Protein AF-0000000078947850 (afdb_homodimer)

Structure (mmCIF, N/CA/C/O backbone):
data_AF-0000000078947850-model_v1
#
loop_
_entity.id
_entity.type
_entity.pdbx_description
1 polymer 'Permease IIC component'
#
loop_
_atom_site.group_PDB
_atom_site.id
_atom_site.type_symbol
_atom_site.label_atom_id
_atom_site.label_alt_id
_atom_site.label_comp_id
_atom_site.label_asym_id
_atom_site.label_entity_id
_atom_site.label_seq_id
_atom_site.pdbx_PDB_ins_code
_atom_site.Cartn_x
_atom_site.Cartn_y
_atom_site.Cartn_z
_atom_site.occupancy
_atom_site.B_iso_or_equiv
_atom_site.auth_seq_id
_atom_site.auth_comp_id
_atom_site.auth_asym_id
_atom_site.auth_atom_id
_atom_site.pdbx_PDB_model_num
ATOM 1 N N . MET A 1 1 ? -18.734 45.844 -1.938 1 60.91 1 MET A N 1
ATOM 2 C CA . MET A 1 1 ? -17.484 45.094 -2.029 1 60.91 1 MET A CA 1
ATOM 3 C C . MET A 1 1 ? -17.688 43.656 -1.58 1 60.91 1 MET A C 1
ATOM 5 O O . MET A 1 1 ? -17.391 42.719 -2.32 1 60.91 1 MET A O 1
ATOM 9 N N . PHE A 1 2 ? -18.422 43.562 -0.466 1 71.62 2 PHE A N 1
ATOM 10 C CA . PHE A 1 2 ? -18.672 42.219 0.049 1 71.62 2 PHE A CA 1
ATOM 11 C C . PHE A 1 2 ? -19.609 41.438 -0.869 1 71.62 2 PHE A C 1
ATOM 13 O O . PHE A 1 2 ? -19.438 40.219 -1.068 1 71.62 2 PHE A O 1
ATOM 20 N N . GLU A 1 3 ? -20.469 42.156 -1.486 1 74.81 3 GLU A N 1
ATOM 21 C CA . GLU A 1 3 ? -21.438 41.5 -2.371 1 74.81 3 GLU A CA 1
ATOM 22 C C . GLU A 1 3 ? -20.75 41 -3.633 1 74.81 3 GLU A C 1
ATOM 24 O O . GLU A 1 3 ? -21.047 39.906 -4.102 1 74.81 3 GLU A O 1
ATOM 29 N N . LYS A 1 4 ? -19.922 41.812 -4.18 1 76.31 4 LYS A N 1
ATOM 30 C CA . LYS A 1 4 ? -19.203 41.406 -5.383 1 76.31 4 LYS A CA 1
ATOM 31 C C . LYS A 1 4 ? -18.25 40.25 -5.082 1 76.31 4 LYS A C 1
ATOM 33 O O . LYS A 1 4 ? -18.172 39.312 -5.859 1 76.31 4 LYS A O 1
ATOM 38 N N . LEU A 1 5 ? -17.594 40.344 -4.004 1 76.56 5 LEU A N 1
ATOM 39 C CA . LEU A 1 5 ? -16.688 39.281 -3.6 1 76.56 5 LEU A CA 1
ATOM 40 C C . LEU A 1 5 ? -17.438 37.969 -3.371 1 76.56 5 LEU A C 1
ATOM 42 O O . LEU A 1 5 ? -16.984 36.906 -3.773 1 76.56 5 LEU A O 1
ATOM 46 N N . SER A 1 6 ? -18.5 38.156 -2.807 1 79.38 6 SER A N 1
ATOM 47 C CA . SER A 1 6 ? -19.328 37 -2.521 1 79.38 6 SER A CA 1
ATOM 48 C C . SER A 1 6 ? -19.828 36.344 -3.807 1 79.38 6 SER A C 1
ATOM 50 O O . SER A 1 6 ? -19.875 35.125 -3.904 1 79.38 6 SER A O 1
ATOM 52 N N . ARG A 1 7 ? -20.141 37.156 -4.812 1 85 7 ARG A N 1
ATOM 53 C CA . ARG A 1 7 ? -20.703 36.688 -6.066 1 85 7 ARG A CA 1
ATOM 54 C C . ARG A 1 7 ? -19.688 35.844 -6.832 1 85 7 ARG A C 1
ATOM 56 O O . ARG A 1 7 ? -20.078 34.875 -7.52 1 85 7 ARG A O 1
ATOM 63 N N . TYR A 1 8 ? -18.453 36.125 -6.703 1 85.19 8 TYR A N 1
ATOM 64 C CA . TYR A 1 8 ? -17.453 35.375 -7.473 1 85.19 8 TYR A CA 1
ATOM 65 C C . TYR A 1 8 ? -16.75 34.344 -6.605 1 85.19 8 TYR A C 1
ATOM 67 O O . TYR A 1 8 ? -16.469 33.219 -7.062 1 85.19 8 TYR A O 1
ATOM 75 N N . LEU A 1 9 ? -16.516 34.656 -5.414 1 85.12 9 LEU A N 1
ATOM 76 C CA . LEU A 1 9 ? -15.695 33.812 -4.543 1 85.12 9 LEU A CA 1
ATOM 77 C C . LEU A 1 9 ? -16.469 32.594 -4.074 1 85.12 9 LEU A C 1
ATOM 79 O O . LEU A 1 9 ? -15.914 31.484 -3.973 1 85.12 9 LEU A O 1
ATOM 83 N N . VAL A 1 10 ? -17.656 32.781 -3.771 1 83.94 10 VAL A N 1
ATOM 84 C CA . VAL A 1 10 ? -18.453 31.703 -3.201 1 83.94 10 VAL A CA 1
ATOM 85 C C . VAL A 1 10 ? -18.594 30.578 -4.223 1 83.94 10 VAL A C 1
ATOM 87 O O . VAL A 1 10 ? -18.359 29.406 -3.914 1 83.94 10 VAL A O 1
ATOM 90 N N . PRO A 1 11 ? -18.922 30.953 -5.48 1 86.94 11 PRO A N 1
ATOM 91 C CA . PRO A 1 11 ? -19 29.891 -6.473 1 86.94 11 PRO A CA 1
ATOM 92 C C . PRO A 1 11 ? -17.672 29.188 -6.719 1 86.94 11 PRO A C 1
ATOM 94 O O . PRO A 1 11 ? -17.609 27.969 -6.902 1 86.94 11 PRO A O 1
ATOM 97 N N . LEU A 1 12 ? -16.641 29.891 -6.754 1 88 12 LEU A N 1
ATOM 98 C CA . LEU A 1 12 ? -15.32 29.328 -6.934 1 88 12 LEU A CA 1
ATOM 99 C C . LEU A 1 12 ? -14.961 28.391 -5.777 1 88 12 LEU A C 1
ATOM 101 O O . LEU A 1 12 ? -14.406 27.312 -5.988 1 88 12 LEU A O 1
ATOM 105 N N . ALA A 1 13 ? -15.234 28.875 -4.629 1 87.25 13 ALA A N 1
ATOM 106 C CA . ALA A 1 13 ? -14.977 28.062 -3.436 1 87.25 13 ALA A CA 1
ATOM 107 C C . ALA A 1 13 ? -15.805 26.781 -3.451 1 87.25 13 ALA A C 1
ATOM 109 O O . ALA A 1 13 ? -15.32 25.719 -3.035 1 87.25 13 ALA A O 1
ATOM 110 N N . GLY A 1 14 ? -16.984 26.969 -3.863 1 85.25 14 GLY A N 1
ATOM 111 C CA . GLY A 1 14 ? -17.812 25.781 -4.008 1 85.25 14 GLY A CA 1
ATOM 112 C C . GLY A 1 14 ? -17.25 24.781 -4.988 1 85.25 14 GLY A C 1
ATOM 113 O O . GLY A 1 14 ? -17.281 23.562 -4.723 1 85.25 14 GLY A O 1
ATOM 114 N N . LYS A 1 15 ? -16.781 25.234 -6.035 1 89.88 15 LYS A N 1
ATOM 115 C CA . LYS A 1 15 ? -16.172 24.359 -7.035 1 89.88 15 LYS A CA 1
ATOM 116 C C . LYS A 1 15 ? -14.938 23.656 -6.477 1 89.88 15 LYS A C 1
ATOM 118 O O . LYS A 1 15 ? -14.719 22.484 -6.742 1 89.88 15 LYS A O 1
ATOM 123 N N . LEU A 1 16 ? -14.148 24.359 -5.734 1 88.44 16 LEU A N 1
ATOM 124 C CA . LEU A 1 16 ? -12.953 23.781 -5.137 1 88.44 16 LEU A CA 1
ATOM 125 C C . LEU A 1 16 ? -13.32 22.734 -4.086 1 88.44 16 LEU A C 1
ATOM 127 O O . LEU A 1 16 ? -12.695 21.672 -4.016 1 88.44 16 LEU A O 1
ATOM 131 N N . ASN A 1 17 ? -14.305 23.094 -3.379 1 85.69 17 ASN A N 1
ATOM 132 C CA . ASN A 1 17 ? -14.75 22.203 -2.314 1 85.69 17 ASN A CA 1
ATOM 133 C C . ASN A 1 17 ? -15.312 20.906 -2.875 1 85.69 17 ASN A C 1
ATOM 135 O O . ASN A 1 17 ? -15.219 19.844 -2.236 1 85.69 17 ASN A O 1
ATOM 139 N N . ASN A 1 18 ? -15.828 20.984 -4.051 1 88.88 18 ASN A N 1
ATOM 140 C CA . ASN A 1 18 ? -16.469 19.828 -4.645 1 88.88 18 ASN A CA 1
ATOM 141 C C . ASN A 1 18 ? -15.586 19.172 -5.699 1 88.88 18 ASN A C 1
ATOM 143 O O . ASN A 1 18 ? -16.016 18.234 -6.387 1 88.88 18 ASN A O 1
ATOM 147 N N . ASN A 1 19 ? -14.406 19.656 -5.762 1 94.12 19 ASN A N 1
ATOM 148 C CA . ASN A 1 19 ? -13.484 19.094 -6.746 1 94.12 19 ASN A CA 1
ATOM 149 C C . ASN A 1 19 ? -13.016 17.703 -6.336 1 94.12 19 ASN A C 1
ATOM 151 O O . ASN A 1 19 ? -12.422 17.531 -5.27 1 94.12 19 ASN A O 1
ATOM 155 N N . ARG A 1 20 ? -13.211 16.766 -7.219 1 95.94 20 ARG A N 1
ATOM 156 C CA . ARG A 1 20 ? -12.906 15.367 -6.941 1 95.94 20 ARG A CA 1
ATOM 157 C C . ARG A 1 20 ? -11.422 15.18 -6.656 1 95.94 20 ARG A C 1
ATOM 159 O O . ARG A 1 20 ? -11.047 14.469 -5.719 1 95.94 20 ARG A O 1
ATOM 166 N N . TYR A 1 21 ? -10.609 15.742 -7.414 1 96.94 21 TYR A N 1
ATOM 167 C CA . TYR A 1 21 ? -9.164 15.555 -7.312 1 96.94 21 TYR A CA 1
ATOM 168 C C . TYR A 1 21 ? -8.625 16.156 -6.02 1 96.94 21 TYR A C 1
ATOM 170 O O . TYR A 1 21 ? -7.762 15.562 -5.367 1 96.94 21 TYR A O 1
ATOM 178 N N . LEU A 1 22 ? -9.18 17.281 -5.586 1 94.69 22 LEU A N 1
ATOM 179 C CA . LEU A 1 22 ? -8.75 17.906 -4.344 1 94.69 22 LEU A CA 1
ATOM 180 C C . LEU A 1 22 ? -9.227 17.109 -3.135 1 94.69 22 LEU A C 1
ATOM 182 O O . LEU A 1 22 ? -8.5 16.984 -2.145 1 94.69 22 LEU A O 1
ATOM 186 N N . THR A 1 23 ? -10.367 16.594 -3.238 1 93.81 23 THR A N 1
ATOM 187 C CA . THR A 1 23 ? -10.906 15.75 -2.168 1 93.81 23 THR A CA 1
ATOM 188 C C . THR A 1 23 ? -10.062 14.492 -1.995 1 93.81 23 THR A C 1
ATOM 190 O O . THR A 1 23 ? -9.742 14.102 -0.87 1 93.81 23 THR A O 1
ATOM 193 N N . VAL A 1 24 ? -9.68 13.914 -3.121 1 96.88 24 VAL A N 1
ATOM 194 C CA . VAL A 1 24 ? -8.867 12.703 -3.121 1 96.88 24 VAL A CA 1
ATOM 195 C C . VAL A 1 24 ? -7.496 13 -2.516 1 96.88 24 VAL A C 1
ATOM 197 O O . VAL A 1 24 ? -6.969 12.211 -1.731 1 96.88 24 VAL A O 1
ATOM 200 N N . LEU A 1 25 ? -7.023 14.094 -2.881 1 95.88 25 LEU A N 1
ATOM 201 C CA . LEU A 1 25 ? -5.723 14.492 -2.357 1 95.88 25 LEU A CA 1
ATOM 202 C C . LEU A 1 25 ? -5.773 14.664 -0.843 1 95.88 25 LEU A C 1
ATOM 204 O O . LEU A 1 25 ? -4.895 14.18 -0.13 1 95.88 25 LEU A O 1
ATOM 208 N N . ARG A 1 26 ? -6.727 15.328 -0.386 1 92 26 ARG A N 1
ATOM 209 C CA . ARG A 1 26 ? -6.922 15.508 1.049 1 92 26 ARG A CA 1
ATOM 210 C C . ARG A 1 26 ? -7.051 14.164 1.756 1 92 26 ARG A C 1
ATOM 212 O O . ARG A 1 26 ? -6.395 13.93 2.773 1 92 26 ARG A O 1
ATOM 219 N N . ASP A 1 27 ? -7.844 13.312 1.193 1 94.56 27 ASP A N 1
ATOM 220 C CA . ASP A 1 27 ? -8.086 12.008 1.807 1 94.56 27 ASP A CA 1
ATOM 221 C C . ASP A 1 27 ? -6.805 11.172 1.848 1 94.56 27 ASP A C 1
ATOM 223 O O . ASP A 1 27 ? -6.582 10.422 2.797 1 94.56 27 ASP A O 1
ATOM 227 N N . ALA A 1 28 ? -6 11.305 0.819 1 97.06 28 ALA A N 1
ATOM 228 C CA . ALA A 1 28 ? -4.734 10.57 0.76 1 97.06 28 ALA A CA 1
ATOM 229 C C . ALA A 1 28 ? -3.793 11.016 1.874 1 97.06 28 ALA A C 1
ATOM 231 O O . ALA A 1 28 ? -3.131 10.188 2.504 1 97.06 28 ALA A O 1
ATOM 232 N N . PHE A 1 29 ? -3.738 12.25 2.115 1 94.25 29 PHE A N 1
ATOM 233 C CA . PHE A 1 29 ? -2.889 12.758 3.186 1 94.25 29 PHE A CA 1
ATOM 234 C C . PHE A 1 29 ? -3.43 12.344 4.547 1 94.25 29 PHE A C 1
ATOM 236 O O . PHE A 1 29 ? -2.66 12.102 5.48 1 94.25 29 PHE A O 1
ATOM 243 N N . MET A 1 30 ? -4.723 12.234 4.633 1 93.31 30 MET A N 1
ATOM 244 C CA . MET A 1 30 ? -5.332 11.812 5.895 1 93.31 30 MET A CA 1
ATOM 245 C C . MET A 1 30 ? -5.027 10.352 6.184 1 93.31 30 MET A C 1
ATOM 247 O O . MET A 1 30 ? -4.973 9.938 7.344 1 93.31 30 MET A O 1
ATOM 251 N N . LEU A 1 31 ? -4.789 9.602 5.137 1 96.44 31 LEU A N 1
ATOM 252 C CA . LEU A 1 31 ? -4.352 8.219 5.316 1 96.44 31 LEU A CA 1
ATOM 253 C C . LEU A 1 31 ? -2.973 8.172 5.965 1 96.44 31 LEU A C 1
ATOM 255 O O . LEU A 1 31 ? -2.723 7.332 6.836 1 96.44 31 LEU A O 1
ATOM 259 N N . ALA A 1 32 ? -2.109 9.07 5.594 1 96.62 32 ALA A N 1
ATOM 260 C CA . ALA A 1 32 ? -0.728 9.086 6.066 1 96.62 32 ALA A CA 1
ATOM 261 C C . ALA A 1 32 ? -0.627 9.734 7.445 1 96.62 32 ALA A C 1
ATOM 263 O O . ALA A 1 32 ? 0.367 9.547 8.148 1 96.62 32 ALA A O 1
ATOM 264 N N . PHE A 1 33 ? -1.656 10.375 7.852 1 94.06 33 PHE A N 1
ATOM 265 C CA . PHE A 1 33 ? -1.63 11.258 9.016 1 94.06 33 PHE A CA 1
ATOM 266 C C . PHE A 1 33 ? -1.29 10.477 10.273 1 94.06 33 PHE A C 1
ATOM 268 O O . PHE A 1 33 ? -0.325 10.805 10.969 1 94.06 33 PHE A O 1
ATOM 275 N N . PRO A 1 34 ? -1.97 9.398 10.594 1 96.88 34 PRO A N 1
ATOM 276 C CA . PRO A 1 34 ? -1.638 8.664 11.82 1 96.88 34 PRO A CA 1
ATOM 277 C C . PRO A 1 34 ? -0.22 8.102 11.805 1 96.88 34 PRO A C 1
ATOM 279 O O . PRO A 1 34 ? 0.434 8.031 12.844 1 96.88 34 PRO A O 1
ATOM 282 N N . LEU A 1 35 ? 0.229 7.746 10.633 1 97.94 35 LEU A N 1
ATOM 283 C CA . LEU A 1 35 ? 1.569 7.188 10.492 1 97.94 35 LEU A CA 1
ATOM 284 C C . LEU A 1 35 ? 2.631 8.25 10.75 1 97.94 35 LEU A C 1
ATOM 286 O O . LEU A 1 35 ? 3.609 8 11.453 1 97.94 35 LEU A O 1
ATOM 290 N N . THR A 1 36 ? 2.348 9.422 10.227 1 96 36 THR A N 1
ATOM 291 C CA . THR A 1 36 ? 3.299 10.523 10.367 1 96 36 THR A CA 1
ATOM 292 C C . THR A 1 36 ? 3.365 11 11.812 1 96 36 THR A C 1
ATOM 294 O O . THR A 1 36 ? 4.434 11.375 12.297 1 96 36 THR A O 1
ATOM 297 N N . ILE A 1 37 ? 2.26 10.992 12.461 1 95.69 37 ILE A N 1
ATOM 298 C CA . ILE A 1 37 ? 2.234 11.383 13.859 1 95.69 37 ILE A CA 1
ATOM 299 C C . ILE A 1 37 ? 3.072 10.414 14.688 1 95.69 37 ILE A C 1
ATOM 301 O O . ILE A 1 37 ? 3.84 10.828 15.562 1 95.69 37 ILE A O 1
ATOM 305 N N . PHE A 1 38 ? 2.949 9.109 14.414 1 97.81 38 PHE A N 1
ATOM 306 C CA . PHE A 1 38 ? 3.768 8.109 15.086 1 97.81 38 PHE A CA 1
ATOM 307 C C . PHE A 1 38 ? 5.25 8.414 14.906 1 97.81 38 PHE A C 1
ATOM 309 O O . PHE A 1 38 ? 6.004 8.461 15.883 1 97.81 38 PHE A O 1
ATOM 316 N N . GLY A 1 39 ? 5.676 8.602 13.656 1 97.75 39 GLY A N 1
ATOM 317 C CA . GLY A 1 39 ? 7.066 8.938 13.398 1 97.75 39 GLY A CA 1
ATOM 318 C C . GLY A 1 39 ? 7.523 10.195 14.117 1 97.75 39 GLY A C 1
ATOM 319 O O . GLY A 1 39 ? 8.625 10.234 14.664 1 97.75 39 GLY A O 1
ATOM 320 N N . SER A 1 40 ? 6.664 11.156 14.164 1 96.19 40 SER A N 1
ATOM 321 C CA . SER A 1 40 ? 6.965 12.445 14.766 1 96.19 40 SER A CA 1
ATOM 322 C C . SER A 1 40 ? 7.176 12.32 16.266 1 96.19 40 SER A C 1
ATOM 324 O O . SER A 1 40 ? 8.023 13.008 16.844 1 96.19 40 SER A O 1
ATOM 326 N N . ILE A 1 41 ? 6.387 11.516 16.875 1 95.25 41 ILE A N 1
ATOM 327 C CA . ILE A 1 41 ? 6.504 11.312 18.312 1 95.25 41 ILE A CA 1
ATOM 328 C C . ILE A 1 41 ? 7.922 10.859 18.656 1 95.25 41 ILE A C 1
ATOM 330 O O . ILE A 1 41 ? 8.539 11.391 19.578 1 95.25 41 ILE A O 1
ATOM 334 N N . PHE A 1 42 ? 8.477 10.047 17.938 1 96.12 42 PHE A N 1
ATOM 335 C CA . PHE A 1 42 ? 9.773 9.484 18.281 1 96.12 42 PHE A CA 1
ATOM 336 C C . PHE A 1 42 ? 10.898 10.422 17.859 1 96.12 42 PHE A C 1
ATOM 338 O O . PHE A 1 42 ? 11.984 10.414 18.453 1 96.12 42 PHE A O 1
ATOM 345 N N . VAL A 1 43 ? 10.648 11.219 16.828 1 95.19 43 VAL A N 1
ATOM 346 C CA . VAL A 1 43 ? 11.625 12.258 16.531 1 95.19 43 VAL A CA 1
ATOM 347 C C . VAL A 1 43 ? 11.719 13.234 17.688 1 95.19 43 VAL A C 1
ATOM 349 O O . VAL A 1 43 ? 12.812 13.625 18.094 1 95.19 43 VAL A O 1
ATOM 352 N N . VAL A 1 44 ? 10.562 13.602 18.25 1 92.81 44 VAL A N 1
ATOM 353 C CA . VAL A 1 44 ? 10.531 14.516 19.391 1 92.81 44 VAL A CA 1
ATOM 354 C C . VAL A 1 44 ? 11.219 13.875 20.594 1 92.81 44 VAL A C 1
ATOM 356 O O . VAL A 1 44 ? 12.07 14.492 21.234 1 92.81 44 VAL A O 1
ATOM 359 N N . LEU A 1 45 ? 10.914 12.617 20.828 1 93.5 45 LEU A N 1
ATOM 360 C CA . LEU A 1 45 ? 11.422 11.922 22 1 93.5 45 LEU A CA 1
ATOM 361 C C . LEU A 1 45 ? 12.938 11.742 21.906 1 93.5 45 LEU A C 1
ATOM 363 O O . LEU A 1 45 ? 13.633 11.828 22.922 1 93.5 45 LEU A O 1
ATOM 367 N N . THR A 1 46 ? 13.453 11.531 20.766 1 94.31 46 THR A N 1
ATOM 368 C CA . THR A 1 46 ? 14.875 11.242 20.625 1 94.31 46 THR A CA 1
ATOM 369 C C . THR A 1 46 ? 15.68 12.539 20.531 1 94.31 46 THR A C 1
ATOM 371 O O . THR A 1 46 ? 16.906 12.516 20.578 1 94.31 46 THR A O 1
ATOM 374 N N . ASN A 1 47 ? 14.969 13.68 20.484 1 91.31 47 ASN A N 1
ATOM 375 C CA . ASN A 1 47 ? 15.672 14.953 20.359 1 91.31 47 ASN A CA 1
ATOM 376 C C . ASN A 1 47 ? 15.281 15.922 21.469 1 91.31 47 ASN A C 1
ATOM 378 O O . ASN A 1 47 ? 15.43 17.141 21.328 1 91.31 47 ASN A O 1
ATOM 382 N N . LEU A 1 48 ? 14.781 15.398 22.516 1 89.12 48 LEU A N 1
ATOM 383 C CA . LEU A 1 48 ? 14.492 16.25 23.672 1 89.12 48 LEU A CA 1
ATOM 384 C C . LEU A 1 48 ? 15.758 16.938 24.172 1 89.12 48 LEU A C 1
ATOM 386 O O . LEU A 1 48 ? 16.828 16.328 24.219 1 89.12 48 LEU A O 1
ATOM 390 N N . PRO A 1 49 ? 15.672 18.156 24.531 1 84.06 49 PRO A N 1
ATOM 391 C CA . PRO A 1 49 ? 16.844 18.953 24.875 1 84.06 49 PRO A CA 1
ATOM 392 C C . PRO A 1 49 ? 17.562 18.453 26.125 1 84.06 49 PRO A C 1
ATOM 394 O O . PRO A 1 49 ? 18.781 18.609 26.25 1 84.06 49 PRO A O 1
ATOM 397 N N . PHE A 1 50 ? 16.953 17.797 26.969 1 87.88 50 PHE A N 1
ATOM 398 C CA . PHE A 1 50 ? 17.578 17.422 28.234 1 87.88 50 PHE A CA 1
ATOM 399 C C . PHE A 1 50 ? 18.219 16.047 28.141 1 87.88 50 PHE A C 1
ATOM 401 O O . PHE A 1 50 ? 18.859 15.578 29.078 1 87.88 50 PHE A O 1
ATOM 408 N N . LEU A 1 51 ? 18.141 15.438 27.047 1 90.62 51 LEU A N 1
ATOM 409 C CA . LEU A 1 51 ? 18.656 14.078 26.906 1 90.62 51 LEU A CA 1
ATOM 410 C C . LEU A 1 51 ? 20.172 14.062 27.016 1 90.62 51 LEU A C 1
ATOM 412 O O . LEU A 1 51 ? 20.75 13.086 27.516 1 90.62 51 LEU A O 1
ATOM 416 N N . ASP A 1 52 ? 20.797 15.094 26.547 1 89.44 52 ASP A N 1
ATOM 417 C CA . ASP A 1 52 ? 22.25 15.172 26.609 1 89.44 52 ASP A CA 1
ATOM 418 C C . ASP A 1 52 ? 22.734 15.25 28.062 1 89.44 52 ASP A C 1
ATOM 420 O O . ASP A 1 52 ? 23.906 14.953 28.344 1 89.44 52 ASP A O 1
ATOM 424 N N . GLN A 1 53 ? 21.844 15.641 28.938 1 92.12 53 GLN A N 1
ATOM 425 C CA . GLN A 1 53 ? 22.172 15.719 30.359 1 92.12 53 GLN A CA 1
ATOM 426 C C . GLN A 1 53 ? 21.938 14.375 31.047 1 92.12 53 GLN A C 1
ATOM 428 O O . GLN A 1 53 ? 22.562 14.086 32.062 1 92.12 53 GLN A O 1
ATOM 433 N N . LEU A 1 54 ? 21.141 13.586 30.453 1 92.81 54 LEU A N 1
ATOM 434 C CA . LEU A 1 54 ? 20.719 12.336 31.094 1 92.81 54 LEU A CA 1
ATOM 435 C C . LEU A 1 54 ? 21.562 11.164 30.594 1 92.81 54 LEU A C 1
ATOM 437 O O . LEU A 1 54 ? 21.672 10.141 31.266 1 92.81 54 LEU A O 1
ATOM 441 N N . MET A 1 55 ? 22.016 11.25 29.375 1 93.62 55 MET A N 1
ATOM 442 C CA . MET A 1 55 ? 22.75 10.164 28.719 1 93.62 55 MET A CA 1
ATOM 443 C C . MET A 1 55 ? 24.094 10.664 28.172 1 93.62 55 MET A C 1
ATOM 445 O O . MET A 1 55 ? 24.188 11.812 27.734 1 93.62 55 MET A O 1
ATOM 449 N N . ASN A 1 56 ? 25.109 9.773 28.25 1 93.5 56 ASN A N 1
ATOM 450 C CA . ASN A 1 56 ? 26.359 10.133 27.594 1 93.5 56 ASN A CA 1
ATOM 451 C C . ASN A 1 56 ? 26.234 10.078 26.078 1 93.5 56 ASN A C 1
ATOM 453 O O . ASN A 1 56 ? 25.203 9.641 25.547 1 93.5 56 ASN A O 1
ATOM 457 N N . GLU A 1 57 ? 27.266 10.508 25.406 1 92.38 57 GLU A N 1
ATOM 458 C CA . GLU A 1 57 ? 27.234 10.672 23.953 1 92.38 57 GLU A CA 1
ATOM 459 C C . GLU A 1 57 ? 26.969 9.344 23.25 1 92.38 57 GLU A C 1
ATOM 461 O O . GLU A 1 57 ? 26.188 9.281 22.281 1 92.38 57 GLU A O 1
ATOM 466 N N . GLY A 1 58 ? 27.609 8.297 23.672 1 93.38 58 GLY A N 1
ATOM 467 C CA . GLY A 1 58 ? 27.422 6.984 23.078 1 93.38 58 GLY A CA 1
ATOM 468 C C . GLY A 1 58 ? 26.031 6.43 23.281 1 93.38 58 GLY A C 1
ATOM 469 O O . GLY A 1 58 ? 25.438 5.875 22.359 1 93.38 58 GLY A O 1
ATOM 470 N N . ALA A 1 59 ? 25.562 6.555 24.469 1 93.44 59 ALA A N 1
ATOM 471 C CA . ALA A 1 59 ? 24.219 6.086 24.812 1 93.44 59 ALA A CA 1
ATOM 472 C C . ALA A 1 59 ? 23.156 6.863 24.031 1 93.44 59 ALA A C 1
ATOM 474 O O . ALA A 1 59 ? 22.172 6.289 23.578 1 93.44 59 ALA A O 1
ATOM 475 N N . LEU A 1 60 ? 23.438 8.125 23.922 1 94.56 60 LEU A N 1
ATOM 476 C CA . LEU A 1 60 ? 22.516 8.977 23.188 1 94.56 60 LEU A CA 1
ATOM 477 C C . LEU A 1 60 ? 22.484 8.609 21.719 1 94.56 60 LEU A C 1
ATOM 479 O O . LEU A 1 60 ? 21.422 8.578 21.094 1 94.56 60 LEU A O 1
ATOM 483 N N . ALA A 1 61 ? 23.625 8.398 21.156 1 92.5 61 ALA A N 1
ATOM 484 C CA . ALA A 1 61 ? 23.719 8 19.766 1 92.5 61 ALA A CA 1
ATOM 485 C C . ALA A 1 61 ? 23 6.68 19.516 1 92.5 61 ALA A C 1
ATOM 487 O O . ALA A 1 61 ? 22.281 6.531 18.516 1 92.5 61 ALA A O 1
ATOM 488 N N . THR A 1 62 ? 23.156 5.77 20.406 1 92.69 62 THR A N 1
ATOM 489 C CA . THR A 1 62 ? 22.5 4.473 20.297 1 92.69 62 THR A CA 1
ATOM 490 C C . THR A 1 62 ? 20.984 4.621 20.422 1 92.69 62 THR A C 1
ATOM 492 O O . THR A 1 62 ? 20.234 3.969 19.703 1 92.69 62 THR A O 1
ATOM 495 N N . PHE A 1 63 ? 20.625 5.449 21.344 1 94.31 63 PHE A N 1
ATOM 496 C CA . PHE A 1 63 ? 19.219 5.73 21.547 1 94.31 63 PHE A CA 1
ATOM 497 C C . PHE A 1 63 ? 18.594 6.312 20.281 1 94.31 63 PHE A C 1
ATOM 499 O O . PHE A 1 63 ? 17.562 5.812 19.812 1 94.31 63 PHE A O 1
ATOM 506 N N . ARG A 1 64 ? 19.203 7.246 19.703 1 93.94 64 ARG A N 1
ATOM 507 C CA . ARG A 1 64 ? 18.703 7.898 18.5 1 93.94 64 ARG A CA 1
ATOM 508 C C . ARG A 1 64 ? 18.688 6.93 17.328 1 93.94 64 ARG A C 1
ATOM 510 O O . ARG A 1 64 ? 17.703 6.883 16.578 1 93.94 64 ARG A O 1
ATOM 517 N N . GLU A 1 65 ? 19.672 6.16 17.219 1 92.56 65 GLU A N 1
ATOM 518 C CA . GLU A 1 65 ? 19.766 5.191 16.125 1 92.56 65 GLU A CA 1
ATOM 519 C C . GLU A 1 65 ? 18.703 4.113 16.25 1 92.56 65 GLU A C 1
ATOM 521 O O . GLU A 1 65 ? 18.094 3.717 15.258 1 92.56 65 GLU A O 1
ATOM 526 N N . SER A 1 66 ? 18.453 3.684 17.453 1 94.56 66 SER A N 1
ATOM 527 C CA . SER A 1 66 ? 17.516 2.59 17.703 1 94.56 66 SER A CA 1
ATOM 528 C C . SER A 1 66 ? 16.078 2.988 17.359 1 94.56 66 SER A C 1
ATOM 530 O O . SER A 1 66 ? 15.289 2.154 16.922 1 94.56 66 SER A O 1
ATOM 532 N N . PHE A 1 67 ? 15.789 4.289 17.484 1 97.12 67 PHE A N 1
ATOM 533 C CA . PHE A 1 67 ? 14.398 4.699 17.344 1 97.12 67 PHE A CA 1
ATOM 534 C C . PHE A 1 67 ? 14.203 5.48 16.047 1 97.12 67 PHE A C 1
ATOM 536 O O . PHE A 1 67 ? 13.078 5.84 15.695 1 97.12 67 PHE A O 1
ATOM 543 N N . SER A 1 68 ? 15.289 5.645 15.258 1 95.62 68 SER A N 1
ATOM 544 C CA . SER A 1 68 ? 15.227 6.445 14.039 1 95.62 68 SER A CA 1
ATOM 545 C C . SER A 1 68 ? 14.359 5.773 12.977 1 95.62 68 SER A C 1
ATOM 547 O O . SER A 1 68 ? 13.789 6.449 12.125 1 95.62 68 SER A O 1
ATOM 549 N N . ILE A 1 69 ? 14.203 4.477 13.094 1 97.31 69 ILE A N 1
ATOM 550 C CA . ILE A 1 69 ? 13.453 3.715 12.094 1 97.31 69 ILE A CA 1
ATOM 551 C C . ILE A 1 69 ? 11.984 4.141 12.117 1 97.31 69 ILE A C 1
ATOM 553 O O . ILE A 1 69 ? 11.289 4.027 11.109 1 97.31 69 ILE A O 1
ATOM 557 N N . ALA A 1 70 ? 11.516 4.652 13.266 1 98.06 70 ALA A N 1
ATOM 558 C CA . ALA A 1 70 ? 10.125 5.09 13.398 1 98.06 70 ALA A CA 1
ATOM 559 C C . ALA A 1 70 ? 9.805 6.188 12.391 1 98.06 70 ALA A C 1
ATOM 561 O O . ALA A 1 70 ? 8.797 6.105 11.68 1 98.06 70 ALA A O 1
ATOM 562 N N . SER A 1 71 ? 10.648 7.18 12.336 1 97.38 71 SER A N 1
ATOM 563 C CA . SER A 1 71 ? 10.422 8.281 11.398 1 97.38 71 SER A CA 1
ATOM 564 C C . SER A 1 71 ? 10.758 7.871 9.969 1 97.38 71 SER A C 1
ATOM 566 O O . SER A 1 71 ? 10.07 8.273 9.031 1 97.38 71 SER A O 1
ATOM 568 N N . SER A 1 72 ? 11.781 7.066 9.742 1 97.62 72 SER A N 1
ATOM 569 C CA . SER A 1 72 ? 12.195 6.645 8.414 1 97.62 72 SER A CA 1
ATOM 570 C C . SER A 1 72 ? 11.117 5.801 7.738 1 97.62 72 SER A C 1
ATOM 572 O O . SER A 1 72 ? 10.859 5.953 6.543 1 97.62 72 SER A O 1
ATOM 574 N N . ALA A 1 73 ? 10.438 4.949 8.508 1 98.25 73 ALA A N 1
ATOM 575 C CA . ALA A 1 73 ? 9.461 4.008 7.961 1 98.25 73 ALA A CA 1
ATOM 576 C C . ALA A 1 73 ? 8.094 4.668 7.785 1 98.25 73 ALA A C 1
ATOM 578 O O . ALA A 1 73 ? 7.172 4.059 7.246 1 98.25 73 ALA A O 1
ATOM 579 N N . THR A 1 74 ? 7.945 5.891 8.211 1 97.88 74 THR A N 1
ATOM 580 C CA . THR A 1 74 ? 6.664 6.578 8.102 1 97.88 74 THR A CA 1
ATOM 581 C C . THR A 1 74 ? 6.812 7.871 7.305 1 97.88 74 THR A C 1
ATOM 583 O O . THR A 1 74 ? 6.59 7.887 6.09 1 97.88 74 THR A O 1
ATOM 586 N N . MET A 1 75 ? 7.426 8.875 7.93 1 95.88 75 MET A N 1
ATOM 587 C CA . MET A 1 75 ? 7.594 10.172 7.281 1 95.88 75 MET A CA 1
ATOM 588 C C . MET A 1 75 ? 8.602 10.086 6.137 1 95.88 75 MET A C 1
ATOM 590 O O . MET A 1 75 ? 8.422 10.727 5.098 1 95.88 75 MET A O 1
ATOM 594 N N . GLY A 1 76 ? 9.586 9.305 6.336 1 96.44 76 GLY A N 1
ATOM 595 C CA . GLY A 1 76 ? 10.617 9.141 5.324 1 96.44 76 GLY A CA 1
ATOM 596 C C . GLY A 1 76 ? 10.109 8.5 4.047 1 96.44 76 GLY A C 1
ATOM 597 O O . GLY A 1 76 ? 10.75 8.586 3 1 96.44 76 GLY A O 1
ATOM 598 N N . MET A 1 77 ? 8.938 7.82 4.121 1 97.06 77 MET A N 1
ATOM 599 C CA . MET A 1 77 ? 8.352 7.168 2.957 1 97.06 77 MET A CA 1
ATOM 600 C C . MET A 1 77 ? 6.961 7.727 2.664 1 97.06 77 MET A C 1
ATOM 602 O O . MET A 1 77 ? 6.086 7.004 2.186 1 97.06 77 MET A O 1
ATOM 606 N N . MET A 1 78 ? 6.773 8.945 2.965 1 97.19 78 MET A N 1
ATOM 607 C CA . MET A 1 78 ? 5.461 9.578 2.863 1 97.19 78 MET A CA 1
ATOM 608 C C . MET A 1 78 ? 4.898 9.445 1.452 1 97.19 78 MET A C 1
ATOM 610 O O . MET A 1 78 ? 3.693 9.258 1.275 1 97.19 78 MET A O 1
ATOM 614 N N . SER A 1 79 ? 5.734 9.539 0.417 1 98.06 79 SER A N 1
ATOM 615 C CA . SER A 1 79 ? 5.273 9.492 -0.967 1 98.06 79 SER A CA 1
ATOM 616 C C . SER A 1 79 ? 4.621 8.148 -1.282 1 98.06 79 SER A C 1
ATOM 618 O O . SER A 1 79 ? 3.709 8.078 -2.109 1 98.06 79 SER A O 1
ATOM 620 N N . VAL A 1 80 ? 5.062 7.098 -0.604 1 98.62 80 VAL A N 1
ATOM 621 C CA . VAL A 1 80 ? 4.527 5.754 -0.802 1 98.62 80 VAL A CA 1
ATOM 622 C C . VAL A 1 80 ? 3.064 5.711 -0.366 1 98.62 80 VAL A C 1
ATOM 624 O O . VAL A 1 80 ? 2.207 5.215 -1.101 1 98.62 80 VAL A O 1
ATOM 627 N N . PHE A 1 81 ? 2.799 6.262 0.758 1 98.38 81 PHE A N 1
ATOM 628 C CA . PHE A 1 81 ? 1.45 6.234 1.313 1 98.38 81 PHE A CA 1
ATOM 629 C C . PHE A 1 81 ? 0.529 7.176 0.545 1 98.38 81 PHE A C 1
ATOM 631 O O . PHE A 1 81 ? -0.643 6.863 0.326 1 98.38 81 PHE A O 1
ATOM 638 N N . VAL A 1 82 ? 1.076 8.289 0.136 1 97.88 82 VAL A N 1
ATOM 639 C CA . VAL A 1 82 ? 0.282 9.25 -0.624 1 97.88 82 VAL A CA 1
ATOM 640 C C . VAL A 1 82 ? -0.051 8.672 -1.998 1 97.88 82 VAL A C 1
ATOM 642 O O . VAL A 1 82 ? -1.181 8.805 -2.477 1 97.88 82 VAL A O 1
ATOM 645 N N . ALA A 1 83 ? 0.907 8.031 -2.648 1 98.75 83 ALA A N 1
ATOM 646 C CA . ALA A 1 83 ? 0.669 7.406 -3.949 1 98.75 83 ALA A CA 1
ATOM 647 C C . ALA A 1 83 ? -0.423 6.348 -3.857 1 98.75 83 ALA A C 1
ATOM 649 O O . ALA A 1 83 ? -1.372 6.355 -4.645 1 98.75 83 ALA A O 1
ATOM 650 N N . PHE A 1 84 ? -0.286 5.449 -2.887 1 98.88 84 PHE A N 1
ATOM 651 C CA . PHE A 1 84 ? -1.296 4.414 -2.707 1 98.88 84 PHE A CA 1
ATOM 652 C C . PHE A 1 84 ? -2.652 5.031 -2.385 1 98.88 84 PHE A C 1
ATOM 654 O O . PHE A 1 84 ? -3.676 4.609 -2.928 1 98.88 84 PHE A O 1
ATOM 661 N N . GLY A 1 85 ? -2.619 6.016 -1.472 1 98.69 85 GLY A N 1
ATOM 662 C CA . GLY A 1 85 ? -3.852 6.668 -1.058 1 98.69 85 GLY A CA 1
ATOM 663 C C . GLY A 1 85 ? -4.594 7.324 -2.207 1 98.69 85 GLY A C 1
ATOM 664 O O . GLY A 1 85 ? -5.812 7.164 -2.336 1 98.69 85 GLY A O 1
ATOM 665 N N . ILE A 1 86 ? -3.896 8.047 -3.047 1 98.75 86 ILE A N 1
ATOM 666 C CA . ILE A 1 86 ? -4.523 8.719 -4.18 1 98.75 86 ILE A CA 1
ATOM 667 C C . ILE A 1 86 ? -5.156 7.688 -5.109 1 98.75 86 ILE A C 1
ATOM 669 O O . ILE A 1 86 ? -6.312 7.828 -5.508 1 98.75 86 ILE A O 1
ATOM 673 N N . GLY A 1 87 ? -4.438 6.668 -5.445 1 98.88 87 GLY A N 1
ATOM 674 C CA . GLY A 1 87 ? -4.996 5.621 -6.285 1 98.88 87 GLY A CA 1
ATOM 675 C C . GLY A 1 87 ? -6.227 4.969 -5.691 1 98.88 87 GLY A C 1
ATOM 676 O O . GLY A 1 87 ? -7.211 4.727 -6.395 1 98.88 87 GLY A O 1
ATOM 677 N N . TYR A 1 88 ? -6.152 4.68 -4.438 1 98.75 88 TYR A N 1
ATOM 678 C CA . TYR A 1 88 ? -7.246 4.043 -3.717 1 98.75 88 TYR A CA 1
ATOM 679 C C . TYR A 1 88 ? -8.484 4.926 -3.715 1 98.75 88 TYR A C 1
ATOM 681 O O . TYR A 1 88 ? -9.562 4.5 -4.145 1 98.75 88 TYR A O 1
ATOM 689 N N . TYR A 1 89 ? -8.344 6.16 -3.285 1 98.5 89 TYR A N 1
ATOM 690 C CA . TYR A 1 89 ? -9.5 7.035 -3.098 1 98.5 89 TYR A CA 1
ATOM 691 C C . TYR A 1 89 ? -10.055 7.5 -4.438 1 98.5 89 TYR A C 1
ATOM 693 O O . TYR A 1 89 ? -11.266 7.695 -4.582 1 98.5 89 TYR A O 1
ATOM 701 N N . LEU A 1 90 ? -9.188 7.734 -5.398 1 98.81 90 LEU A N 1
ATOM 702 C CA . LEU A 1 90 ? -9.703 8.109 -6.711 1 98.81 90 LEU A CA 1
ATOM 703 C C . LEU A 1 90 ? -10.516 6.969 -7.316 1 98.81 90 LEU A C 1
ATOM 705 O O . LEU A 1 90 ? -11.602 7.195 -7.859 1 98.81 90 LEU A O 1
ATOM 709 N N . SER A 1 91 ? -10 5.75 -7.262 1 98.69 91 SER A N 1
ATOM 710 C CA . SER A 1 91 ? -10.742 4.594 -7.75 1 98.69 91 SER A CA 1
ATOM 711 C C . SER A 1 91 ? -12.062 4.434 -7.004 1 98.69 91 SER A C 1
ATOM 713 O O . SER A 1 91 ? -13.094 4.148 -7.613 1 98.69 91 SER A O 1
ATOM 715 N N . LYS A 1 92 ? -11.977 4.574 -5.75 1 97.94 92 LYS A N 1
ATOM 716 C CA . LYS A 1 92 ? -13.18 4.492 -4.93 1 97.94 92 LYS A CA 1
ATOM 717 C C . LYS A 1 92 ? -14.211 5.523 -5.363 1 97.94 92 LYS A C 1
ATOM 719 O O . LYS A 1 92 ? -15.406 5.227 -5.426 1 97.94 92 LYS A O 1
ATOM 724 N N . SER A 1 93 ? -13.797 6.738 -5.656 1 97.75 93 SER A N 1
ATOM 725 C CA . SER A 1 93 ? -14.688 7.824 -6.039 1 97.75 93 SER A CA 1
ATOM 726 C C . SER A 1 93 ? -15.391 7.527 -7.363 1 97.75 93 SER A C 1
ATOM 728 O O . SER A 1 93 ? -16.453 8.07 -7.645 1 97.75 93 SER A O 1
ATOM 730 N N . TYR A 1 94 ? -14.844 6.633 -8.18 1 98.06 94 TYR A N 1
ATOM 731 C CA . TYR A 1 94 ? -15.438 6.234 -9.453 1 98.06 94 TYR A CA 1
ATOM 732 C C . TYR A 1 94 ? -16.156 4.898 -9.32 1 98.06 94 TYR A C 1
ATOM 734 O O . TYR A 1 94 ? -16.594 4.32 -10.32 1 98.06 94 TYR A O 1
ATOM 742 N N . ASN A 1 95 ? -16.203 4.336 -8.172 1 97 95 ASN A N 1
ATOM 743 C CA . ASN A 1 95 ? -16.859 3.066 -7.879 1 97 95 ASN A CA 1
ATOM 744 C C . ASN A 1 95 ? -16.156 1.9 -8.57 1 97 95 ASN A C 1
ATOM 746 O O . ASN A 1 95 ? -16.812 0.996 -9.094 1 97 95 ASN A O 1
ATOM 750 N N . VAL A 1 96 ? -14.914 2.037 -8.68 1 96.69 96 VAL A N 1
ATOM 751 C CA . VAL A 1 96 ? -14.031 0.964 -9.125 1 96.69 96 VAL A CA 1
ATOM 752 C C . VAL A 1 96 ? -13.312 0.358 -7.93 1 96.69 96 VAL A C 1
ATOM 754 O O . VAL A 1 96 ? -13.141 1.017 -6.898 1 96.69 96 VAL A O 1
ATOM 757 N N . GLU A 1 97 ? -13 -0.987 -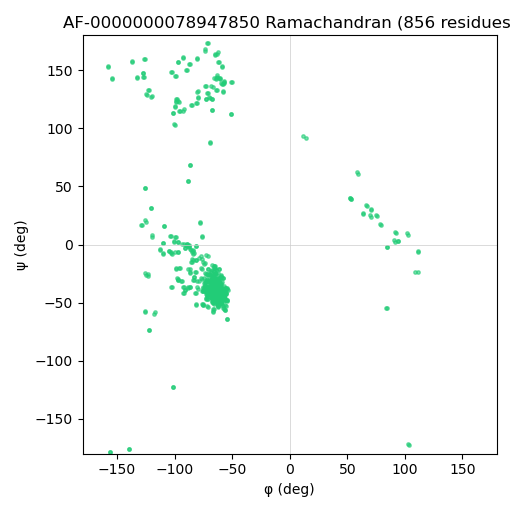8.016 1 96.06 97 GLU A N 1
ATOM 758 C CA . GLU A 1 97 ? -12.344 -1.637 -6.883 1 96.06 97 GLU A CA 1
ATOM 759 C C . GLU A 1 97 ? -11.117 -0.85 -6.43 1 96.06 97 GLU A C 1
ATOM 761 O O . GLU A 1 97 ? -10.078 -0.883 -7.082 1 96.06 97 GLU A O 1
ATOM 766 N N . ALA A 1 98 ? -11.18 -0.29 -5.289 1 97.81 98 ALA A N 1
ATOM 767 C CA . ALA A 1 98 ? -10.273 0.756 -4.824 1 97.81 98 ALA A CA 1
ATOM 768 C C . ALA A 1 98 ? -8.883 0.192 -4.535 1 97.81 98 ALA A C 1
ATOM 770 O O . ALA A 1 98 ? -7.875 0.833 -4.832 1 97.81 98 ALA A O 1
ATOM 771 N N . ILE A 1 99 ? -8.844 -1.009 -3.969 1 98.38 99 ILE A N 1
ATOM 772 C CA . ILE A 1 99 ? -7.578 -1.534 -3.461 1 98.38 99 ILE A CA 1
ATOM 773 C C . ILE A 1 99 ? -6.621 -1.787 -4.621 1 98.38 99 ILE A C 1
ATOM 775 O O . ILE A 1 99 ? -5.418 -1.552 -4.504 1 98.38 99 ILE A O 1
ATOM 779 N N . PHE A 1 100 ? -7.117 -2.221 -5.781 1 98.56 100 PHE A N 1
ATOM 780 C CA . PHE A 1 100 ? -6.27 -2.436 -6.945 1 98.56 100 PHE A CA 1
ATOM 781 C C . PHE A 1 100 ? -5.77 -1.107 -7.504 1 98.56 100 PHE A C 1
ATOM 783 O O . PHE A 1 100 ? -4.633 -1.014 -7.969 1 98.56 100 PHE A O 1
ATOM 790 N N . GLY A 1 101 ? -6.684 -0.084 -7.477 1 98.69 101 GLY A N 1
ATOM 791 C CA . GLY A 1 101 ? -6.242 1.241 -7.879 1 98.69 101 GLY A CA 1
ATOM 792 C C . GLY A 1 101 ? -5.07 1.751 -7.066 1 98.69 101 GLY A C 1
ATOM 793 O O . GLY A 1 101 ? -4.145 2.357 -7.609 1 98.69 101 GLY A O 1
ATOM 794 N N . GLY A 1 102 ? -5.129 1.539 -5.738 1 98.81 102 GLY A N 1
ATOM 795 C CA . GLY A 1 102 ? -4.02 1.916 -4.875 1 98.81 102 GLY A CA 1
ATOM 796 C C . GLY A 1 102 ? -2.73 1.189 -5.203 1 98.81 102 GLY A C 1
ATOM 797 O O . GLY A 1 102 ? -1.673 1.812 -5.316 1 98.81 102 GLY A O 1
ATOM 798 N N . ALA A 1 103 ? -2.824 -0.135 -5.402 1 98.81 103 ALA A N 1
ATOM 799 C CA . ALA A 1 103 ? -1.646 -0.947 -5.691 1 98.81 103 ALA A CA 1
ATOM 800 C C . ALA A 1 103 ? -1.03 -0.562 -7.035 1 98.81 103 ALA A C 1
ATOM 802 O O . ALA A 1 103 ? 0.193 -0.456 -7.156 1 98.81 103 ALA A O 1
ATOM 803 N N . ILE A 1 104 ? -1.853 -0.341 -8.023 1 98.81 104 ILE A N 1
ATOM 804 C CA . ILE A 1 104 ? -1.396 0.011 -9.359 1 98.81 104 ILE A CA 1
ATOM 805 C C . ILE A 1 104 ? -0.709 1.375 -9.328 1 98.81 104 ILE A C 1
ATOM 807 O O . ILE A 1 104 ? 0.324 1.571 -9.977 1 98.81 104 ILE A O 1
ATOM 811 N N . ALA A 1 105 ? -1.277 2.332 -8.586 1 98.94 105 ALA A N 1
ATOM 812 C CA . ALA A 1 105 ? -0.668 3.652 -8.453 1 98.94 105 ALA A CA 1
ATOM 813 C C . ALA A 1 105 ? 0.709 3.555 -7.801 1 98.94 105 ALA A C 1
ATOM 815 O O . ALA A 1 105 ? 1.658 4.207 -8.242 1 98.94 105 ALA A O 1
ATOM 816 N N . LEU A 1 106 ? 0.814 2.754 -6.777 1 98.88 106 LEU A N 1
ATOM 817 C CA . LEU A 1 106 ? 2.076 2.59 -6.062 1 98.88 106 LEU A CA 1
ATOM 818 C C . LEU A 1 106 ? 3.137 1.972 -6.969 1 98.88 106 LEU A C 1
ATOM 820 O O . LEU A 1 106 ? 4.277 2.436 -7 1 98.88 106 LEU A O 1
ATOM 824 N N . VAL A 1 107 ? 2.764 0.934 -7.695 1 98.88 107 VAL A N 1
ATOM 825 C CA . VAL A 1 107 ? 3.705 0.271 -8.594 1 98.88 107 VAL A CA 1
ATOM 826 C C . VAL A 1 107 ? 4.133 1.233 -9.695 1 98.88 107 VAL A C 1
ATOM 828 O O . VAL A 1 107 ? 5.297 1.247 -10.102 1 98.88 107 VAL A O 1
ATOM 831 N N . SER A 1 108 ? 3.178 2.008 -10.227 1 98.94 108 SER A N 1
ATOM 832 C CA . SER A 1 108 ? 3.508 3.004 -11.242 1 98.94 108 SER A CA 1
ATOM 833 C C . SER A 1 108 ? 4.574 3.971 -10.742 1 98.94 108 SER A C 1
ATOM 835 O O . SER A 1 108 ? 5.492 4.328 -11.477 1 98.94 108 SER A O 1
ATOM 837 N N . PHE A 1 109 ? 4.449 4.391 -9.523 1 98.88 109 PHE A N 1
ATOM 838 C CA . PHE A 1 109 ? 5.426 5.27 -8.891 1 98.88 109 PHE A CA 1
ATOM 839 C C . PHE A 1 109 ? 6.785 4.59 -8.789 1 98.88 109 PHE A C 1
ATOM 841 O O . PHE A 1 109 ? 7.812 5.184 -9.125 1 98.88 109 PHE A O 1
ATOM 848 N N . PHE A 1 110 ? 6.812 3.283 -8.383 1 98.81 110 PHE A N 1
ATOM 849 C CA . PHE A 1 110 ? 8.062 2.549 -8.219 1 98.81 110 PHE A CA 1
ATOM 850 C C . PHE A 1 110 ? 8.719 2.279 -9.562 1 98.81 110 PHE A C 1
ATOM 852 O O . PHE A 1 110 ? 9.945 2.262 -9.672 1 98.81 110 PHE A O 1
ATOM 859 N N . ILE A 1 111 ? 7.918 2.094 -10.594 1 98.81 111 ILE A N 1
ATOM 860 C CA . ILE A 1 111 ? 8.461 1.873 -11.93 1 98.81 111 ILE A CA 1
ATOM 861 C C . ILE A 1 111 ? 9.258 3.096 -12.367 1 98.81 111 ILE A C 1
ATOM 863 O O . ILE A 1 111 ? 10.281 2.965 -13.047 1 98.81 111 ILE A O 1
ATOM 867 N N . LEU A 1 112 ? 8.859 4.246 -11.891 1 98.69 112 LEU A N 1
ATOM 868 C CA . LEU A 1 112 ? 9.516 5.488 -12.289 1 98.69 112 LEU A CA 1
ATOM 869 C C . LEU A 1 112 ? 10.648 5.836 -11.336 1 98.69 112 LEU A C 1
ATOM 871 O O . LEU A 1 112 ? 11.336 6.844 -11.516 1 98.69 112 LEU A O 1
ATOM 875 N N . THR A 1 113 ? 10.875 5.055 -10.266 1 98.12 113 THR A N 1
ATOM 876 C CA . THR A 1 113 ? 11.906 5.277 -9.25 1 98.12 113 THR A CA 1
ATOM 877 C C . THR A 1 113 ? 13.133 4.422 -9.531 1 98.12 113 THR A C 1
ATOM 879 O O . THR A 1 113 ? 13.031 3.201 -9.664 1 98.12 113 THR A O 1
ATOM 882 N N . PRO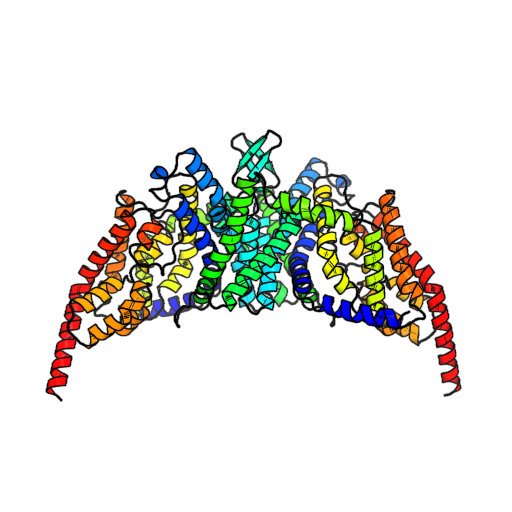 A 1 114 ? 14.312 4.984 -9.633 1 95.69 114 PRO A N 1
ATOM 883 C CA . PRO A 1 114 ? 15.516 4.172 -9.82 1 95.69 114 PRO A CA 1
ATOM 884 C C . PRO A 1 114 ? 15.875 3.352 -8.578 1 95.69 114 PRO A C 1
ATOM 886 O O . PRO A 1 114 ? 15.984 3.902 -7.484 1 95.69 114 PRO A O 1
ATOM 889 N N . PHE A 1 115 ? 16.031 2.082 -8.719 1 96.62 115 PHE A N 1
ATOM 890 C CA . PHE A 1 115 ? 16.391 1.183 -7.629 1 96.62 115 PHE A CA 1
ATOM 891 C C . PHE A 1 115 ? 17.906 1.085 -7.492 1 96.62 115 PHE A C 1
ATOM 893 O O . PHE A 1 115 ? 18.469 -0.013 -7.504 1 96.62 115 PHE A O 1
ATOM 900 N N . MET A 1 116 ? 18.531 2.197 -7.344 1 95.25 116 MET A N 1
ATOM 901 C CA . MET A 1 116 ? 19.984 2.27 -7.203 1 95.25 116 MET A CA 1
ATOM 902 C C . MET A 1 116 ? 20.406 3.566 -6.516 1 95.25 116 MET A C 1
ATOM 904 O O . MET A 1 116 ? 19.641 4.535 -6.492 1 95.25 116 MET A O 1
ATOM 908 N N . VAL A 1 117 ? 21.516 3.537 -5.863 1 93.94 117 VAL A N 1
ATOM 909 C CA . VAL A 1 117 ? 22.094 4.75 -5.305 1 93.94 117 VAL A CA 1
ATOM 910 C C . VAL A 1 117 ? 23.578 4.816 -5.66 1 93.94 117 VAL A C 1
ATOM 912 O O . VAL A 1 117 ? 24.234 3.781 -5.844 1 93.94 117 VAL A O 1
ATOM 915 N N . GLU A 1 118 ? 24.016 5.973 -5.902 1 90.56 118 GLU A N 1
ATOM 916 C CA . GLU A 1 118 ? 25.438 6.203 -6.094 1 90.56 118 GLU A CA 1
ATOM 917 C C . GLU A 1 118 ? 26.094 6.727 -4.82 1 90.56 118 GLU A C 1
ATOM 919 O O . GLU A 1 118 ? 25.641 7.73 -4.254 1 90.56 118 GLU A O 1
ATOM 924 N N . THR A 1 119 ? 27.078 6.031 -4.367 1 86.62 119 THR A N 1
ATOM 925 C CA . THR A 1 119 ? 27.781 6.469 -3.166 1 86.62 119 THR A CA 1
ATOM 926 C C . THR A 1 119 ? 28.656 7.68 -3.467 1 86.62 119 THR A C 1
ATOM 928 O O . THR A 1 119 ? 28.875 8.023 -4.629 1 86.62 119 THR A O 1
ATOM 931 N N . GLU A 1 120 ? 29.109 8.258 -2.395 1 81.25 120 GLU A N 1
ATOM 932 C CA . GLU A 1 120 ? 30 9.406 -2.549 1 81.25 120 GLU A CA 1
ATOM 933 C C . GLU A 1 120 ? 31.281 9.016 -3.281 1 81.25 120 GLU A C 1
ATOM 935 O O . GLU A 1 120 ? 31.844 9.828 -4.016 1 81.25 120 GLU A O 1
ATOM 940 N N . ALA A 1 121 ? 31.672 7.773 -3.145 1 83.06 121 ALA A N 1
ATOM 941 C CA . ALA A 1 121 ? 32.906 7.285 -3.777 1 83.06 121 ALA A CA 1
ATOM 942 C C . ALA A 1 121 ? 32.656 6.941 -5.246 1 83.06 121 ALA A C 1
ATOM 944 O O . ALA A 1 121 ? 33.562 6.543 -5.957 1 83.06 121 ALA A O 1
ATOM 945 N N . GLY A 1 122 ? 31.391 7.121 -5.684 1 83.94 122 GLY A N 1
ATOM 946 C CA . GLY A 1 122 ? 31.078 6.887 -7.086 1 83.94 122 GLY A CA 1
ATOM 947 C C . GLY A 1 122 ? 30.641 5.461 -7.375 1 83.94 122 GLY A C 1
ATOM 948 O O . GLY A 1 122 ? 30.391 5.105 -8.531 1 83.94 122 GLY A O 1
ATOM 949 N N . GLU A 1 123 ? 30.531 4.719 -6.363 1 87.81 123 GLU A N 1
ATOM 950 C CA . GLU A 1 123 ? 30.078 3.338 -6.531 1 87.81 123 GLU A CA 1
ATOM 951 C C . GLU A 1 123 ? 28.562 3.268 -6.66 1 87.81 123 GLU A C 1
ATOM 953 O O . GLU A 1 123 ? 27.844 3.91 -5.898 1 87.81 123 GLU A O 1
ATOM 958 N N . VAL A 1 124 ? 28.156 2.531 -7.684 1 90.88 124 VAL A N 1
ATOM 959 C CA . VAL A 1 124 ? 26.719 2.355 -7.887 1 90.88 124 VAL A CA 1
ATOM 960 C C . VAL A 1 124 ? 26.25 1.097 -7.168 1 90.88 124 VAL A C 1
ATOM 962 O O . VAL A 1 124 ? 26.734 -0.002 -7.434 1 90.88 124 VAL A O 1
ATOM 965 N N . VAL A 1 125 ? 25.391 1.247 -6.195 1 92.94 125 VAL A N 1
ATOM 966 C CA . VAL A 1 125 ? 24.766 0.133 -5.488 1 92.94 125 VAL A CA 1
ATOM 967 C C . VAL A 1 125 ? 23.391 -0.155 -6.09 1 92.94 125 VAL A C 1
ATOM 969 O O . VAL A 1 125 ? 22.484 0.681 -6.016 1 92.94 125 VAL A O 1
ATOM 972 N N . GLN A 1 126 ? 23.234 -1.336 -6.691 1 92.94 126 GLN A N 1
ATOM 973 C CA . GLN A 1 126 ? 22 -1.725 -7.355 1 92.94 126 GLN A CA 1
ATOM 974 C C . GLN A 1 126 ? 21.078 -2.492 -6.406 1 92.94 126 GLN A C 1
ATOM 976 O O . GLN A 1 126 ? 21.531 -2.984 -5.371 1 92.94 126 GLN A O 1
ATOM 981 N N . GLY A 1 127 ? 19.844 -2.541 -6.758 1 94.5 127 GLY A N 1
ATOM 982 C CA . GLY A 1 127 ? 18.906 -3.359 -6.02 1 94.5 127 GLY A CA 1
ATOM 983 C C . GLY A 1 127 ? 18.5 -2.752 -4.688 1 94.5 127 GLY A C 1
ATOM 984 O O . GLY A 1 127 ? 18.25 -3.473 -3.719 1 94.5 127 GLY A O 1
ATOM 985 N N . VAL A 1 128 ? 18.594 -1.45 -4.574 1 96.88 128 VAL A N 1
ATOM 986 C CA . VAL A 1 128 ? 18.188 -0.73 -3.375 1 96.88 128 VAL A CA 1
ATOM 987 C C . VAL A 1 128 ? 17.219 0.397 -3.756 1 96.88 128 VAL A C 1
ATOM 989 O O . VAL A 1 128 ? 17.312 0.951 -4.855 1 96.88 128 VAL A O 1
ATOM 992 N N . ILE A 1 129 ? 16.281 0.715 -2.904 1 97.69 129 ILE A N 1
ATOM 993 C CA . ILE A 1 129 ? 15.406 1.871 -3.055 1 97.69 129 ILE A CA 1
ATOM 994 C C . ILE A 1 129 ? 15.891 3.004 -2.152 1 97.69 129 ILE A C 1
ATOM 996 O O . ILE A 1 129 ? 15.859 2.885 -0.925 1 97.69 129 ILE A O 1
ATOM 1000 N N . PRO A 1 130 ? 16.359 4.07 -2.734 1 97.19 130 PRO A N 1
ATOM 1001 C CA . PRO A 1 130 ? 16.812 5.184 -1.896 1 97.19 130 PRO A CA 1
ATOM 1002 C C . PRO A 1 130 ? 15.672 5.859 -1.143 1 97.19 130 PRO A C 1
ATOM 1004 O O . PRO A 1 130 ? 14.711 6.324 -1.76 1 97.19 130 PRO A O 1
ATOM 1007 N N . LEU A 1 131 ? 15.797 5.938 0.143 1 96.69 131 LEU A N 1
ATOM 1008 C CA . LEU A 1 131 ? 14.781 6.566 0.972 1 96.69 131 LEU A CA 1
ATOM 1009 C C . LEU A 1 131 ? 14.578 8.023 0.569 1 96.69 131 LEU A C 1
ATOM 1011 O O . LEU A 1 131 ? 13.461 8.547 0.649 1 96.69 131 LEU A O 1
ATOM 1015 N N . ASP A 1 132 ? 15.594 8.656 0.042 1 94.12 132 ASP A N 1
ATOM 1016 C CA . ASP A 1 132 ? 15.586 10.062 -0.363 1 94.12 132 ASP A CA 1
ATOM 1017 C C . ASP A 1 132 ? 14.547 10.305 -1.46 1 94.12 132 ASP A C 1
ATOM 1019 O O . ASP A 1 132 ? 14.094 11.438 -1.653 1 94.12 132 ASP A O 1
ATOM 1023 N N . ARG A 1 133 ? 14.18 9.289 -2.125 1 96.5 133 ARG A N 1
ATOM 1024 C CA . ARG A 1 133 ? 13.25 9.422 -3.24 1 96.5 133 ARG A CA 1
ATOM 1025 C C . ARG A 1 133 ? 11.82 9.109 -2.805 1 96.5 133 ARG A C 1
ATOM 1027 O O . ARG A 1 133 ? 10.867 9.352 -3.551 1 96.5 133 ARG A O 1
ATOM 1034 N N . LEU A 1 134 ? 11.68 8.656 -1.567 1 98 134 LEU A N 1
ATOM 1035 C CA . LEU A 1 134 ? 10.375 8.219 -1.095 1 98 134 LEU A CA 1
ATOM 1036 C C . LEU A 1 134 ? 9.758 9.258 -0.162 1 98 134 LEU A C 1
ATOM 1038 O O . LEU A 1 134 ? 8.617 9.102 0.283 1 98 134 LEU A O 1
ATOM 1042 N N . GLY A 1 135 ? 10.523 10.32 0.178 1 96.44 135 GLY A N 1
ATOM 1043 C CA . GLY A 1 135 ? 10.062 11.391 1.043 1 96.44 135 GLY A CA 1
ATOM 1044 C C . GLY A 1 135 ? 9.656 12.641 0.281 1 96.44 135 GLY A C 1
ATOM 1045 O O . GLY A 1 135 ? 8.844 12.578 -0.64 1 96.44 135 GLY A O 1
ATOM 1046 N N . ALA A 1 136 ? 10.289 13.727 0.615 1 95.56 136 ALA A N 1
ATOM 1047 C CA . ALA A 1 136 ? 9.93 15.031 0.069 1 95.56 136 ALA A CA 1
ATOM 1048 C C . ALA A 1 136 ? 10.203 15.094 -1.431 1 95.56 136 ALA A C 1
ATOM 1050 O O . ALA A 1 136 ? 9.375 15.594 -2.199 1 95.56 136 ALA A O 1
ATOM 1051 N N . LYS A 1 137 ? 11.289 14.539 -1.852 1 95 137 LYS A N 1
ATOM 1052 C CA . LYS A 1 137 ? 11.734 14.672 -3.234 1 95 137 LYS A CA 1
ATOM 1053 C C . LYS A 1 137 ? 10.844 13.875 -4.184 1 95 137 LYS A C 1
ATOM 1055 O O . LYS A 1 137 ? 10.766 14.18 -5.371 1 95 137 LYS A O 1
ATOM 1060 N N . GLY A 1 138 ? 10.234 12.883 -3.695 1 96.94 138 GLY A N 1
ATOM 1061 C CA . GLY A 1 138 ? 9.398 12.039 -4.539 1 96.94 138 GLY A CA 1
ATOM 1062 C C . GLY A 1 138 ? 7.926 12.398 -4.469 1 96.94 138 GLY A C 1
ATOM 1063 O O . GLY A 1 138 ? 7.102 11.805 -5.164 1 96.94 138 GLY A O 1
ATOM 1064 N N . MET A 1 139 ? 7.562 13.414 -3.727 1 97.5 139 MET A N 1
ATOM 1065 C CA . MET A 1 139 ? 6.172 13.688 -3.379 1 97.5 139 MET A CA 1
ATOM 1066 C C . MET A 1 139 ? 5.359 14.047 -4.621 1 97.5 139 MET A C 1
ATOM 1068 O O . MET A 1 139 ? 4.301 13.469 -4.867 1 97.5 139 MET A O 1
ATOM 1072 N N . PHE A 1 140 ? 5.805 14.969 -5.418 1 98.06 140 PHE A N 1
ATOM 1073 C CA . PHE A 1 140 ? 5.023 15.445 -6.555 1 98.06 140 PHE A CA 1
ATOM 1074 C C . PHE A 1 140 ? 4.977 14.398 -7.66 1 98.06 140 PHE A C 1
ATOM 1076 O O . PHE A 1 140 ? 3.965 14.266 -8.352 1 98.06 140 PHE A O 1
ATOM 1083 N N . LEU A 1 141 ? 6.129 13.711 -7.883 1 98.56 141 LEU A N 1
ATOM 1084 C CA . LEU A 1 141 ? 6.062 12.594 -8.82 1 98.56 141 LEU A CA 1
ATOM 1085 C C . LEU A 1 141 ? 5.023 11.57 -8.375 1 98.56 141 LEU A C 1
ATOM 1087 O O . LEU A 1 141 ? 4.258 11.062 -9.195 1 98.56 141 LEU A O 1
ATOM 1091 N N . ALA A 1 142 ? 5.02 11.25 -7.074 1 98.69 142 ALA A N 1
ATOM 1092 C CA . ALA A 1 142 ? 4.066 10.281 -6.531 1 98.69 142 ALA A CA 1
ATOM 1093 C C . ALA A 1 142 ? 2.629 10.727 -6.789 1 98.69 142 ALA A C 1
ATOM 1095 O O . ALA A 1 142 ? 1.792 9.922 -7.211 1 98.69 142 ALA A O 1
ATOM 1096 N N . MET A 1 143 ? 2.373 11.977 -6.551 1 98.44 143 MET A N 1
ATOM 1097 C CA . MET A 1 143 ? 1.016 12.5 -6.707 1 98.44 143 MET A CA 1
ATOM 1098 C C . MET A 1 143 ? 0.585 12.461 -8.172 1 98.44 143 MET A C 1
ATOM 1100 O O . MET A 1 143 ? -0.49 11.953 -8.492 1 98.44 143 MET A O 1
ATOM 1104 N N . MET A 1 144 ? 1.4 12.945 -9.062 1 98.56 144 MET A N 1
ATOM 1105 C CA . MET A 1 144 ? 1.066 13 -10.484 1 98.56 144 MET A CA 1
ATOM 1106 C C . MET A 1 144 ? 0.885 11.602 -11.047 1 98.56 144 MET A C 1
ATOM 1108 O O . MET A 1 144 ? -0.075 11.336 -11.781 1 98.56 144 MET A O 1
ATOM 1112 N N . THR A 1 145 ? 1.795 10.742 -10.742 1 98.81 145 THR A N 1
ATOM 1113 C CA . THR A 1 145 ? 1.738 9.359 -11.227 1 98.81 145 THR A CA 1
ATOM 1114 C C . THR A 1 145 ? 0.489 8.656 -10.703 1 98.81 145 THR A C 1
ATOM 1116 O O . THR A 1 145 ? -0.164 7.914 -11.438 1 98.81 145 THR A O 1
ATOM 1119 N N . ALA A 1 146 ? 0.201 8.875 -9.438 1 98.88 146 ALA A N 1
ATOM 1120 C CA . ALA A 1 146 ? -0.944 8.211 -8.82 1 98.88 146 ALA A CA 1
ATOM 1121 C C . ALA A 1 146 ? -2.252 8.656 -9.469 1 98.88 146 ALA A C 1
ATOM 1123 O O . ALA A 1 146 ? -3.119 7.832 -9.758 1 98.88 146 ALA A O 1
ATOM 1124 N N . PHE A 1 147 ? -2.406 9.961 -9.695 1 98.81 147 PHE A N 1
ATOM 1125 C CA . PHE A 1 147 ? -3.617 10.453 -10.344 1 98.81 147 PHE A CA 1
ATOM 1126 C C . PHE A 1 147 ? -3.73 9.898 -11.758 1 98.81 147 PHE A C 1
ATOM 1128 O O . PHE A 1 147 ? -4.789 9.414 -12.156 1 98.81 147 PHE A O 1
ATOM 1135 N N . LEU A 1 148 ? -2.664 9.945 -12.477 1 98.81 148 LEU A N 1
ATOM 1136 C CA . LEU A 1 148 ? -2.688 9.508 -13.867 1 98.81 148 LEU A CA 1
ATOM 1137 C C . LEU A 1 148 ? -2.932 8.008 -13.961 1 98.81 148 LEU A C 1
ATOM 1139 O O . LEU A 1 148 ? -3.721 7.551 -14.789 1 98.81 148 LEU A O 1
ATOM 1143 N N . SER A 1 149 ? -2.227 7.223 -13.188 1 98.81 149 SER A N 1
ATOM 1144 C CA . SER A 1 149 ? -2.387 5.77 -13.211 1 98.81 149 SER A CA 1
ATOM 1145 C C . SER A 1 149 ? -3.807 5.363 -12.828 1 98.81 149 SER A C 1
ATOM 1147 O O . SER A 1 149 ? -4.395 4.48 -13.453 1 98.81 149 SER A O 1
ATOM 1149 N N . ALA A 1 150 ? -4.34 6.02 -11.773 1 98.75 150 ALA A N 1
ATOM 1150 C CA . ALA A 1 150 ? -5.703 5.711 -11.352 1 98.75 150 ALA A CA 1
ATOM 1151 C C . ALA A 1 150 ? -6.711 6.062 -12.438 1 98.75 150 ALA A C 1
ATOM 1153 O O . ALA A 1 150 ? -7.691 5.344 -12.648 1 98.75 150 ALA A O 1
ATOM 1154 N N . GLU A 1 151 ? -6.457 7.211 -13.148 1 98.81 151 GLU A N 1
ATOM 1155 C CA . GLU A 1 151 ? -7.344 7.605 -14.242 1 98.81 151 GLU A CA 1
ATOM 1156 C C . GLU A 1 151 ? -7.293 6.594 -15.383 1 98.81 151 GLU A C 1
ATOM 1158 O O . GLU A 1 151 ? -8.328 6.25 -15.961 1 98.81 151 GLU A O 1
ATOM 1163 N N . ILE A 1 152 ? -6.141 6.156 -15.734 1 98.81 152 ILE A N 1
ATOM 1164 C CA . ILE A 1 152 ? -6.004 5.168 -16.797 1 98.81 152 ILE A CA 1
ATOM 1165 C C . ILE A 1 152 ? -6.676 3.863 -16.375 1 98.81 152 ILE A C 1
ATOM 1167 O O . ILE A 1 152 ? -7.477 3.301 -17.141 1 98.81 152 ILE A O 1
ATOM 1171 N N . TYR A 1 153 ? -6.387 3.412 -15.203 1 98.5 153 TYR A N 1
ATOM 1172 C CA . TYR A 1 153 ? -6.934 2.172 -14.664 1 98.5 153 TYR A CA 1
ATOM 1173 C C . TYR A 1 153 ? -8.461 2.201 -14.664 1 98.5 153 TYR A C 1
ATOM 1175 O O . TYR A 1 153 ? -9.102 1.313 -15.234 1 98.5 153 TYR A O 1
ATOM 1183 N N . ARG A 1 154 ? -9.031 3.236 -14.016 1 98.25 154 ARG A N 1
ATOM 1184 C CA . ARG A 1 154 ? -10.484 3.281 -13.875 1 98.25 154 ARG A CA 1
ATOM 1185 C C . ARG A 1 154 ? -11.156 3.406 -15.242 1 98.25 154 ARG A C 1
ATOM 1187 O O . ARG A 1 154 ? -12.234 2.846 -15.461 1 98.25 154 ARG A O 1
ATOM 1194 N N . ARG A 1 155 ? -10.57 4.133 -16.25 1 98.31 155 ARG A N 1
ATOM 1195 C CA . ARG A 1 155 ? -11.141 4.273 -17.578 1 98.31 155 ARG A CA 1
ATOM 1196 C C . ARG A 1 155 ? -11.203 2.928 -18.297 1 98.31 155 ARG A C 1
ATOM 1198 O O . ARG A 1 155 ? -12.18 2.621 -18.969 1 98.31 155 ARG A O 1
ATOM 1205 N N . ILE A 1 156 ? -10.164 2.148 -18.141 1 98.12 156 ILE A N 1
ATOM 1206 C CA . ILE A 1 156 ? -10.117 0.837 -18.781 1 98.12 156 ILE A CA 1
ATOM 1207 C C . ILE A 1 156 ? -11.148 -0.088 -18.125 1 98.12 156 ILE A C 1
ATOM 1209 O O . ILE A 1 156 ? -11.859 -0.817 -18.828 1 98.12 156 ILE A O 1
ATOM 1213 N N . VAL A 1 157 ? -11.203 -0.077 -16.859 1 97.06 157 VAL A N 1
ATOM 1214 C CA . VAL A 1 157 ? -12.172 -0.896 -16.141 1 97.06 157 VAL A CA 1
ATOM 1215 C C . VAL A 1 157 ? -13.594 -0.519 -16.562 1 97.06 157 VAL A C 1
ATOM 1217 O O . VAL A 1 157 ? -14.422 -1.394 -16.812 1 97.06 157 VAL A O 1
ATOM 1220 N N . GLN A 1 158 ? -13.875 0.759 -16.641 1 97.19 158 GLN A N 1
ATOM 1221 C CA . GLN A 1 158 ? -15.227 1.239 -16.938 1 97.19 158 GLN A CA 1
ATOM 1222 C C . GLN A 1 158 ? -15.586 1.03 -18.391 1 97.19 158 GLN A C 1
ATOM 1224 O O . GLN A 1 158 ? -16.766 1.067 -18.766 1 97.19 158 GLN A O 1
ATOM 1229 N N . ARG A 1 159 ? -14.641 0.79 -19.219 1 96.94 159 ARG A N 1
ATOM 1230 C CA . ARG A 1 159 ? -14.891 0.437 -20.625 1 96.94 159 ARG A CA 1
ATOM 1231 C C . ARG A 1 159 ? -15.078 -1.068 -20.781 1 96.94 159 ARG A C 1
ATOM 1233 O O . ARG A 1 159 ? -15.133 -1.578 -21.891 1 96.94 159 ARG A O 1
ATOM 1240 N N . ASN A 1 160 ? -14.977 -1.799 -19.797 1 92.81 160 ASN A N 1
ATOM 1241 C CA . ASN A 1 160 ? -15.219 -3.236 -19.719 1 92.81 160 ASN A CA 1
ATOM 1242 C C . ASN A 1 160 ? -14.141 -4.023 -20.453 1 92.81 160 ASN A C 1
ATOM 1244 O O . ASN A 1 160 ? -14.43 -5.051 -21.078 1 92.81 160 ASN A O 1
ATOM 1248 N N . ILE A 1 161 ? -13.023 -3.502 -20.484 1 93.25 161 ILE A N 1
ATOM 1249 C CA . ILE A 1 161 ? -11.859 -4.234 -20.984 1 93.25 161 ILE A CA 1
ATOM 1250 C C . ILE A 1 161 ? -11.234 -5.047 -19.844 1 93.25 161 ILE A C 1
ATOM 1252 O O . ILE A 1 161 ? -10.164 -4.707 -19.344 1 93.25 161 ILE A O 1
ATOM 1256 N N . THR A 1 162 ? -11.953 -6.039 -19.422 1 89 162 THR A N 1
ATOM 1257 C CA . THR A 1 162 ? -11.578 -6.887 -18.297 1 89 162 THR A CA 1
ATOM 1258 C C . THR A 1 162 ? -11.844 -8.352 -18.609 1 89 162 THR A C 1
ATOM 1260 O O . THR A 1 162 ? -12.547 -8.672 -19.562 1 89 162 THR A O 1
ATOM 1263 N N . ILE A 1 163 ? -11.156 -9.211 -17.906 1 85.69 163 ILE A N 1
ATOM 1264 C CA . ILE A 1 163 ? -11.43 -10.641 -17.984 1 85.69 163 ILE A CA 1
ATOM 1265 C C . ILE A 1 163 ? -12.547 -11.008 -17.016 1 85.69 163 ILE A C 1
ATOM 1267 O O . ILE A 1 163 ? -12.438 -10.766 -15.805 1 85.69 163 ILE A O 1
ATOM 1271 N N . LYS A 1 164 ? -13.664 -11.555 -17.594 1 86 164 LYS A N 1
ATOM 1272 C CA . LYS A 1 164 ? -14.781 -11.992 -16.766 1 86 164 LYS A CA 1
ATOM 1273 C C . LYS A 1 164 ? -14.695 -13.492 -16.484 1 86 164 LYS A C 1
ATOM 1275 O O . LYS A 1 164 ? -14.578 -14.297 -17.406 1 86 164 LYS A O 1
ATOM 1280 N N . MET A 1 165 ? -14.672 -13.75 -15.172 1 81.62 165 MET A N 1
ATOM 1281 C CA . MET A 1 165 ? -14.625 -15.156 -14.781 1 81.62 165 MET A CA 1
ATOM 1282 C C . MET A 1 165 ? -16.031 -15.719 -14.633 1 81.62 165 MET A C 1
ATOM 1284 O O . MET A 1 165 ? -16.984 -14.984 -14.352 1 81.62 165 MET A O 1
ATOM 1288 N N . PRO A 1 166 ? -16.109 -17.047 -14.906 1 78.56 166 PRO A N 1
ATOM 1289 C CA . PRO A 1 166 ? -17.422 -17.656 -14.75 1 78.56 166 PRO A CA 1
ATOM 1290 C C . PRO A 1 166 ? -17.938 -17.609 -13.312 1 78.56 166 PRO A C 1
ATOM 1292 O O . PRO A 1 166 ? -17.172 -17.328 -12.391 1 78.56 166 PRO A O 1
ATOM 1295 N N . PRO A 1 167 ? -19.25 -17.859 -13.273 1 77.75 167 PRO A N 1
ATOM 1296 C CA . PRO A 1 167 ? -19.812 -17.938 -11.922 1 77.75 167 PRO A CA 1
ATOM 1297 C C . PRO A 1 167 ? -19.219 -19.094 -11.117 1 77.75 167 PRO A C 1
ATOM 1299 O O . PRO A 1 167 ? -18.781 -20.094 -11.695 1 77.75 167 PRO A O 1
ATOM 1302 N N . GLY A 1 168 ? -19.047 -18.984 -9.906 1 72.19 168 GLY A N 1
ATOM 1303 C CA . GLY A 1 168 ? -18.531 -20.062 -9.07 1 72.19 168 GLY A CA 1
ATOM 1304 C C . GLY A 1 168 ? -17.125 -19.812 -8.586 1 72.19 168 GLY A C 1
ATOM 1305 O O . GLY A 1 168 ? -16.656 -20.438 -7.633 1 72.19 168 GLY A O 1
ATOM 1306 N N . VAL A 1 169 ? -16.469 -18.969 -9.383 1 76 169 VAL A N 1
ATOM 1307 C CA . VAL A 1 169 ? -15.117 -18.609 -8.961 1 76 169 VAL A CA 1
ATOM 1308 C C . VAL A 1 169 ? -15.18 -17.672 -7.758 1 76 169 VAL A C 1
ATOM 1310 O O . VAL A 1 169 ? -16.016 -16.766 -7.715 1 76 169 VAL A O 1
ATOM 1313 N N . PRO A 1 170 ? -14.305 -17.953 -6.777 1 81 170 PRO A N 1
ATOM 1314 C CA . PRO A 1 170 ? -14.289 -17.047 -5.621 1 81 170 PRO A CA 1
ATOM 1315 C C . PRO A 1 170 ? -14.18 -15.578 -6.023 1 81 170 PRO A C 1
ATOM 1317 O O . PRO A 1 170 ? -13.445 -15.242 -6.961 1 81 170 PRO A O 1
ATOM 1320 N N . PRO A 1 171 ? -14.914 -14.766 -5.332 1 86.81 171 PRO A N 1
ATOM 1321 C CA . PRO A 1 171 ? -14.984 -13.352 -5.695 1 86.81 171 PRO A CA 1
ATOM 1322 C C . PRO A 1 171 ? -13.617 -12.688 -5.758 1 86.81 171 PRO A C 1
ATOM 1324 O O . PRO A 1 171 ? -13.359 -11.867 -6.648 1 86.81 171 PRO A O 1
ATOM 1327 N N . ALA A 1 172 ? -12.758 -12.953 -4.844 1 87 172 ALA A N 1
ATOM 1328 C CA . ALA A 1 172 ? -11.438 -12.344 -4.828 1 87 172 ALA A CA 1
ATOM 1329 C C . ALA A 1 172 ? -10.648 -12.695 -6.086 1 87 172 ALA A C 1
ATOM 1331 O O . ALA A 1 172 ? -9.906 -11.867 -6.613 1 87 172 ALA A O 1
ATOM 1332 N N . VAL A 1 173 ? -10.805 -13.906 -6.527 1 86.19 173 VAL A N 1
ATOM 1333 C CA . VAL A 1 173 ? -10.148 -14.359 -7.754 1 86.19 173 VAL A CA 1
ATOM 1334 C C . VAL A 1 173 ? -10.742 -13.617 -8.953 1 86.19 173 VAL A C 1
ATOM 1336 O O . VAL A 1 173 ? -10 -13.117 -9.805 1 86.19 173 VAL A O 1
ATOM 1339 N N . ALA A 1 174 ? -12.016 -13.531 -8.977 1 89.88 174 ALA A N 1
ATOM 1340 C CA . ALA A 1 174 ? -12.711 -12.859 -10.07 1 89.88 174 ALA A CA 1
ATOM 1341 C C . ALA A 1 174 ? -12.281 -11.398 -10.172 1 89.88 174 ALA A C 1
ATOM 1343 O O . ALA A 1 174 ? -12.031 -10.891 -11.266 1 89.88 174 ALA A O 1
ATOM 1344 N N . LYS A 1 175 ? -12.188 -10.727 -9.055 1 92 175 LYS A N 1
ATOM 1345 C CA . LYS A 1 175 ? -11.805 -9.312 -9.023 1 92 175 LYS A CA 1
ATOM 1346 C C . LYS A 1 175 ? -10.359 -9.133 -9.484 1 92 175 LYS A C 1
ATOM 1348 O O . LYS A 1 175 ? -10.047 -8.156 -10.172 1 92 175 LYS A O 1
ATOM 1353 N N . SER A 1 176 ? -9.578 -9.984 -9.055 1 92.56 176 SER A N 1
ATOM 1354 C CA . SER A 1 176 ? -8.172 -9.922 -9.445 1 92.56 176 SER A CA 1
ATOM 1355 C C . SER A 1 176 ? -8.008 -10.102 -10.953 1 92.56 176 SER A C 1
ATOM 1357 O O . SER A 1 176 ? -7.207 -9.406 -11.586 1 92.56 176 SER A O 1
ATOM 1359 N N . PHE A 1 177 ? -8.711 -11.008 -11.531 1 91.5 177 PHE A N 1
ATOM 1360 C CA . PHE A 1 177 ? -8.656 -11.227 -12.969 1 91.5 177 PHE A CA 1
ATOM 1361 C C . PHE A 1 177 ? -9.25 -10.047 -13.727 1 91.5 177 PHE A C 1
ATOM 1363 O O . PHE A 1 177 ? -8.773 -9.688 -14.805 1 91.5 177 PHE A O 1
ATOM 1370 N N . ALA A 1 178 ? -10.266 -9.547 -13.164 1 93.25 178 ALA A N 1
ATOM 1371 C CA . ALA A 1 178 ? -10.852 -8.359 -13.773 1 93.25 178 ALA A CA 1
ATOM 1372 C C . ALA A 1 178 ? -9.859 -7.207 -13.797 1 93.25 178 ALA A C 1
ATOM 1374 O O . ALA A 1 178 ? -9.859 -6.398 -14.727 1 93.25 178 ALA A O 1
ATOM 1375 N N . ALA A 1 179 ? -9.016 -7.148 -12.82 1 95.81 179 ALA A N 1
ATOM 1376 C CA . ALA A 1 179 ? -8.047 -6.059 -12.703 1 95.81 179 ALA A CA 1
ATOM 1377 C C . ALA A 1 179 ? -6.809 -6.332 -13.547 1 95.81 179 ALA A C 1
ATOM 1379 O O . ALA A 1 179 ? -6.004 -5.43 -13.789 1 95.81 179 ALA A O 1
ATOM 1380 N N . LEU A 1 180 ? -6.68 -7.484 -14.109 1 96.19 180 LEU A N 1
ATOM 1381 C CA . LEU A 1 180 ? -5.441 -7.941 -14.734 1 96.19 180 LEU A CA 1
ATOM 1382 C C . LEU A 1 180 ? -5.109 -7.105 -15.961 1 96.19 180 LEU A C 1
ATOM 1384 O O . LEU A 1 180 ? -4.047 -6.48 -16.031 1 96.19 180 LEU A O 1
ATOM 1388 N N . ILE A 1 181 ? -5.992 -7.012 -16.891 1 96.94 181 ILE A N 1
ATOM 1389 C CA . ILE A 1 181 ? -5.73 -6.305 -18.141 1 96.94 181 ILE A CA 1
ATOM 1390 C C . ILE A 1 181 ? -5.562 -4.812 -17.859 1 96.94 181 ILE A C 1
ATOM 1392 O O . ILE A 1 181 ? -4.59 -4.199 -18.312 1 96.94 181 ILE A O 1
ATOM 1396 N N . PRO A 1 182 ? -6.465 -4.219 -17.078 1 98.19 182 PRO A N 1
ATOM 1397 C CA . PRO A 1 182 ? -6.285 -2.803 -16.75 1 98.19 182 PRO A CA 1
ATOM 1398 C C . PRO A 1 182 ? -4.945 -2.518 -16.078 1 98.19 182 PRO A C 1
ATOM 1400 O O . PRO A 1 182 ? -4.312 -1.497 -16.359 1 98.19 182 PRO A O 1
ATOM 1403 N N . ALA A 1 183 ? -4.547 -3.369 -15.172 1 98.38 183 ALA A N 1
ATOM 1404 C CA . ALA A 1 183 ? -3.277 -3.184 -14.477 1 98.38 183 ALA A CA 1
ATOM 1405 C C . ALA A 1 183 ? -2.102 -3.275 -15.445 1 98.38 183 ALA A C 1
ATOM 1407 O O . ALA A 1 183 ? -1.215 -2.418 -15.438 1 98.38 183 ALA A O 1
ATOM 1408 N N . VAL A 1 184 ? -2.109 -4.293 -16.297 1 98.19 184 VAL A N 1
ATOM 1409 C CA . VAL A 1 184 ? -1.015 -4.52 -17.234 1 98.19 184 VAL A CA 1
ATOM 1410 C C . VAL A 1 184 ? -0.914 -3.348 -18.203 1 98.19 184 VAL A C 1
ATOM 1412 O O . VAL A 1 184 ? 0.182 -2.846 -18.469 1 98.19 184 VAL A O 1
ATOM 1415 N N . LEU A 1 185 ? -2.014 -2.898 -18.719 1 98.5 185 LEU A N 1
ATOM 1416 C CA . LEU A 1 185 ? -2.004 -1.787 -19.656 1 98.5 185 LEU A CA 1
ATOM 1417 C C . LEU A 1 185 ? -1.531 -0.503 -18.984 1 98.5 185 LEU A C 1
ATOM 1419 O O . LEU A 1 185 ? -0.738 0.248 -19.562 1 98.5 185 LEU A O 1
ATOM 1423 N N . THR A 1 186 ? -2.027 -0.222 -17.797 1 98.88 186 THR A N 1
ATOM 1424 C CA . THR A 1 186 ? -1.638 0.979 -17.062 1 98.88 186 THR A CA 1
ATOM 1425 C C . THR A 1 186 ? -0.141 0.97 -16.766 1 98.88 186 THR A C 1
ATOM 1427 O O . THR A 1 186 ? 0.552 1.959 -17 1 98.88 186 THR A O 1
ATOM 1430 N N . LEU A 1 187 ? 0.344 -0.149 -16.234 1 98.88 187 LEU A N 1
ATOM 1431 C CA . LEU A 1 187 ? 1.744 -0.245 -15.836 1 98.88 187 LEU A CA 1
ATOM 1432 C C . LEU A 1 187 ? 2.658 -0.189 -17.047 1 98.88 187 LEU A C 1
ATOM 1434 O O . LEU A 1 187 ? 3.779 0.317 -16.969 1 98.88 187 LEU A O 1
ATOM 1438 N N . THR A 1 188 ? 2.154 -0.675 -18.188 1 98.81 188 THR A N 1
ATOM 1439 C CA . THR A 1 188 ? 2.924 -0.609 -19.438 1 98.81 188 THR A CA 1
ATOM 1440 C C . THR A 1 188 ? 3.168 0.841 -19.844 1 98.81 188 THR A C 1
ATOM 1442 O O . THR A 1 188 ? 4.238 1.176 -20.359 1 98.81 188 THR A O 1
ATOM 1445 N N . VAL A 1 189 ? 2.199 1.707 -19.625 1 98.81 189 VAL A N 1
ATOM 1446 C CA . VAL A 1 189 ? 2.342 3.125 -19.953 1 98.81 189 VAL A CA 1
ATOM 1447 C C . VAL A 1 189 ? 3.492 3.721 -19.141 1 98.81 189 VAL A C 1
ATOM 1449 O O . VAL A 1 189 ? 4.352 4.414 -19.688 1 98.81 189 VAL A O 1
ATOM 1452 N N . PHE A 1 190 ? 3.574 3.471 -17.891 1 98.81 190 PHE A N 1
ATOM 1453 C CA . PHE A 1 190 ? 4.59 4.066 -17.031 1 98.81 190 PHE A CA 1
ATOM 1454 C C . PHE A 1 190 ? 5.949 3.424 -17.266 1 98.81 190 PHE A C 1
ATOM 1456 O O . PHE A 1 190 ? 6.984 4.086 -17.156 1 98.81 190 PHE A O 1
ATOM 1463 N N . LEU A 1 191 ? 5.906 2.094 -17.594 1 98.75 191 LEU A N 1
ATOM 1464 C CA . LEU A 1 191 ? 7.156 1.465 -18.016 1 98.75 191 LEU A CA 1
ATOM 1465 C C . LEU A 1 191 ? 7.707 2.123 -19.281 1 98.75 191 LEU A C 1
ATOM 1467 O O . LEU A 1 191 ? 8.906 2.367 -19.375 1 98.75 191 LEU A O 1
ATOM 1471 N N . ALA A 1 192 ? 6.816 2.389 -20.219 1 98.5 192 ALA A N 1
ATOM 1472 C CA . ALA A 1 192 ? 7.219 3.062 -21.453 1 98.5 192 ALA A CA 1
ATOM 1473 C C . ALA A 1 192 ? 7.785 4.449 -21.156 1 98.5 192 ALA A C 1
ATOM 1475 O O . ALA A 1 192 ? 8.797 4.852 -21.734 1 98.5 192 ALA A O 1
ATOM 1476 N N . ILE A 1 193 ? 7.137 5.168 -20.25 1 98.44 193 ILE A N 1
ATOM 1477 C CA . ILE A 1 193 ? 7.617 6.488 -19.859 1 98.44 193 ILE A CA 1
ATOM 1478 C C . ILE A 1 193 ? 9.008 6.363 -19.234 1 98.44 193 ILE A C 1
ATOM 1480 O O . ILE A 1 193 ? 9.906 7.141 -19.578 1 98.44 193 ILE A O 1
ATOM 1484 N N . ASN A 1 194 ? 9.18 5.41 -18.344 1 98.31 194 ASN A N 1
ATOM 1485 C CA . ASN A 1 194 ? 10.469 5.211 -17.703 1 98.31 194 ASN A CA 1
ATOM 1486 C C . ASN A 1 194 ? 11.57 4.922 -18.719 1 98.31 194 ASN A C 1
ATOM 1488 O O . ASN A 1 194 ? 12.656 5.496 -18.641 1 98.31 194 ASN A O 1
ATOM 1492 N N . VAL A 1 195 ? 11.305 4.02 -19.656 1 97.12 195 VAL A N 1
ATOM 1493 C CA . VAL A 1 195 ? 12.281 3.627 -20.656 1 97.12 195 VAL A CA 1
ATOM 1494 C C . VAL A 1 195 ? 12.594 4.816 -21.562 1 97.12 195 VAL A C 1
ATOM 1496 O O . VAL A 1 195 ? 13.758 5.078 -21.875 1 97.12 195 VAL A O 1
ATOM 1499 N N . PHE A 1 196 ? 11.531 5.512 -21.938 1 96.88 196 PHE A N 1
ATOM 1500 C CA . PHE A 1 196 ? 11.695 6.66 -22.812 1 96.88 196 PHE A CA 1
ATOM 1501 C C . PHE A 1 196 ? 12.562 7.73 -22.172 1 96.88 196 PHE A C 1
ATOM 1503 O O . PHE A 1 196 ? 13.523 8.211 -22.766 1 96.88 196 PHE A O 1
ATOM 1510 N N . VAL A 1 197 ? 12.32 8.07 -20.938 1 96.31 197 VAL A N 1
ATOM 1511 C CA . VAL A 1 197 ? 13.023 9.141 -20.234 1 96.31 197 VAL A CA 1
ATOM 1512 C C . VAL A 1 197 ? 14.453 8.703 -19.938 1 96.31 197 VAL A C 1
ATOM 1514 O O . VAL A 1 197 ? 15.391 9.492 -20.062 1 96.31 197 VAL A O 1
ATOM 1517 N N . SER A 1 198 ? 14.633 7.48 -19.516 1 93.88 198 SER A N 1
ATOM 1518 C CA . SER A 1 198 ? 15.953 6.984 -19.156 1 93.88 198 SER A CA 1
ATOM 1519 C C . SER A 1 198 ? 16.844 6.84 -20.375 1 93.88 198 SER A C 1
ATOM 1521 O O . SER A 1 198 ? 18.031 7.168 -20.328 1 93.88 198 SER A O 1
ATOM 1523 N N . GLN A 1 199 ? 16.344 6.395 -21.531 1 92.25 199 GLN A N 1
ATOM 1524 C CA . GLN A 1 199 ? 17.156 6.098 -22.719 1 92.25 199 GLN A CA 1
ATOM 1525 C C . GLN A 1 199 ? 17.328 7.34 -23.578 1 92.25 199 GLN A C 1
ATOM 1527 O O . GLN A 1 199 ? 18.406 7.547 -24.156 1 92.25 199 GLN A O 1
ATOM 1532 N N . LEU A 1 200 ? 16.328 8.109 -23.656 1 91.88 200 LEU A N 1
ATOM 1533 C CA . LEU A 1 200 ? 16.391 9.25 -24.562 1 91.88 200 LEU A CA 1
ATOM 1534 C C . LEU A 1 200 ? 17.031 10.453 -23.875 1 91.88 200 LEU A C 1
ATOM 1536 O O . LEU A 1 200 ? 17.797 11.188 -24.5 1 91.88 200 LEU A O 1
ATOM 1540 N N . PHE A 1 201 ? 16.766 10.641 -22.578 1 92.62 201 PHE A N 1
ATOM 1541 C CA . PHE A 1 201 ? 17.234 11.852 -21.906 1 92.62 201 PHE A CA 1
ATOM 1542 C C . PHE A 1 201 ? 18.297 11.531 -20.875 1 92.62 201 PHE A C 1
ATOM 1544 O O . PHE A 1 201 ? 18.875 12.438 -20.266 1 92.62 201 PHE A O 1
ATOM 1551 N N . HIS A 1 202 ? 18.594 10.273 -20.656 1 91.88 202 HIS A N 1
ATOM 1552 C CA . HIS 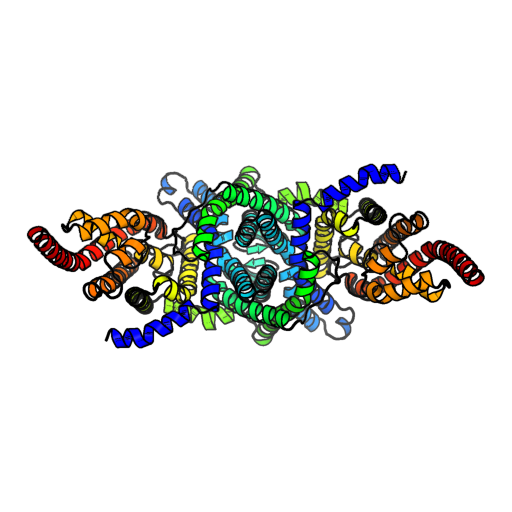A 1 202 ? 19.609 9.812 -19.719 1 91.88 202 HIS A CA 1
ATOM 1553 C C . HIS A 1 202 ? 19.406 10.414 -18.328 1 91.88 202 HIS A C 1
ATOM 1555 O O . HIS A 1 202 ? 20.344 10.938 -17.719 1 91.88 202 HIS A O 1
ATOM 1561 N N . THR A 1 203 ? 18.188 10.492 -17.953 1 94.19 203 THR A N 1
ATOM 1562 C CA . THR A 1 203 ? 17.766 10.953 -16.641 1 94.19 203 THR A CA 1
ATOM 1563 C C . THR A 1 203 ? 16.609 10.102 -16.125 1 94.19 203 THR A C 1
ATOM 1565 O O . THR A 1 203 ? 16.344 9.016 -16.641 1 94.19 203 THR A O 1
ATOM 1568 N N . ASN A 1 204 ? 16.031 10.438 -14.961 1 95.44 204 ASN A N 1
ATOM 1569 C CA . ASN A 1 204 ? 14.891 9.719 -14.391 1 95.44 204 ASN A CA 1
ATOM 1570 C C . ASN A 1 204 ? 13.734 10.664 -14.07 1 95.44 204 ASN A C 1
ATOM 1572 O O . ASN A 1 204 ? 13.93 11.875 -13.953 1 95.44 204 ASN A O 1
ATOM 1576 N N . MET A 1 205 ? 12.57 10.109 -13.953 1 96.88 205 MET A N 1
ATOM 1577 C CA . MET A 1 205 ? 11.359 10.906 -13.82 1 96.88 205 MET A CA 1
ATOM 1578 C C . MET A 1 205 ? 11.344 11.656 -12.492 1 96.88 205 MET A C 1
ATOM 1580 O O . MET A 1 205 ? 10.734 12.727 -12.383 1 96.88 205 MET A O 1
ATOM 1584 N N . HIS A 1 206 ? 12.016 11.148 -11.453 1 97.5 206 HIS A N 1
ATOM 1585 C CA . HIS A 1 206 ? 12.125 11.875 -10.188 1 97.5 206 HIS A CA 1
ATOM 1586 C C . HIS A 1 206 ? 12.781 13.242 -10.398 1 97.5 206 HIS A C 1
ATOM 1588 O O . HIS A 1 206 ? 12.258 14.258 -9.938 1 97.5 206 HIS A O 1
ATOM 1594 N N . ASP A 1 207 ? 13.875 13.211 -11.117 1 96.06 207 ASP A N 1
ATOM 1595 C CA . ASP A 1 207 ? 14.633 14.438 -11.32 1 96.06 207 ASP A CA 1
ATOM 1596 C C . ASP A 1 207 ? 13.898 15.391 -12.266 1 96.06 207 ASP A C 1
ATOM 1598 O O . ASP A 1 207 ? 13.914 16.609 -12.062 1 96.06 207 ASP A O 1
ATOM 1602 N N . VAL A 1 208 ? 13.25 14.812 -13.266 1 96.44 208 VAL A N 1
ATOM 1603 C CA . VAL A 1 208 ? 12.508 15.625 -14.227 1 96.44 208 VAL A CA 1
ATOM 1604 C C . VAL A 1 208 ? 11.383 16.375 -13.516 1 96.44 208 VAL A C 1
ATOM 1606 O O . VAL A 1 208 ? 11.25 17.594 -13.656 1 96.44 208 VAL A O 1
ATOM 1609 N N . ILE A 1 209 ? 10.57 15.68 -12.75 1 96.69 209 ILE A N 1
ATOM 1610 C CA . ILE A 1 209 ? 9.414 16.281 -12.086 1 96.69 209 ILE A CA 1
ATOM 1611 C C . ILE A 1 209 ? 9.883 17.219 -10.984 1 96.69 209 ILE A C 1
ATOM 1613 O O . ILE A 1 209 ? 9.273 18.266 -10.75 1 96.69 209 ILE A O 1
ATOM 1617 N N . TYR A 1 210 ? 10.906 16.844 -10.273 1 95 210 TYR A N 1
ATOM 1618 C CA . TYR A 1 210 ? 11.43 17.703 -9.227 1 95 210 TYR A CA 1
ATOM 1619 C C . TYR A 1 210 ? 11.82 19.062 -9.797 1 95 210 TYR A C 1
ATOM 1621 O O . TYR A 1 210 ? 11.43 20.109 -9.258 1 95 210 TYR A O 1
ATOM 1629 N N . GLN A 1 211 ? 12.562 19.109 -10.883 1 94.56 211 GLN A N 1
ATOM 1630 C CA . GLN A 1 211 ? 13.086 20.344 -11.453 1 94.56 211 GLN A CA 1
ATOM 1631 C C . GLN A 1 211 ? 11.984 21.125 -12.172 1 94.56 211 GLN A C 1
ATOM 1633 O O . GLN A 1 211 ? 11.914 22.344 -12.047 1 94.56 211 GLN A O 1
ATOM 1638 N N . ALA A 1 212 ? 11.133 20.406 -12.859 1 95 212 ALA A N 1
ATOM 1639 C CA . ALA A 1 212 ? 10.172 21.062 -13.734 1 95 212 ALA A CA 1
ATOM 1640 C C . ALA A 1 212 ? 8.945 21.531 -12.953 1 95 212 ALA A C 1
ATOM 1642 O O . ALA A 1 212 ? 8.305 22.516 -13.32 1 95 212 ALA A O 1
ATOM 1643 N N . VAL A 1 213 ? 8.602 20.828 -11.906 1 95.94 213 VAL A N 1
ATOM 1644 C CA . VAL A 1 213 ? 7.309 21.062 -11.273 1 95.94 213 VAL A CA 1
ATOM 1645 C C . VAL A 1 213 ? 7.5 21.359 -9.789 1 95.94 213 VAL A C 1
ATOM 1647 O O . VAL A 1 213 ? 7.141 22.438 -9.312 1 95.94 213 VAL A O 1
ATOM 1650 N N . GLN A 1 214 ? 8.086 20.5 -9.047 1 95.25 214 GLN A N 1
ATOM 1651 C CA . GLN A 1 214 ? 8.109 20.547 -7.59 1 95.25 214 GLN A CA 1
ATOM 1652 C C . GLN A 1 214 ? 8.914 21.75 -7.098 1 95.25 214 GLN A C 1
ATOM 1654 O O . GLN A 1 214 ? 8.445 22.516 -6.254 1 95.25 214 GLN A O 1
ATOM 1659 N N . ALA A 1 215 ? 10.094 21.891 -7.641 1 94 215 ALA A N 1
ATOM 1660 C CA . ALA A 1 215 ? 10.984 22.938 -7.16 1 94 215 ALA A CA 1
ATOM 1661 C C . ALA A 1 215 ? 10.344 24.328 -7.34 1 94 215 ALA A C 1
ATOM 1663 O O . ALA A 1 215 ? 10.312 25.125 -6.398 1 94 215 ALA A O 1
ATOM 1664 N N . PRO A 1 216 ? 9.773 24.625 -8.477 1 95.38 216 PRO A N 1
ATOM 1665 C CA . PRO A 1 216 ? 9.125 25.938 -8.641 1 95.38 216 PRO A CA 1
ATOM 1666 C C . PRO A 1 216 ? 7.922 26.109 -7.719 1 95.38 216 PRO A C 1
ATOM 1668 O O . PRO A 1 216 ? 7.73 27.188 -7.145 1 95.38 216 PRO A O 1
ATOM 1671 N N . LEU A 1 217 ? 7.164 25.109 -7.52 1 93.69 217 LEU A N 1
ATOM 1672 C CA . LEU A 1 217 ? 5.953 25.203 -6.715 1 93.69 217 LEU A CA 1
ATOM 1673 C C . LEU A 1 217 ? 6.289 25.328 -5.234 1 93.69 217 LEU A C 1
ATOM 1675 O O . LEU A 1 217 ? 5.695 26.141 -4.523 1 93.69 217 LEU A O 1
ATOM 1679 N N . VAL A 1 218 ? 7.16 24.516 -4.82 1 93.62 218 VAL A N 1
ATOM 1680 C CA . VAL A 1 218 ? 7.578 24.547 -3.424 1 93.62 218 VAL A CA 1
ATOM 1681 C C . VAL A 1 218 ? 8.32 25.859 -3.141 1 93.62 218 VAL A C 1
ATOM 1683 O O . VAL A 1 218 ? 8.211 26.406 -2.047 1 93.62 218 VAL A O 1
ATOM 1686 N N . GLY A 1 219 ? 9.109 26.297 -4.082 1 92.75 219 GLY A N 1
ATOM 1687 C CA . GLY A 1 219 ? 9.742 27.609 -3.957 1 92.75 219 GLY A CA 1
ATOM 1688 C C . GLY A 1 219 ? 8.75 28.734 -3.762 1 92.75 219 GLY A C 1
ATOM 1689 O O . GLY A 1 219 ? 8.953 29.609 -2.916 1 92.75 219 GLY A O 1
ATOM 1690 N N . LEU A 1 220 ? 7.711 28.656 -4.461 1 90.44 220 LEU A N 1
ATOM 1691 C CA . LEU A 1 220 ? 6.656 29.656 -4.348 1 90.44 220 LEU A CA 1
ATOM 1692 C C . LEU A 1 220 ? 5.91 29.516 -3.023 1 90.44 220 LEU A C 1
ATOM 1694 O O . LEU A 1 220 ? 5.66 30.516 -2.338 1 90.44 220 LEU A O 1
ATOM 1698 N N . GLY A 1 221 ? 5.613 28.344 -2.627 1 92.75 221 GLY A N 1
ATOM 1699 C CA . GLY A 1 221 ? 4.781 28.062 -1.467 1 92.75 221 GLY A CA 1
ATOM 1700 C C . GLY A 1 221 ? 5.508 28.266 -0.15 1 92.75 221 GLY A C 1
ATOM 1701 O O . GLY A 1 221 ? 4.879 28.359 0.905 1 92.75 221 GLY A O 1
ATOM 1702 N N . SER A 1 222 ? 6.77 28.391 -0.281 1 95 222 SER A N 1
ATOM 1703 C CA . SER A 1 222 ? 7.559 28.594 0.93 1 95 222 SER A CA 1
ATOM 1704 C C . SER A 1 222 ? 7.68 30.078 1.259 1 95 222 SER A C 1
ATOM 1706 O O . SER A 1 222 ? 8.195 30.453 2.314 1 95 222 SER A O 1
ATOM 1708 N N . GLY A 1 223 ? 7.109 30.922 0.435 1 96.31 223 GLY A N 1
ATOM 1709 C CA . GLY A 1 223 ? 7.227 32.344 0.616 1 96.31 223 GLY A CA 1
ATOM 1710 C C . GLY A 1 223 ? 6.176 32.938 1.549 1 96.31 223 GLY A C 1
ATOM 1711 O O . GLY A 1 223 ? 5.07 32.375 1.655 1 96.31 223 GLY A O 1
ATOM 1712 N N . ILE A 1 224 ? 6.5 34.062 2.148 1 97.81 224 ILE A N 1
ATOM 1713 C CA . ILE A 1 224 ? 5.609 34.688 3.111 1 97.81 224 ILE A CA 1
ATOM 1714 C C . ILE A 1 224 ? 4.43 35.344 2.381 1 97.81 224 ILE A C 1
ATOM 1716 O O . ILE A 1 224 ? 3.305 35.344 2.891 1 97.81 224 ILE A O 1
ATOM 1720 N N . ILE A 1 225 ? 4.598 35.781 1.176 1 97.38 225 ILE A N 1
ATOM 1721 C CA . ILE A 1 225 ? 3.541 36.469 0.452 1 97.38 225 ILE A CA 1
ATOM 1722 C C . ILE A 1 225 ? 2.451 35.5 0.051 1 97.38 225 ILE A C 1
ATOM 1724 O O . ILE A 1 225 ? 1.273 35.688 0.357 1 97.38 225 ILE A O 1
ATOM 1728 N N . PRO A 1 226 ? 2.848 34.375 -0.641 1 96.88 226 PRO A N 1
ATOM 1729 C CA . PRO A 1 226 ? 1.803 33.406 -0.936 1 96.88 226 PRO A CA 1
ATOM 1730 C C . PRO A 1 226 ? 1.119 32.875 0.322 1 96.88 226 PRO A C 1
ATOM 1732 O O . PRO A 1 226 ? -0.077 32.562 0.298 1 96.88 226 PRO A O 1
ATOM 1735 N N . THR A 1 227 ? 1.833 32.781 1.37 1 97.81 227 THR A N 1
ATOM 1736 C CA . THR A 1 227 ? 1.256 32.312 2.625 1 97.81 227 THR A CA 1
ATOM 1737 C C . THR A 1 227 ? 0.215 33.281 3.145 1 97.81 227 THR A C 1
ATOM 1739 O O . THR A 1 227 ? -0.874 32.875 3.562 1 97.81 227 THR A O 1
ATOM 1742 N N . LEU A 1 228 ? 0.514 34.594 3.1 1 97.81 228 LEU A N 1
ATOM 1743 C CA . LEU A 1 228 ? -0.426 35.625 3.531 1 97.81 228 LEU A CA 1
ATOM 1744 C C . LEU A 1 228 ? -1.671 35.625 2.65 1 97.81 228 LEU A C 1
ATOM 1746 O O . LEU A 1 228 ? -2.785 35.812 3.143 1 97.81 228 LEU A O 1
ATOM 1750 N N . ILE A 1 229 ? -1.48 35.375 1.423 1 96.75 229 ILE A N 1
ATOM 1751 C CA . ILE A 1 229 ? -2.607 35.281 0.497 1 96.75 229 ILE A CA 1
ATOM 1752 C C . ILE A 1 229 ? -3.5 34.094 0.858 1 96.75 229 ILE A C 1
ATOM 1754 O O . ILE A 1 229 ? -4.727 34.219 0.893 1 96.75 229 ILE A O 1
ATOM 1758 N N . ALA A 1 230 ? -2.873 33 1.086 1 96.06 230 ALA A N 1
ATOM 1759 C CA . ALA A 1 230 ? -3.627 31.812 1.477 1 96.06 230 ALA A CA 1
ATOM 1760 C C . ALA A 1 230 ? -4.43 32.062 2.75 1 96.06 230 ALA A C 1
ATOM 1762 O O . ALA A 1 230 ? -5.617 31.734 2.816 1 96.06 230 ALA A O 1
ATOM 1763 N N . ILE A 1 231 ? -3.818 32.688 3.734 1 96.81 231 ILE A N 1
ATOM 1764 C CA . ILE A 1 231 ? -4.465 32.938 5.012 1 96.81 231 ILE A CA 1
ATOM 1765 C C . ILE A 1 231 ? -5.609 33.938 4.816 1 96.81 231 ILE A C 1
ATOM 1767 O O . ILE A 1 231 ? -6.688 33.781 5.395 1 96.81 231 ILE A O 1
ATOM 1771 N N . PHE A 1 232 ? -5.391 34.906 4 1 95.94 232 PHE A N 1
ATOM 1772 C CA . PHE A 1 232 ? -6.426 35.875 3.686 1 95.94 232 PHE A CA 1
ATOM 1773 C C . PHE A 1 232 ? -7.656 35.188 3.1 1 95.94 232 PHE A C 1
ATOM 1775 O O . PHE A 1 232 ? -8.781 35.469 3.527 1 95.94 232 PHE A O 1
ATOM 1782 N N . PHE A 1 233 ? -7.426 34.312 2.227 1 94.06 233 PHE A N 1
ATOM 1783 C CA . PHE A 1 233 ? -8.539 33.625 1.565 1 94.06 233 PHE A CA 1
ATOM 1784 C C . PHE A 1 233 ? -9.219 32.656 2.514 1 94.06 233 PHE A C 1
ATOM 1786 O O . PHE A 1 233 ? -10.438 32.469 2.441 1 94.06 233 PHE A O 1
ATOM 1793 N N . ILE A 1 234 ? -8.469 32.062 3.377 1 94.88 234 ILE A N 1
ATOM 1794 C CA . ILE A 1 234 ? -9.078 31.203 4.395 1 94.88 234 ILE A CA 1
ATOM 1795 C C . ILE A 1 234 ? -10.086 32 5.203 1 94.88 234 ILE A C 1
ATOM 1797 O O . ILE A 1 234 ? -11.234 31.594 5.371 1 94.88 234 ILE A O 1
ATOM 1801 N N . GLN A 1 235 ? -9.711 33.188 5.633 1 95 235 GLN A N 1
ATOM 1802 C CA . GLN A 1 235 ? -10.555 34.062 6.469 1 95 235 GLN A CA 1
ATOM 1803 C C . GLN A 1 235 ? -11.773 34.562 5.695 1 95 235 GLN A C 1
ATOM 1805 O O . GLN A 1 235 ? -12.891 34.562 6.219 1 95 235 GLN A O 1
ATOM 1810 N N . ILE A 1 236 ? -11.547 34.875 4.473 1 92.62 236 ILE A N 1
ATOM 1811 C CA . ILE A 1 236 ? -12.625 35.406 3.654 1 92.62 236 ILE A CA 1
ATOM 1812 C C . ILE A 1 236 ? -13.664 34.312 3.385 1 92.62 236 ILE A C 1
ATOM 1814 O O . ILE A 1 236 ? -14.867 34.562 3.426 1 92.62 236 ILE A O 1
ATOM 1818 N N . LEU A 1 237 ? -13.219 33.188 3.125 1 92.06 237 LEU A N 1
ATOM 1819 C CA . LEU A 1 237 ? -14.141 32.094 2.85 1 92.06 237 LEU A CA 1
ATOM 1820 C C . LEU A 1 237 ? -14.961 31.734 4.086 1 92.06 237 LEU A C 1
ATOM 1822 O O . LEU A 1 237 ? -16.172 31.531 3.99 1 92.06 237 LEU A O 1
ATOM 1826 N N . TRP A 1 238 ? -14.32 31.734 5.188 1 91.19 238 TRP A N 1
ATOM 1827 C CA . TRP A 1 238 ? -15.07 31.5 6.418 1 91.19 238 TRP A CA 1
ATOM 1828 C C . TRP A 1 238 ? -16.078 32.625 6.656 1 91.19 238 TRP A C 1
ATOM 1830 O O . TRP A 1 238 ? -17.172 32.375 7.16 1 91.19 238 TRP A O 1
ATOM 1840 N N . PHE A 1 239 ? -15.719 33.781 6.336 1 91.06 239 PHE A N 1
ATOM 1841 C CA . PHE A 1 239 ? -16.625 34.906 6.488 1 91.06 239 PHE A CA 1
ATOM 1842 C C . PHE A 1 239 ? -17.891 34.719 5.676 1 91.06 239 PHE A C 1
ATOM 1844 O O . PHE A 1 239 ? -18.969 35.125 6.098 1 91.06 239 PHE A O 1
ATOM 1851 N N . PHE A 1 240 ? -17.781 33.969 4.648 1 88 240 PHE A N 1
ATOM 1852 C CA . PHE A 1 240 ? -18.938 33.75 3.799 1 88 240 PHE A CA 1
ATOM 1853 C C . PHE A 1 240 ? -19.594 32.406 4.133 1 88 240 PHE A C 1
ATOM 1855 O O . PHE A 1 240 ? -20.469 31.938 3.398 1 88 240 PHE A O 1
ATOM 1862 N N . GLY A 1 241 ? -19.125 31.812 5.117 1 85.88 241 GLY A N 1
ATOM 1863 C CA . GLY A 1 241 ? -19.781 30.625 5.613 1 85.88 241 GLY A CA 1
ATOM 1864 C C . GLY A 1 241 ? -19.25 29.344 5.004 1 85.88 241 GLY A C 1
ATOM 1865 O O . GLY A 1 241 ? -19.828 28.266 5.18 1 85.88 241 GLY A O 1
ATOM 1866 N N . LEU A 1 242 ? -18.172 29.469 4.316 1 87.38 242 LEU A N 1
ATOM 1867 C CA . LEU A 1 242 ? -17.5 28.297 3.764 1 87.38 242 LEU A CA 1
ATOM 1868 C C . LEU A 1 242 ? -16.328 27.875 4.641 1 87.38 242 LEU A C 1
ATOM 1870 O O . LEU A 1 242 ? -15.727 28.703 5.32 1 87.38 242 LEU A O 1
ATOM 1874 N N . HIS A 1 243 ? -16.125 26.578 4.715 1 88.19 243 HIS A N 1
ATOM 1875 C CA . HIS A 1 243 ? -14.969 26.125 5.484 1 88.19 243 HIS A CA 1
ATOM 1876 C C . HIS A 1 243 ? -13.664 26.484 4.785 1 88.19 243 HIS A C 1
ATOM 1878 O O . HIS A 1 243 ? -13.07 25.641 4.102 1 88.19 243 HIS A O 1
ATOM 1884 N N . GLY A 1 244 ? -13.234 27.594 5.043 1 90 244 GLY A N 1
ATOM 1885 C CA . GLY A 1 244 ? -12.094 28.156 4.344 1 90 244 GLY A CA 1
ATOM 1886 C C . GLY A 1 244 ? -10.828 27.344 4.508 1 90 244 GLY A C 1
ATOM 1887 O O . GLY A 1 244 ? -10.055 27.188 3.562 1 90 244 GLY A O 1
ATOM 1888 N N . GLN A 1 245 ? -10.602 26.844 5.664 1 90.75 245 GLN A N 1
ATOM 1889 C CA . GLN A 1 245 ? -9.398 26.062 5.953 1 90.75 245 GLN A CA 1
ATOM 1890 C C . GLN A 1 245 ? -9.32 24.812 5.078 1 90.75 245 GLN A C 1
ATOM 1892 O O . GLN A 1 245 ? -8.273 24.516 4.504 1 90.75 245 GLN A O 1
ATOM 1897 N N . VAL A 1 246 ? -10.336 24.125 4.98 1 86.94 246 VAL A N 1
ATOM 1898 C CA . VAL A 1 246 ? -10.391 22.891 4.203 1 86.94 246 VAL A CA 1
ATOM 1899 C C . VAL A 1 246 ? -10.156 23.203 2.727 1 86.94 246 VAL A C 1
ATOM 1901 O O . VAL A 1 246 ? -9.414 22.484 2.051 1 86.94 246 VAL A O 1
ATOM 1904 N N . ILE A 1 247 ? -10.758 24.219 2.271 1 89.62 247 ILE A N 1
ATOM 1905 C CA . ILE A 1 247 ? -10.703 24.578 0.856 1 89.62 247 ILE A CA 1
ATOM 1906 C C . ILE A 1 247 ? -9.273 24.984 0.484 1 89.62 247 ILE A C 1
ATOM 1908 O O . ILE A 1 247 ? -8.711 24.453 -0.479 1 89.62 247 ILE A O 1
ATOM 1912 N N . ILE A 1 248 ? -8.719 25.797 1.208 1 91.94 248 ILE A N 1
ATOM 1913 C CA . ILE A 1 248 ? -7.387 26.297 0.874 1 91.94 248 ILE A CA 1
ATOM 1914 C C . ILE A 1 248 ? -6.348 25.219 1.135 1 91.94 248 ILE A C 1
ATOM 1916 O O . ILE A 1 248 ? -5.375 25.078 0.385 1 91.94 248 ILE A O 1
ATOM 1920 N N . ASN A 1 249 ? -6.508 24.422 2.154 1 90.88 249 ASN A N 1
ATOM 1921 C CA . ASN A 1 249 ? -5.578 23.344 2.465 1 90.88 249 ASN A CA 1
ATOM 1922 C C . ASN A 1 249 ? -5.562 22.281 1.369 1 90.88 249 ASN A C 1
ATOM 1924 O O . ASN A 1 249 ? -4.531 21.656 1.122 1 90.88 249 ASN A O 1
ATOM 1928 N N . SER A 1 250 ? -6.652 22.078 0.827 1 87.5 250 SER A N 1
ATOM 1929 C CA . SER A 1 250 ? -6.695 21.094 -0.246 1 87.5 250 SER A CA 1
ATOM 1930 C C . SER A 1 250 ? -5.734 21.469 -1.373 1 87.5 250 SER A C 1
ATOM 1932 O O . SER A 1 250 ? -5.191 20.578 -2.041 1 87.5 250 SER A O 1
ATOM 1934 N N . VAL A 1 251 ? -5.492 22.719 -1.545 1 90.56 251 VAL A N 1
ATOM 1935 C CA . VAL A 1 251 ? -4.609 23.203 -2.605 1 90.56 251 VAL A CA 1
ATOM 1936 C C . VAL A 1 251 ? -3.18 23.297 -2.082 1 90.56 251 VAL A C 1
ATOM 1938 O O . VAL A 1 251 ? -2.232 22.922 -2.773 1 90.56 251 VAL A O 1
ATOM 1941 N N . MET A 1 252 ? -3.041 23.719 -0.904 1 94.38 252 MET A N 1
ATOM 1942 C CA . MET A 1 252 ? -1.724 24.125 -0.417 1 94.38 252 MET A CA 1
ATOM 1943 C C . MET A 1 252 ? -1.052 22.969 0.335 1 94.38 252 MET A C 1
ATOM 1945 O O . MET A 1 252 ? 0.172 22.953 0.484 1 94.38 252 MET A O 1
ATOM 1949 N N . ASP A 1 253 ? -1.752 22.031 0.789 1 93.75 253 ASP A N 1
ATOM 1950 C CA . ASP A 1 253 ? -1.226 20.984 1.663 1 93.75 253 ASP A CA 1
ATOM 1951 C C . ASP A 1 253 ? -0.103 20.203 0.977 1 93.75 253 ASP A C 1
ATOM 1953 O O . ASP A 1 253 ? 0.908 19.891 1.604 1 93.75 253 ASP A O 1
ATOM 1957 N N . PRO A 1 254 ? -0.264 19.891 -0.278 1 94.06 254 PRO A N 1
ATOM 1958 C CA . PRO A 1 254 ? 0.846 19.188 -0.927 1 94.06 254 PRO A CA 1
ATOM 1959 C C . PRO A 1 254 ? 2.168 19.938 -0.819 1 94.06 254 PRO A C 1
ATOM 1961 O O . PRO A 1 254 ? 3.217 19.328 -0.604 1 94.06 254 PRO A O 1
ATOM 1964 N N . ILE A 1 255 ? 2.062 21.188 -0.915 1 96.5 255 ILE A N 1
ATOM 1965 C CA . ILE A 1 255 ? 3.25 22.031 -0.869 1 96.5 255 ILE A CA 1
ATOM 1966 C C . ILE A 1 255 ? 3.766 22.125 0.566 1 96.5 255 ILE A C 1
ATOM 1968 O O . ILE A 1 255 ? 4.934 21.828 0.833 1 96.5 255 ILE A O 1
ATOM 1972 N N . TRP A 1 256 ? 2.934 22.469 1.501 1 97.38 256 TRP A N 1
ATOM 1973 C CA . TRP A 1 256 ? 3.34 22.672 2.889 1 97.38 256 TRP A CA 1
ATOM 1974 C C . TRP A 1 256 ? 3.809 21.359 3.512 1 97.38 256 TRP A C 1
ATOM 1976 O O . TRP A 1 256 ? 4.707 21.359 4.359 1 97.38 256 TRP A O 1
ATOM 1986 N N . ASN A 1 257 ? 3.197 20.281 3.119 1 96.75 257 ASN A N 1
ATOM 1987 C CA . ASN A 1 257 ? 3.643 18.969 3.6 1 96.75 257 ASN A CA 1
ATOM 1988 C C . ASN A 1 257 ? 5.027 18.609 3.061 1 96.75 257 ASN A C 1
ATOM 1990 O O . ASN A 1 257 ? 5.852 18.047 3.781 1 96.75 257 ASN A O 1
ATOM 1994 N N . THR A 1 258 ? 5.211 18.875 1.816 1 96.94 258 THR A N 1
ATOM 1995 C CA . THR A 1 258 ? 6.52 18.625 1.224 1 96.94 258 THR A CA 1
ATOM 1996 C C . THR A 1 258 ? 7.605 19.422 1.947 1 96.94 258 THR A C 1
ATOM 1998 O O . THR A 1 258 ? 8.672 18.875 2.26 1 96.94 258 THR A O 1
ATOM 2001 N N . LEU A 1 259 ? 7.332 20.656 2.236 1 98.06 259 LEU A N 1
ATOM 2002 C CA . LEU A 1 259 ? 8.266 21.516 2.965 1 98.06 259 LEU A CA 1
ATOM 2003 C C . LEU A 1 259 ? 8.508 20.969 4.371 1 98.06 259 LEU A C 1
ATOM 2005 O O . LEU A 1 259 ? 9.625 21.047 4.887 1 98.06 259 LEU A O 1
ATOM 2009 N N . MET A 1 260 ? 7.453 20.469 4.969 1 97.81 260 MET A N 1
ATOM 2010 C CA . MET A 1 260 ? 7.551 19.859 6.293 1 97.81 260 MET A CA 1
ATOM 2011 C C . MET A 1 260 ? 8.5 18.656 6.273 1 97.81 260 MET A C 1
ATOM 2013 O O . MET A 1 260 ? 9.359 18.531 7.148 1 97.81 260 MET A O 1
ATOM 2017 N N . ILE A 1 261 ? 8.344 17.812 5.27 1 96.81 261 ILE A N 1
ATOM 2018 C CA . ILE A 1 261 ? 9.172 16.609 5.18 1 96.81 261 ILE A CA 1
ATOM 2019 C C . ILE A 1 261 ? 10.617 17.016 4.887 1 96.81 261 ILE A C 1
ATOM 2021 O O . ILE A 1 261 ? 11.555 16.391 5.402 1 96.81 261 ILE A O 1
ATOM 2025 N N . GLU A 1 262 ? 10.852 18.016 4.066 1 97 262 GLU A N 1
ATOM 2026 C CA . GLU A 1 262 ? 12.195 18.531 3.848 1 97 262 GLU A CA 1
ATOM 2027 C C . GLU A 1 262 ? 12.844 18.953 5.16 1 97 262 GLU A C 1
ATOM 2029 O O . GLU A 1 262 ? 14.023 18.672 5.402 1 97 262 GLU A O 1
ATOM 2034 N N . ASN A 1 263 ? 12.078 19.672 5.969 1 98.12 263 ASN A N 1
ATOM 2035 C CA . ASN A 1 263 ? 12.57 20.078 7.281 1 98.12 263 ASN A CA 1
ATOM 2036 C C . ASN A 1 263 ? 12.93 18.875 8.141 1 98.12 263 ASN A C 1
ATOM 2038 O O . ASN A 1 263 ? 13.969 18.859 8.797 1 98.12 263 ASN A O 1
ATOM 2042 N N . LEU A 1 264 ? 12.047 17.922 8.125 1 97.19 264 LEU A N 1
ATOM 2043 C CA . LEU A 1 264 ? 12.266 16.734 8.938 1 97.19 264 LEU A CA 1
ATOM 2044 C C . LEU A 1 264 ? 13.539 16.016 8.523 1 97.19 264 LEU A C 1
ATOM 2046 O O . LEU A 1 264 ? 14.32 15.594 9.375 1 97.19 264 LEU A O 1
ATOM 2050 N N . GLU A 1 265 ? 13.695 15.812 7.242 1 95.31 265 GLU A N 1
ATOM 2051 C CA . GLU A 1 265 ? 14.875 15.141 6.707 1 95.31 265 GLU A CA 1
ATOM 2052 C C . GLU A 1 265 ? 16.156 15.867 7.113 1 95.31 265 GLU A C 1
ATOM 2054 O O . GLU A 1 265 ? 17.109 15.242 7.562 1 95.31 265 GLU A O 1
ATOM 2059 N N . ALA A 1 266 ? 16.188 17.188 7.012 1 96.5 266 ALA A N 1
ATOM 2060 C CA . ALA A 1 266 ? 17.344 17.969 7.418 1 96.5 266 ALA A CA 1
ATOM 2061 C C . ALA A 1 266 ? 17.578 17.875 8.922 1 96.5 266 ALA A C 1
ATOM 2063 O O . ALA A 1 266 ? 18.703 17.672 9.375 1 96.5 266 ALA A O 1
ATOM 2064 N N . TYR A 1 267 ? 16.516 17.953 9.625 1 95.88 267 TYR A N 1
ATOM 2065 C CA . TYR A 1 267 ? 16.578 17.938 11.086 1 95.88 267 TYR A CA 1
ATOM 2066 C C . TYR A 1 267 ? 17.141 16.625 11.594 1 95.88 267 TYR A C 1
ATOM 2068 O O . TYR A 1 267 ? 18.031 16.609 12.453 1 95.88 267 TYR A O 1
ATOM 2076 N N . THR A 1 268 ? 16.656 15.531 11.102 1 92.25 268 THR A N 1
ATOM 2077 C CA . THR A 1 268 ? 17.062 14.211 11.578 1 92.25 268 THR A CA 1
ATOM 2078 C C . THR A 1 268 ? 18.484 13.906 11.133 1 92.25 268 THR A C 1
ATOM 2080 O O . THR A 1 268 ? 19.156 13.062 11.734 1 92.25 268 THR A O 1
ATOM 2083 N N . ASN A 1 269 ? 18.938 14.594 10.094 1 90.75 269 ASN A N 1
ATOM 2084 C CA . ASN A 1 269 ? 20.312 14.445 9.633 1 90.75 269 ASN A CA 1
ATOM 2085 C C . ASN A 1 269 ? 21.25 15.414 10.344 1 90.75 269 ASN A C 1
ATOM 2087 O O . ASN A 1 269 ? 22.438 15.477 10.023 1 90.75 269 ASN A O 1
ATOM 2091 N N . GLY A 1 270 ? 20.703 16.219 11.266 1 90.31 270 GLY A N 1
ATOM 2092 C CA . GLY A 1 270 ? 21.516 17.156 12.023 1 90.31 270 GLY A CA 1
ATOM 2093 C C . GLY A 1 270 ? 21.859 18.422 11.242 1 90.31 270 GLY A C 1
ATOM 2094 O O . GLY A 1 270 ? 22.828 19.125 11.57 1 90.31 270 GLY A O 1
ATOM 2095 N N . GLU A 1 271 ? 21.109 18.609 10.195 1 94.62 271 GLU A N 1
ATOM 2096 C CA . GLU A 1 271 ? 21.312 19.797 9.359 1 94.62 271 GLU A CA 1
ATOM 2097 C C . GLU A 1 271 ? 20.328 20.906 9.727 1 94.62 271 GLU A C 1
ATOM 2099 O O . GLU A 1 271 ? 19.312 20.656 10.367 1 94.62 271 GLU A O 1
ATOM 2104 N N . PRO A 1 272 ? 20.734 22.141 9.383 1 95.25 272 PRO A N 1
ATOM 2105 C CA . PRO A 1 272 ? 19.781 23.234 9.617 1 95.25 272 PRO A CA 1
ATOM 2106 C C . PRO A 1 272 ? 18.469 23.047 8.836 1 95.25 272 PRO A C 1
ATOM 2108 O O . PRO A 1 272 ? 18.5 22.625 7.68 1 95.25 272 PRO A O 1
ATOM 2111 N N . VAL A 1 273 ? 17.453 23.422 9.477 1 96.75 273 VAL A N 1
ATOM 2112 C CA . VAL A 1 273 ? 16.125 23.312 8.859 1 96.75 273 VAL A CA 1
ATOM 2113 C C . VAL A 1 273 ? 15.992 24.359 7.75 1 96.75 273 VAL A C 1
ATOM 2115 O O . VAL A 1 273 ? 16.203 25.562 7.984 1 96.75 273 VAL A O 1
ATOM 2118 N N . PRO A 1 274 ? 15.562 23.953 6.574 1 96.75 274 PRO A N 1
ATOM 2119 C CA . PRO A 1 274 ? 15.633 24.844 5.426 1 96.75 274 PRO A CA 1
ATOM 2120 C C . PRO A 1 274 ? 14.414 25.766 5.309 1 96.75 274 PRO A C 1
ATOM 2122 O O . PRO A 1 274 ? 14.484 26.812 4.66 1 96.75 274 PRO A O 1
ATOM 2125 N N . ASN A 1 275 ? 13.258 25.359 5.875 1 98.06 275 ASN A N 1
ATOM 2126 C CA . ASN A 1 275 ? 12.031 26.094 5.594 1 98.06 275 ASN A CA 1
ATOM 2127 C C . ASN A 1 275 ? 11.383 26.609 6.875 1 98.06 275 ASN A C 1
ATOM 2129 O O . ASN A 1 275 ? 11.219 25.859 7.84 1 98.06 275 ASN A O 1
ATOM 2133 N N . ILE A 1 276 ? 11 27.859 6.848 1 98.44 276 ILE A N 1
ATOM 2134 C CA . ILE A 1 276 ? 10.219 28.422 7.945 1 98.44 276 ILE A CA 1
ATOM 2135 C C . ILE A 1 276 ? 8.75 28.062 7.773 1 98.44 276 ILE A C 1
ATOM 2137 O O . ILE A 1 276 ? 8.141 27.484 8.68 1 98.44 276 ILE A O 1
ATOM 2141 N N . ILE A 1 277 ? 8.305 28.375 6.547 1 98.19 277 ILE A N 1
ATOM 2142 C CA . ILE A 1 277 ? 6.91 28.078 6.23 1 98.19 277 ILE A CA 1
ATOM 2143 C C . ILE A 1 277 ? 6.781 26.594 5.852 1 98.19 277 ILE A C 1
ATOM 2145 O O . ILE A 1 277 ? 7.496 26.109 4.969 1 98.19 277 ILE A O 1
ATOM 2149 N N . SER A 1 278 ? 5.988 25.859 6.523 1 97.75 278 SER A N 1
ATOM 2150 C CA . SER A 1 278 ? 5.648 24.469 6.316 1 97.75 278 SER A CA 1
ATOM 2151 C C . SER A 1 278 ? 4.289 24.125 6.93 1 97.75 278 SER A C 1
ATOM 2153 O O . SER A 1 278 ? 3.592 25.016 7.422 1 97.75 278 SER A O 1
ATOM 2155 N N . LYS A 1 279 ? 3.916 22.922 6.82 1 96.69 279 LYS A N 1
ATOM 2156 C CA . LYS A 1 279 ? 2.605 22.516 7.324 1 96.69 279 LYS A CA 1
ATOM 2157 C C . LYS A 1 279 ? 2.49 22.781 8.82 1 96.69 279 LYS A C 1
ATOM 2159 O O . LYS A 1 279 ? 1.503 23.375 9.281 1 96.69 279 LYS A O 1
ATOM 2164 N N . PRO A 1 280 ? 3.469 22.422 9.625 1 97.06 280 PRO A N 1
ATOM 2165 C CA . PRO A 1 280 ? 3.361 22.719 11.055 1 97.06 280 PRO A CA 1
ATOM 2166 C C . PRO A 1 280 ? 3.318 24.219 11.344 1 97.06 280 PRO A C 1
ATOM 2168 O O . PRO A 1 280 ? 2.674 24.641 12.305 1 97.06 280 PRO A O 1
ATOM 2171 N N . PHE A 1 281 ? 4.016 25 10.539 1 97.62 281 PHE A N 1
ATOM 2172 C CA . PHE A 1 281 ? 3.938 26.453 10.695 1 97.62 281 PHE A CA 1
ATOM 2173 C C . PHE A 1 281 ? 2.488 26.922 10.641 1 97.62 281 PHE A C 1
ATOM 2175 O O . PHE A 1 281 ? 2.043 27.672 11.508 1 97.62 281 PHE A O 1
ATOM 2182 N N . ILE A 1 282 ? 1.812 26.469 9.672 1 95.75 282 ILE A N 1
ATOM 2183 C CA . ILE A 1 282 ? 0.429 26.891 9.453 1 95.75 282 ILE A CA 1
ATOM 2184 C C . ILE A 1 282 ? -0.468 26.281 10.531 1 95.75 282 ILE A C 1
ATOM 2186 O O . ILE A 1 282 ? -1.28 26.984 11.133 1 95.75 282 ILE A O 1
ATOM 2190 N N . GLU A 1 283 ? -0.328 25.031 10.789 1 94.81 283 GLU A N 1
ATOM 2191 C CA . GLU A 1 283 ? -1.226 24.297 11.672 1 94.81 283 GLU A CA 1
ATOM 2192 C C . GLU A 1 283 ? -1.055 24.734 13.125 1 94.81 283 GLU A C 1
ATOM 2194 O O . GLU A 1 283 ? -2.035 24.844 13.867 1 94.81 283 GLU A O 1
ATOM 2199 N N . ILE A 1 284 ? 0.127 24.953 13.523 1 96.25 284 ILE A N 1
ATOM 2200 C CA . ILE A 1 284 ? 0.417 25.141 14.938 1 96.25 284 ILE A CA 1
ATOM 2201 C C . ILE A 1 284 ? 0.359 26.625 15.289 1 96.25 284 ILE A C 1
ATOM 2203 O O . ILE A 1 284 ? -0.152 27 16.344 1 96.25 284 ILE A O 1
ATOM 2207 N N . PHE A 1 285 ? 0.783 27.453 14.438 1 96.19 285 PHE A N 1
ATOM 2208 C CA . PHE A 1 285 ? 0.935 28.844 14.82 1 96.19 285 PHE A CA 1
ATOM 2209 C C . PHE A 1 285 ? -0.207 29.688 14.258 1 96.19 285 PHE A C 1
ATOM 2211 O O . PHE A 1 285 ? -0.349 30.859 14.609 1 96.19 285 PHE A O 1
ATOM 2218 N N . THR A 1 286 ? -1.018 29.078 13.43 1 91.62 286 THR A N 1
ATOM 2219 C CA . THR A 1 286 ? -2.225 29.766 12.977 1 91.62 286 THR A CA 1
ATOM 2220 C C . THR A 1 286 ? -3.473 29.016 13.445 1 91.62 286 THR A C 1
ATOM 2222 O O . THR A 1 286 ? -4.098 29.422 14.43 1 91.62 286 THR A O 1
ATOM 2225 N N . VAL A 1 287 ? -3.646 27.797 13.117 1 87.75 287 VAL A N 1
ATOM 2226 C CA . VAL A 1 287 ? -4.832 27 13.43 1 87.75 287 VAL A CA 1
ATOM 2227 C C . VAL A 1 287 ? -4.75 26.484 14.867 1 87.75 287 VAL A C 1
ATOM 2229 O O . VAL A 1 287 ? -5.766 26.406 15.562 1 87.75 287 VAL A O 1
ATOM 2232 N N . GLY A 1 288 ? -3.555 26.234 15.336 1 88.5 288 GLY A N 1
ATOM 2233 C CA . GLY A 1 288 ? -3.32 25.609 16.625 1 88.5 288 GLY A CA 1
ATOM 2234 C C . GLY A 1 288 ? -3.48 26.562 17.797 1 88.5 288 GLY A C 1
ATOM 2235 O O . GLY A 1 288 ? -2.895 26.359 18.859 1 88.5 288 GLY A O 1
ATOM 2236 N N . MET A 1 289 ? -4.105 27.609 17.656 1 93.44 289 MET A N 1
ATOM 2237 C CA . MET A 1 289 ? -4.359 28.594 18.703 1 93.44 289 MET A CA 1
ATOM 2238 C C . MET A 1 289 ? -5.848 28.891 18.828 1 93.44 289 MET A C 1
ATOM 2240 O O . MET A 1 289 ? -6.258 30.047 18.844 1 93.44 289 MET A O 1
ATOM 2244 N N . GLY A 1 290 ? -6.617 27.781 18.891 1 92.44 290 GLY A N 1
ATOM 2245 C CA . GLY A 1 290 ? -8.055 27.906 19.078 1 92.44 290 GLY A CA 1
ATOM 2246 C C . GLY A 1 290 ? -8.852 27.719 17.797 1 92.44 290 GLY A C 1
ATOM 2247 O O . GLY A 1 290 ? -10.055 27.984 17.766 1 92.44 290 GLY A O 1
ATOM 2248 N N . GLY A 1 291 ? -8.172 27.281 16.797 1 92 291 GLY A N 1
ATOM 2249 C CA . GLY A 1 291 ? -8.82 27.078 15.516 1 92 291 GLY A CA 1
ATOM 2250 C C . GLY A 1 291 ? -8.531 28.172 14.516 1 92 291 GLY A C 1
ATOM 2251 O O . GLY A 1 291 ? -7.676 29.031 14.758 1 92 291 GLY A O 1
ATOM 2252 N N . THR A 1 292 ? -9.242 28.062 13.445 1 91.88 292 THR A N 1
ATOM 2253 C CA . THR A 1 292 ? -9.07 29.062 12.391 1 91.88 292 THR A CA 1
ATOM 2254 C C . THR A 1 292 ? -9.336 30.469 12.914 1 91.88 292 THR A C 1
ATOM 2256 O O . THR A 1 292 ? -10.328 30.688 13.609 1 91.88 292 THR A O 1
ATOM 2259 N N . GLY A 1 293 ? -8.438 31.391 12.625 1 93 293 GLY A N 1
ATOM 2260 C CA . GLY A 1 293 ? -8.586 32.75 13.094 1 93 293 GLY A CA 1
ATOM 2261 C C . GLY A 1 293 ? -8.062 32.969 14.5 1 93 293 GLY A C 1
ATOM 2262 O O . GLY A 1 293 ? -8.148 34.062 15.047 1 93 293 GLY A O 1
ATOM 2263 N N . MET A 1 294 ? -7.598 31.906 15.094 1 94.69 294 MET A N 1
ATOM 2264 C CA . MET A 1 294 ? -6.992 31.953 16.422 1 94.69 294 MET A CA 1
ATOM 2265 C C . MET A 1 294 ? -7.977 32.5 17.453 1 94.69 294 MET A C 1
ATOM 2267 O O . MET A 1 294 ? -7.672 33.438 18.156 1 94.69 294 MET A O 1
ATOM 2271 N N . THR A 1 295 ? -9.031 31.859 17.609 1 94.69 295 THR A N 1
ATOM 2272 C CA . THR A 1 295 ? -10.172 32.406 18.328 1 94.69 295 THR A CA 1
ATOM 2273 C C . THR A 1 295 ? -10.055 32.156 19.828 1 94.69 295 THR A C 1
ATOM 2275 O O . THR A 1 295 ? -10.875 32.625 20.609 1 94.69 295 THR A O 1
ATOM 2278 N N . LEU A 1 296 ? -9.023 31.438 20.234 1 95.56 296 LEU A N 1
ATOM 2279 C CA . LEU A 1 296 ? -8.867 31.188 21.656 1 95.56 296 LEU A CA 1
ATOM 2280 C C . LEU A 1 296 ? -8.719 32.5 22.422 1 95.56 296 LEU A C 1
ATOM 2282 O O . LEU A 1 296 ? -9.258 32.625 23.531 1 95.56 296 LEU A O 1
ATOM 2286 N N . ALA A 1 297 ? -7.992 33.406 21.859 1 96.12 297 ALA A N 1
ATOM 2287 C CA . ALA A 1 297 ? -7.84 34.719 22.484 1 96.12 297 ALA A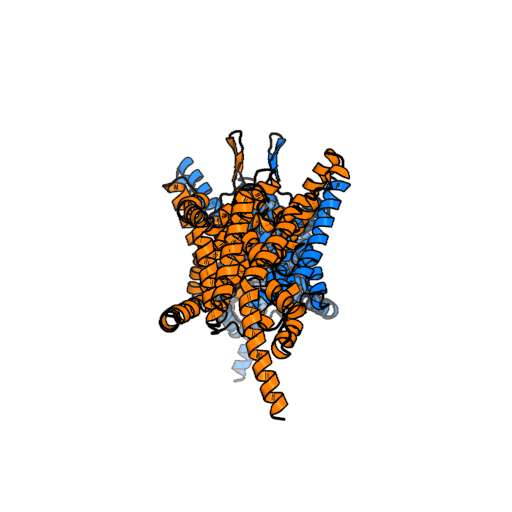 CA 1
ATOM 2288 C C . ALA A 1 297 ? -9.188 35.406 22.625 1 96.12 297 ALA A C 1
ATOM 2290 O O . ALA A 1 297 ? -9.422 36.125 23.594 1 96.12 297 ALA A O 1
ATOM 2291 N N . VAL A 1 298 ? -10.023 35.188 21.672 1 95.88 298 VAL A N 1
ATOM 2292 C CA . VAL A 1 298 ? -11.359 35.781 21.688 1 95.88 298 VAL A CA 1
ATOM 2293 C C . VAL A 1 298 ? -12.18 35.188 22.828 1 95.88 298 VAL A C 1
ATOM 2295 O O . VAL A 1 298 ? -12.859 35.906 23.547 1 95.88 298 VAL A O 1
ATOM 2298 N N . VAL A 1 299 ? -12.086 33.906 22.953 1 96.19 299 VAL A N 1
ATOM 2299 C CA . VAL A 1 299 ? -12.812 33.219 24.016 1 96.19 299 VAL A CA 1
ATOM 2300 C C . VAL A 1 299 ? -12.352 33.719 25.375 1 96.19 299 VAL A C 1
ATOM 2302 O O . VAL A 1 299 ? -13.172 34 26.25 1 96.19 299 VAL A O 1
ATOM 2305 N N . PHE A 1 300 ? -11.102 33.844 25.562 1 96.81 300 PHE A N 1
ATOM 2306 C CA . PHE A 1 300 ? -10.555 34.344 26.828 1 96.81 300 PHE A CA 1
ATOM 2307 C C . PHE A 1 300 ? -11.008 35.781 27.078 1 96.81 300 PHE A C 1
ATOM 2309 O O . PHE A 1 300 ? -11.391 36.125 28.203 1 96.81 300 PHE A O 1
ATOM 2316 N N . ALA A 1 301 ? -10.938 36.562 26.078 1 96.81 301 ALA A N 1
ATOM 2317 C CA . ALA A 1 301 ? -11.352 37.969 26.203 1 96.81 301 ALA A CA 1
ATOM 2318 C C . ALA A 1 301 ? -12.812 38.062 26.641 1 96.81 301 ALA A C 1
ATOM 2320 O O . ALA A 1 301 ? -13.156 38.906 27.484 1 96.81 301 ALA A O 1
ATOM 2321 N N . ILE A 1 302 ? -13.641 37.312 26.047 1 96.44 302 ILE A N 1
ATOM 2322 C CA . ILE A 1 302 ? -15.062 37.344 26.344 1 96.44 302 ILE A CA 1
ATOM 2323 C C . ILE A 1 302 ? -15.289 36.906 27.797 1 96.44 302 ILE A C 1
ATOM 2325 O O . ILE A 1 302 ? -15.977 37.625 28.547 1 96.44 302 ILE A O 1
ATOM 2329 N N . LEU A 1 303 ? -14.688 35.875 28.203 1 96.88 303 LEU A N 1
ATOM 2330 C CA . LEU A 1 303 ? -14.945 35.281 29.516 1 96.88 303 LEU A CA 1
ATOM 2331 C C . LEU A 1 303 ? -14.359 36.156 30.625 1 96.88 303 LEU A C 1
ATOM 2333 O O . LEU A 1 303 ? -14.922 36.219 31.719 1 96.88 303 LEU A O 1
ATOM 2337 N N . LEU A 1 304 ? -13.312 36.812 30.344 1 97.06 304 LEU A N 1
ATOM 2338 C CA . LEU A 1 304 ? -12.602 37.531 31.391 1 97.06 304 LEU A CA 1
ATOM 2339 C C . LEU A 1 304 ? -13.078 39 31.469 1 97.06 304 LEU A C 1
ATOM 2341 O O . LEU A 1 304 ? -13.078 39.594 32.531 1 97.06 304 LEU A O 1
ATOM 2345 N N . PHE A 1 305 ? -13.492 39.594 30.344 1 97.19 305 PHE A N 1
ATOM 2346 C CA . PHE A 1 305 ? -13.633 41.031 30.359 1 97.19 305 PHE A CA 1
ATOM 2347 C C . PHE A 1 305 ? -15.031 41.469 29.938 1 97.19 305 PHE A C 1
ATOM 2349 O O . PHE A 1 305 ? -15.453 42.594 30.203 1 97.19 305 PHE A O 1
ATOM 2356 N N . MET A 1 306 ? -15.695 40.656 29.156 1 95.69 306 MET A N 1
ATOM 2357 C CA . MET A 1 306 ? -17.016 41.062 28.688 1 95.69 306 MET A CA 1
ATOM 2358 C C . MET A 1 306 ? -18.062 40.812 29.75 1 95.69 306 MET A C 1
ATOM 2360 O O . MET A 1 306 ? -17.875 40 30.656 1 95.69 306 MET A O 1
ATOM 2364 N N . LYS A 1 307 ? -19.25 41.531 29.594 1 96.69 307 LYS A N 1
ATOM 2365 C CA . LYS A 1 307 ? -20.234 41.5 30.672 1 96.69 307 LYS A CA 1
ATOM 2366 C C . LYS A 1 307 ? -21.578 41 30.156 1 96.69 307 LYS A C 1
ATOM 2368 O O . LYS A 1 307 ? -22.422 40.531 30.938 1 96.69 307 LYS A O 1
ATOM 2373 N N . SER A 1 308 ? -21.844 41.188 28.938 1 95.5 308 SER A N 1
ATOM 2374 C CA . SER A 1 308 ? -23.141 40.781 28.406 1 95.5 308 SER A CA 1
ATOM 2375 C C . SER A 1 308 ? -23.344 39.281 28.547 1 95.5 308 SER A C 1
ATOM 2377 O O . SER A 1 308 ? -22.406 38.5 28.359 1 95.5 308 SER A O 1
ATOM 2379 N N . GLN A 1 309 ? -24.609 38.844 28.844 1 94.94 309 GLN A N 1
ATOM 2380 C CA . GLN A 1 309 ? -24.938 37.438 29 1 94.94 309 GLN A CA 1
ATOM 2381 C C . GLN A 1 309 ? -24.766 36.656 27.688 1 94.94 309 GLN A C 1
ATOM 2383 O O . GLN A 1 309 ? -24.344 35.5 27.672 1 94.94 309 GLN A O 1
ATOM 2388 N N . GLN A 1 310 ? -25.156 37.281 26.703 1 92.94 310 GLN A N 1
ATOM 2389 C CA . GLN A 1 310 ? -25.062 36.688 25.391 1 92.94 310 GLN A CA 1
ATOM 2390 C C . GLN A 1 310 ? -23.625 36.312 25.062 1 92.94 310 GLN A C 1
ATOM 2392 O O . GLN A 1 310 ? -23.344 35.188 24.656 1 92.94 310 GLN A O 1
ATOM 2397 N N . LEU A 1 311 ? -22.75 37.219 25.188 1 95 311 LEU A N 1
ATOM 2398 C CA . LEU A 1 311 ? -21.344 36.938 24.875 1 95 311 LEU A CA 1
ATOM 2399 C C . LEU A 1 311 ? -20.75 35.938 25.859 1 95 311 LEU A C 1
ATOM 2401 O O . LEU A 1 311 ? -19.953 35.094 25.469 1 95 311 LEU A O 1
ATOM 2405 N N . LYS A 1 312 ? -21.062 36.031 27.047 1 96 312 LYS A N 1
ATOM 2406 C CA . LYS A 1 312 ? -20.547 35.094 28.062 1 96 312 LYS A CA 1
ATOM 2407 C C . LYS A 1 312 ? -20.984 33.656 27.75 1 96 312 LYS A C 1
ATOM 2409 O O . LYS A 1 312 ? -20.219 32.719 27.984 1 96 312 LYS A O 1
ATOM 2414 N N . GLN A 1 313 ? -22.203 33.5 27.344 1 95 313 GLN A N 1
ATOM 2415 C CA . GLN A 1 313 ? -22.688 32.188 26.969 1 95 313 GLN A CA 1
ATOM 2416 C C . GLN A 1 313 ? -21.906 31.625 25.797 1 95 313 GLN A C 1
ATOM 2418 O O . GLN A 1 313 ? -21.594 30.422 25.766 1 95 313 GLN A O 1
ATOM 2423 N N . VAL A 1 314 ? -21.625 32.406 24.875 1 93.62 314 VAL A N 1
ATOM 2424 C CA . VAL A 1 314 ? -20.812 32 23.719 1 93.62 314 VAL A CA 1
ATOM 2425 C C . VAL A 1 314 ? -19.438 31.562 24.188 1 93.62 314 VAL A C 1
ATOM 2427 O O . VAL A 1 314 ? -18.922 30.531 23.734 1 93.62 314 VAL A O 1
ATOM 2430 N N . GLY A 1 315 ? -18.812 32.344 25.031 1 94.69 315 GLY A N 1
ATOM 2431 C CA . GLY A 1 315 ? -17.5 32 25.562 1 94.69 315 GLY A CA 1
ATOM 2432 C C . GLY A 1 315 ? -17.484 30.688 26.312 1 94.69 315 GLY A C 1
ATOM 2433 O O . GLY A 1 315 ? -16.562 29.891 26.172 1 94.69 315 GLY A O 1
ATOM 2434 N N . LYS A 1 316 ? -18.484 30.484 27.094 1 95.12 316 LYS A N 1
ATOM 2435 C CA . LYS A 1 316 ? -18.578 29.25 27.891 1 95.12 316 LYS A CA 1
ATOM 2436 C C . LYS A 1 316 ? -18.734 28.031 26.984 1 95.12 316 LYS A C 1
ATOM 2438 O O . LYS A 1 316 ? -18.156 26.984 27.266 1 95.12 316 LYS A O 1
ATOM 2443 N N . LEU A 1 317 ? -19.438 28.203 25.984 1 91.44 317 LEU A N 1
ATOM 2444 C CA . LEU A 1 317 ? -19.656 27.109 25.047 1 91.44 317 LEU A CA 1
ATOM 2445 C C . LEU A 1 317 ? -18.406 26.859 24.219 1 91.44 317 LEU A C 1
ATOM 2447 O O . LEU A 1 317 ? -18.172 25.734 23.766 1 91.44 317 LEU A O 1
ATOM 2451 N N . GLY A 1 318 ? -17.609 27.797 24.078 1 92.44 318 GLY A N 1
ATOM 2452 C CA . GLY A 1 318 ? -16.484 27.719 23.156 1 92.44 318 GLY A CA 1
ATOM 2453 C C . GLY A 1 318 ? -15.18 27.359 23.844 1 92.44 318 GLY A C 1
ATOM 2454 O O . GLY A 1 318 ? -14.234 26.906 23.188 1 92.44 318 GLY A O 1
ATOM 2455 N N . ILE A 1 319 ? -15.055 27.547 25.109 1 93.62 319 ILE A N 1
ATOM 2456 C CA . ILE A 1 319 ? -13.781 27.406 25.812 1 93.62 319 ILE A CA 1
ATOM 2457 C C . ILE A 1 319 ? -13.32 25.953 25.75 1 93.62 319 ILE A C 1
ATOM 2459 O O . ILE A 1 319 ? -12.148 25.672 25.5 1 93.62 319 ILE A O 1
ATOM 2463 N N . GLY A 1 320 ? -14.133 25 26.047 1 90.5 320 GLY A N 1
ATOM 2464 C CA . GLY A 1 320 ? -13.789 23.594 25.984 1 90.5 320 GLY A CA 1
ATOM 2465 C C . GLY A 1 320 ? -13.25 23.172 24.625 1 90.5 320 GLY A C 1
ATOM 2466 O O . GLY A 1 320 ? -12.07 22.812 24.5 1 90.5 320 GLY A O 1
ATOM 2467 N N . PRO A 1 321 ? -14.062 23.25 23.531 1 89.81 321 PRO A N 1
ATOM 2468 C CA . PRO A 1 321 ? -13.609 22.906 22.188 1 89.81 321 PRO A CA 1
ATOM 2469 C C . PRO A 1 321 ? -12.445 23.781 21.719 1 89.81 321 PRO A C 1
ATOM 2471 O O . PRO A 1 321 ? -11.555 23.297 21.016 1 89.81 321 PRO A O 1
ATOM 2474 N N . GLY A 1 322 ? -12.453 25.016 22.141 1 91.12 322 GLY A N 1
ATOM 2475 C CA . GLY A 1 322 ? -11.422 25.953 21.734 1 91.12 322 GLY A CA 1
ATOM 2476 C C . GLY A 1 322 ? -10.039 25.562 22.219 1 91.12 322 GLY A C 1
ATOM 2477 O O . GLY A 1 322 ? -9.039 25.781 21.531 1 91.12 322 GLY A O 1
ATOM 2478 N N . LEU A 1 323 ? -9.953 24.938 23.344 1 91.69 323 LEU A N 1
ATOM 2479 C CA . LEU A 1 323 ? -8.68 24.484 23.891 1 91.69 323 LEU A CA 1
ATOM 2480 C C . LEU A 1 323 ? -8.086 23.375 23.031 1 91.69 323 LEU A C 1
ATOM 2482 O O . LEU A 1 323 ? -6.871 23.172 23.016 1 91.69 323 LEU A O 1
ATOM 2486 N N . PHE A 1 324 ? -9 22.75 22.297 1 88.31 324 PHE A N 1
ATOM 2487 C CA . PHE A 1 324 ? -8.555 21.672 21.422 1 88.31 324 PHE A CA 1
ATOM 2488 C C . PHE A 1 324 ? -8.641 22.094 19.969 1 88.31 324 PHE A C 1
ATOM 2490 O O . PHE A 1 324 ? -8.68 21.25 19.062 1 88.31 324 PHE A O 1
ATOM 2497 N N . ASN A 1 325 ? -8.766 23.422 19.797 1 90.56 325 ASN A N 1
ATOM 2498 C CA . ASN A 1 325 ? -8.664 24.078 18.5 1 90.56 325 ASN A CA 1
ATOM 2499 C C . ASN A 1 325 ? -9.859 23.766 17.609 1 90.56 325 ASN A C 1
ATOM 2501 O O . ASN A 1 325 ? -9.742 23.781 16.375 1 90.56 325 ASN A O 1
ATOM 2505 N N . VAL A 1 326 ? -10.945 23.422 18.281 1 86.31 326 VAL A N 1
ATOM 2506 C CA . VAL A 1 326 ? -12.242 23.344 17.594 1 86.31 326 VAL A CA 1
ATOM 2507 C C . VAL A 1 326 ? -13.047 24.609 17.859 1 86.31 326 VAL A C 1
ATOM 2509 O O . VAL A 1 326 ? -13.461 24.875 18.984 1 86.31 326 VAL A O 1
ATOM 2512 N N . ASN A 1 327 ? -13.375 25.359 16.766 1 89.44 327 ASN A N 1
ATOM 2513 C CA . ASN A 1 327 ? -13.914 26.672 17.078 1 89.44 327 ASN A CA 1
ATOM 2514 C C . ASN A 1 327 ? -15.227 26.922 16.344 1 89.44 327 ASN A C 1
ATOM 2516 O O . ASN A 1 327 ? -15.664 28.078 16.219 1 89.44 327 ASN A O 1
ATOM 2520 N N . GLU A 1 328 ? -15.82 25.875 15.859 1 85.19 328 GLU A N 1
ATOM 2521 C CA . GLU A 1 328 ? -17.141 26 15.25 1 85.19 328 GLU A CA 1
ATOM 2522 C C . GLU A 1 328 ? -18.125 26.688 16.203 1 85.19 328 GLU A C 1
ATOM 2524 O O . GLU A 1 328 ? -18.891 27.547 15.789 1 85.19 328 GLU A O 1
ATOM 2529 N N . PRO A 1 329 ? -18.109 26.438 17.484 1 86.56 329 PRO A N 1
ATOM 2530 C CA . PRO A 1 329 ? -18.984 27.141 18.422 1 86.56 329 PRO A CA 1
ATOM 2531 C C . PRO A 1 329 ? -18.766 28.656 18.422 1 86.56 329 PRO A C 1
ATOM 2533 O O . PRO A 1 329 ? -19.703 29.422 18.594 1 86.56 329 PRO A O 1
ATOM 2536 N N . ILE A 1 330 ? -17.609 29.062 18.219 1 89.94 330 ILE A N 1
ATOM 2537 C CA . ILE A 1 330 ? -17.297 30.484 18.219 1 89.94 330 ILE A CA 1
ATOM 2538 C C . ILE A 1 330 ? -17.641 31.094 16.875 1 89.94 330 ILE A C 1
ATOM 2540 O O . ILE A 1 330 ? -18.188 32.188 16.797 1 89.94 330 ILE A O 1
ATOM 2544 N N . ILE A 1 331 ? -17.328 30.406 15.805 1 89.12 331 ILE A N 1
ATOM 2545 C CA . ILE A 1 331 ? -17.578 30.906 14.453 1 89.12 331 ILE A CA 1
ATOM 2546 C C . ILE A 1 331 ? -19.078 31.141 14.266 1 89.12 331 ILE A C 1
ATOM 2548 O O . ILE A 1 331 ? -19.484 32.156 13.695 1 89.12 331 ILE A O 1
ATOM 2552 N N . PHE A 1 332 ? -19.859 30.281 14.859 1 85 332 PHE A N 1
ATOM 2553 C CA . PHE A 1 332 ? -21.297 30.391 14.648 1 85 332 PHE A CA 1
ATOM 2554 C C . PHE A 1 332 ? -21.969 31.125 15.797 1 85 332 PHE A C 1
ATOM 2556 O O . PHE A 1 332 ? -23 31.781 15.609 1 85 332 PHE A O 1
ATOM 2563 N N . GLY A 1 333 ? -21.469 31.078 16.969 1 84.94 333 GLY A N 1
ATOM 2564 C CA . GLY A 1 333 ? -22.047 31.734 18.125 1 84.94 333 GLY A CA 1
ATOM 2565 C C . GLY A 1 333 ? -21.828 33.25 18.141 1 84.94 333 GLY A C 1
ATOM 2566 O O . GLY A 1 333 ? -22.734 34 18.5 1 84.94 333 GLY A O 1
ATOM 2567 N N . LEU A 1 334 ? -20.766 33.844 18 1 84.12 334 LEU A N 1
ATOM 2568 C CA . LEU A 1 334 ? -20.422 35.25 17.859 1 84.12 334 LEU A CA 1
ATOM 2569 C C . LEU A 1 334 ? -20.75 35.75 16.453 1 84.12 334 LEU A C 1
ATOM 2571 O O . LEU A 1 334 ? -20.688 36.938 16.188 1 84.12 334 LEU A O 1
ATOM 2575 N N . PRO A 1 335 ? -21.328 35 15.789 1 81.94 335 PRO A N 1
ATOM 2576 C CA . PRO A 1 335 ? -21.453 34.75 14.352 1 81.94 335 PRO A CA 1
ATOM 2577 C C . PRO A 1 335 ? -20.422 35.5 13.531 1 81.94 335 PRO A C 1
ATOM 2579 O O . PRO A 1 335 ? -20.688 36.625 13.07 1 81.94 335 PRO A O 1
ATOM 2582 N N . ILE A 1 336 ? -19.391 34.969 13.242 1 86.31 336 ILE A N 1
ATOM 2583 C CA . ILE A 1 336 ? -18.344 35.5 12.367 1 86.31 336 ILE A CA 1
ATOM 2584 C C . ILE A 1 336 ? -18.844 35.562 10.93 1 86.31 336 ILE A C 1
ATOM 2586 O O . ILE A 1 336 ? -18.5 36.469 10.172 1 86.31 336 ILE A O 1
ATOM 2590 N N . VAL A 1 337 ? -19.672 34.719 10.648 1 86.31 337 VAL A N 1
ATOM 2591 C CA . VAL A 1 337 ? -20.203 34.594 9.297 1 86.31 337 VAL A CA 1
ATOM 2592 C C . VAL A 1 337 ? -21.047 35.812 8.961 1 86.31 337 VAL A C 1
ATOM 2594 O O . VAL A 1 337 ? -22.016 36.125 9.656 1 86.31 337 VAL A O 1
ATOM 2597 N N . MET A 1 338 ? -20.656 36.531 8.055 1 85.12 338 MET A N 1
ATOM 2598 C CA . MET A 1 338 ? -21.359 37.656 7.48 1 85.12 338 MET A CA 1
ATOM 2599 C C . MET A 1 338 ? -21.562 38.75 8.523 1 85.12 338 MET A C 1
ATOM 2601 O O . MET A 1 338 ? -22.562 39.469 8.5 1 85.12 338 MET A O 1
ATOM 2605 N N . ASN A 1 339 ? -20.703 38.844 9.516 1 88.44 339 ASN A N 1
ATOM 2606 C CA . ASN A 1 339 ? -20.734 39.938 10.5 1 88.44 339 ASN A CA 1
ATOM 2607 C C . ASN A 1 339 ? -19.703 41 10.195 1 88.44 339 ASN A C 1
ATOM 2609 O O . ASN A 1 339 ? -18.516 40.844 10.516 1 88.44 339 ASN A O 1
ATOM 2613 N N . PRO A 1 340 ? -20.188 42.062 9.68 1 88.31 340 PRO A N 1
ATOM 2614 C CA . PRO A 1 340 ? -19.25 43.094 9.266 1 88.31 340 PRO A CA 1
ATOM 2615 C C . PRO A 1 340 ? -18.531 43.75 10.438 1 88.31 340 PRO A C 1
ATOM 2617 O O . PRO A 1 340 ? -17.453 44.312 10.273 1 88.31 340 PRO A O 1
ATOM 2620 N N . LEU A 1 341 ? -19.062 43.594 11.602 1 86.62 341 LEU A N 1
ATOM 2621 C CA . LEU A 1 341 ? -18.484 44.219 12.781 1 86.62 341 LEU A CA 1
ATOM 2622 C C . LEU A 1 341 ? -17.141 43.562 13.141 1 86.62 341 LEU A C 1
ATOM 2624 O O . LEU A 1 341 ? -16.297 44.188 13.773 1 86.62 341 LEU A O 1
ATOM 2628 N N . ILE A 1 342 ? -17.031 42.406 12.766 1 91.38 342 ILE A N 1
ATOM 2629 C CA . ILE A 1 342 ? -15.836 41.719 13.281 1 91.38 342 ILE A CA 1
ATOM 2630 C C . ILE A 1 342 ? -14.953 41.281 12.117 1 91.38 342 ILE A C 1
ATOM 2632 O O . ILE A 1 342 ? -13.977 40.562 12.32 1 91.38 342 ILE A O 1
ATOM 2636 N N . ILE A 1 343 ? -15.211 41.625 10.906 1 92.88 343 ILE A N 1
ATOM 2637 C CA . ILE A 1 343 ? -14.43 41.219 9.742 1 92.88 343 ILE A CA 1
ATOM 2638 C C . ILE A 1 343 ? -12.992 41.719 9.883 1 92.88 343 ILE A C 1
ATOM 2640 O O . ILE A 1 343 ? -12.055 41.062 9.461 1 92.88 343 ILE A O 1
ATOM 2644 N N . VAL A 1 344 ? -12.828 42.875 10.43 1 94.94 344 VAL A N 1
ATOM 2645 C CA . VAL A 1 344 ? -11.516 43.5 10.508 1 94.94 344 VAL A CA 1
ATOM 2646 C C . VAL A 1 344 ? -10.609 42.688 11.43 1 94.94 344 VAL A C 1
ATOM 2648 O O . VAL A 1 344 ? -9.547 42.219 11.016 1 94.94 344 VAL A O 1
ATOM 2651 N N . PRO A 1 345 ? -11.008 42.469 12.688 1 96.44 345 PRO A N 1
ATOM 2652 C CA . PRO A 1 345 ? -10.141 41.625 13.539 1 96.44 345 PRO A CA 1
ATOM 2653 C C . PRO A 1 345 ? -10.023 40.188 13.047 1 96.44 345 PRO A C 1
ATOM 2655 O O . PRO A 1 345 ? -8.984 39.562 13.227 1 96.44 345 PRO A O 1
ATOM 2658 N N . TRP A 1 346 ? -11.055 39.688 12.414 1 96.38 346 TRP A N 1
ATOM 2659 C CA . TRP A 1 346 ? -11.078 38.344 11.883 1 96.38 346 TRP A CA 1
ATOM 2660 C C . TRP A 1 346 ? -9.992 38.125 10.828 1 96.38 346 TRP A C 1
ATOM 2662 O O . TRP A 1 346 ? -9.336 37.094 10.789 1 96.38 346 TRP A O 1
ATOM 2672 N N . ILE A 1 347 ? -9.734 39.125 10.016 1 96.38 347 ILE A N 1
ATOM 2673 C CA . ILE A 1 347 ? -8.773 39.031 8.922 1 96.38 347 ILE A CA 1
ATOM 2674 C C . ILE A 1 347 ? -7.402 39.5 9.398 1 96.38 347 ILE A C 1
ATOM 2676 O O . ILE A 1 347 ? -6.387 38.844 9.125 1 96.38 347 ILE A O 1
ATOM 2680 N N . LEU A 1 348 ? -7.375 40.531 10.141 1 97.44 348 LEU A N 1
ATOM 2681 C CA . LEU A 1 348 ? -6.129 41.188 10.5 1 97.44 348 LEU A CA 1
ATOM 2682 C C . LEU A 1 348 ? -5.324 40.344 11.492 1 97.44 348 LEU A C 1
ATOM 2684 O O . LEU A 1 348 ? -4.094 40.312 11.422 1 97.44 348 LEU A O 1
ATOM 2688 N N . SER A 1 349 ? -5.941 39.781 12.43 1 97.38 349 SER A N 1
ATOM 2689 C CA . SER A 1 349 ? -5.246 39.031 13.492 1 97.38 349 SER A CA 1
ATOM 2690 C C . SER A 1 349 ? -4.367 37.938 12.922 1 97.38 349 SER A C 1
ATOM 2692 O O . SER A 1 349 ? -3.156 37.906 13.156 1 97.38 349 SER A O 1
ATOM 2694 N N . PRO A 1 350 ? -4.945 37.031 12.125 1 97.44 350 PRO A N 1
ATOM 2695 C CA . PRO A 1 350 ? -4.094 35.969 11.594 1 97.44 350 PRO A CA 1
ATOM 2696 C C . PRO A 1 350 ? -2.996 36.5 10.672 1 97.44 350 PRO A C 1
ATOM 2698 O O . PRO A 1 350 ? -1.906 35.938 10.609 1 97.44 350 PRO A O 1
ATOM 2701 N N . MET A 1 351 ? -3.26 37.562 9.969 1 97.88 351 MET A N 1
ATOM 2702 C CA . MET A 1 351 ? -2.268 38.125 9.07 1 97.88 351 MET A CA 1
ATOM 2703 C C . MET A 1 351 ? -1.072 38.656 9.852 1 97.88 351 MET A C 1
ATOM 2705 O O . MET A 1 351 ? 0.077 38.375 9.508 1 97.88 351 MET A O 1
ATOM 2709 N N . ILE A 1 352 ? -1.339 39.375 10.852 1 98.25 352 ILE A N 1
ATOM 2710 C CA . ILE A 1 352 ? -0.288 39.969 11.672 1 98.25 352 ILE A CA 1
ATOM 2711 C C . ILE A 1 352 ? 0.476 38.875 12.414 1 98.25 352 ILE A C 1
ATOM 2713 O O . ILE A 1 352 ? 1.707 38.906 12.477 1 98.25 352 ILE A O 1
ATOM 2717 N N . VAL A 1 353 ? -0.217 37.969 12.961 1 98.31 353 VAL A N 1
ATOM 2718 C CA . VAL A 1 353 ? 0.406 36.875 13.695 1 98.31 353 VAL A CA 1
ATOM 2719 C C . VAL A 1 353 ? 1.33 36.094 12.766 1 98.31 353 VAL A C 1
ATOM 2721 O O . VAL A 1 353 ? 2.422 35.688 13.172 1 98.31 353 VAL A O 1
ATOM 2724 N N . THR A 1 354 ? 0.884 35.812 11.562 1 98.19 354 THR A N 1
ATOM 2725 C CA . THR A 1 354 ? 1.702 35.125 10.586 1 98.19 354 THR A CA 1
ATOM 2726 C C . THR A 1 354 ? 2.998 35.875 10.312 1 98.19 354 THR A C 1
ATOM 2728 O O . THR A 1 354 ? 4.074 35.281 10.266 1 98.19 354 THR A O 1
ATOM 2731 N N . LEU A 1 355 ? 2.893 37.156 10.172 1 98.44 355 LEU A N 1
ATOM 2732 C CA . LEU A 1 355 ? 4.07 37.969 9.938 1 98.44 355 LEU A CA 1
ATOM 2733 C C . LEU A 1 355 ? 4.996 37.938 11.148 1 98.44 355 LEU A C 1
ATOM 2735 O O . LEU A 1 355 ? 6.215 37.812 11 1 98.44 355 LEU A O 1
ATOM 2739 N N . VAL A 1 356 ? 4.434 38.094 12.305 1 98.56 356 VAL A N 1
ATOM 2740 C CA . VAL A 1 356 ? 5.227 38.094 13.523 1 98.56 356 VAL A CA 1
ATOM 2741 C C . VAL A 1 356 ? 5.926 36.75 13.688 1 98.56 356 VAL A C 1
ATOM 2743 O O . VAL A 1 356 ? 7.109 36.688 14.039 1 98.56 356 VAL A O 1
ATOM 2746 N N . THR A 1 357 ? 5.176 35.688 13.469 1 98.56 357 THR A N 1
ATOM 2747 C CA . THR A 1 357 ? 5.742 34.344 13.57 1 98.56 357 THR A CA 1
ATOM 2748 C C . THR A 1 357 ? 6.879 34.156 12.57 1 98.56 357 THR A C 1
ATOM 2750 O O . THR A 1 357 ? 7.961 33.688 12.922 1 98.56 357 THR A O 1
ATOM 2753 N N . TYR A 1 358 ? 6.645 34.594 11.344 1 98.5 358 TYR A N 1
ATOM 2754 C CA . TYR A 1 358 ? 7.633 34.438 10.281 1 98.5 358 TYR A CA 1
ATOM 2755 C C . TYR A 1 358 ? 8.906 35.219 10.602 1 98.5 358 TYR A C 1
ATOM 2757 O O . TYR A 1 358 ? 10.008 34.656 10.508 1 98.5 358 TYR A O 1
ATOM 2765 N N . PHE A 1 359 ? 8.789 36.375 11 1 98.44 359 PHE A N 1
ATOM 2766 C CA . PHE A 1 359 ? 9.961 37.219 11.211 1 98.44 359 PHE A CA 1
ATOM 2767 C C . PHE A 1 359 ? 10.672 36.844 12.508 1 98.44 359 PHE A C 1
ATOM 2769 O O . PHE A 1 359 ? 11.891 37 12.617 1 98.44 359 PHE A O 1
ATOM 2776 N N . SER A 1 360 ? 9.922 36.344 13.445 1 98.5 360 SER A N 1
ATOM 2777 C CA . SER A 1 360 ? 10.562 35.812 14.648 1 98.5 360 SER A CA 1
ATOM 2778 C C . SER A 1 360 ? 11.453 34.625 14.32 1 98.5 360 SER A C 1
ATOM 2780 O O . SER A 1 360 ? 12.539 34.469 14.891 1 98.5 360 SER A O 1
ATOM 2782 N N . MET A 1 361 ? 11.008 33.844 13.445 1 98.31 361 MET A N 1
ATOM 2783 C CA . MET A 1 361 ? 11.773 32.656 13.062 1 98.31 361 MET A CA 1
ATOM 2784 C C . MET A 1 361 ? 12.891 33.031 12.086 1 98.31 361 MET A C 1
ATOM 2786 O O . MET A 1 361 ? 13.992 32.469 12.172 1 98.31 361 MET A O 1
ATOM 2790 N N . ALA A 1 362 ? 12.594 33.938 11.219 1 97.94 362 ALA A N 1
ATOM 2791 C CA . ALA A 1 362 ? 13.578 34.406 10.234 1 97.94 362 ALA A CA 1
ATOM 2792 C C . ALA A 1 362 ? 14.75 35.094 10.914 1 97.94 362 ALA A C 1
ATOM 2794 O O . ALA A 1 362 ? 15.891 35 10.445 1 97.94 362 ALA A O 1
ATOM 2795 N N . SER A 1 363 ? 14.539 35.688 12.008 1 97.81 363 SER A N 1
ATOM 2796 C CA . SER A 1 363 ? 15.586 36.406 12.727 1 97.81 363 SER A CA 1
ATOM 2797 C C . SER A 1 363 ? 16.375 35.469 13.633 1 97.81 363 SER A C 1
ATOM 2799 O O . SER A 1 363 ? 17.438 35.844 14.148 1 97.81 363 SER A O 1
ATOM 2801 N N . GLY A 1 364 ? 15.852 34.312 13.867 1 96.94 364 GLY A N 1
ATOM 2802 C CA . GLY A 1 364 ? 16.547 33.344 14.711 1 96.94 364 GLY A CA 1
ATOM 2803 C C . GLY A 1 364 ? 16.109 33.406 16.156 1 96.94 364 GLY A C 1
ATOM 2804 O O . GLY A 1 364 ? 16.594 32.656 17 1 96.94 364 GLY A O 1
ATOM 2805 N N . LEU A 1 365 ? 15.148 34.25 16.453 1 97.75 365 LEU A N 1
ATOM 2806 C CA . LEU A 1 365 ? 14.648 34.344 17.812 1 97.75 365 LEU A CA 1
ATOM 2807 C C . LEU A 1 365 ? 13.938 33.062 18.234 1 97.75 365 LEU A C 1
ATOM 2809 O O . LEU A 1 365 ? 14.023 32.656 19.406 1 97.75 365 LEU A O 1
ATOM 2813 N N . VAL A 1 366 ? 13.203 32.531 17.375 1 98.12 366 VAL A N 1
ATOM 2814 C CA . VAL A 1 366 ? 12.5 31.266 17.562 1 98.12 366 VAL A CA 1
ATOM 2815 C C . VAL A 1 366 ? 12.867 30.312 16.438 1 98.12 366 VAL A C 1
ATOM 2817 O O . VAL A 1 366 ? 12.891 30.688 15.258 1 98.12 366 VAL A O 1
ATOM 2820 N N . PRO A 1 367 ? 13.266 29.094 16.781 1 97.44 367 PRO A N 1
ATOM 2821 C CA . PRO A 1 367 ? 13.562 28.141 15.719 1 97.44 367 PRO A CA 1
ATOM 2822 C C . PRO A 1 367 ? 12.336 27.797 14.875 1 97.44 367 PRO A C 1
ATOM 2824 O O . PRO A 1 367 ? 11.227 27.688 15.414 1 97.44 367 PRO A O 1
ATOM 2827 N N . PRO A 1 368 ? 12.562 27.641 13.578 1 98.12 368 PRO A N 1
ATOM 2828 C CA . PRO A 1 368 ? 11.453 27.172 12.758 1 98.12 368 PRO A CA 1
ATOM 2829 C C . PRO A 1 368 ? 11.008 25.75 13.117 1 98.12 368 PRO A C 1
ATOM 2831 O O . PRO A 1 368 ? 11.719 25.047 13.836 1 98.12 368 PRO A O 1
ATOM 2834 N N . PRO A 1 369 ? 9.781 25.375 12.648 1 98.12 369 PRO A N 1
ATOM 2835 C CA . PRO A 1 369 ? 9.344 24 12.891 1 98.12 369 PRO A CA 1
ATOM 2836 C C . PRO A 1 369 ? 10.312 22.969 12.328 1 98.12 369 PRO A C 1
ATOM 2838 O O . PRO A 1 369 ? 10.82 23.125 11.219 1 98.12 369 PRO A O 1
ATOM 2841 N N . THR A 1 370 ? 10.539 21.906 13.039 1 97.56 370 THR A N 1
ATOM 2842 C CA . THR A 1 370 ? 11.531 20.891 12.711 1 97.56 370 THR A CA 1
ATOM 2843 C C . THR A 1 370 ? 11.031 19.984 11.586 1 97.56 370 THR A C 1
ATOM 2845 O O . THR A 1 370 ? 11.812 19.281 10.953 1 97.56 370 THR A O 1
ATOM 2848 N N . GLY A 1 371 ? 9.797 19.953 11.383 1 97.12 371 GLY A N 1
ATOM 2849 C CA . GLY A 1 371 ? 9.195 19.047 10.422 1 97.12 371 GLY A CA 1
ATOM 2850 C C . GLY A 1 371 ? 8.359 17.953 11.062 1 97.12 371 GLY A C 1
ATOM 2851 O O . GLY A 1 371 ? 7.656 17.219 10.375 1 97.12 371 GLY A O 1
ATOM 2852 N N . VAL A 1 372 ? 8.367 17.891 12.344 1 95.94 372 VAL A N 1
ATOM 2853 C CA . VAL A 1 372 ? 7.531 16.906 13.023 1 95.94 372 VAL A CA 1
ATOM 2854 C C . VAL A 1 372 ? 6.059 17.266 12.836 1 95.94 372 VAL A C 1
ATOM 2856 O O . VAL A 1 372 ? 5.695 18.438 12.859 1 95.94 372 VAL A O 1
ATOM 2859 N N . ALA A 1 373 ? 5.297 16.234 12.539 1 94.38 373 ALA A N 1
ATOM 2860 C CA . ALA A 1 373 ? 3.85 16.422 12.461 1 94.38 373 ALA A CA 1
ATOM 2861 C C . ALA A 1 373 ? 3.221 16.422 13.852 1 94.38 373 ALA A C 1
ATOM 2863 O O . ALA A 1 373 ? 3.469 15.516 14.648 1 94.38 373 ALA A O 1
ATOM 2864 N N . VAL A 1 374 ? 2.471 17.453 14.141 1 92.88 374 VAL A N 1
ATOM 2865 C CA . VAL A 1 374 ? 1.77 17.578 15.414 1 92.88 374 VAL A CA 1
ATOM 2866 C C . VAL A 1 374 ? 0.266 17.688 15.172 1 92.88 374 VAL A C 1
ATOM 2868 O O . VAL A 1 374 ? -0.181 18.516 14.375 1 92.88 374 VAL A O 1
ATOM 2871 N N . PRO A 1 375 ? -0.444 16.812 15.867 1 88.31 375 PRO A N 1
ATOM 2872 C CA . PRO A 1 375 ? -1.889 17 15.727 1 88.31 375 PRO A CA 1
ATOM 2873 C C . PRO A 1 375 ? -2.346 18.406 16.141 1 88.31 375 PRO A C 1
ATOM 2875 O O . PRO A 1 375 ? -1.881 18.922 17.156 1 88.31 375 PRO A O 1
ATOM 2878 N N . TRP A 1 376 ? -3.221 18.906 15.383 1 84.81 376 TRP A N 1
ATOM 2879 C CA . TRP A 1 376 ? -3.67 20.266 15.648 1 84.81 376 TRP A CA 1
ATOM 2880 C C . TRP A 1 376 ? -4.547 20.312 16.891 1 84.81 376 TRP A C 1
ATOM 2882 O O . TRP A 1 376 ? -4.789 21.391 17.438 1 84.81 376 TRP A O 1
ATOM 2892 N N . THR A 1 377 ? -4.887 19.125 17.359 1 85.81 377 THR A N 1
ATOM 2893 C CA . THR A 1 377 ? -5.75 19.062 18.531 1 85.81 377 THR A CA 1
ATOM 2894 C C . THR A 1 377 ? -4.926 19.172 19.812 1 85.81 377 THR A C 1
ATOM 2896 O O . THR A 1 377 ? -5.48 19.375 20.906 1 85.81 377 THR A O 1
ATOM 2899 N N . VAL A 1 378 ? -3.65 19.047 19.734 1 90.25 378 VAL A N 1
ATOM 2900 C CA . VAL A 1 378 ? -2.803 19.234 20.906 1 90.25 378 VAL A CA 1
ATOM 2901 C C . VAL A 1 378 ? -2.906 20.688 21.391 1 90.25 378 VAL A C 1
ATOM 2903 O O . VAL A 1 378 ? -2.834 21.625 20.594 1 90.25 378 VAL A O 1
ATOM 2906 N N . PRO A 1 379 ? -3.076 20.859 22.641 1 91.44 379 PRO A N 1
ATOM 2907 C CA . PRO A 1 379 ? -3.301 22.203 23.172 1 91.44 379 PRO A CA 1
ATOM 2908 C C . PRO A 1 379 ? -2.154 23.172 22.859 1 91.44 379 PRO A C 1
ATOM 2910 O O . PRO A 1 379 ? -0.995 22.75 22.797 1 91.44 379 PRO A O 1
ATOM 2913 N N . PHE A 1 380 ? -2.613 24.469 22.812 1 91.69 380 PHE A N 1
ATOM 2914 C CA . PHE A 1 380 ? -1.646 25.5 22.484 1 91.69 380 PHE A CA 1
ATOM 2915 C C . PHE A 1 380 ? -0.538 25.562 23.531 1 91.69 380 PHE A C 1
ATOM 2917 O O . PHE A 1 380 ? -0.717 25.094 24.656 1 91.69 380 PHE A O 1
ATOM 2924 N N . PHE A 1 381 ? 0.565 26.078 23.156 1 95.25 381 PHE A N 1
ATOM 2925 C CA . PHE A 1 381 ? 1.777 26.156 23.953 1 95.25 381 PHE A CA 1
ATOM 2926 C C . PHE A 1 381 ? 2.582 24.859 23.859 1 95.25 381 PHE A C 1
ATOM 2928 O O . PHE A 1 381 ? 3.773 24.891 23.531 1 95.25 381 PHE A O 1
ATOM 2935 N N . ILE A 1 382 ? 1.88 23.688 24.188 1 94.62 382 ILE A N 1
ATOM 2936 C CA . ILE A 1 382 ? 2.547 22.391 24.094 1 94.62 382 ILE A CA 1
ATOM 2937 C C . ILE A 1 382 ? 2.852 22.062 22.641 1 94.62 382 ILE A C 1
ATOM 2939 O O . ILE A 1 382 ? 3.945 21.594 22.312 1 94.62 382 ILE A O 1
ATOM 2943 N N . ASN A 1 383 ? 1.87 22.266 21.781 1 95.25 383 ASN A N 1
ATOM 2944 C CA . ASN A 1 383 ? 2.088 21.938 20.375 1 95.25 383 ASN A CA 1
ATOM 2945 C C . ASN A 1 383 ? 3.146 22.844 19.75 1 95.25 383 ASN A C 1
ATOM 2947 O O . ASN A 1 383 ? 3.852 22.438 18.828 1 95.25 383 ASN A O 1
ATOM 2951 N N . GLY A 1 384 ? 3.279 24.109 20.219 1 96.5 384 GLY A N 1
ATOM 2952 C CA . GLY A 1 384 ? 4.359 24.969 19.75 1 96.5 384 GLY A CA 1
ATOM 2953 C C . GLY A 1 384 ? 5.734 24.469 20.141 1 96.5 384 GLY A C 1
ATOM 2954 O O . GLY A 1 384 ? 6.672 24.531 19.344 1 96.5 384 GLY A O 1
ATOM 2955 N N . ILE A 1 385 ? 5.797 23.969 21.375 1 95.62 385 ILE A N 1
ATOM 2956 C CA . ILE A 1 385 ? 7.047 23.391 21.844 1 95.62 385 ILE A CA 1
ATOM 2957 C C . ILE A 1 385 ? 7.402 22.172 21.016 1 95.62 385 ILE A C 1
ATOM 2959 O O . ILE A 1 385 ? 8.547 22 20.594 1 95.62 385 ILE A O 1
ATOM 2963 N N . MET A 1 386 ? 6.438 21.391 20.719 1 94.81 386 MET A N 1
ATOM 2964 C CA . MET A 1 386 ? 6.645 20.141 19.969 1 94.81 386 MET A CA 1
ATOM 2965 C C . MET A 1 386 ? 7.055 20.422 18.531 1 94.81 386 MET A C 1
ATOM 2967 O O . MET A 1 386 ? 7.949 19.766 18 1 94.81 386 MET A O 1
ATOM 2971 N N . ALA A 1 387 ? 6.449 21.391 17.922 1 96.56 387 ALA A N 1
ATOM 2972 C CA . ALA A 1 387 ? 6.695 21.688 16.516 1 96.56 387 ALA A CA 1
ATOM 2973 C C . ALA A 1 387 ? 8.109 22.219 16.312 1 96.56 387 ALA A C 1
ATOM 2975 O O . ALA A 1 387 ? 8.719 22 15.258 1 96.56 387 ALA A O 1
ATOM 2976 N N . THR A 1 388 ? 8.672 22.906 17.328 1 96.56 388 THR A N 1
ATOM 2977 C CA . THR A 1 388 ? 9.961 23.578 17.172 1 96.56 388 THR A CA 1
ATOM 2978 C C . THR A 1 388 ? 11.039 22.875 17.984 1 96.56 388 THR A C 1
ATOM 2980 O O . THR A 1 388 ? 12.219 23.203 17.891 1 96.56 388 THR A O 1
ATOM 2983 N N . ASN A 1 389 ? 10.594 21.953 18.75 1 94.06 389 ASN A N 1
ATOM 2984 C CA . ASN A 1 389 ? 11.469 21.312 19.734 1 94.06 389 ASN A CA 1
ATOM 2985 C C . ASN A 1 389 ? 12.164 22.344 20.625 1 94.06 389 ASN A C 1
ATOM 2987 O O . ASN A 1 389 ? 13.367 22.234 20.875 1 94.06 389 ASN A O 1
ATOM 2991 N N . SER A 1 390 ? 11.445 23.359 20.984 1 95.12 390 SER A N 1
ATOM 2992 C CA . SER A 1 390 ? 11.961 24.469 21.781 1 95.12 390 SER A CA 1
ATOM 2993 C C . SER A 1 390 ? 10.836 25.141 22.562 1 95.12 390 SER A C 1
ATOM 2995 O O . SER A 1 390 ? 9.734 25.312 22.047 1 95.12 390 SER A O 1
ATOM 2997 N N . ILE A 1 391 ? 11.133 25.547 23.734 1 95.69 391 ILE A N 1
ATOM 2998 C CA . ILE A 1 391 ? 10.172 26.266 24.562 1 95.69 391 ILE A CA 1
ATOM 2999 C C . ILE A 1 391 ? 9.828 27.594 23.875 1 95.69 391 ILE A C 1
ATOM 3001 O O . ILE A 1 391 ? 8.727 28.125 24.062 1 95.69 391 ILE A O 1
ATOM 3005 N N . ALA A 1 392 ? 10.75 28.047 23.062 1 97.44 392 ALA A N 1
ATOM 3006 C CA . ALA A 1 392 ? 10.539 29.312 22.375 1 97.44 392 ALA A CA 1
ATOM 3007 C C . ALA A 1 392 ? 9.305 29.25 21.469 1 97.44 392 ALA A C 1
ATOM 3009 O O . ALA A 1 392 ? 8.617 30.25 21.281 1 97.44 392 ALA A O 1
ATOM 3010 N N . GLY A 1 393 ? 9.062 28.094 20.984 1 97.5 393 GLY A N 1
ATOM 3011 C CA . GLY A 1 393 ? 7.863 27.938 20.172 1 97.5 393 GLY A CA 1
ATOM 3012 C C . GLY A 1 393 ? 6.586 28.188 20.953 1 97.5 393 GLY A C 1
ATOM 3013 O O . GLY A 1 393 ? 5.66 28.828 20.453 1 97.5 393 GLY A O 1
ATOM 3014 N N . GLY A 1 394 ? 6.512 27.625 22.109 1 97.38 394 GLY A N 1
ATOM 3015 C CA . GLY A 1 394 ? 5.367 27.875 22.969 1 97.38 394 GLY A CA 1
ATOM 3016 C C . GLY A 1 394 ? 5.242 29.312 23.406 1 97.38 394 GLY A C 1
ATOM 3017 O O . GLY A 1 394 ? 4.145 29.875 23.438 1 97.38 394 GLY A O 1
ATOM 3018 N N . LEU A 1 395 ? 6.336 29.891 23.734 1 98.25 395 LEU A N 1
ATOM 3019 C CA . LEU A 1 395 ? 6.348 31.281 24.156 1 98.25 395 LEU A CA 1
ATOM 3020 C C . LEU A 1 395 ? 5.875 32.188 23.031 1 98.25 395 LEU A C 1
ATOM 3022 O O . LEU A 1 395 ? 5.176 33.188 23.281 1 98.25 395 LEU A O 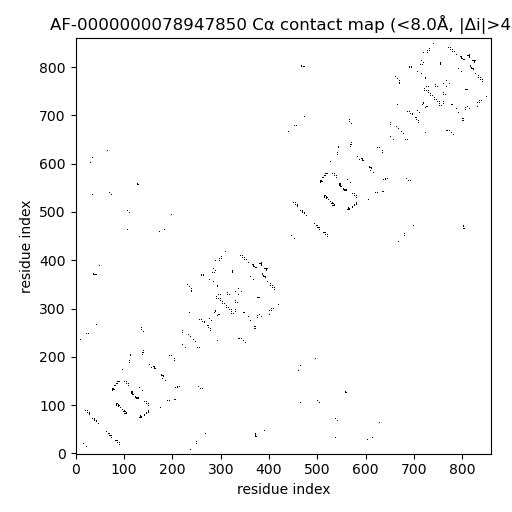1
ATOM 3026 N N . LEU A 1 396 ? 6.324 31.875 21.844 1 98.25 396 LEU A N 1
ATOM 3027 C CA . LEU A 1 396 ? 5.867 32.656 20.703 1 98.25 396 LEU A CA 1
ATOM 3028 C C . LEU A 1 396 ? 4.348 32.594 20.578 1 98.25 396 LEU A C 1
ATOM 3030 O O . LEU A 1 396 ? 3.711 33.594 20.234 1 98.25 396 LEU A O 1
ATOM 3034 N N . GLN A 1 397 ? 3.789 31.469 20.812 1 98 397 GLN A N 1
ATOM 3035 C CA . GLN A 1 397 ? 2.336 31.328 20.75 1 98 397 GLN A CA 1
ATOM 3036 C C . GLN A 1 397 ? 1.668 32.25 21.781 1 98 397 GLN A C 1
ATOM 3038 O O . GLN A 1 397 ? 0.583 32.781 21.531 1 98 397 GLN A O 1
ATOM 3043 N N . LEU A 1 398 ? 2.248 32.406 22.938 1 97.75 398 LEU A N 1
ATOM 3044 C CA . LEU A 1 398 ? 1.71 33.281 23.953 1 97.75 398 LEU A CA 1
ATOM 3045 C C . LEU A 1 398 ? 1.741 34.75 23.469 1 97.75 398 LEU A C 1
ATOM 3047 O O . LEU A 1 398 ? 0.787 35.5 23.672 1 97.75 398 LEU A O 1
ATOM 3051 N N . VAL A 1 399 ? 2.824 35.094 22.875 1 98.25 399 VAL A N 1
ATOM 3052 C CA . VAL A 1 399 ? 2.93 36.406 22.297 1 98.25 399 VAL A CA 1
ATOM 3053 C C . VAL A 1 399 ? 1.848 36.594 21.234 1 98.25 399 VAL A C 1
ATOM 3055 O O . VAL A 1 399 ? 1.178 37.625 21.203 1 98.25 399 VAL A O 1
ATOM 3058 N N . ASN A 1 400 ? 1.709 35.625 20.359 1 98.31 400 ASN A N 1
ATOM 3059 C CA . ASN A 1 400 ? 0.7 35.688 19.312 1 98.31 400 ASN A CA 1
ATOM 3060 C C . ASN A 1 400 ? -0.708 35.812 19.891 1 98.31 400 ASN A C 1
ATOM 3062 O O . ASN A 1 400 ? -1.541 36.531 19.344 1 98.31 400 ASN A O 1
ATOM 3066 N N . LEU A 1 401 ? -0.947 35.062 20.922 1 97.31 401 LEU A N 1
ATOM 3067 C CA . LEU A 1 401 ? -2.24 35.125 21.594 1 97.31 401 LEU A CA 1
ATOM 3068 C C . LEU A 1 401 ? -2.516 36.531 22.094 1 97.31 401 LEU A C 1
ATOM 3070 O O . LEU A 1 401 ? -3.641 37.031 21.969 1 97.31 401 LEU A O 1
ATOM 3074 N N . MET A 1 402 ? -1.538 37.125 22.641 1 97.94 402 MET A N 1
ATOM 3075 C CA . MET A 1 402 ? -1.672 38.5 23.141 1 97.94 402 MET A CA 1
ATOM 3076 C C . MET A 1 402 ? -1.938 39.469 22 1 97.94 402 MET A C 1
ATOM 3078 O O . MET A 1 402 ? -2.723 40.406 22.156 1 97.94 402 MET A O 1
ATOM 3082 N N . ILE A 1 403 ? -1.277 39.25 20.922 1 98.38 403 ILE A N 1
ATOM 3083 C CA . ILE A 1 403 ? -1.492 40.094 19.75 1 98.38 403 ILE A CA 1
ATOM 3084 C C . ILE A 1 403 ? -2.943 40 19.297 1 98.38 403 ILE A C 1
ATOM 3086 O O . ILE A 1 403 ? -3.602 41 19.047 1 98.38 403 ILE A O 1
ATOM 3090 N N . VAL A 1 404 ? -3.408 38.812 19.172 1 98.12 404 VAL A N 1
ATOM 3091 C CA . VAL A 1 404 ? -4.789 38.594 18.75 1 98.12 404 VAL A CA 1
ATOM 3092 C C . VAL A 1 404 ? -5.738 39.25 19.75 1 98.12 404 VAL A C 1
ATOM 3094 O O . VAL A 1 404 ? -6.727 39.875 19.359 1 98.12 404 VAL A O 1
ATOM 3097 N N . PHE A 1 405 ? -5.484 39.094 21 1 97.69 405 PHE A N 1
ATOM 3098 C CA . PHE A 1 405 ? -6.273 39.688 22.078 1 97.69 405 PHE A CA 1
ATOM 3099 C C . PHE A 1 405 ? -6.363 41.188 21.891 1 97.69 405 PHE A C 1
ATOM 3101 O O . PHE A 1 405 ? -7.453 41.781 21.938 1 97.69 405 PHE A O 1
ATOM 3108 N N . MET A 1 406 ? -5.27 41.781 21.641 1 98.25 406 MET A N 1
ATOM 3109 C CA . MET A 1 406 ? -5.211 43.25 21.516 1 98.25 406 MET A CA 1
ATOM 3110 C C . MET A 1 406 ? -5.988 43.719 20.297 1 98.25 406 MET A C 1
ATOM 3112 O O . MET A 1 406 ? -6.617 44.781 20.312 1 98.25 406 MET A O 1
ATOM 3116 N N . ILE A 1 407 ? -5.953 42.969 19.25 1 98 407 ILE A N 1
ATOM 3117 C CA . ILE A 1 407 ? -6.641 43.344 18.031 1 98 407 ILE A CA 1
ATOM 3118 C C . ILE A 1 407 ? -8.148 43.156 18.203 1 98 407 ILE A C 1
ATOM 3120 O O . ILE A 1 407 ? -8.93 44 17.781 1 98 407 ILE A O 1
ATOM 3124 N N . TRP A 1 408 ? -8.562 42.125 18.828 1 97.44 408 TRP A N 1
ATOM 3125 C CA . TRP A 1 408 ? -9.969 41.75 18.922 1 97.44 408 TRP A CA 1
ATOM 3126 C C . TRP A 1 408 ? -10.656 42.531 20.031 1 97.44 408 TRP A C 1
ATOM 3128 O O . TRP A 1 408 ? -11.867 42.75 19.984 1 97.44 408 TRP A O 1
ATOM 3138 N N . TYR A 1 409 ? -9.945 43.031 21.031 1 97.38 409 TYR A N 1
ATOM 3139 C CA . TYR A 1 409 ? -10.508 43.562 22.266 1 97.38 409 TYR A CA 1
ATOM 3140 C C . TYR A 1 409 ? -11.43 44.719 22 1 97.38 409 TYR A C 1
ATOM 3142 O O . TYR A 1 409 ? -12.57 44.75 22.469 1 97.38 409 TYR A O 1
ATOM 3150 N N . PRO A 1 410 ? -10.977 45.688 21.234 1 97.06 410 PRO A N 1
ATOM 3151 C CA . PRO A 1 410 ? -11.859 46.844 21 1 97.06 410 PRO A CA 1
ATOM 3152 C C . PRO A 1 410 ? -13.164 46.438 20.312 1 97.06 410 PRO A C 1
ATOM 3154 O O . PRO A 1 410 ? -14.219 47 20.594 1 97.06 410 PRO A O 1
ATOM 3157 N N . PHE A 1 411 ? -13.133 45.531 19.469 1 96.25 411 PHE A N 1
ATOM 3158 C CA . PHE A 1 411 ? -14.32 45.125 18.734 1 96.25 411 PHE A CA 1
ATOM 3159 C C . PHE A 1 411 ? -15.258 44.344 19.641 1 96.25 411 PHE A C 1
ATOM 3161 O O . PHE A 1 411 ? -16.484 44.5 19.578 1 96.25 411 PHE A O 1
ATOM 3168 N N . LEU A 1 412 ? -14.711 43.531 20.469 1 96 412 LEU A N 1
ATOM 3169 C CA . LEU A 1 412 ? -15.516 42.75 21.422 1 96 412 LEU A CA 1
ATOM 3170 C C . LEU A 1 412 ? -16.172 43.688 22.438 1 96 412 LEU A C 1
ATOM 3172 O O . LEU A 1 412 ? -17.328 43.469 22.828 1 96 412 LEU A O 1
ATOM 3176 N N . LYS A 1 413 ? -15.391 44.656 22.859 1 96.12 413 LYS A N 1
ATOM 3177 C CA . LYS A 1 413 ? -15.938 45.625 23.797 1 96.12 413 LYS A CA 1
ATOM 3178 C C . LYS A 1 413 ? -17.109 46.375 23.188 1 96.12 413 LYS A C 1
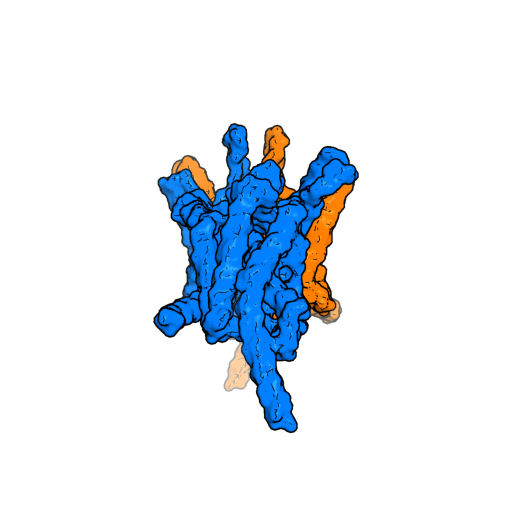ATOM 3180 O O . LYS A 1 413 ? -18.109 46.656 23.875 1 96.12 413 LYS A O 1
ATOM 3185 N N . SER A 1 414 ? -16.953 46.719 22.016 1 94.94 414 SER A N 1
ATOM 3186 C CA . SER A 1 414 ? -18.047 47.406 21.312 1 94.94 414 SER A CA 1
ATOM 3187 C C . SER A 1 414 ? -19.281 46.5 21.219 1 94.94 414 SER A C 1
ATOM 3189 O O . SER A 1 414 ? -20.406 46.969 21.406 1 94.94 414 SER A O 1
ATOM 3191 N N . MET A 1 415 ? -19.125 45.312 20.844 1 93.88 415 MET A N 1
ATOM 3192 C CA . MET A 1 415 ? -20.219 44.344 20.766 1 93.88 415 MET A CA 1
ATOM 3193 C C . MET A 1 415 ? -20.875 44.156 22.125 1 93.88 415 MET A C 1
ATOM 3195 O O . MET A 1 415 ? -22.094 44 22.219 1 93.88 415 MET A O 1
ATOM 3199 N N . ASP A 1 416 ? -20.031 44.125 23.125 1 95.5 416 ASP A N 1
ATOM 3200 C CA . ASP A 1 416 ? -20.5 43.938 24.484 1 95.5 416 ASP A CA 1
ATOM 3201 C C . ASP A 1 416 ? -21.406 45.094 24.906 1 95.5 416 ASP A C 1
ATOM 3203 O O . ASP A 1 416 ? -22.453 44.875 25.531 1 95.5 416 ASP A O 1
ATOM 3207 N N . ARG A 1 417 ? -20.984 46.25 24.609 1 95.5 417 ARG A N 1
ATOM 3208 C CA . ARG A 1 417 ? -21.766 47.438 24.953 1 95.5 417 ARG A CA 1
ATOM 3209 C C . ARG A 1 417 ? -23.125 47.406 24.266 1 95.5 417 ARG A C 1
ATOM 3211 O O . ARG A 1 417 ? -24.141 47.75 24.875 1 95.5 417 ARG A O 1
ATOM 3218 N N . PHE A 1 418 ? -23.078 47.062 23.062 1 93.19 418 PHE A N 1
ATOM 3219 C CA . PHE A 1 418 ? -24.312 46.969 22.297 1 93.19 418 PHE A CA 1
ATOM 3220 C C . PHE A 1 418 ? -25.25 45.938 22.922 1 93.19 418 PHE A C 1
ATOM 3222 O O . PHE A 1 418 ? -26.438 46.188 23.078 1 93.19 418 PHE A O 1
ATOM 3229 N N . ASN A 1 419 ? -24.734 44.781 23.234 1 93.5 419 ASN A N 1
ATOM 3230 C CA . ASN A 1 419 ? -25.531 43.719 23.812 1 93.5 419 ASN A CA 1
ATOM 3231 C C . ASN A 1 419 ? -26.078 44.094 25.188 1 93.5 419 ASN A C 1
ATOM 3233 O O . ASN A 1 419 ? -27.203 43.75 25.547 1 93.5 419 ASN A O 1
ATOM 3237 N N . LEU A 1 420 ? -25.266 44.812 25.953 1 95.12 420 LEU A N 1
ATOM 3238 C CA . LEU A 1 420 ? -25.672 45.25 27.281 1 95.12 420 LEU A CA 1
ATOM 3239 C C . LEU A 1 420 ? -26.828 46.25 27.203 1 95.12 420 LEU A C 1
ATOM 3241 O O . LEU A 1 420 ? -27.75 46.188 28.016 1 95.12 420 LEU A O 1
ATOM 3245 N N . LYS A 1 421 ? -26.719 47.062 26.312 1 94.88 421 LYS A N 1
ATOM 3246 C CA . LYS A 1 421 ? -27.812 48.031 26.125 1 94.88 421 LYS A CA 1
ATOM 3247 C C . LYS A 1 421 ? -29.109 47.312 25.75 1 94.88 421 LYS A C 1
ATOM 3249 O O . LYS A 1 421 ? -30.172 47.656 26.25 1 94.88 421 LYS A O 1
ATOM 3254 N N . LYS A 1 422 ? -28.938 46.406 24.859 1 93.62 422 LYS A N 1
ATOM 3255 C CA . LYS A 1 422 ? -30.109 45.625 24.453 1 93.62 422 LYS A CA 1
ATOM 3256 C C . LYS A 1 422 ? -30.688 44.844 25.641 1 93.62 422 LYS A C 1
ATOM 3258 O O . LYS A 1 422 ? -31.906 44.719 25.766 1 93.62 422 LYS A O 1
ATOM 3263 N N . GLU A 1 423 ? -29.812 44.312 26.422 1 93.88 423 GLU A N 1
ATOM 3264 C CA . GLU A 1 423 ? -30.234 43.531 27.594 1 93.88 423 GLU A CA 1
ATOM 3265 C C . GLU A 1 423 ? -30.938 44.438 28.609 1 93.88 423 GLU A C 1
ATOM 3267 O O . GLU A 1 423 ? -31.906 44 29.25 1 93.88 423 GLU A O 1
ATOM 3272 N N . GLN A 1 424 ? -30.469 45.594 28.781 1 93.25 424 GLN A N 1
ATOM 3273 C CA . GLN A 1 424 ? -31.078 46.531 29.703 1 93.25 424 GLN A CA 1
ATOM 3274 C C . GLN A 1 424 ? -32.438 47 29.203 1 93.25 424 GLN A C 1
ATOM 3276 O O . GLN A 1 424 ? -33.375 47.156 29.984 1 93.25 424 GLN A O 1
ATOM 3281 N N . GLU A 1 425 ? -32.469 47.188 28.016 1 93.69 425 GLU A N 1
ATOM 3282 C CA . GLU A 1 425 ? -33.75 47.562 27.438 1 93.69 425 GLU A CA 1
ATOM 3283 C C . GLU A 1 425 ? -34.781 46.438 27.578 1 93.69 425 GLU A C 1
ATOM 3285 O O . GLU A 1 425 ? -35.969 46.719 27.828 1 93.69 425 GLU A O 1
ATOM 3290 N N . GLU A 1 426 ? -34.375 45.312 27.344 1 91 426 GLU A N 1
ATOM 3291 C CA . GLU A 1 426 ? -35.281 44.188 27.5 1 91 426 GLU A CA 1
ATOM 3292 C C . GLU A 1 426 ? -35.719 44 28.938 1 91 426 GLU A C 1
ATOM 3294 O O . GLU A 1 426 ? -36.875 43.656 29.203 1 91 426 GLU A O 1
ATOM 3299 N N . LYS A 1 427 ? -34.875 44.281 29.891 1 91.5 427 LYS A N 1
ATOM 3300 C CA . LYS A 1 427 ? -35.219 44.188 31.312 1 91.5 427 LYS A CA 1
ATOM 3301 C C . LYS A 1 427 ? -36.156 45.312 31.734 1 91.5 427 LYS A C 1
ATOM 3303 O O . LYS A 1 427 ? -37.031 45.094 32.562 1 91.5 427 LYS A O 1
ATOM 3308 N N . SER A 1 428 ? -35.938 46.312 31.094 1 89.31 428 SER A N 1
ATOM 3309 C CA . SER A 1 428 ? -36.844 47.438 31.422 1 89.31 428 SER A CA 1
ATOM 3310 C C . SER A 1 428 ? -38.219 47.25 30.781 1 89.31 428 SER A C 1
ATOM 3312 O O . SER A 1 428 ? -39.188 47.875 31.219 1 89.31 428 SER A O 1
ATOM 3314 N N . ALA A 1 429 ? -38.188 46.25 29.922 1 82.75 429 ALA A N 1
ATOM 3315 C CA . ALA A 1 429 ? -39.438 46.031 29.25 1 82.75 429 ALA A CA 1
ATOM 3316 C C . ALA A 1 429 ? -40.188 44.812 29.875 1 82.75 429 ALA A C 1
ATOM 3318 O O . ALA A 1 429 ? -41.406 44.688 29.734 1 82.75 429 ALA A O 1
ATOM 3319 N N . ALA A 1 430 ? -39.594 44.219 30.625 1 72.94 430 ALA A N 1
ATOM 3320 C CA . ALA A 1 430 ? -40.281 43.062 31.266 1 72.94 430 ALA A CA 1
ATOM 3321 C C . ALA A 1 430 ? -40.75 43.438 32.656 1 72.94 430 ALA A C 1
ATOM 3323 O O . ALA A 1 430 ? -41.75 42.938 33.156 1 72.94 430 ALA A O 1
ATOM 3324 N N . MET B 1 1 ? -14.266 -47.156 3.762 1 60.53 1 MET B N 1
ATOM 3325 C CA . MET B 1 1 ? -13.086 -46.281 3.711 1 60.53 1 MET B CA 1
ATOM 3326 C C . MET B 1 1 ? -13.469 -44.875 3.297 1 60.53 1 MET B C 1
ATOM 3328 O O . MET B 1 1 ? -13.156 -43.906 4 1 60.53 1 MET B O 1
ATOM 3332 N N . PHE B 1 2 ? -14.328 -44.844 2.268 1 71.25 2 PHE B N 1
ATOM 3333 C CA . PHE B 1 2 ? -14.742 -43.531 1.796 1 71.25 2 PHE B CA 1
ATOM 3334 C C . PHE B 1 2 ? -15.641 -42.844 2.822 1 71.25 2 PHE B C 1
ATOM 3336 O O . PHE B 1 2 ? -15.555 -41.625 3.014 1 71.25 2 PHE B O 1
ATOM 3343 N N . GLU B 1 3 ? -16.359 -43.656 3.537 1 74.75 3 GLU B N 1
ATOM 3344 C CA . GLU B 1 3 ? -17.266 -43.062 4.531 1 74.75 3 GLU B CA 1
ATOM 3345 C C . GLU B 1 3 ? -16.484 -42.5 5.711 1 74.75 3 GLU B C 1
ATOM 3347 O O . GLU B 1 3 ? -16.828 -41.406 6.211 1 74.75 3 GLU B O 1
ATOM 3352 N N . LYS B 1 4 ? -15.547 -43.25 6.145 1 76.06 4 LYS B N 1
ATOM 3353 C CA . LYS B 1 4 ? -14.734 -42.75 7.262 1 76.06 4 LYS B CA 1
ATOM 3354 C C . LYS B 1 4 ? -13.938 -41.531 6.867 1 76.06 4 LYS B C 1
ATOM 3356 O O . LYS B 1 4 ? -13.852 -40.562 7.637 1 76.06 4 LYS B O 1
ATOM 3361 N N . LEU B 1 5 ? -13.391 -41.562 5.719 1 76.56 5 LEU B N 1
ATOM 3362 C CA . LEU B 1 5 ? -12.641 -40.406 5.227 1 76.56 5 LEU B CA 1
ATOM 3363 C C . LEU B 1 5 ? -13.539 -39.188 5.098 1 76.56 5 LEU B C 1
ATOM 3365 O O . LEU B 1 5 ? -13.141 -38.062 5.461 1 76.56 5 LEU B O 1
ATOM 3369 N N . SER B 1 6 ? -14.633 -39.469 4.652 1 79.12 6 SER B N 1
ATOM 3370 C CA . SER B 1 6 ? -15.602 -38.406 4.469 1 79.12 6 SER B CA 1
ATOM 3371 C C . SER B 1 6 ? -16 -37.781 5.805 1 79.12 6 SER B C 1
ATOM 3373 O O . SER B 1 6 ? -16.156 -36.562 5.918 1 79.12 6 SER B O 1
ATOM 3375 N N . ARG B 1 7 ? -16.109 -38.625 6.84 1 84.62 7 ARG B N 1
ATOM 3376 C CA . ARG B 1 7 ? -16.578 -38.188 8.148 1 84.62 7 ARG B CA 1
ATOM 3377 C C . ARG B 1 7 ? -15.578 -37.25 8.805 1 84.62 7 ARG B C 1
ATOM 3379 O O . ARG B 1 7 ? -15.961 -36.344 9.531 1 84.62 7 ARG B O 1
ATOM 3386 N N . TYR B 1 8 ? -14.336 -37.438 8.531 1 85.19 8 TYR B N 1
ATOM 3387 C CA . TYR B 1 8 ? -13.328 -36.594 9.195 1 85.19 8 TYR B CA 1
ATOM 3388 C C . TYR B 1 8 ? -12.82 -35.531 8.266 1 85.19 8 TYR B C 1
ATOM 3390 O O . TYR B 1 8 ? -12.586 -34.375 8.695 1 85.19 8 TYR B O 1
ATOM 3398 N N . LEU B 1 9 ? -12.672 -35.812 7.047 1 85 9 LEU B N 1
ATOM 3399 C CA . LEU B 1 9 ? -12.023 -34.906 6.094 1 85 9 LEU B CA 1
ATOM 3400 C C . LEU B 1 9 ? -12.961 -33.75 5.715 1 85 9 LEU B C 1
ATOM 3402 O O . LEU B 1 9 ? -12.516 -32.625 5.559 1 85 9 LEU B O 1
ATOM 3406 N N . VAL B 1 10 ? -14.148 -34.062 5.547 1 83.69 10 VAL B N 1
ATOM 3407 C CA . VAL B 1 10 ? -15.094 -33.062 5.066 1 83.69 10 VAL B CA 1
ATOM 3408 C C . VAL B 1 10 ? -15.234 -31.953 6.102 1 83.69 10 VAL B C 1
ATOM 3410 O O . VAL B 1 10 ? -15.133 -30.766 5.773 1 83.69 10 VAL B O 1
ATOM 3413 N N . PRO B 1 11 ? -15.375 -32.344 7.383 1 86.69 11 PRO B N 1
ATOM 3414 C CA . PRO B 1 11 ? -15.461 -31.281 8.383 1 86.69 11 PRO B CA 1
ATOM 3415 C C . PRO B 1 11 ? -14.164 -30.469 8.492 1 86.69 11 PRO B C 1
ATOM 3417 O O . PRO B 1 11 ? -14.211 -29.25 8.68 1 86.69 11 PRO B O 1
ATOM 3420 N N . LEU B 1 12 ? -13.102 -31.078 8.422 1 87.88 12 LEU B N 1
ATOM 3421 C CA . LEU B 1 12 ? -11.812 -30.391 8.469 1 87.88 12 LEU B CA 1
ATOM 3422 C C . LEU B 1 12 ? -11.672 -29.438 7.281 1 87.88 12 LEU B C 1
ATOM 3424 O O . LEU B 1 12 ? -11.203 -28.312 7.438 1 87.88 12 LEU B O 1
ATOM 3428 N N . ALA B 1 13 ? -12.008 -29.938 6.164 1 87.06 13 ALA B N 1
ATOM 3429 C CA . ALA B 1 13 ? -11.953 -29.109 4.957 1 87.06 13 ALA B CA 1
ATOM 3430 C C . ALA B 1 13 ? -12.883 -27.906 5.062 1 87.06 13 ALA B C 1
ATOM 3432 O O . ALA B 1 13 ? -12.547 -26.812 4.602 1 87.06 13 ALA B O 1
ATOM 3433 N N . GLY B 1 14 ? -13.992 -28.203 5.605 1 85 14 GLY B N 1
ATOM 3434 C CA . GLY B 1 14 ? -14.914 -27.094 5.84 1 85 14 GLY B CA 1
ATOM 3435 C C . GLY B 1 14 ? -14.344 -26.031 6.758 1 85 14 GLY B C 1
ATOM 3436 O O . GLY B 1 14 ? -14.508 -24.844 6.504 1 85 14 GLY B O 1
ATOM 3437 N N . LYS B 1 15 ? -13.719 -26.453 7.746 1 89.75 15 LYS B N 1
ATOM 3438 C CA . LYS B 1 15 ? -13.086 -25.531 8.68 1 89.75 15 LYS B CA 1
ATOM 3439 C C . LYS B 1 15 ? -11.984 -24.719 8 1 89.75 15 LYS B C 1
ATOM 3441 O O . LYS B 1 15 ? -11.852 -23.516 8.242 1 89.75 15 LYS B O 1
ATOM 3446 N N . LEU B 1 16 ? -11.227 -25.359 7.172 1 88.31 16 LEU B N 1
ATOM 3447 C CA . LEU B 1 16 ? -10.156 -24.672 6.457 1 88.31 16 LEU B CA 1
ATOM 3448 C C . LEU B 1 16 ? -10.719 -23.672 5.457 1 88.31 16 LEU B C 1
ATOM 3450 O O . LEU B 1 16 ? -10.203 -22.562 5.324 1 88.31 16 LEU B O 1
ATOM 3454 N N . ASN B 1 17 ? -11.742 -24.109 4.848 1 85.5 17 ASN B N 1
ATOM 3455 C CA . ASN B 1 17 ? -12.375 -23.266 3.84 1 85.5 17 ASN B CA 1
ATOM 3456 C C . ASN B 1 17 ? -12.984 -22.016 4.465 1 85.5 17 ASN B C 1
ATOM 3458 O O . ASN B 1 17 ? -13.055 -20.969 3.822 1 85.5 17 ASN B O 1
ATOM 3462 N N . ASN B 1 18 ? -13.352 -22.141 5.684 1 88.81 18 ASN B N 1
ATOM 3463 C CA . ASN B 1 18 ? -14.031 -21.031 6.348 1 88.81 18 ASN B CA 1
ATOM 3464 C C . ASN B 1 18 ? -13.102 -20.297 7.305 1 88.81 18 ASN B C 1
ATOM 3466 O O . ASN B 1 18 ? -13.531 -19.406 8.031 1 88.81 18 ASN B O 1
ATOM 3470 N N . ASN B 1 19 ? -11.875 -20.688 7.234 1 94.06 19 ASN B N 1
ATOM 3471 C CA . ASN B 1 19 ? -10.914 -20.047 8.117 1 94.06 19 ASN B CA 1
ATOM 3472 C C . ASN B 1 19 ? -10.609 -18.609 7.664 1 94.06 19 ASN B C 1
ATOM 3474 O O . ASN B 1 19 ? -10.148 -18.406 6.543 1 94.06 19 ASN B O 1
ATOM 3478 N N . ARG B 1 20 ? -10.797 -17.703 8.562 1 95.94 20 ARG B N 1
ATOM 3479 C CA . ARG B 1 20 ? -10.648 -16.281 8.258 1 95.94 20 ARG B CA 1
ATOM 3480 C C . ARG B 1 20 ? -9.227 -15.969 7.82 1 95.94 20 ARG B C 1
ATOM 3482 O O . ARG B 1 20 ? -9.016 -15.234 6.848 1 95.94 20 ARG B O 1
ATOM 3489 N N . TYR B 1 21 ? -8.289 -16.438 8.484 1 96.94 21 TYR B N 1
ATOM 3490 C CA . TYR B 1 21 ? -6.891 -16.125 8.234 1 96.94 21 TYR B CA 1
ATOM 3491 C C . TYR B 1 21 ? -6.441 -16.688 6.883 1 96.94 21 TYR B C 1
ATOM 3493 O O . TYR B 1 21 ? -5.703 -16.031 6.148 1 96.94 21 TYR B O 1
ATOM 3501 N N . LEU B 1 22 ? -6.934 -17.859 6.508 1 94.62 22 LEU B N 1
ATOM 3502 C CA . LEU B 1 22 ? -6.582 -18.453 5.223 1 94.62 22 LEU B CA 1
ATOM 3503 C C . LEU B 1 22 ? -7.254 -17.703 4.074 1 94.62 22 LEU B C 1
ATOM 3505 O O . LEU B 1 22 ? -6.652 -17.531 3.014 1 94.62 22 LEU B O 1
ATOM 3509 N N . THR B 1 23 ? -8.422 -17.297 4.301 1 93.75 23 THR B N 1
ATOM 3510 C CA . THR B 1 23 ? -9.141 -16.516 3.297 1 93.75 23 THR B CA 1
ATOM 3511 C C . THR B 1 23 ? -8.445 -15.188 3.041 1 93.75 23 THR B C 1
ATOM 3513 O O . THR B 1 23 ? -8.281 -14.773 1.89 1 93.75 23 THR B O 1
ATOM 3516 N N . VAL B 1 24 ? -8 -14.57 4.121 1 96.88 24 VAL B N 1
ATOM 3517 C CA . VAL B 1 24 ? -7.301 -13.289 4.039 1 96.88 24 VAL B CA 1
ATOM 3518 C C . VAL B 1 24 ? -5.98 -13.469 3.291 1 96.88 24 VAL B C 1
ATOM 3520 O O . VAL B 1 24 ? -5.617 -12.633 2.457 1 96.88 24 VAL B O 1
ATOM 3523 N N . LEU B 1 25 ? -5.371 -14.516 3.602 1 95.88 25 LEU B N 1
ATOM 3524 C CA . LEU B 1 25 ? -4.102 -14.797 2.941 1 95.88 25 LEU B CA 1
ATOM 3525 C C . LEU B 1 25 ? -4.297 -14.984 1.44 1 95.88 25 LEU B C 1
ATOM 3527 O O . LEU B 1 25 ? -3.549 -14.422 0.64 1 95.88 25 LEU B O 1
ATOM 3531 N N . ARG B 1 26 ? -5.234 -15.727 1.081 1 92 26 ARG B N 1
ATOM 3532 C CA . ARG B 1 26 ? -5.562 -15.93 -0.326 1 92 26 ARG B CA 1
ATOM 3533 C C . ARG B 1 26 ? -5.887 -14.609 -1.012 1 92 26 ARG B C 1
ATOM 3535 O O . ARG B 1 26 ? -5.367 -14.32 -2.092 1 92 26 ARG B O 1
ATOM 3542 N N . ASP B 1 27 ? -6.684 -13.828 -0.363 1 94.5 27 ASP B N 1
ATOM 3543 C CA . ASP B 1 27 ? -7.105 -12.555 -0.942 1 94.5 27 ASP B CA 1
ATOM 3544 C C . ASP B 1 27 ? -5.918 -11.609 -1.114 1 94.5 27 ASP B C 1
ATOM 3546 O O . ASP B 1 27 ? -5.863 -10.844 -2.078 1 94.5 27 ASP B O 1
ATOM 3550 N N . ALA B 1 28 ? -5.004 -11.656 -0.178 1 97.06 28 ALA B N 1
ATOM 3551 C CA . ALA B 1 28 ? -3.814 -10.82 -0.25 1 97.06 28 ALA B CA 1
ATOM 3552 C C . ALA B 1 28 ? -2.957 -11.18 -1.46 1 97.06 28 ALA B C 1
ATOM 3554 O O . ALA B 1 28 ? -2.443 -10.297 -2.152 1 97.06 28 ALA B O 1
ATOM 3555 N N . PHE B 1 29 ? -2.811 -12.398 -1.709 1 94.19 29 PHE B N 1
ATOM 3556 C CA . PHE B 1 29 ? -2.037 -12.836 -2.865 1 94.19 29 PHE B CA 1
ATOM 3557 C C . PHE B 1 29 ? -2.756 -12.477 -4.16 1 94.19 29 PHE B C 1
ATOM 3559 O O . PHE B 1 29 ? -2.115 -12.172 -5.172 1 94.19 29 PHE B O 1
ATOM 3566 N N . MET B 1 30 ? -4.059 -12.484 -4.105 1 93.25 30 MET B N 1
ATOM 3567 C CA . MET B 1 30 ? -4.832 -12.133 -5.293 1 93.25 30 MET B CA 1
ATOM 3568 C C . MET B 1 30 ? -4.695 -10.648 -5.609 1 93.25 30 MET B C 1
ATOM 3570 O O . MET B 1 30 ? -4.801 -10.242 -6.766 1 93.25 30 MET B O 1
ATOM 3574 N N . LEU B 1 31 ? -4.414 -9.875 -4.594 1 96.44 31 LEU B N 1
ATOM 3575 C CA . LEU B 1 31 ? -4.125 -8.461 -4.812 1 96.44 31 LEU B CA 1
ATOM 3576 C C . LEU B 1 31 ? -2.836 -8.289 -5.609 1 96.44 31 LEU B C 1
ATOM 3578 O O . LEU B 1 31 ? -2.76 -7.438 -6.496 1 96.44 31 LEU B O 1
ATOM 3582 N N . ALA B 1 32 ? -1.864 -9.102 -5.332 1 96.5 32 ALA B N 1
ATOM 3583 C CA . ALA B 1 32 ? -0.544 -8.992 -5.949 1 96.5 32 ALA B CA 1
ATOM 3584 C C . ALA B 1 32 ? -0.533 -9.633 -7.336 1 96.5 32 ALA B C 1
ATOM 3586 O O . ALA B 1 32 ? 0.36 -9.367 -8.141 1 96.5 32 ALA B O 1
ATOM 3587 N N . PHE B 1 33 ? -1.539 -10.375 -7.641 1 93.94 33 PHE B N 1
ATOM 3588 C CA . PHE B 1 33 ? -1.556 -11.25 -8.805 1 93.94 33 PHE B CA 1
ATOM 3589 C C . PHE B 1 33 ? -1.429 -10.453 -10.094 1 93.94 33 PHE B C 1
ATOM 3591 O O . PHE B 1 33 ? -0.519 -10.688 -10.891 1 93.94 33 PHE B O 1
ATOM 3598 N N . PRO B 1 34 ? -2.236 -9.438 -10.336 1 96.75 34 PRO B N 1
ATOM 3599 C CA . PRO B 1 34 ? -2.109 -8.68 -11.578 1 96.75 34 PRO B CA 1
ATOM 3600 C C . PRO B 1 34 ? -0.755 -7.988 -11.711 1 96.75 34 PRO B C 1
ATOM 3602 O O . PRO B 1 34 ? -0.228 -7.863 -12.82 1 96.75 34 PRO B O 1
ATOM 3605 N N . LEU B 1 35 ? -0.213 -7.598 -10.594 1 97.94 35 LEU B N 1
ATOM 3606 C CA . LEU B 1 35 ? 1.08 -6.922 -10.594 1 97.94 35 LEU B CA 1
ATOM 3607 C C . LEU B 1 35 ? 2.199 -7.887 -10.969 1 97.94 35 LEU B C 1
ATOM 3609 O O . LEU B 1 35 ? 3.068 -7.551 -11.773 1 97.94 35 LEU B O 1
ATOM 3613 N N . THR B 1 36 ? 2.082 -9.078 -10.422 1 95.88 36 THR B N 1
ATOM 3614 C CA . THR B 1 36 ? 3.105 -10.086 -10.672 1 95.88 36 THR B CA 1
ATOM 3615 C C . THR B 1 36 ? 3.059 -10.562 -12.117 1 95.88 36 THR B C 1
ATOM 3617 O O . THR B 1 36 ? 4.098 -10.836 -12.719 1 95.88 36 THR B O 1
ATOM 3620 N N . ILE B 1 37 ? 1.894 -10.648 -12.641 1 95.69 37 ILE B N 1
ATOM 3621 C CA . ILE B 1 37 ? 1.754 -11.047 -14.039 1 95.69 37 ILE B CA 1
ATOM 3622 C C . ILE B 1 37 ? 2.406 -10.008 -14.945 1 95.69 37 ILE B C 1
ATOM 3624 O O . ILE B 1 37 ? 3.109 -10.352 -15.898 1 95.69 37 ILE B O 1
ATOM 3628 N N . PHE B 1 38 ? 2.193 -8.727 -14.656 1 97.81 38 PHE B N 1
ATOM 3629 C CA . PHE B 1 38 ? 2.842 -7.656 -15.406 1 97.81 38 PHE B CA 1
ATOM 3630 C C . PHE B 1 38 ? 4.355 -7.824 -15.391 1 97.81 38 PHE B C 1
ATOM 3632 O O . PHE B 1 38 ? 5 -7.805 -16.438 1 97.81 38 PHE B O 1
ATOM 3639 N N . GLY B 1 39 ? 4.934 -7.965 -14.188 1 97.75 39 GLY B N 1
ATOM 3640 C CA . GLY B 1 39 ? 6.371 -8.172 -14.086 1 97.75 39 GLY B CA 1
ATOM 3641 C C . GLY B 1 39 ? 6.855 -9.383 -14.859 1 97.75 39 GLY B C 1
ATOM 3642 O O . GLY B 1 39 ? 7.891 -9.328 -15.523 1 97.75 39 GLY B O 1
ATOM 3643 N N . SER B 1 40 ? 6.09 -10.414 -14.812 1 96.06 40 SER B N 1
ATOM 3644 C CA . SER B 1 40 ? 6.441 -11.68 -15.453 1 96.06 40 SER B CA 1
ATOM 3645 C C . SER B 1 40 ? 6.473 -11.539 -16.969 1 96.06 40 SER B C 1
ATOM 3647 O O . SER B 1 40 ? 7.309 -12.148 -17.641 1 96.06 40 SER B O 1
ATOM 3649 N N . ILE B 1 41 ? 5.551 -10.82 -17.469 1 95.12 41 ILE B N 1
ATOM 3650 C CA . ILE B 1 41 ? 5.492 -10.609 -18.906 1 95.12 41 ILE B CA 1
ATOM 3651 C C . ILE B 1 41 ? 6.82 -10.031 -19.406 1 95.12 41 ILE B C 1
ATOM 3653 O O . ILE B 1 41 ? 7.379 -10.508 -20.391 1 95.12 41 ILE B O 1
ATOM 3657 N N . PHE B 1 42 ? 7.371 -9.164 -18.75 1 96 42 PHE B N 1
ATOM 3658 C CA . PHE B 1 42 ? 8.57 -8.492 -19.234 1 96 42 PHE B CA 1
ATOM 3659 C C . PHE B 1 42 ? 9.812 -9.32 -18.938 1 96 42 PHE B C 1
ATOM 3661 O O . PHE B 1 42 ? 10.812 -9.219 -19.656 1 96 42 PHE B O 1
ATOM 3668 N N . VAL B 1 43 ? 9.758 -10.125 -17.891 1 95.06 43 VAL B N 1
ATOM 3669 C CA . VAL B 1 43 ? 10.844 -11.078 -17.703 1 95.06 43 VAL B CA 1
ATOM 3670 C C . VAL B 1 43 ? 10.898 -12.047 -18.875 1 95.06 43 VAL B C 1
ATOM 3672 O O . VAL B 1 43 ? 11.977 -12.344 -19.391 1 95.06 43 VAL B O 1
ATOM 3675 N N . VAL B 1 44 ? 9.727 -12.516 -19.312 1 92.62 44 VAL B N 1
ATOM 3676 C CA . VAL B 1 44 ? 9.664 -13.438 -20.438 1 92.62 44 VAL B CA 1
ATOM 3677 C C . VAL B 1 44 ? 10.148 -12.742 -21.703 1 92.62 44 VAL B C 1
ATOM 3679 O O . VAL B 1 44 ? 10.977 -13.281 -22.438 1 92.62 44 VAL B O 1
ATOM 3682 N N . LEU B 1 45 ? 9.719 -11.523 -21.891 1 93.38 45 LEU B N 1
ATOM 3683 C CA . LEU B 1 45 ? 10.031 -10.781 -23.109 1 93.38 45 LEU B CA 1
ATOM 3684 C C . LEU B 1 45 ? 11.523 -10.477 -23.188 1 93.38 45 LEU B C 1
ATOM 3686 O O . LEU B 1 45 ? 12.109 -10.508 -24.281 1 93.38 45 LEU B O 1
ATOM 3690 N N . THR B 1 46 ? 12.141 -10.203 -22.109 1 94.19 46 THR B N 1
ATOM 3691 C CA . THR B 1 46 ? 13.539 -9.797 -22.109 1 94.19 46 THR B CA 1
ATOM 3692 C C . THR B 1 46 ? 14.461 -11.008 -22.125 1 94.19 46 THR B C 1
ATOM 3694 O O . THR B 1 46 ? 15.672 -10.875 -22.312 1 94.19 46 THR B O 1
ATOM 3697 N N . ASN B 1 47 ? 13.859 -12.219 -22 1 91.25 47 ASN B N 1
ATOM 3698 C CA . ASN B 1 47 ? 14.68 -13.422 -21.953 1 91.25 47 ASN B CA 1
ATOM 3699 C C . ASN B 1 47 ? 14.266 -14.422 -23.031 1 91.25 47 ASN B C 1
ATOM 3701 O O . ASN B 1 47 ? 14.539 -15.617 -22.922 1 91.25 47 ASN B O 1
ATOM 3705 N N . LEU B 1 48 ? 13.594 -13.953 -24.016 1 88.94 48 LEU B N 1
ATOM 3706 C CA . LEU B 1 48 ? 13.258 -14.82 -25.141 1 88.94 48 LEU B CA 1
ATOM 3707 C C . LEU B 1 48 ? 14.523 -15.391 -25.781 1 88.94 48 LEU B C 1
ATOM 3709 O O . LEU B 1 48 ? 15.516 -14.68 -25.938 1 88.94 48 LEU B O 1
ATOM 3713 N N . PRO B 1 49 ? 14.516 -16.609 -26.125 1 84 49 PRO B N 1
ATOM 3714 C CA . PRO B 1 49 ? 15.719 -17.297 -26.609 1 84 49 PRO B CA 1
ATOM 3715 C C . PRO B 1 49 ? 16.234 -16.719 -27.922 1 84 49 PRO B C 1
ATOM 3717 O O . PRO B 1 49 ? 17.453 -16.766 -28.188 1 84 49 PRO B O 1
ATOM 3720 N N . PHE B 1 50 ? 15.461 -16.141 -28.703 1 87.69 50 PHE B N 1
ATOM 3721 C CA . PHE B 1 50 ? 15.914 -15.711 -30.031 1 87.69 50 PHE B CA 1
ATOM 3722 C C . PHE B 1 50 ? 16.438 -14.273 -29.984 1 87.69 50 PHE B C 1
ATOM 3724 O O . PHE B 1 50 ? 16.922 -13.758 -30.984 1 87.69 50 PHE B O 1
ATOM 3731 N N . LEU B 1 51 ? 16.422 -13.688 -28.891 1 90.56 51 LEU B N 1
ATOM 3732 C CA . LEU B 1 51 ? 16.828 -12.289 -28.797 1 90.56 51 LEU B CA 1
ATOM 3733 C C . LEU B 1 51 ? 18.328 -12.125 -29.078 1 90.56 51 LEU B C 1
ATOM 3735 O O . LEU B 1 51 ? 18.75 -11.109 -29.625 1 90.56 51 LEU B O 1
ATOM 3739 N N . ASP B 1 52 ? 19.078 -13.094 -28.688 1 89.38 52 ASP B N 1
ATOM 3740 C CA . ASP B 1 52 ? 20.516 -13.047 -28.906 1 89.38 52 ASP B CA 1
ATOM 3741 C C . ASP B 1 52 ? 20.844 -13.078 -30.406 1 89.38 52 ASP B C 1
ATOM 3743 O O . ASP B 1 52 ? 21.938 -12.672 -30.812 1 89.38 52 ASP B O 1
ATOM 3747 N N . GLN B 1 53 ? 19.891 -13.547 -31.172 1 92 53 GLN B N 1
ATOM 3748 C CA . GLN B 1 53 ? 20.078 -13.602 -32.625 1 92 53 GLN B CA 1
ATOM 3749 C C . GLN B 1 53 ? 19.641 -12.289 -33.281 1 92 53 GLN B C 1
ATOM 3751 O O . GLN B 1 53 ? 20.109 -11.945 -34.375 1 92 53 GLN B O 1
ATOM 3756 N N . LEU B 1 54 ? 18.844 -11.578 -32.594 1 92.62 54 LEU B N 1
ATOM 3757 C CA . LEU B 1 54 ? 18.25 -10.375 -33.156 1 92.62 54 LEU B CA 1
ATOM 3758 C C . LEU B 1 54 ? 19.031 -9.133 -32.75 1 92.62 54 LEU B C 1
ATOM 3760 O O . LEU B 1 54 ? 18.984 -8.102 -33.406 1 92.62 54 LEU B O 1
ATOM 3764 N N . MET B 1 55 ? 19.641 -9.164 -31.578 1 93.5 55 MET B N 1
ATOM 3765 C CA . MET B 1 55 ? 20.344 -8.023 -31.016 1 93.5 55 MET B CA 1
ATOM 3766 C C . MET B 1 55 ? 21.766 -8.398 -30.609 1 93.5 55 MET B C 1
ATOM 3768 O O . MET B 1 55 ? 22.016 -9.523 -30.188 1 93.5 55 MET B O 1
ATOM 3772 N N . ASN B 1 56 ? 22.703 -7.418 -30.797 1 93.31 56 ASN B N 1
ATOM 3773 C CA . ASN B 1 56 ? 24.047 -7.66 -30.281 1 93.31 56 ASN B CA 1
ATOM 3774 C C . ASN B 1 56 ? 24.078 -7.609 -28.75 1 93.31 56 ASN B C 1
ATOM 3776 O O . ASN B 1 56 ? 23.078 -7.262 -28.109 1 93.31 56 ASN B O 1
ATOM 3780 N N . GLU B 1 57 ? 25.203 -7.945 -28.203 1 92.31 57 GLU B N 1
ATOM 3781 C CA . GLU B 1 57 ? 25.344 -8.109 -26.75 1 92.31 57 GLU B CA 1
ATOM 3782 C C . GLU B 1 57 ? 25.047 -6.809 -26.016 1 92.31 57 GLU B C 1
ATOM 3784 O O . GLU B 1 57 ? 24.375 -6.816 -24.984 1 92.31 57 GLU B O 1
ATOM 3789 N N . GLY B 1 58 ? 25.547 -5.699 -26.5 1 93.31 58 GLY B N 1
ATOM 3790 C CA . GLY B 1 58 ? 25.297 -4.406 -25.875 1 93.31 58 GLY B CA 1
ATOM 3791 C C . GLY B 1 58 ? 23.844 -3.98 -25.922 1 93.31 58 GLY B C 1
ATOM 3792 O O . GLY B 1 58 ? 23.312 -3.479 -24.938 1 93.31 58 GLY B O 1
ATOM 3793 N N . ALA B 1 59 ? 23.266 -4.156 -27.062 1 93.44 59 ALA B N 1
ATOM 3794 C CA . ALA B 1 59 ? 21.859 -3.816 -27.25 1 93.44 59 ALA B CA 1
ATOM 3795 C C . ALA B 1 59 ? 20.969 -4.684 -26.359 1 93.44 59 ALA B C 1
ATOM 3797 O O . ALA B 1 59 ? 19.984 -4.203 -25.812 1 93.44 59 ALA B O 1
ATOM 3798 N N . LEU B 1 60 ? 21.375 -5.914 -26.297 1 94.5 60 LEU B N 1
ATOM 3799 C CA . LEU B 1 60 ? 20.609 -6.848 -25.484 1 94.5 60 LEU B CA 1
ATOM 3800 C C . LEU B 1 60 ? 20.719 -6.484 -24 1 94.5 60 LEU B C 1
ATOM 3802 O O . LEU B 1 60 ? 19.719 -6.543 -23.266 1 94.5 60 LEU B O 1
ATOM 3806 N N . ALA B 1 61 ? 21.875 -6.156 -23.578 1 92.44 61 ALA B N 1
ATOM 3807 C CA . ALA B 1 61 ? 22.094 -5.746 -22.188 1 92.44 61 ALA B CA 1
ATOM 3808 C C . ALA B 1 61 ? 21.281 -4.5 -21.859 1 92.44 61 ALA B C 1
ATOM 3810 O O . ALA B 1 61 ? 20.672 -4.414 -20.781 1 92.44 61 ALA B O 1
ATOM 3811 N N . THR B 1 62 ? 21.266 -3.576 -22.766 1 92.69 62 THR B N 1
ATOM 3812 C CA . THR B 1 62 ? 20.5 -2.344 -22.578 1 92.69 62 THR B CA 1
ATOM 3813 C C . THR B 1 62 ? 19 -2.635 -22.547 1 92.69 62 THR B C 1
ATOM 3815 O O . THR B 1 62 ? 18.281 -2.053 -21.734 1 92.69 62 THR B O 1
ATOM 3818 N N . PHE B 1 63 ? 18.625 -3.498 -23.422 1 94.25 63 PHE B N 1
ATOM 3819 C CA . PHE B 1 63 ? 17.234 -3.912 -23.484 1 94.25 63 PHE B CA 1
ATOM 3820 C C . PHE B 1 63 ? 16.797 -4.539 -22.156 1 94.25 63 PHE B C 1
ATOM 3822 O O . PHE B 1 63 ? 15.797 -4.137 -21.578 1 94.25 63 PHE B O 1
ATOM 3829 N N . ARG B 1 64 ? 17.547 -5.41 -21.641 1 93.81 64 ARG B N 1
ATOM 3830 C CA . ARG B 1 64 ? 17.25 -6.102 -20.391 1 93.81 64 ARG B CA 1
ATOM 3831 C C . ARG B 1 64 ? 17.266 -5.133 -19.219 1 93.81 64 ARG B C 1
ATOM 3833 O O . ARG B 1 64 ? 16.375 -5.168 -18.359 1 93.81 64 ARG B O 1
ATOM 3840 N N . GLU B 1 65 ? 18.203 -4.277 -19.203 1 92.5 65 GLU B N 1
ATOM 3841 C CA . GLU B 1 65 ? 18.312 -3.301 -18.125 1 92.5 65 GLU B CA 1
ATOM 3842 C C . GLU B 1 65 ? 17.156 -2.322 -18.125 1 92.5 65 GLU B C 1
ATOM 3844 O O . GLU B 1 65 ? 16.609 -1.979 -17.078 1 92.5 65 GLU B O 1
ATOM 3849 N N . SER B 1 66 ? 16.719 -1.922 -19.312 1 94.5 66 SER B N 1
ATOM 3850 C CA . SER B 1 66 ? 15.68 -0.917 -19.453 1 94.5 66 SER B CA 1
ATOM 3851 C C . SER B 1 66 ? 14.336 -1.444 -18.953 1 94.5 66 SER B C 1
ATOM 3853 O O . SER B 1 66 ? 13.516 -0.684 -18.422 1 94.5 66 SER B O 1
ATOM 3855 N N . PHE B 1 67 ? 14.156 -2.762 -19.062 1 97.06 67 PHE B N 1
ATOM 3856 C CA . PHE B 1 67 ? 12.828 -3.297 -18.766 1 97.06 67 PHE B CA 1
ATOM 3857 C C . PHE B 1 67 ? 12.844 -4.09 -17.469 1 97.06 67 PHE B C 1
ATOM 3859 O O . PHE B 1 67 ? 11.797 -4.551 -17 1 97.06 67 PHE B O 1
ATOM 3866 N N . SER B 1 68 ? 14.016 -4.148 -16.797 1 95.56 68 SER B N 1
ATOM 3867 C CA . SER B 1 68 ? 14.156 -4.945 -15.578 1 95.56 68 SER B CA 1
ATOM 3868 C C . SER B 1 68 ? 13.344 -4.355 -14.43 1 95.56 68 SER B C 1
ATOM 3870 O O . SER B 1 68 ? 12.93 -5.074 -13.516 1 95.56 68 SER B O 1
ATOM 3872 N N . ILE B 1 69 ? 13.062 -3.072 -14.516 1 97.31 69 ILE B N 1
ATOM 3873 C CA . ILE B 1 69 ? 12.359 -2.375 -13.445 1 97.31 69 ILE B CA 1
ATOM 3874 C C . ILE B 1 69 ? 10.938 -2.932 -13.312 1 97.31 69 ILE B C 1
ATOM 3876 O O . ILE B 1 69 ? 10.344 -2.877 -12.234 1 97.31 69 ILE B O 1
ATOM 3880 N N . ALA B 1 70 ? 10.391 -3.492 -14.406 1 98 70 ALA B N 1
ATOM 3881 C CA . ALA B 1 70 ? 9.047 -4.055 -14.391 1 98 70 ALA B CA 1
ATOM 3882 C C . ALA B 1 70 ? 8.93 -5.176 -13.359 1 98 70 ALA B C 1
ATOM 3884 O O . ALA B 1 70 ? 8.008 -5.188 -12.547 1 98 70 ALA B O 1
ATOM 3885 N N . SER B 1 71 ? 9.875 -6.082 -13.398 1 97.31 71 SER B N 1
ATOM 3886 C CA . SER B 1 71 ? 9.859 -7.195 -12.453 1 97.31 71 SER B CA 1
ATOM 3887 C C . SER B 1 71 ? 10.297 -6.75 -11.062 1 97.31 71 SER B C 1
ATOM 3889 O O . SER B 1 71 ? 9.758 -7.207 -10.055 1 97.31 71 SER B O 1
ATOM 3891 N N . SER B 1 72 ? 11.258 -5.852 -10.945 1 97.56 72 SER B N 1
ATOM 3892 C CA . SER B 1 72 ? 11.773 -5.387 -9.664 1 97.56 72 SER B CA 1
ATOM 3893 C C . SER B 1 72 ? 10.703 -4.645 -8.875 1 97.56 72 SER B C 1
ATOM 3895 O O . SER B 1 72 ? 10.594 -4.812 -7.656 1 97.56 72 SER B O 1
ATOM 3897 N N . ALA B 1 73 ? 9.867 -3.871 -9.555 1 98.19 73 ALA B N 1
ATOM 3898 C CA . ALA B 1 73 ? 8.875 -3.02 -8.906 1 98.19 73 ALA B CA 1
ATOM 3899 C C . ALA B 1 73 ? 7.605 -3.801 -8.586 1 98.19 73 ALA B C 1
ATOM 3901 O O . ALA B 1 73 ? 6.691 -3.279 -7.938 1 98.19 73 ALA B O 1
ATOM 3902 N N . THR B 1 74 ? 7.52 -5.027 -9.008 1 97.88 74 THR B N 1
ATOM 3903 C CA . THR B 1 74 ? 6.328 -5.828 -8.758 1 97.88 74 THR B CA 1
ATOM 3904 C C . THR B 1 74 ? 6.68 -7.098 -7.992 1 97.88 74 THR B C 1
ATOM 3906 O O . THR B 1 74 ? 6.594 -7.129 -6.762 1 97.88 74 THR B O 1
ATOM 3909 N N . MET B 1 75 ? 7.312 -8.047 -8.688 1 95.75 75 MET B N 1
ATOM 3910 C CA . MET B 1 75 ? 7.664 -9.328 -8.062 1 95.75 75 MET B CA 1
ATOM 3911 C C . MET B 1 75 ? 8.773 -9.141 -7.035 1 95.75 75 MET B C 1
ATOM 3913 O O . MET B 1 75 ? 8.766 -9.789 -5.988 1 95.75 75 MET B O 1
ATOM 3917 N N . GLY B 1 76 ? 9.656 -8.273 -7.328 1 96.25 76 GLY B N 1
ATOM 3918 C CA . GLY B 1 76 ? 10.773 -8.016 -6.43 1 96.25 76 GLY B CA 1
ATOM 3919 C C . GLY B 1 76 ? 10.344 -7.414 -5.105 1 96.25 76 GLY B C 1
ATOM 3920 O O . GLY B 1 76 ? 11.094 -7.438 -4.129 1 96.25 76 GLY B O 1
ATOM 3921 N N . MET B 1 77 ? 9.109 -6.848 -5.059 1 97 77 MET B N 1
ATOM 3922 C CA . MET B 1 77 ? 8.586 -6.242 -3.84 1 97 77 MET B CA 1
ATOM 3923 C C . MET B 1 77 ? 7.297 -6.926 -3.398 1 97 77 MET B C 1
ATOM 3925 O O . MET B 1 77 ? 6.41 -6.289 -2.828 1 97 77 MET B O 1
ATOM 3929 N N . MET B 1 78 ? 7.199 -8.148 -3.676 1 97.06 78 MET B N 1
ATOM 3930 C CA . MET B 1 78 ? 5.969 -8.906 -3.439 1 97.06 78 MET B CA 1
ATOM 3931 C C . MET B 1 78 ? 5.551 -8.82 -1.977 1 97.06 78 MET B C 1
ATOM 3933 O O . MET B 1 78 ? 4.359 -8.742 -1.671 1 97.06 78 MET B O 1
ATOM 3937 N N . SER B 1 79 ? 6.492 -8.836 -1.041 1 98 79 SER B N 1
ATOM 3938 C CA . SER B 1 79 ? 6.18 -8.828 0.385 1 98 79 SER B CA 1
ATOM 3939 C C . SER B 1 79 ? 5.449 -7.547 0.778 1 98 79 SER B C 1
ATOM 3941 O O . SER B 1 79 ? 4.633 -7.551 1.702 1 98 79 SER B O 1
ATOM 3943 N N . VAL B 1 80 ? 5.715 -6.461 0.063 1 98.62 80 VAL B N 1
ATOM 3944 C CA . VAL B 1 80 ? 5.086 -5.172 0.326 1 98.62 80 VAL B CA 1
ATOM 3945 C C . VAL B 1 80 ? 3.586 -5.262 0.051 1 98.62 80 VAL B C 1
ATOM 3947 O O . VAL B 1 80 ? 2.771 -4.844 0.876 1 98.62 80 VAL B O 1
ATOM 3950 N N . PHE B 1 81 ? 3.252 -5.84 -1.035 1 98.38 81 PHE B N 1
ATOM 3951 C CA . PHE B 1 81 ? 1.854 -5.938 -1.443 1 98.38 81 PHE B CA 1
ATOM 3952 C C . PHE B 1 81 ? 1.11 -6.953 -0.588 1 98.38 81 PHE B C 1
ATOM 3954 O O . PHE B 1 81 ? -0.055 -6.75 -0.243 1 98.38 81 PHE B O 1
ATOM 3961 N N . VAL B 1 82 ? 1.797 -8.016 -0.247 1 97.88 82 VAL B N 1
ATOM 3962 C CA . VAL B 1 82 ? 1.181 -9.039 0.589 1 97.88 82 VAL B CA 1
ATOM 3963 C C . VAL B 1 82 ? 0.944 -8.484 1.993 1 97.88 82 VAL B C 1
ATOM 3965 O O . VAL B 1 82 ? -0.113 -8.711 2.586 1 97.88 82 VAL B O 1
ATOM 3968 N N . ALA B 1 83 ? 1.905 -7.758 2.541 1 98.75 83 ALA B N 1
ATOM 3969 C CA . ALA B 1 83 ? 1.752 -7.152 3.863 1 98.75 83 ALA B CA 1
ATOM 3970 C C . ALA B 1 83 ? 0.564 -6.195 3.895 1 98.75 83 ALA B C 1
ATOM 3972 O O . ALA B 1 83 ? -0.292 -6.289 4.777 1 98.75 83 ALA B O 1
ATOM 3973 N N . PHE B 1 84 ? 0.521 -5.293 2.916 1 98.88 84 PHE B N 1
ATOM 3974 C CA . PHE B 1 84 ? -0.593 -4.355 2.852 1 98.88 84 PHE B CA 1
ATOM 3975 C C . PHE B 1 84 ? -1.914 -5.09 2.672 1 98.88 84 PHE B C 1
ATOM 3977 O O . PHE B 1 84 ? -2.908 -4.762 3.324 1 98.88 84 PHE B O 1
ATOM 3984 N N . GLY B 1 85 ? -1.895 -6.074 1.761 1 98.69 85 GLY B N 1
ATOM 3985 C CA . GLY B 1 85 ? -3.102 -6.84 1.479 1 98.69 85 GLY B CA 1
ATOM 3986 C C . GLY B 1 85 ? -3.654 -7.551 2.697 1 98.69 85 GLY B C 1
ATOM 3987 O O . GLY B 1 85 ? -4.859 -7.504 2.957 1 98.69 85 GLY B O 1
ATOM 3988 N N . ILE B 1 86 ? -2.807 -8.203 3.453 1 98.75 86 ILE B N 1
ATOM 3989 C CA . ILE B 1 86 ? -3.242 -8.922 4.645 1 98.75 86 ILE B CA 1
ATOM 3990 C C . ILE B 1 86 ? -3.861 -7.949 5.641 1 98.75 86 ILE B C 1
ATOM 3992 O O . ILE B 1 86 ? -4.953 -8.195 6.164 1 98.75 86 ILE B O 1
ATOM 3996 N N . GLY B 1 87 ? -3.211 -6.863 5.902 1 98.88 87 GLY B N 1
ATOM 3997 C CA . GLY B 1 87 ? -3.768 -5.871 6.805 1 98.88 87 GLY B CA 1
ATOM 3998 C C . GLY B 1 87 ? -5.113 -5.336 6.348 1 98.88 87 GLY B C 1
ATOM 3999 O O . GLY B 1 87 ? -6.031 -5.18 7.156 1 98.88 87 GLY B O 1
ATOM 4000 N N . TYR B 1 88 ? -5.191 -5.047 5.094 1 98.75 88 TYR B N 1
ATOM 4001 C CA . TYR B 1 88 ? -6.41 -4.512 4.5 1 98.75 88 TYR B CA 1
ATOM 4002 C C . TYR B 1 88 ? -7.562 -5.504 4.625 1 98.75 88 TYR B C 1
ATOM 4004 O O . TYR B 1 88 ? -8.617 -5.176 5.168 1 98.75 88 TYR B O 1
ATOM 4012 N N . TYR B 1 89 ? -7.355 -6.727 4.184 1 98.5 89 TYR B N 1
ATOM 4013 C CA . TYR B 1 89 ? -8.438 -7.703 4.113 1 98.5 89 TYR B CA 1
ATOM 4014 C C . TYR B 1 89 ? -8.805 -8.211 5.504 1 98.5 89 TYR B C 1
ATOM 4016 O O . TYR B 1 89 ? -9.969 -8.516 5.773 1 98.5 89 TYR B O 1
ATOM 4024 N N . LEU B 1 90 ? -7.828 -8.367 6.363 1 98.81 90 LEU B N 1
ATOM 4025 C CA . LEU B 1 90 ? -8.164 -8.773 7.723 1 98.81 90 LEU B CA 1
ATOM 4026 C C . LEU B 1 90 ? -9.008 -7.711 8.414 1 98.81 90 LEU B C 1
ATOM 4028 O O . LEU B 1 90 ? -10 -8.031 9.07 1 98.81 90 LEU B O 1
ATOM 4032 N N . SER B 1 91 ? -8.609 -6.449 8.305 1 98.69 91 SER B N 1
ATOM 4033 C CA . SER B 1 91 ? -9.398 -5.363 8.875 1 98.69 91 SER B CA 1
ATOM 4034 C C . SER B 1 91 ? -10.797 -5.328 8.273 1 98.69 91 SER B C 1
ATOM 4036 O O . SER B 1 91 ? -11.781 -5.125 8.992 1 98.69 91 SER B O 1
ATOM 4038 N N . LYS B 1 92 ? -10.828 -5.465 7.023 1 97.94 92 LYS B N 1
ATOM 4039 C CA . LYS B 1 92 ? -12.117 -5.496 6.336 1 97.94 92 LYS B CA 1
ATOM 4040 C C . LYS B 1 92 ? -13 -6.613 6.875 1 97.94 92 LYS B C 1
ATOM 4042 O O . LYS B 1 92 ? -14.203 -6.422 7.066 1 97.94 92 LYS B O 1
ATOM 4047 N N . SER B 1 93 ? -12.461 -7.781 7.113 1 97.75 93 SER B N 1
ATOM 4048 C CA . SER B 1 93 ? -13.203 -8.945 7.59 1 97.75 93 SER B CA 1
ATOM 4049 C C . SER B 1 93 ? -13.781 -8.695 8.984 1 97.75 93 SER B C 1
ATOM 4051 O O . SER B 1 93 ? -14.758 -9.336 9.375 1 97.75 93 SER B O 1
ATOM 4053 N N . TYR B 1 94 ? -13.234 -7.758 9.742 1 98.06 94 TYR B N 1
ATOM 4054 C CA . TYR B 1 94 ? -13.719 -7.406 11.078 1 98.06 94 TYR B CA 1
ATOM 4055 C C . TYR B 1 94 ? -14.57 -6.141 11.031 1 98.06 94 TYR B C 1
ATOM 4057 O O . TYR B 1 94 ? -14.938 -5.598 12.078 1 98.06 94 TYR B O 1
ATOM 4065 N N . ASN B 1 95 ? -14.781 -5.59 9.891 1 97 95 ASN B N 1
ATOM 4066 C CA . ASN B 1 95 ? -15.57 -4.383 9.68 1 97 95 ASN B CA 1
ATOM 4067 C C . ASN B 1 95 ? -14.906 -3.16 10.305 1 97 95 ASN B C 1
ATOM 4069 O O . ASN B 1 95 ? -15.578 -2.316 10.891 1 97 95 ASN B O 1
ATOM 4073 N N . VAL B 1 96 ? -13.656 -3.188 10.273 1 96.69 96 VAL B N 1
ATOM 4074 C CA . VAL B 1 96 ? -12.828 -2.039 10.633 1 96.69 96 VAL B CA 1
ATOM 4075 C C . VAL B 1 96 ? -12.289 -1.375 9.367 1 96.69 96 VAL B C 1
ATOM 4077 O O . VAL B 1 96 ? -12.172 -2.02 8.32 1 96.69 96 VAL B O 1
ATOM 4080 N N . GLU B 1 97 ? -12.086 -0.018 9.422 1 96.12 97 GLU B N 1
ATOM 4081 C CA . GLU B 1 97 ? -11.617 0.685 8.234 1 96.12 97 GLU B CA 1
ATOM 4082 C C . GLU B 1 97 ? -10.383 0.007 7.641 1 96.12 97 GLU B C 1
ATOM 4084 O O . GLU B 1 97 ? -9.281 0.131 8.18 1 96.12 97 GLU B O 1
ATOM 4089 N N . ALA B 1 98 ? -10.523 -0.548 6.512 1 97.81 98 ALA B N 1
ATOM 4090 C CA . ALA B 1 98 ? -9.586 -1.508 5.938 1 97.81 98 ALA B CA 1
ATOM 4091 C C . ALA B 1 98 ? -8.297 -0.82 5.504 1 97.81 98 ALA B C 1
ATOM 4093 O O . ALA B 1 98 ? -7.203 -1.366 5.68 1 97.81 98 ALA B O 1
ATOM 4094 N N . ILE B 1 99 ? -8.422 0.375 4.938 1 98.38 99 ILE B N 1
ATOM 4095 C CA . ILE B 1 99 ? -7.273 1.015 4.301 1 98.38 99 ILE B CA 1
ATOM 4096 C C . ILE B 1 99 ? -6.223 1.356 5.352 1 98.38 99 ILE B C 1
ATOM 4098 O O . ILE B 1 99 ? -5.023 1.229 5.105 1 98.38 99 ILE B O 1
ATOM 4102 N N . PHE B 1 100 ? -6.625 1.75 6.559 1 98.56 100 PHE B N 1
ATOM 4103 C CA . PHE B 1 100 ? -5.684 2.043 7.629 1 98.56 100 PHE B CA 1
ATOM 4104 C C . PHE B 1 100 ? -5.008 0.769 8.125 1 98.56 100 PHE B C 1
ATOM 4106 O O . PHE B 1 100 ? -3.824 0.778 8.461 1 98.56 100 PHE B O 1
ATOM 4113 N N . GLY B 1 101 ? -5.832 -0.334 8.188 1 98.75 101 GLY B N 1
ATOM 4114 C CA . GLY B 1 101 ? -5.23 -1.613 8.531 1 98.75 101 GLY B CA 1
ATOM 4115 C C . GLY B 1 101 ? -4.113 -2.021 7.594 1 98.75 101 GLY B C 1
ATOM 4116 O O . GLY B 1 101 ? -3.084 -2.541 8.039 1 98.75 101 GLY B O 1
ATOM 4117 N N . GLY B 1 102 ? -4.328 -1.823 6.289 1 98.81 102 GLY B N 1
ATOM 4118 C CA . GLY B 1 102 ? -3.289 -2.104 5.309 1 98.81 102 GLY B CA 1
ATOM 4119 C C . GLY B 1 102 ? -2.041 -1.263 5.504 1 98.81 102 GLY B C 1
ATOM 4120 O O . GLY B 1 102 ? -0.925 -1.786 5.5 1 98.81 102 GLY B O 1
ATOM 4121 N N . ALA B 1 103 ? -2.232 0.056 5.715 1 98.81 103 ALA B N 1
ATOM 4122 C CA . ALA B 1 103 ? -1.106 0.973 5.879 1 98.81 103 ALA B CA 1
ATOM 4123 C C . ALA B 1 103 ? -0.321 0.652 7.148 1 98.81 103 ALA B C 1
ATOM 4125 O O . ALA B 1 103 ? 0.912 0.658 7.141 1 98.81 103 ALA B O 1
ATOM 4126 N N . ILE B 1 104 ? -1.012 0.36 8.211 1 98.81 104 ILE B N 1
ATOM 4127 C CA . ILE B 1 104 ? -0.385 0.057 9.492 1 98.81 104 ILE B CA 1
ATOM 4128 C C . ILE B 1 104 ? 0.415 -1.238 9.383 1 98.81 104 ILE B C 1
ATOM 4130 O O . ILE B 1 104 ? 1.526 -1.336 9.914 1 98.81 104 ILE B O 1
ATOM 4134 N N . ALA B 1 105 ? -0.14 -2.24 8.703 1 98.94 105 ALA B N 1
ATOM 4135 C CA . ALA B 1 105 ? 0.568 -3.5 8.492 1 98.94 105 ALA B CA 1
ATOM 4136 C C . ALA B 1 105 ? 1.854 -3.283 7.699 1 98.94 105 ALA B C 1
ATOM 4138 O O . ALA B 1 105 ? 2.898 -3.844 8.031 1 98.94 105 ALA B O 1
ATOM 4139 N N . LEU B 1 106 ? 1.774 -2.486 6.676 1 98.88 106 LEU B N 1
ATOM 4140 C CA . LEU B 1 106 ? 2.934 -2.211 5.836 1 98.88 106 LEU B CA 1
ATOM 4141 C C . LEU B 1 106 ? 4.023 -1.496 6.629 1 98.88 106 LEU B C 1
ATOM 4143 O O . LEU B 1 106 ? 5.199 -1.855 6.535 1 98.88 106 LEU B O 1
ATOM 4147 N N . VAL B 1 107 ? 3.641 -0.49 7.395 1 98.88 107 VAL B N 1
ATOM 4148 C CA . VAL B 1 107 ? 4.605 0.26 8.188 1 98.88 107 VAL B CA 1
ATOM 4149 C C . VAL B 1 107 ? 5.234 -0.657 9.242 1 98.88 107 VAL B C 1
ATOM 4151 O O . VAL B 1 107 ? 6.43 -0.562 9.516 1 98.88 107 VAL B O 1
ATOM 4154 N N . SER B 1 108 ? 4.414 -1.512 9.859 1 98.94 108 SER B N 1
ATOM 4155 C CA . SER B 1 108 ? 4.941 -2.469 10.828 1 98.94 108 SER B CA 1
ATOM 4156 C C . SER B 1 108 ? 6.031 -3.338 10.211 1 98.94 108 SER B C 1
ATOM 4158 O O . SER B 1 108 ? 7.051 -3.611 10.852 1 98.94 108 SER B O 1
ATOM 4160 N N . PHE B 1 109 ? 5.82 -3.771 9.008 1 98.88 109 PHE B N 1
ATOM 4161 C CA . PHE B 1 109 ? 6.801 -4.562 8.281 1 98.88 109 PHE B CA 1
ATOM 4162 C C . PHE B 1 109 ? 8.07 -3.76 8.039 1 98.88 109 PHE B C 1
ATOM 4164 O O . PHE B 1 109 ? 9.18 -4.262 8.258 1 98.88 109 PHE B O 1
ATOM 4171 N N . PHE B 1 110 ? 7.934 -2.461 7.637 1 98.81 110 PHE B N 1
ATOM 4172 C CA . PHE B 1 110 ? 9.086 -1.617 7.34 1 98.81 110 PHE B CA 1
ATOM 4173 C C . PHE B 1 110 ? 9.859 -1.285 8.609 1 98.81 110 PHE B C 1
ATOM 4175 O O . PHE B 1 110 ? 11.078 -1.157 8.586 1 98.81 110 PHE B O 1
ATOM 4182 N N . ILE B 1 111 ? 9.156 -1.167 9.719 1 98.81 111 ILE B N 1
ATOM 4183 C CA . ILE B 1 111 ? 9.812 -0.89 10.992 1 98.81 111 ILE B CA 1
ATOM 4184 C C . ILE B 1 111 ? 10.766 -2.033 11.344 1 98.81 111 ILE B C 1
ATOM 4186 O O . ILE B 1 111 ? 11.836 -1.806 11.914 1 98.81 111 ILE B O 1
ATOM 4190 N N . LEU B 1 112 ? 10.422 -3.217 10.906 1 98.69 112 LEU B N 1
ATOM 4191 C CA . LEU B 1 112 ? 11.227 -4.391 11.227 1 98.69 112 LEU B CA 1
ATOM 4192 C C . LEU B 1 112 ? 12.281 -4.641 10.156 1 98.69 112 LEU B C 1
ATOM 4194 O O . LEU B 1 112 ? 13.062 -5.586 10.258 1 98.69 112 LEU B O 1
ATOM 4198 N N . THR B 1 113 ? 12.328 -3.848 9.07 1 98.12 113 THR B N 1
ATOM 4199 C CA . THR B 1 113 ? 13.25 -3.982 7.953 1 98.12 113 THR B CA 1
ATOM 4200 C C . THR B 1 113 ? 14.422 -3.016 8.102 1 98.12 113 THR B C 1
ATOM 4202 O O . THR B 1 113 ? 14.227 -1.809 8.258 1 98.12 113 THR B O 1
ATOM 4205 N N . PRO B 1 114 ? 15.648 -3.461 8.07 1 95.69 114 PRO B N 1
ATOM 4206 C CA . PRO B 1 114 ? 16.781 -2.541 8.133 1 95.69 114 PRO B CA 1
ATOM 4207 C C . PRO B 1 114 ? 16.938 -1.695 6.867 1 95.69 114 PRO B C 1
ATOM 4209 O O . PRO B 1 114 ? 16.984 -2.238 5.762 1 95.69 114 PRO B O 1
ATOM 4212 N N . PHE B 1 115 ? 17 -0.426 7 1 96.62 115 PHE B N 1
ATOM 4213 C CA . PHE B 1 115 ? 17.156 0.499 5.883 1 96.62 115 PHE B CA 1
ATOM 4214 C C . PHE B 1 115 ? 18.625 0.733 5.582 1 96.62 115 PHE B C 1
ATOM 4216 O O . PHE B 1 115 ? 19.094 1.878 5.539 1 96.62 115 PHE B O 1
ATOM 4223 N N . MET B 1 116 ? 19.328 -0.307 5.367 1 95.25 116 MET B N 1
ATOM 4224 C CA . MET B 1 116 ? 20.766 -0.248 5.066 1 95.25 116 MET B CA 1
ATOM 4225 C C . MET B 1 116 ? 21.219 -1.504 4.332 1 95.25 116 MET B C 1
ATOM 4227 O O . MET B 1 116 ? 20.547 -2.537 4.387 1 95.25 116 MET B O 1
ATOM 4231 N N . VAL B 1 117 ? 22.234 -1.39 3.578 1 93.81 117 VAL B N 1
ATOM 4232 C CA . VAL B 1 117 ? 22.859 -2.545 2.953 1 93.81 117 VAL B CA 1
ATOM 4233 C C . VAL B 1 117 ? 24.375 -2.473 3.146 1 93.81 117 VAL B C 1
ATOM 4235 O O . VAL B 1 117 ? 24.938 -1.383 3.262 1 93.81 117 VAL B O 1
ATOM 4238 N N . GLU B 1 118 ? 24.953 -3.582 3.334 1 90.5 118 GLU B N 1
ATOM 4239 C CA . GLU B 1 118 ? 26.422 -3.674 3.371 1 90.5 118 GLU B CA 1
ATOM 4240 C C . GLU B 1 118 ? 26.969 -4.148 2.031 1 90.5 118 GLU B C 1
ATOM 4242 O O . GLU B 1 118 ? 26.562 -5.191 1.517 1 90.5 118 GLU B O 1
ATOM 4247 N N . THR B 1 119 ? 27.828 -3.367 1.479 1 86.44 119 THR B N 1
ATOM 4248 C CA . THR B 1 119 ? 28.438 -3.742 0.207 1 86.44 119 THR B CA 1
ATOM 4249 C C . THR B 1 119 ? 29.453 -4.859 0.405 1 86.44 119 THR B C 1
ATOM 4251 O O . THR B 1 119 ? 29.828 -5.168 1.537 1 86.44 119 THR B O 1
ATOM 4254 N N . GLU B 1 120 ? 29.812 -5.418 -0.703 1 80.38 120 GLU B N 1
ATOM 4255 C CA . GLU B 1 120 ? 30.812 -6.473 -0.651 1 80.38 120 GLU B CA 1
ATOM 4256 C C . GLU B 1 120 ? 32.125 -5.957 -0.064 1 80.38 120 GLU B C 1
ATOM 4258 O O . GLU B 1 120 ? 32.844 -6.703 0.594 1 80.38 120 GLU B O 1
ATOM 4263 N N . ALA B 1 121 ? 32.406 -4.676 -0.222 1 82.94 121 ALA B N 1
ATOM 4264 C CA . ALA B 1 121 ? 33.656 -4.066 0.28 1 82.94 121 ALA B CA 1
ATOM 4265 C C . ALA B 1 121 ? 33.531 -3.738 1.766 1 82.94 121 ALA B C 1
ATOM 4267 O O . ALA B 1 121 ? 34.469 -3.25 2.377 1 82.94 121 ALA B O 1
ATOM 4268 N N . GLY B 1 122 ? 32.312 -4.043 2.338 1 83.69 122 GLY B N 1
ATOM 4269 C CA . GLY B 1 122 ? 32.125 -3.828 3.764 1 83.69 122 GLY B CA 1
ATOM 4270 C C . GLY B 1 122 ? 31.578 -2.453 4.098 1 83.69 122 GLY B C 1
ATOM 4271 O O . GLY B 1 122 ? 31.406 -2.117 5.27 1 83.69 122 GLY B O 1
ATOM 4272 N N . GLU B 1 123 ? 31.328 -1.73 3.102 1 88 123 GLU B N 1
ATOM 4273 C CA . GLU B 1 123 ? 30.781 -0.399 3.324 1 88 123 GLU B CA 1
ATOM 4274 C C . GLU B 1 123 ? 29.281 -0.467 3.615 1 88 123 GLU B C 1
ATOM 4276 O O . GLU B 1 123 ? 28.531 -1.172 2.928 1 88 123 GLU B O 1
ATOM 4281 N N . VAL B 1 124 ? 28.906 0.241 4.672 1 91 124 VAL B N 1
ATOM 4282 C CA . VAL B 1 124 ? 27.484 0.287 5.035 1 91 124 VAL B CA 1
ATOM 4283 C C . VAL B 1 124 ? 26.828 1.495 4.375 1 91 124 VAL B C 1
ATOM 4285 O O . VAL B 1 124 ? 27.234 2.635 4.594 1 91 124 VAL B O 1
ATOM 4288 N N . VAL B 1 125 ? 25.906 1.259 3.48 1 93 125 VAL B N 1
ATOM 4289 C CA . VAL B 1 125 ? 25.109 2.309 2.854 1 93 125 VAL B CA 1
ATOM 4290 C C . VAL B 1 125 ? 23.797 2.471 3.602 1 93 125 VAL B C 1
ATOM 4292 O O . VAL B 1 125 ? 22.969 1.556 3.625 1 93 125 VAL B O 1
ATOM 4295 N N . GLN B 1 126 ? 23.594 3.637 4.223 1 93 126 GLN B N 1
ATOM 4296 C CA . GLN B 1 126 ? 22.406 3.914 5.02 1 93 126 GLN B CA 1
ATOM 4297 C C . GLN B 1 126 ? 21.328 4.582 4.18 1 93 126 GLN B C 1
ATOM 4299 O O . GLN B 1 126 ? 21.594 5.105 3.1 1 93 126 GLN B O 1
ATOM 4304 N N . GLY B 1 127 ? 20.141 4.523 4.66 1 94.56 127 GLY B N 1
ATOM 4305 C CA . GLY B 1 127 ? 19.047 5.242 4.031 1 94.56 127 GLY B CA 1
ATOM 4306 C C . GLY B 1 127 ? 18.562 4.594 2.75 1 94.56 127 GLY B C 1
ATOM 4307 O O . GLY B 1 127 ? 18.141 5.281 1.818 1 94.56 127 GLY B O 1
ATOM 4308 N N . VAL B 1 128 ? 18.766 3.301 2.621 1 96.94 128 VAL B N 1
ATOM 4309 C CA . VAL B 1 128 ? 18.297 2.537 1.47 1 96.94 128 VAL B CA 1
ATOM 4310 C C . VAL B 1 128 ? 17.5 1.328 1.944 1 96.94 128 VAL B C 1
ATOM 4312 O O . VAL B 1 128 ? 17.75 0.794 3.027 1 96.94 128 VAL B O 1
ATOM 4315 N N . ILE B 1 129 ? 16.5 0.923 1.187 1 97.69 129 ILE B N 1
ATOM 4316 C CA . ILE B 1 129 ? 15.758 -0.307 1.424 1 97.69 129 ILE B CA 1
ATOM 4317 C C . ILE B 1 129 ? 16.234 -1.396 0.467 1 97.69 129 ILE B C 1
ATOM 4319 O O . ILE B 1 129 ? 16.062 -1.283 -0.749 1 97.69 129 ILE B O 1
ATOM 4323 N N . PRO B 1 130 ? 16.859 -2.412 0.995 1 97.19 130 PRO B N 1
ATOM 4324 C CA . PRO B 1 130 ? 17.312 -3.48 0.104 1 97.19 130 PRO B CA 1
ATOM 4325 C C . PRO B 1 130 ? 16.172 -4.258 -0.526 1 97.19 130 PRO B C 1
ATOM 4327 O O . PRO B 1 130 ? 15.32 -4.805 0.188 1 97.19 130 PRO B O 1
ATOM 4330 N N . LEU B 1 131 ? 16.156 -4.336 -1.819 1 96.69 131 LEU B N 1
ATOM 4331 C CA . LEU B 1 131 ? 15.117 -5.055 -2.539 1 96.69 131 LEU B CA 1
ATOM 4332 C C . LEU B 1 131 ? 15.086 -6.523 -2.125 1 96.69 131 LEU B C 1
ATOM 4334 O O . LEU B 1 131 ? 14.023 -7.141 -2.086 1 96.69 131 LEU B O 1
ATOM 4338 N N . ASP B 1 132 ? 16.219 -7.062 -1.715 1 94 132 ASP B N 1
ATOM 4339 C CA . ASP B 1 132 ? 16.359 -8.461 -1.319 1 94 132 ASP B CA 1
ATOM 4340 C C . ASP B 1 132 ? 15.477 -8.789 -0.119 1 94 132 ASP B C 1
ATOM 4342 O O . ASP B 1 132 ? 15.141 -9.953 0.11 1 94 132 ASP B O 1
ATOM 4346 N N . ARG B 1 133 ? 15.102 -7.801 0.589 1 96.44 133 ARG B N 1
ATOM 4347 C CA . ARG B 1 133 ? 14.312 -8.016 1.799 1 96.44 133 ARG B CA 1
ATOM 4348 C C . ARG B 1 133 ? 12.82 -7.832 1.522 1 96.44 133 ARG B C 1
ATOM 4350 O O . ARG B 1 133 ? 11.984 -8.148 2.369 1 96.44 133 ARG B O 1
ATOM 4357 N N . LEU B 1 134 ? 12.508 -7.398 0.314 1 98 134 LEU B N 1
ATOM 4358 C CA . LEU B 1 134 ? 11.117 -7.086 -0.014 1 98 134 LEU B CA 1
ATOM 4359 C C . LEU B 1 134 ? 10.508 -8.18 -0.882 1 98 134 LEU B C 1
ATOM 4361 O O . LEU B 1 134 ? 9.32 -8.125 -1.211 1 98 134 LEU B O 1
ATOM 4365 N N . GLY B 1 135 ? 11.328 -9.172 -1.298 1 96.38 135 GLY B N 1
ATOM 4366 C CA . GLY B 1 135 ? 10.883 -10.289 -2.113 1 96.38 135 GLY B CA 1
ATOM 4367 C C . GLY B 1 135 ? 10.68 -11.562 -1.318 1 96.38 135 GLY B C 1
ATOM 4368 O O . GLY B 1 135 ? 9.961 -11.57 -0.316 1 96.38 135 GLY B O 1
ATOM 4369 N N . ALA B 1 136 ? 11.375 -12.594 -1.728 1 95.5 136 ALA B N 1
ATOM 4370 C CA . ALA B 1 136 ? 11.195 -13.922 -1.151 1 95.5 136 ALA B CA 1
ATOM 4371 C C . ALA B 1 136 ? 11.633 -13.953 0.31 1 95.5 136 ALA B C 1
ATOM 4373 O O . ALA B 1 136 ? 10.938 -14.516 1.161 1 95.5 136 ALA B O 1
ATOM 4374 N N . LYS B 1 137 ? 12.688 -13.289 0.62 1 94.88 137 LYS B N 1
ATOM 4375 C CA . LYS B 1 137 ? 13.289 -13.375 1.947 1 94.88 137 LYS B CA 1
ATOM 4376 C C . LYS B 1 137 ? 12.438 -12.664 2.988 1 94.88 137 LYS B C 1
ATOM 4378 O O . LYS B 1 137 ? 12.508 -12.969 4.18 1 94.88 137 LYS B O 1
ATOM 4383 N N . GLY B 1 138 ? 11.688 -11.727 2.559 1 96.88 138 GLY B N 1
ATOM 4384 C CA . GLY B 1 138 ? 10.875 -10.961 3.49 1 96.88 138 GLY B CA 1
ATOM 4385 C C . GLY B 1 138 ? 9.445 -11.461 3.578 1 96.88 138 GLY B C 1
ATOM 4386 O O . GLY B 1 138 ? 8.648 -10.938 4.363 1 96.88 138 GLY B O 1
ATOM 4387 N N . MET B 1 139 ? 9.102 -12.5 2.893 1 97.44 139 MET B N 1
ATOM 4388 C CA . MET B 1 139 ? 7.707 -12.898 2.693 1 97.44 139 MET B CA 1
ATOM 4389 C C . MET B 1 139 ? 7.074 -13.336 4.012 1 97.44 139 MET B C 1
ATOM 4391 O O . MET B 1 139 ? 5.996 -12.852 4.375 1 97.44 139 MET B O 1
ATOM 4395 N N . PHE B 1 140 ? 7.68 -14.203 4.746 1 98.06 140 PHE B N 1
ATOM 4396 C CA . PHE B 1 140 ? 7.074 -14.742 5.957 1 98.06 140 PHE B CA 1
ATOM 4397 C C . PHE B 1 140 ? 7.047 -13.695 7.066 1 98.06 140 PHE B C 1
ATOM 4399 O O . PHE B 1 140 ? 6.105 -13.656 7.859 1 98.06 140 PHE B O 1
ATOM 4406 N N . LEU B 1 141 ? 8.141 -12.914 7.168 1 98.56 141 LEU B N 1
ATOM 4407 C CA . LEU B 1 141 ? 8.078 -11.797 8.109 1 98.56 141 LEU B CA 1
ATOM 4408 C C . LEU B 1 141 ? 6.906 -10.883 7.781 1 98.56 141 LEU B C 1
ATOM 4410 O O . LEU B 1 141 ? 6.188 -10.438 8.68 1 98.56 141 LEU B O 1
ATOM 4414 N N . ALA B 1 142 ? 6.742 -10.562 6.484 1 98.69 142 ALA B N 1
ATOM 4415 C CA . ALA B 1 142 ? 5.656 -9.688 6.047 1 98.69 142 ALA B CA 1
ATOM 4416 C C . ALA B 1 142 ? 4.301 -10.258 6.457 1 98.69 142 ALA B C 1
ATOM 4418 O O . ALA B 1 142 ? 3.443 -9.531 6.969 1 98.69 142 ALA B O 1
ATOM 4419 N N . MET B 1 143 ? 4.129 -11.531 6.25 1 98.38 143 MET B N 1
ATOM 4420 C CA . MET B 1 143 ? 2.85 -12.164 6.547 1 98.38 143 MET B CA 1
ATOM 4421 C C . MET B 1 143 ? 2.578 -12.164 8.047 1 98.38 143 MET B C 1
ATOM 4423 O O . MET B 1 143 ? 1.503 -11.75 8.484 1 98.38 143 MET B O 1
ATOM 4427 N N . MET B 1 144 ? 3.525 -12.57 8.844 1 98.5 144 MET B N 1
ATOM 4428 C CA . MET B 1 144 ? 3.354 -12.648 10.289 1 98.5 144 MET B CA 1
ATOM 4429 C C . MET B 1 144 ? 3.107 -11.258 10.883 1 98.5 144 MET B C 1
ATOM 4431 O O . MET B 1 144 ? 2.213 -11.086 11.711 1 98.5 144 MET B O 1
ATOM 4435 N N . THR B 1 145 ? 3.895 -10.32 10.484 1 98.81 145 THR B N 1
ATOM 4436 C CA . THR B 1 145 ? 3.764 -8.953 10.977 1 98.81 145 THR B CA 1
ATOM 4437 C C . THR B 1 145 ? 2.408 -8.367 10.594 1 98.81 145 THR B C 1
ATOM 4439 O O . THR B 1 145 ? 1.771 -7.688 11.391 1 98.81 145 THR B O 1
ATOM 4442 N N . ALA B 1 146 ? 2.008 -8.625 9.359 1 98.88 146 ALA B N 1
ATOM 4443 C CA . ALA B 1 146 ? 0.748 -8.07 8.875 1 98.88 146 ALA B CA 1
ATOM 4444 C C . ALA B 1 146 ? -0.438 -8.633 9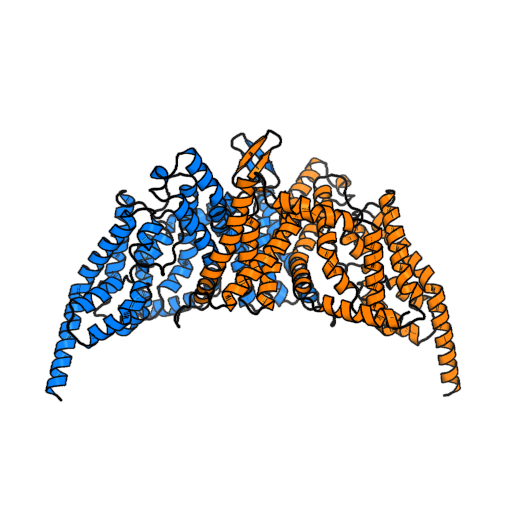.656 1 98.88 146 ALA B C 1
ATOM 4446 O O . ALA B 1 146 ? -1.34 -7.887 10.047 1 98.88 146 ALA B O 1
ATOM 4447 N N . PHE B 1 147 ? -0.453 -9.938 9.898 1 98.81 147 PHE B N 1
ATOM 4448 C CA . PHE B 1 147 ? -1.536 -10.531 10.672 1 98.81 147 PHE B CA 1
ATOM 4449 C C . PHE B 1 147 ? -1.548 -9.992 12.094 1 98.81 147 PHE B C 1
ATOM 4451 O O . PHE B 1 147 ? -2.598 -9.594 12.609 1 98.81 147 PHE B O 1
ATOM 4458 N N . LEU B 1 148 ? -0.411 -9.93 12.688 1 98.81 148 LEU B N 1
ATOM 4459 C CA . LEU B 1 148 ? -0.326 -9.492 14.078 1 98.81 148 LEU B CA 1
ATOM 4460 C C . LEU B 1 148 ? -0.694 -8.016 14.195 1 98.81 148 LEU B C 1
ATOM 4462 O O . LEU B 1 148 ? -1.428 -7.629 15.109 1 98.81 148 LEU B O 1
ATOM 4466 N N . SER B 1 149 ? -0.15 -7.18 13.352 1 98.81 149 SER B N 1
ATOM 4467 C CA . SER B 1 149 ? -0.438 -5.75 13.406 1 98.81 149 SER B CA 1
ATOM 4468 C C . SER B 1 149 ? -1.921 -5.477 13.18 1 98.81 149 SER B C 1
ATOM 4470 O O . SER B 1 149 ? -2.516 -4.648 13.867 1 98.81 149 SER B O 1
ATOM 4472 N N . ALA B 1 150 ? -2.498 -6.184 12.195 1 98.75 150 ALA B N 1
ATOM 4473 C CA . ALA B 1 150 ? -3.92 -6 11.922 1 98.75 150 ALA B CA 1
ATOM 4474 C C . ALA B 1 150 ? -4.77 -6.438 13.117 1 98.75 150 ALA B C 1
ATOM 4476 O O . ALA B 1 150 ? -5.781 -5.805 13.43 1 98.75 150 ALA B O 1
ATOM 4477 N N . GLU B 1 151 ? -4.344 -7.551 13.781 1 98.81 151 GLU B N 1
ATOM 4478 C CA . GLU B 1 151 ? -5.062 -8.023 14.961 1 98.81 151 GLU B CA 1
ATOM 4479 C C . GLU B 1 151 ? -4.98 -7.004 16.094 1 98.81 151 GLU B C 1
ATOM 4481 O O . GLU B 1 151 ? -5.973 -6.75 16.781 1 98.81 151 GLU B O 1
ATOM 4486 N N . ILE B 1 152 ? -3.848 -6.461 16.328 1 98.81 152 ILE B N 1
ATOM 4487 C CA . ILE B 1 152 ? -3.686 -5.457 17.375 1 98.81 152 ILE B CA 1
ATOM 4488 C C . ILE B 1 152 ? -4.516 -4.223 17.031 1 98.81 152 ILE B C 1
ATOM 4490 O O . ILE B 1 152 ? -5.277 -3.73 17.875 1 98.81 152 ILE B O 1
ATOM 4494 N N . TYR B 1 153 ? -4.395 -3.754 15.836 1 98.5 153 TYR B N 1
ATOM 4495 C CA . TYR B 1 153 ? -5.105 -2.572 15.359 1 98.5 153 TYR B CA 1
ATOM 4496 C C . TYR B 1 153 ? -6.613 -2.742 15.531 1 98.5 153 TYR B C 1
ATOM 4498 O O . TYR B 1 153 ? -7.27 -1.913 16.172 1 98.5 153 TYR B O 1
ATOM 4506 N N . ARG B 1 154 ? -7.16 -3.826 14.945 1 98.25 154 ARG B N 1
ATOM 4507 C CA . ARG B 1 154 ? -8.609 -4.008 14.969 1 98.25 154 ARG B CA 1
ATOM 4508 C C . ARG B 1 154 ? -9.117 -4.184 16.391 1 98.25 154 ARG B C 1
ATOM 4510 O O . ARG B 1 154 ? -10.203 -3.721 16.734 1 98.25 154 ARG B O 1
ATOM 4517 N N . ARG B 1 155 ? -8.352 -4.84 17.328 1 98.38 155 ARG B N 1
ATOM 4518 C CA . ARG B 1 155 ? -8.766 -5.023 18.719 1 98.38 155 ARG B CA 1
ATOM 4519 C C . ARG B 1 155 ? -8.867 -3.686 19.438 1 98.38 155 ARG B C 1
ATOM 4521 O O . ARG B 1 155 ? -9.789 -3.467 20.219 1 98.38 155 ARG B O 1
ATOM 4528 N N . ILE B 1 156 ? -7.93 -2.826 19.172 1 98.12 156 ILE B N 1
ATOM 4529 C CA . ILE B 1 156 ? -7.934 -1.513 19.797 1 98.12 156 ILE B CA 1
ATOM 4530 C C . ILE B 1 156 ? -9.109 -0.691 19.266 1 98.12 156 ILE B C 1
ATOM 4532 O O . ILE B 1 156 ? -9.805 -0.025 20.047 1 98.12 156 ILE B O 1
ATOM 4536 N N . VAL B 1 157 ? -9.297 -0.712 18.016 1 97.12 157 VAL B N 1
ATOM 4537 C CA . VAL B 1 157 ? -10.414 0.012 17.406 1 97.12 157 VAL B CA 1
ATOM 4538 C C . VAL B 1 157 ? -11.734 -0.49 17.984 1 97.12 157 VAL B C 1
ATOM 4540 O O . VAL B 1 157 ? -12.609 0.305 18.328 1 97.12 157 VAL B O 1
ATOM 4543 N N . GLN B 1 158 ? -11.891 -1.789 18.094 1 97.19 158 GLN B N 1
ATOM 4544 C CA . GLN B 1 158 ? -13.148 -2.389 18.516 1 97.19 158 GLN B CA 1
ATOM 4545 C C . GLN B 1 158 ? -13.375 -2.207 20.016 1 97.19 158 GLN B C 1
ATOM 4547 O O . GLN B 1 158 ? -14.492 -2.352 20.5 1 97.19 158 GLN B O 1
ATOM 4552 N N . ARG B 1 159 ? -12.367 -1.882 20.734 1 96.94 159 ARG B N 1
ATOM 4553 C CA . ARG B 1 159 ? -12.5 -1.546 22.141 1 96.94 159 ARG B CA 1
ATOM 4554 C C . ARG B 1 159 ? -12.797 -0.062 22.328 1 96.94 159 ARG B C 1
ATOM 4556 O O . ARG B 1 159 ? -12.789 0.445 23.453 1 96.94 159 ARG B O 1
ATOM 4563 N N . ASN B 1 160 ? -12.867 0.673 21.344 1 92.81 160 ASN B N 1
ATOM 4564 C CA . ASN B 1 160 ? -13.242 2.082 21.297 1 92.81 160 ASN B CA 1
ATOM 4565 C C . ASN B 1 160 ? -12.172 2.967 21.922 1 92.81 160 ASN B C 1
ATOM 4567 O O . ASN B 1 160 ? -12.484 3.965 22.578 1 92.81 160 ASN B O 1
ATOM 4571 N N . ILE B 1 161 ? -11.016 2.545 21.828 1 93.25 161 ILE B N 1
ATOM 4572 C CA . ILE B 1 161 ? -9.883 3.383 22.203 1 93.25 161 ILE B CA 1
ATOM 4573 C C . ILE B 1 161 ? -9.461 4.246 21 1 93.25 161 ILE B C 1
ATOM 4575 O O . ILE B 1 161 ? -8.422 4.004 20.391 1 93.25 161 ILE B O 1
ATOM 4579 N N . THR B 1 162 ? -10.312 5.164 20.656 1 89.19 162 THR B N 1
ATOM 4580 C CA . THR B 1 162 ? -10.141 6.035 19.5 1 89.19 162 THR B CA 1
ATOM 4581 C C . THR B 1 162 ? -10.508 7.473 19.844 1 89.19 162 THR B C 1
ATOM 4583 O O . THR B 1 162 ? -11.141 7.73 20.875 1 89.19 162 THR B O 1
ATOM 4586 N N . ILE B 1 163 ? -9.977 8.391 19.078 1 85.75 163 ILE B N 1
ATOM 4587 C CA . ILE B 1 163 ? -10.375 9.789 19.188 1 85.75 163 ILE B CA 1
ATOM 4588 C C . ILE B 1 163 ? -11.617 10.039 18.344 1 85.75 163 ILE B C 1
ATOM 4590 O O . ILE B 1 163 ? -11.617 9.805 17.141 1 85.75 163 ILE B O 1
ATOM 4594 N N . LYS B 1 164 ? -12.703 10.484 19.047 1 86.12 164 LYS B N 1
ATOM 4595 C CA . LYS B 1 164 ? -13.938 10.805 18.344 1 86.12 164 LYS B CA 1
ATOM 4596 C C . LYS B 1 164 ? -14.031 12.305 18.062 1 86.12 164 LYS B C 1
ATOM 4598 O O . LYS B 1 164 ? -13.898 13.125 18.969 1 86.12 164 LYS B O 1
ATOM 4603 N N . MET B 1 165 ? -14.18 12.555 16.766 1 81.56 165 MET B N 1
ATOM 4604 C CA . MET B 1 165 ? -14.305 13.953 16.375 1 81.56 165 MET B CA 1
ATOM 4605 C C . MET B 1 165 ? -15.773 14.391 16.375 1 81.56 165 MET B C 1
ATOM 4607 O O . MET B 1 165 ? -16.672 13.562 16.203 1 81.56 165 MET B O 1
ATOM 4611 N N . PRO B 1 166 ? -15.938 15.695 16.656 1 78.25 166 PRO B N 1
ATOM 4612 C CA . PRO B 1 166 ? -17.328 16.188 16.641 1 78.25 166 PRO B CA 1
ATOM 4613 C C . PRO B 1 166 ? -17.969 16.062 15.266 1 78.25 166 PRO B C 1
ATOM 4615 O O . PRO B 1 166 ? -17.281 15.852 14.266 1 78.25 166 PRO B O 1
ATOM 4618 N N . PRO B 1 167 ? -19.297 16.219 15.367 1 77.62 167 PRO B N 1
ATOM 4619 C CA . PRO B 1 167 ? -20 16.234 14.078 1 77.62 167 PRO B CA 1
ATOM 4620 C C . PRO B 1 167 ? -19.625 17.438 13.219 1 77.62 167 PRO B C 1
ATOM 4622 O O . PRO B 1 167 ? -19.219 18.469 13.75 1 77.62 167 PRO B O 1
ATOM 4625 N N . GLY B 1 168 ? -19.531 17.344 12.008 1 71.75 168 GLY B N 1
ATOM 4626 C CA . GLY B 1 168 ? -19.203 18.453 11.125 1 71.75 168 GLY B CA 1
ATOM 4627 C C . GLY B 1 168 ? -17.844 18.328 10.492 1 71.75 168 GLY B C 1
ATOM 4628 O O . GLY B 1 168 ? -17.547 18.984 9.492 1 71.75 168 GLY B O 1
ATOM 4629 N N . VAL B 1 169 ? -17.047 17.547 11.219 1 75.75 169 VAL B N 1
ATOM 4630 C CA . VAL B 1 169 ? -15.719 17.312 10.656 1 75.75 169 VAL B CA 1
ATOM 4631 C C . VAL B 1 169 ? -15.828 16.359 9.469 1 75.75 169 VAL B C 1
ATOM 4633 O O . VAL B 1 169 ? -16.578 15.391 9.508 1 75.75 169 VAL B O 1
ATOM 4636 N N . PRO B 1 170 ? -15.086 16.719 8.391 1 80.81 170 PRO B N 1
ATOM 4637 C CA . PRO B 1 170 ? -15.109 15.82 7.242 1 80.81 170 PRO B CA 1
ATOM 4638 C C . PRO B 1 170 ? -14.82 14.367 7.625 1 80.81 170 PRO B C 1
ATOM 4640 O O . PRO B 1 170 ? -13.969 14.109 8.477 1 80.81 170 PRO B O 1
ATOM 4643 N N . PRO B 1 171 ? -15.555 13.5 7.004 1 86.75 171 PRO B N 1
ATOM 4644 C CA . PRO B 1 171 ? -15.461 12.086 7.371 1 86.75 171 PRO B CA 1
ATOM 4645 C C . PRO B 1 171 ? -14.031 11.547 7.281 1 86.75 171 PRO B C 1
ATOM 4647 O O . PRO B 1 171 ? -13.609 10.766 8.133 1 86.75 171 PRO B O 1
ATOM 4650 N N . ALA B 1 172 ? -13.312 11.883 6.289 1 86.81 172 ALA B N 1
ATOM 4651 C CA . ALA B 1 172 ? -11.945 11.391 6.125 1 86.81 172 ALA B CA 1
ATOM 4652 C C . ALA B 1 172 ? -11.07 11.828 7.293 1 86.81 172 ALA B C 1
ATOM 4654 O O . ALA B 1 172 ? -10.195 11.078 7.73 1 86.81 172 ALA B O 1
ATOM 4655 N N . VAL B 1 173 ? -11.281 13.031 7.75 1 86.19 173 VAL B N 1
ATOM 4656 C CA . VAL B 1 173 ? -10.539 13.547 8.898 1 86.19 173 VAL B CA 1
ATOM 4657 C C . VAL B 1 173 ? -10.93 12.766 10.156 1 86.19 173 VAL B C 1
ATOM 4659 O O . VAL B 1 173 ? -10.062 12.336 10.922 1 86.19 173 VAL B O 1
ATOM 4662 N N . ALA B 1 174 ? -12.188 12.562 10.305 1 89.88 174 ALA B N 1
ATOM 4663 C CA . ALA B 1 174 ? -12.688 11.836 11.469 1 89.88 174 ALA B CA 1
ATOM 4664 C C . ALA B 1 174 ? -12.125 10.422 11.523 1 89.88 174 ALA B C 1
ATOM 4666 O O . ALA B 1 174 ? -11.711 9.945 12.586 1 89.88 174 ALA B O 1
ATOM 4667 N N . LYS B 1 175 ? -12.086 9.75 10.398 1 92.06 175 LYS B N 1
ATOM 4668 C CA . LYS B 1 175 ? -11.578 8.383 10.328 1 92.06 175 LYS B CA 1
ATOM 4669 C C . LYS B 1 175 ? -10.086 8.336 10.633 1 92.06 175 LYS B C 1
ATOM 4671 O O . LYS B 1 175 ? -9.602 7.395 11.273 1 92.06 175 LYS B O 1
ATOM 4676 N N . SER B 1 176 ? -9.43 9.25 10.125 1 92.69 176 SER B N 1
ATOM 4677 C CA . SER B 1 176 ? -7.996 9.32 10.367 1 92.69 176 SER B CA 1
ATOM 4678 C C . SER B 1 176 ? -7.691 9.523 11.852 1 92.69 176 SER B C 1
ATOM 4680 O O . SER B 1 176 ? -6.77 8.906 12.391 1 92.69 176 SER B O 1
ATOM 4682 N N . PHE B 1 177 ? -8.406 10.375 12.5 1 91.5 177 PHE B N 1
ATOM 4683 C CA . PHE B 1 177 ? -8.219 10.602 13.922 1 91.5 177 PHE B CA 1
ATOM 4684 C C . PHE B 1 177 ? -8.617 9.375 14.734 1 91.5 177 PHE B C 1
ATOM 4686 O O . PHE B 1 177 ? -7.992 9.062 15.75 1 91.5 177 PHE B O 1
ATOM 4693 N N . ALA B 1 178 ? -9.633 8.781 14.273 1 93.31 178 ALA B N 1
ATOM 4694 C CA . ALA B 1 178 ? -10.047 7.551 14.938 1 93.31 178 ALA B CA 1
ATOM 4695 C C . ALA B 1 178 ? -8.945 6.492 14.852 1 93.31 178 ALA B C 1
ATOM 4697 O O . ALA B 1 178 ? -8.773 5.691 15.781 1 93.31 178 ALA B O 1
ATOM 4698 N N . ALA B 1 179 ? -8.211 6.504 13.789 1 96 179 ALA B N 1
ATOM 4699 C CA . ALA B 1 179 ? -7.168 5.508 13.562 1 96 179 ALA B CA 1
ATOM 4700 C C . ALA B 1 179 ? -5.875 5.898 14.273 1 96 179 ALA B C 1
ATOM 4702 O O . ALA B 1 179 ? -4.969 5.074 14.422 1 96 179 ALA B O 1
ATOM 4703 N N . LEU B 1 180 ? -5.797 7.062 14.828 1 96.25 180 LEU B N 1
ATOM 4704 C CA . LEU B 1 180 ? -4.543 7.633 15.312 1 96.25 180 LEU B CA 1
ATOM 4705 C C . LEU B 1 180 ? -4.004 6.836 16.5 1 96.25 180 LEU B C 1
ATOM 4707 O O . LEU B 1 180 ? -2.891 6.309 16.438 1 96.25 180 LEU B O 1
ATOM 4711 N N . ILE B 1 181 ? -4.773 6.672 17.516 1 97 181 ILE B N 1
ATOM 4712 C CA . ILE B 1 181 ? -4.316 6 18.719 1 97 181 ILE B CA 1
ATOM 4713 C C . ILE B 1 181 ? -4.043 4.527 18.422 1 97 181 ILE B C 1
ATOM 4715 O O . ILE B 1 181 ? -2.975 4.008 18.75 1 97 181 ILE B O 1
ATOM 4719 N N . PRO B 1 182 ? -4.965 3.846 17.75 1 98.25 182 PRO B N 1
ATOM 4720 C CA . PRO B 1 182 ? -4.695 2.449 17.391 1 98.25 182 PRO B CA 1
ATOM 4721 C C . PRO B 1 182 ? -3.416 2.285 16.578 1 98.25 182 PRO B C 1
ATOM 4723 O O . PRO B 1 182 ? -2.664 1.328 16.781 1 98.25 182 PRO B O 1
ATOM 4726 N N . ALA B 1 183 ? -3.191 3.164 15.633 1 98.38 183 ALA B N 1
ATOM 4727 C CA . ALA B 1 183 ? -1.994 3.09 14.797 1 98.38 183 ALA B CA 1
ATOM 4728 C C . ALA B 1 183 ? -0.733 3.293 15.633 1 98.38 183 ALA B C 1
ATOM 4730 O O . ALA B 1 183 ? 0.221 2.52 15.523 1 98.38 183 ALA B O 1
ATOM 4731 N N . VAL B 1 184 ? -0.744 4.312 16.484 1 98.25 184 VAL B N 1
ATOM 4732 C CA . VAL B 1 184 ? 0.422 4.645 17.297 1 98.25 184 VAL B CA 1
ATOM 4733 C C . VAL B 1 184 ? 0.734 3.494 18.25 1 98.25 184 VAL B C 1
ATOM 4735 O O . VAL B 1 184 ? 1.892 3.096 18.391 1 98.25 184 VAL B O 1
ATOM 4738 N N . LEU B 1 185 ? -0.255 2.947 18.875 1 98.56 185 LEU B N 1
ATOM 4739 C CA . LEU B 1 185 ? -0.041 1.849 19.812 1 98.56 185 LEU B CA 1
ATOM 4740 C C . LEU B 1 185 ? 0.471 0.609 19.078 1 98.56 185 LEU B C 1
ATOM 4742 O O . LEU B 1 185 ? 1.386 -0.063 19.562 1 98.56 185 LEU B O 1
ATOM 4746 N N . THR B 1 186 ? -0.127 0.276 17.953 1 98.88 186 THR B N 1
ATOM 4747 C CA . THR B 1 186 ? 0.292 -0.889 17.172 1 98.88 186 THR B CA 1
ATOM 4748 C C . THR B 1 186 ? 1.741 -0.744 16.719 1 98.88 186 THR B C 1
ATOM 4750 O O . THR B 1 186 ? 2.545 -1.664 16.891 1 98.88 186 THR B O 1
ATOM 4753 N N . LEU B 1 187 ? 2.064 0.406 16.141 1 98.88 187 LEU B N 1
ATOM 4754 C CA . LEU B 1 187 ? 3.4 0.628 15.594 1 98.88 187 LEU B CA 1
ATOM 4755 C C . LEU B 1 187 ? 4.441 0.662 16.719 1 98.88 187 LEU B C 1
ATOM 4757 O O . LEU B 1 187 ? 5.586 0.257 16.516 1 98.88 187 LEU B O 1
ATOM 4761 N N . THR B 1 188 ? 4.016 1.111 17.906 1 98.81 188 THR B N 1
ATOM 4762 C CA . THR B 1 188 ? 4.918 1.123 19.047 1 98.81 188 THR B CA 1
ATOM 4763 C C . THR B 1 188 ? 5.332 -0.297 19.422 1 98.81 188 THR B C 1
ATOM 4765 O O . THR B 1 188 ? 6.48 -0.53 19.812 1 98.81 188 THR B O 1
ATOM 4768 N N . VAL B 1 189 ? 4.426 -1.245 19.312 1 98.81 189 VAL B N 1
ATOM 4769 C CA . VAL B 1 189 ? 4.73 -2.641 19.609 1 98.81 189 VAL B CA 1
ATOM 4770 C C . VAL B 1 189 ? 5.836 -3.137 18.688 1 98.81 189 VAL B C 1
ATOM 4772 O O . VAL B 1 189 ? 6.809 -3.744 19.141 1 98.81 189 VAL B O 1
ATOM 4775 N N . PHE B 1 190 ? 5.754 -2.885 17.422 1 98.81 190 PHE B N 1
ATOM 4776 C CA . PHE B 1 190 ? 6.719 -3.389 16.453 1 98.81 190 PHE B CA 1
ATOM 4777 C C . PHE B 1 190 ? 8.039 -2.627 16.562 1 98.81 190 PHE B C 1
ATOM 4779 O O . PHE B 1 190 ? 9.109 -3.193 16.328 1 98.81 190 PHE B O 1
ATOM 4786 N N . LEU B 1 191 ? 7.91 -1.303 16.906 1 98.75 191 LEU B N 1
ATOM 4787 C CA . LEU B 1 191 ? 9.133 -0.562 17.188 1 98.75 191 LEU B CA 1
ATOM 4788 C C . LEU B 1 191 ? 9.875 -1.162 18.375 1 98.75 191 LEU B C 1
ATOM 4790 O O . LEU B 1 191 ? 11.102 -1.298 18.344 1 98.75 191 LEU B O 1
ATOM 4794 N N . ALA B 1 192 ? 9.125 -1.502 19.406 1 98.44 192 ALA B N 1
ATOM 4795 C CA . ALA B 1 192 ? 9.711 -2.129 20.578 1 98.44 192 ALA B CA 1
ATOM 4796 C C . ALA B 1 192 ? 10.359 -3.463 20.219 1 98.44 192 ALA B C 1
ATOM 4798 O O . ALA B 1 192 ? 11.461 -3.768 20.688 1 98.44 192 ALA B O 1
ATOM 4799 N N . ILE B 1 193 ? 9.688 -4.242 19.391 1 98.44 193 ILE B N 1
ATOM 4800 C CA . ILE B 1 193 ? 10.242 -5.516 18.938 1 98.44 193 ILE B CA 1
ATOM 4801 C C . ILE B 1 193 ? 11.547 -5.273 18.188 1 98.44 193 ILE B C 1
ATOM 4803 O O . ILE B 1 193 ? 12.539 -5.961 18.406 1 98.44 193 ILE B O 1
ATOM 4807 N N . ASN B 1 194 ? 11.523 -4.312 17.281 1 98.31 194 ASN B N 1
ATOM 4808 C CA . ASN B 1 194 ? 12.719 -4 16.5 1 98.31 194 ASN B CA 1
ATOM 4809 C C . ASN B 1 194 ? 13.891 -3.609 17.391 1 98.31 194 ASN B C 1
ATOM 4811 O O . ASN B 1 194 ? 15.008 -4.086 17.203 1 98.31 194 ASN B O 1
ATOM 4815 N N . VAL B 1 195 ? 13.648 -2.73 18.359 1 97.12 195 VAL B N 1
ATOM 4816 C CA . VAL B 1 195 ? 14.688 -2.246 19.266 1 97.12 195 VAL B CA 1
ATOM 4817 C C . VAL B 1 195 ? 15.203 -3.396 20.125 1 97.12 195 VAL B C 1
ATOM 4819 O O . VAL B 1 195 ? 16.406 -3.551 20.312 1 97.12 195 VAL B O 1
ATOM 4822 N N . PHE B 1 196 ? 14.25 -4.188 20.594 1 96.81 196 PHE B N 1
ATOM 4823 C CA . PHE B 1 196 ? 14.609 -5.309 21.453 1 96.81 196 PHE B CA 1
ATOM 4824 C C . PHE B 1 196 ? 15.5 -6.301 20.703 1 96.81 196 PHE B C 1
ATOM 4826 O O . PHE B 1 196 ? 16.562 -6.695 21.203 1 96.81 196 PHE B O 1
ATOM 4833 N N . VAL B 1 197 ? 15.156 -6.668 19.516 1 96.19 197 VAL B N 1
ATOM 4834 C CA . VAL B 1 197 ? 15.875 -7.672 18.734 1 96.19 197 VAL B CA 1
ATOM 4835 C C . VAL B 1 197 ? 17.219 -7.109 18.281 1 96.19 197 VAL B C 1
ATOM 4837 O O . VAL B 1 197 ? 18.234 -7.809 18.312 1 96.19 197 VAL B O 1
ATOM 4840 N N . SER B 1 198 ? 17.25 -5.867 17.844 1 93.75 198 SER B N 1
ATOM 4841 C CA . SER B 1 198 ? 18.484 -5.254 17.344 1 93.75 198 SER B CA 1
ATOM 4842 C C . SER B 1 198 ? 19.484 -5.027 18.469 1 93.75 198 SER B C 1
ATOM 4844 O O . SER B 1 198 ? 20.688 -5.246 18.297 1 93.75 198 SER B O 1
ATOM 4846 N N . GLN B 1 199 ? 19.047 -4.629 19.688 1 92 199 GLN B N 1
ATOM 4847 C CA . GLN B 1 199 ? 19.953 -4.258 20.766 1 92 199 GLN B CA 1
ATOM 4848 C C . GLN B 1 199 ? 20.344 -5.477 21.609 1 92 199 GLN B C 1
ATOM 4850 O O . GLN B 1 199 ? 21.469 -5.582 22.062 1 92 199 GLN B O 1
ATOM 4855 N N . LEU B 1 200 ? 19.422 -6.332 21.781 1 91.5 200 LEU B N 1
ATOM 4856 C CA . LEU B 1 200 ? 19.688 -7.461 22.672 1 91.5 200 LEU B CA 1
ATOM 4857 C C . LEU B 1 200 ? 20.359 -8.602 21.906 1 91.5 200 LEU B C 1
ATOM 4859 O O . LEU B 1 200 ? 21.25 -9.266 22.453 1 91.5 200 LEU B O 1
ATOM 4863 N N . PHE B 1 201 ? 19.969 -8.812 20.641 1 92.38 201 PHE B N 1
ATOM 4864 C CA . PHE B 1 201 ? 20.469 -9.984 19.922 1 92.38 201 PHE B CA 1
ATOM 4865 C C . PHE B 1 201 ? 21.391 -9.57 18.781 1 92.38 201 PHE B C 1
ATOM 4867 O O . PHE B 1 201 ? 21.969 -10.422 18.109 1 92.38 201 PHE B O 1
ATOM 4874 N N . HIS B 1 202 ? 21.531 -8.297 18.547 1 91.69 202 HIS B N 1
ATOM 4875 C CA . HIS B 1 202 ? 22.406 -7.75 17.516 1 91.69 202 HIS B CA 1
ATOM 4876 C C . HIS B 1 202 ? 22.109 -8.367 16.156 1 91.69 202 HIS B C 1
ATOM 4878 O O . HIS B 1 202 ? 23.016 -8.805 15.445 1 91.69 202 HIS B O 1
ATOM 4884 N N . THR B 1 203 ? 20.875 -8.562 15.906 1 94.06 203 THR B N 1
ATOM 4885 C CA . THR B 1 203 ? 20.344 -9.062 14.641 1 94.06 203 THR B CA 1
ATOM 4886 C C . THR B 1 203 ? 19.078 -8.328 14.25 1 94.06 203 THR B C 1
ATOM 4888 O O . THR B 1 203 ? 18.766 -7.266 14.797 1 94.06 203 THR B O 1
ATOM 4891 N N . ASN B 1 204 ? 18.406 -8.703 13.156 1 95.31 204 ASN B N 1
ATOM 4892 C CA . ASN B 1 204 ? 17.156 -8.094 12.719 1 95.31 204 ASN B CA 1
ATOM 4893 C C . ASN B 1 204 ? 16.062 -9.141 12.516 1 95.31 204 ASN B C 1
ATOM 4895 O O . ASN B 1 204 ? 16.359 -10.328 12.383 1 95.31 204 ASN B O 1
ATOM 4899 N N . MET B 1 205 ? 14.844 -8.695 12.531 1 96.81 205 MET B N 1
ATOM 4900 C CA . MET B 1 205 ? 13.703 -9.609 12.523 1 96.81 205 MET B CA 1
ATOM 4901 C C . MET B 1 205 ? 13.617 -10.359 11.203 1 96.81 205 MET B C 1
ATOM 4903 O O . MET B 1 205 ? 13.102 -11.484 11.156 1 96.81 205 MET B O 1
ATOM 4907 N N 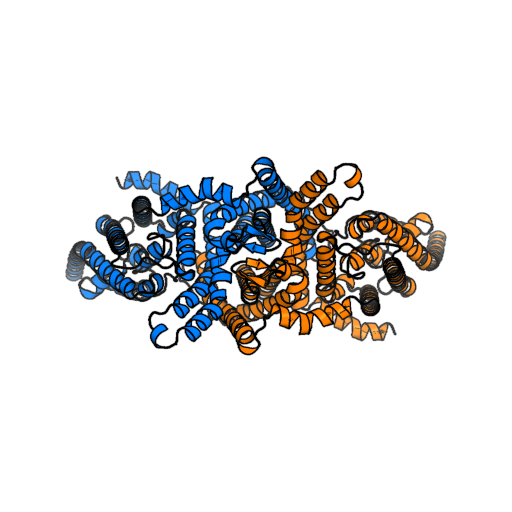. HIS B 1 206 ? 14.125 -9.805 10.102 1 97.44 206 HIS B N 1
ATOM 4908 C CA . HIS B 1 206 ? 14.164 -10.523 8.836 1 97.44 206 HIS B CA 1
ATOM 4909 C C . HIS B 1 206 ? 14.961 -11.82 8.961 1 97.44 206 HIS B C 1
ATOM 4911 O O . HIS B 1 206 ? 14.492 -12.883 8.562 1 97.44 206 HIS B O 1
ATOM 4917 N N . ASP B 1 207 ? 16.125 -11.672 9.562 1 96 207 ASP B N 1
ATOM 4918 C CA . ASP B 1 207 ? 17.016 -12.828 9.68 1 96 207 ASP B CA 1
ATOM 4919 C C . ASP B 1 207 ? 16.469 -13.836 10.688 1 96 207 ASP B C 1
ATOM 4921 O O . ASP B 1 207 ? 16.578 -15.047 10.484 1 96 207 ASP B O 1
ATOM 4925 N N . VAL B 1 208 ? 15.883 -13.32 11.75 1 96.31 208 VAL B N 1
ATOM 4926 C CA . VAL B 1 208 ? 15.328 -14.195 12.781 1 96.31 208 VAL B CA 1
ATOM 4927 C C . VAL B 1 208 ? 14.203 -15.039 12.188 1 96.31 208 VAL B C 1
ATOM 4929 O O . VAL B 1 208 ? 14.195 -16.266 12.336 1 96.31 208 VAL B O 1
ATOM 4932 N N . ILE B 1 209 ? 13.25 -14.438 11.523 1 96.56 209 ILE B N 1
ATOM 4933 C CA . ILE B 1 209 ? 12.094 -15.141 10.984 1 96.56 209 ILE B CA 1
ATOM 4934 C C . ILE B 1 209 ? 12.523 -16.047 9.836 1 96.56 209 ILE B C 1
ATOM 4936 O O . ILE B 1 209 ? 11.992 -17.141 9.664 1 96.56 209 ILE B O 1
ATOM 4940 N N . TYR B 1 210 ? 13.43 -15.57 9.023 1 94.88 210 TYR B N 1
ATOM 4941 C CA . TYR B 1 210 ? 13.914 -16.391 7.918 1 94.88 210 TYR B CA 1
ATOM 4942 C C . TYR B 1 210 ? 14.484 -17.703 8.43 1 94.88 210 TYR B C 1
ATOM 4944 O O . TYR B 1 210 ? 14.125 -18.781 7.941 1 94.88 210 TYR B O 1
ATOM 4952 N N . GLN B 1 211 ? 15.336 -17.688 9.438 1 94.38 211 GLN B N 1
ATOM 4953 C CA . GLN B 1 211 ? 16.031 -18.859 9.945 1 94.38 211 GLN B CA 1
ATOM 4954 C C . GLN B 1 211 ? 15.086 -19.734 10.766 1 94.38 211 GLN B C 1
ATOM 4956 O O . GLN B 1 211 ? 15.117 -20.969 10.648 1 94.38 211 GLN B O 1
ATOM 4961 N N . ALA B 1 212 ? 14.25 -19.094 11.539 1 94.81 212 ALA B N 1
ATOM 4962 C CA . ALA B 1 212 ? 13.453 -19.844 12.516 1 94.81 212 ALA B CA 1
ATOM 4963 C C . ALA B 1 212 ? 12.195 -20.422 11.867 1 94.81 212 ALA B C 1
ATOM 4965 O O . ALA B 1 212 ? 11.695 -21.453 12.289 1 94.81 212 ALA B O 1
ATOM 4966 N N . VAL B 1 213 ? 11.68 -19.75 10.867 1 95.88 213 VAL B N 1
ATOM 4967 C CA . VAL B 1 213 ? 10.352 -20.109 10.383 1 95.88 213 VAL B CA 1
ATOM 4968 C C . VAL B 1 213 ? 10.406 -20.391 8.883 1 95.88 213 VAL B C 1
ATOM 4970 O O . VAL B 1 213 ? 10.109 -21.5 8.438 1 95.88 213 VAL B O 1
ATOM 4973 N N . GLN B 1 214 ? 10.836 -19.484 8.078 1 95 214 GLN B N 1
ATOM 4974 C CA . GLN B 1 214 ? 10.711 -19.531 6.625 1 95 214 GLN B CA 1
ATOM 4975 C C . GLN B 1 214 ? 11.562 -20.656 6.047 1 95 214 GLN B C 1
ATOM 4977 O O . GLN B 1 214 ? 11.078 -21.469 5.25 1 95 214 GLN B O 1
ATOM 4982 N N . ALA B 1 215 ? 12.797 -20.688 6.465 1 93.81 215 ALA B N 1
ATOM 4983 C CA . ALA B 1 215 ? 13.719 -21.656 5.887 1 93.81 215 ALA B CA 1
ATOM 4984 C C . ALA B 1 215 ? 13.234 -23.078 6.125 1 93.81 215 ALA B C 1
ATOM 4986 O O . ALA B 1 215 ? 13.172 -23.891 5.195 1 93.81 215 ALA B O 1
ATOM 4987 N N . PRO B 1 216 ? 12.82 -23.438 7.32 1 95.12 216 PRO B N 1
ATOM 4988 C CA . PRO B 1 216 ? 12.312 -24.797 7.543 1 95.12 216 PRO B CA 1
ATOM 4989 C C . PRO B 1 216 ? 11.039 -25.094 6.754 1 95.12 216 PRO B C 1
ATOM 4991 O O . PRO B 1 216 ? 10.891 -26.172 6.199 1 95.12 216 PRO B O 1
ATOM 4994 N N . LEU B 1 217 ? 10.172 -24.156 6.641 1 93.56 217 LEU B N 1
ATOM 4995 C CA . LEU B 1 217 ? 8.898 -24.375 5.973 1 93.56 217 LEU B CA 1
ATOM 4996 C C . LEU B 1 217 ? 9.086 -24.484 4.461 1 93.56 217 LEU B C 1
ATOM 4998 O O . LEU B 1 217 ? 8.492 -25.344 3.816 1 93.56 217 LEU B O 1
ATOM 5002 N N . VAL B 1 218 ? 9.828 -23.578 3.967 1 93.44 218 VAL B N 1
ATOM 5003 C CA . VAL B 1 218 ? 10.094 -23.594 2.531 1 93.44 218 VAL B CA 1
ATOM 5004 C C . VAL B 1 218 ? 10.914 -24.828 2.164 1 93.44 218 VAL B C 1
ATOM 5006 O O . VAL B 1 218 ? 10.734 -25.391 1.087 1 93.44 218 VAL B O 1
ATOM 5009 N N . GLY B 1 219 ? 11.844 -25.203 3.021 1 92.62 219 GLY B N 1
ATOM 5010 C CA . GLY B 1 219 ? 12.57 -26.438 2.822 1 92.62 219 GLY B CA 1
ATOM 5011 C C . GLY B 1 219 ? 11.672 -27.656 2.729 1 92.62 219 GLY B C 1
ATOM 5012 O O . GLY B 1 219 ? 11.859 -28.516 1.862 1 92.62 219 GLY B O 1
ATOM 5013 N N . LEU B 1 220 ? 10.711 -27.672 3.529 1 90.25 220 LEU B N 1
ATOM 5014 C CA . LEU B 1 220 ? 9.742 -28.766 3.527 1 90.25 220 LEU B CA 1
ATOM 5015 C C . LEU B 1 220 ? 8.852 -28.703 2.293 1 90.25 220 LEU B C 1
ATOM 5017 O O . LEU B 1 220 ? 8.617 -29.719 1.632 1 90.25 220 LEU B O 1
ATOM 5021 N N . GLY B 1 221 ? 8.406 -27.562 1.935 1 92.56 221 GLY B N 1
ATOM 5022 C CA . GLY B 1 221 ? 7.43 -27.359 0.871 1 92.56 221 GLY B CA 1
ATOM 5023 C C . GLY B 1 221 ? 8.031 -27.516 -0.516 1 92.56 221 GLY B C 1
ATOM 5024 O O . GLY B 1 221 ? 7.301 -27.656 -1.499 1 92.56 221 GLY B O 1
ATOM 5025 N N . SER B 1 222 ? 9.305 -27.5 -0.518 1 94.88 222 SER B N 1
ATOM 5026 C CA . SER B 1 222 ? 9.977 -27.641 -1.806 1 94.88 222 SER B CA 1
ATOM 5027 C C . SER B 1 222 ? 10.195 -29.109 -2.152 1 94.88 222 SER B C 1
ATOM 5029 O O . SER B 1 222 ? 10.625 -29.438 -3.26 1 94.88 222 SER B O 1
ATOM 5031 N N . GLY B 1 223 ? 9.781 -30 -1.282 1 96.25 223 GLY B N 1
ATOM 5032 C CA . GLY B 1 223 ? 10.008 -31.422 -1.481 1 96.25 223 GLY B CA 1
ATOM 5033 C C . GLY B 1 223 ? 8.914 -32.094 -2.295 1 96.25 223 GLY B C 1
ATOM 5034 O O . GLY B 1 223 ? 7.762 -31.641 -2.275 1 96.25 223 GLY B O 1
ATOM 5035 N N . ILE B 1 224 ? 9.281 -33.188 -2.93 1 97.75 224 ILE B N 1
ATOM 5036 C CA . ILE B 1 224 ? 8.352 -33.906 -3.793 1 97.75 224 ILE B CA 1
ATOM 5037 C C . ILE B 1 224 ? 7.312 -34.625 -2.941 1 97.75 224 ILE B C 1
ATOM 5039 O O . ILE B 1 224 ? 6.145 -34.719 -3.324 1 97.75 224 ILE B O 1
ATOM 5043 N N . ILE B 1 225 ? 7.645 -35.062 -1.768 1 97.38 225 ILE B N 1
ATOM 5044 C CA . ILE B 1 225 ? 6.734 -35.844 -0.936 1 97.38 225 ILE B CA 1
ATOM 5045 C C . ILE B 1 225 ? 5.613 -34.938 -0.417 1 97.38 225 ILE B C 1
ATOM 5047 O O . ILE B 1 225 ? 4.43 -35.25 -0.593 1 97.38 225 ILE B O 1
ATOM 5051 N N . PRO B 1 226 ? 5.98 -33.812 0.232 1 96.81 226 PRO B N 1
ATOM 5052 C CA . PRO B 1 226 ? 4.891 -32.906 0.642 1 96.81 226 PRO B CA 1
ATOM 5053 C C . PRO B 1 226 ? 4.031 -32.469 -0.534 1 96.81 226 PRO B C 1
ATOM 5055 O O . PRO B 1 226 ? 2.824 -32.25 -0.381 1 96.81 226 PRO B O 1
ATOM 5058 N N . THR B 1 227 ? 4.613 -32.281 -1.652 1 97.75 227 THR B N 1
ATOM 5059 C CA . THR B 1 227 ? 3.865 -31.891 -2.838 1 97.75 227 THR B CA 1
ATOM 5060 C C . THR B 1 227 ? 2.865 -32.969 -3.244 1 97.75 227 THR B C 1
ATOM 5062 O O . THR B 1 227 ? 1.708 -32.656 -3.545 1 97.75 227 THR B O 1
ATOM 5065 N N . LEU B 1 228 ? 3.285 -34.219 -3.227 1 97.75 228 LEU B N 1
ATOM 5066 C CA . LEU B 1 228 ? 2.398 -35.344 -3.561 1 97.75 228 LEU B CA 1
ATOM 5067 C C . LEU B 1 228 ? 1.261 -35.438 -2.551 1 97.75 228 LEU B C 1
ATOM 5069 O O . LEU B 1 228 ? 0.122 -35.75 -2.922 1 97.75 228 LEU B O 1
ATOM 5073 N N . ILE B 1 229 ? 1.561 -35.188 -1.352 1 96.75 229 ILE B N 1
ATOM 5074 C CA . ILE B 1 229 ? 0.539 -35.188 -0.311 1 96.75 229 ILE B CA 1
ATOM 5075 C C . ILE B 1 229 ? -0.489 -34.094 -0.57 1 96.75 229 ILE B C 1
ATOM 5077 O O . ILE B 1 229 ? -1.695 -34.344 -0.472 1 96.75 229 ILE B O 1
ATOM 5081 N N . ALA B 1 230 ? 0.009 -32.938 -0.866 1 96 230 ALA B N 1
ATOM 5082 C CA . ALA B 1 230 ? -0.886 -31.828 -1.17 1 96 230 ALA B CA 1
ATOM 5083 C C . ALA B 1 230 ? -1.795 -32.156 -2.35 1 96 230 ALA B C 1
ATOM 5085 O O . ALA B 1 230 ? -3.008 -31.953 -2.287 1 96 230 ALA B O 1
ATOM 5086 N N . ILE B 1 231 ? -1.242 -32.719 -3.396 1 96.81 231 ILE B N 1
ATOM 5087 C CA . ILE B 1 231 ? -1.998 -33.031 -4.598 1 96.81 231 ILE B CA 1
ATOM 5088 C C . ILE B 1 231 ? -3.021 -34.125 -4.285 1 96.81 231 ILE B C 1
ATOM 5090 O O . ILE B 1 231 ? -4.164 -34.062 -4.742 1 96.81 231 ILE B O 1
ATOM 5094 N N . PHE B 1 232 ? -2.625 -35.094 -3.51 1 96 232 PHE B N 1
ATOM 5095 C CA . PHE B 1 232 ? -3.531 -36.156 -3.09 1 96 232 PHE B CA 1
ATOM 5096 C C . PHE B 1 232 ? -4.746 -35.562 -2.373 1 96 232 PHE B C 1
ATOM 5098 O O . PHE B 1 232 ? -5.883 -35.938 -2.68 1 96 232 PHE B O 1
ATOM 5105 N N . PHE B 1 233 ? -4.508 -34.656 -1.521 1 94.06 233 PHE B N 1
ATOM 5106 C CA . PHE B 1 233 ? -5.598 -34.094 -0.743 1 94.06 233 PHE B CA 1
ATOM 5107 C C . PHE B 1 233 ? -6.461 -33.156 -1.61 1 94.06 233 PHE B C 1
ATOM 5109 O O . PHE B 1 233 ? -7.676 -33.094 -1.409 1 94.06 233 PHE B O 1
ATOM 5116 N N . ILE B 1 234 ? -5.855 -32.5 -2.549 1 94.88 234 ILE B N 1
ATOM 5117 C CA . ILE B 1 234 ? -6.641 -31.719 -3.492 1 94.88 234 ILE B CA 1
ATOM 5118 C C . ILE B 1 234 ? -7.66 -32.625 -4.191 1 94.88 234 ILE B C 1
ATOM 5120 O O . ILE B 1 234 ? -8.852 -32.312 -4.23 1 94.88 234 ILE B O 1
ATOM 5124 N N . GLN B 1 235 ? -7.23 -33.781 -4.648 1 95 235 GLN B N 1
ATOM 5125 C CA . GLN B 1 235 ? -8.086 -34.688 -5.391 1 95 235 GLN B CA 1
ATOM 5126 C C . GLN B 1 235 ? -9.156 -35.312 -4.488 1 95 235 GLN B C 1
ATOM 5128 O O . GLN B 1 235 ? -10.32 -35.406 -4.891 1 95 235 GLN B O 1
ATOM 5133 N N . ILE B 1 236 ? -8.781 -35.594 -3.307 1 92.62 236 ILE B N 1
ATOM 5134 C CA . ILE B 1 236 ? -9.719 -36.219 -2.375 1 92.62 236 ILE B CA 1
ATOM 5135 C C . ILE B 1 236 ? -10.812 -35.219 -1.993 1 92.62 236 ILE B C 1
ATOM 5137 O O . ILE B 1 236 ? -11.984 -35.562 -1.906 1 92.62 236 ILE B O 1
ATOM 5141 N N . LEU B 1 237 ? -10.445 -34.031 -1.781 1 92.06 237 LEU B N 1
ATOM 5142 C CA . LEU B 1 237 ? -11.422 -33.031 -1.404 1 92.06 237 LEU B CA 1
ATOM 5143 C C . LEU B 1 237 ? -12.398 -32.75 -2.545 1 92.06 237 LEU B C 1
ATOM 5145 O O . LEU B 1 237 ? -13.609 -32.656 -2.318 1 92.06 237 LEU B O 1
ATOM 5149 N N . TRP B 1 238 ? -11.875 -32.719 -3.711 1 91.25 238 TRP B N 1
ATOM 5150 C CA . TRP B 1 238 ? -12.773 -32.562 -4.855 1 91.25 238 TRP B CA 1
ATOM 5151 C C . TRP B 1 238 ? -13.703 -33.75 -4.988 1 91.25 238 TRP B C 1
ATOM 5153 O O . TRP B 1 238 ? -14.867 -33.625 -5.371 1 91.25 238 TRP B O 1
ATOM 5163 N N . PHE B 1 239 ? -13.211 -34.875 -4.703 1 91.19 239 PHE B N 1
ATOM 5164 C CA . PHE B 1 239 ? -14.016 -36.094 -4.766 1 91.19 239 PHE B CA 1
ATOM 5165 C C . PHE B 1 239 ? -15.203 -36 -3.818 1 91.19 239 PHE B C 1
ATOM 5167 O O . PHE B 1 239 ? -16.281 -36.5 -4.125 1 91.19 239 PHE B O 1
ATOM 5174 N N . PHE B 1 240 ? -15.047 -35.25 -2.803 1 88.06 240 PHE B N 1
ATOM 5175 C CA . PHE B 1 240 ? -16.125 -35.125 -1.831 1 88.06 240 PHE B CA 1
ATOM 5176 C C . PHE B 1 240 ? -16.922 -33.844 -2.086 1 88.06 240 PHE B C 1
ATOM 5178 O O . PHE B 1 240 ? -17.75 -33.469 -1.259 1 88.06 240 PHE B O 1
ATOM 5185 N N . GLY B 1 241 ? -16.609 -33.219 -3.123 1 86 241 GLY B N 1
ATOM 5186 C CA . GLY B 1 241 ? -17.438 -32.094 -3.539 1 86 241 GLY B CA 1
ATOM 5187 C C . GLY B 1 241 ? -16.953 -30.75 -2.988 1 86 241 GLY B C 1
ATOM 5188 O O . GLY B 1 241 ? -17.641 -29.734 -3.09 1 86 241 GLY B O 1
ATOM 5189 N N . LEU B 1 242 ? -15.789 -30.781 -2.414 1 87.38 242 LEU B N 1
ATOM 5190 C CA . LEU B 1 242 ? -15.18 -29.547 -1.934 1 87.38 242 LEU B CA 1
ATOM 5191 C C . LEU B 1 242 ? -14.141 -29.031 -2.928 1 87.38 242 LEU B C 1
ATOM 5193 O O . LEU B 1 242 ? -13.531 -29.828 -3.658 1 87.38 242 LEU B O 1
ATOM 5197 N N . HIS B 1 243 ? -14.062 -27.719 -3.023 1 88.12 243 HIS B N 1
ATOM 5198 C CA . HIS B 1 243 ? -13.047 -27.188 -3.914 1 88.12 243 HIS B CA 1
ATOM 5199 C C . HIS B 1 243 ? -11.648 -27.422 -3.363 1 88.12 243 HIS B C 1
ATOM 5201 O O . HIS B 1 243 ? -11.055 -26.547 -2.734 1 88.12 243 HIS B O 1
ATOM 5207 N N . GLY B 1 244 ? -11.148 -28.5 -3.676 1 90.06 244 GLY B N 1
ATOM 5208 C CA . GLY B 1 244 ? -9.891 -28.953 -3.105 1 90.06 244 GLY B CA 1
ATOM 5209 C C . GLY B 1 244 ? -8.734 -28.031 -3.402 1 90.06 244 GLY B C 1
ATOM 5210 O O . GLY B 1 244 ? -7.875 -27.797 -2.545 1 90.06 244 GLY B O 1
ATOM 5211 N N . GLN B 1 245 ? -8.68 -27.516 -4.57 1 90.81 245 GLN B N 1
ATOM 5212 C CA . GLN B 1 245 ? -7.586 -26.641 -4.984 1 90.81 245 GLN B CA 1
ATOM 5213 C C . GLN B 1 245 ? -7.527 -25.391 -4.121 1 90.81 245 GLN B C 1
ATOM 5215 O O . GLN B 1 245 ? -6.453 -24.984 -3.664 1 90.81 245 GLN B O 1
ATOM 5220 N N . VAL B 1 246 ? -8.578 -24.781 -3.91 1 86.94 246 VAL B N 1
ATOM 5221 C CA . VAL B 1 246 ? -8.656 -23.547 -3.133 1 86.94 246 VAL B CA 1
ATOM 5222 C C . VAL B 1 246 ? -8.234 -23.828 -1.689 1 86.94 246 VAL B C 1
ATOM 5224 O O . VAL B 1 246 ? -7.484 -23.047 -1.098 1 86.94 246 VAL B O 1
ATOM 5227 N N . ILE B 1 247 ? -8.695 -24.906 -1.175 1 89.62 247 ILE B N 1
ATOM 5228 C CA . ILE B 1 247 ? -8.453 -25.234 0.224 1 89.62 247 ILE B CA 1
ATOM 5229 C C . ILE B 1 247 ? -6.969 -25.516 0.44 1 89.62 247 ILE B C 1
ATOM 5231 O O . ILE B 1 247 ? -6.344 -24.938 1.333 1 89.62 247 ILE B O 1
ATOM 5235 N N . ILE B 1 248 ? -6.426 -26.281 -0.341 1 91.94 248 ILE B N 1
ATOM 5236 C CA . ILE B 1 248 ? -5.027 -26.672 -0.152 1 91.94 248 ILE B CA 1
ATOM 5237 C C . ILE B 1 248 ? -4.121 -25.5 -0.521 1 91.94 248 ILE B C 1
ATOM 5239 O O . ILE B 1 248 ? -3.088 -25.281 0.118 1 91.94 248 ILE B O 1
ATOM 5243 N N . ASN B 1 249 ? -4.461 -24.734 -1.517 1 90.75 249 ASN B N 1
ATOM 5244 C CA . ASN B 1 249 ? -3.666 -23.578 -1.924 1 90.75 249 ASN B CA 1
ATOM 5245 C C . ASN B 1 249 ? -3.623 -22.516 -0.833 1 90.75 249 ASN B C 1
ATOM 5247 O O . ASN B 1 249 ? -2.629 -21.797 -0.695 1 90.75 249 ASN B O 1
ATOM 5251 N N . SER B 1 250 ? -4.66 -22.406 -0.166 1 87.5 250 SER B N 1
ATOM 5252 C CA . SER B 1 250 ? -4.672 -21.422 0.909 1 87.5 250 SER B CA 1
ATOM 5253 C C . SER B 1 250 ? -3.57 -21.688 1.924 1 87.5 250 SER B C 1
ATOM 5255 O O . SER B 1 250 ? -3.033 -20.766 2.533 1 87.5 250 SER B O 1
ATOM 5257 N N . VAL B 1 251 ? -3.201 -22.922 2.053 1 90.5 251 VAL B N 1
ATOM 5258 C CA . VAL B 1 251 ? -2.174 -23.328 3.01 1 90.5 251 VAL B CA 1
ATOM 5259 C C . VAL B 1 251 ? -0.803 -23.297 2.336 1 90.5 251 VAL B C 1
ATOM 5261 O O . VAL B 1 251 ? 0.177 -22.844 2.924 1 90.5 251 VAL B O 1
ATOM 5264 N N . MET B 1 252 ? -0.754 -23.703 1.156 1 94.31 252 MET B N 1
ATOM 5265 C CA . MET B 1 252 ? 0.532 -24 0.528 1 94.31 252 MET B CA 1
ATOM 5266 C C . MET B 1 252 ? 1.017 -22.797 -0.288 1 94.31 252 MET B C 1
ATOM 5268 O O . MET B 1 252 ? 2.211 -22.672 -0.566 1 94.31 252 MET B O 1
ATOM 5272 N N . ASP B 1 253 ? 0.189 -21.922 -0.657 1 93.69 253 ASP B N 1
ATOM 5273 C CA . ASP B 1 253 ? 0.526 -20.844 -1.577 1 93.69 253 ASP B CA 1
ATOM 5274 C C . ASP B 1 253 ? 1.641 -19.969 -1.01 1 93.69 253 ASP B C 1
ATOM 5276 O O . ASP B 1 253 ? 2.547 -19.547 -1.738 1 93.69 253 ASP B O 1
ATOM 5280 N N . PRO B 1 254 ? 1.587 -19.656 0.255 1 93.94 254 PRO B N 1
ATOM 5281 C CA . PRO B 1 254 ? 2.693 -18.859 0.787 1 93.94 254 PRO B CA 1
ATOM 5282 C C . PRO B 1 254 ? 4.059 -19.484 0.537 1 93.94 254 PRO B C 1
ATOM 5284 O O . PRO B 1 254 ? 5.023 -18.797 0.219 1 93.94 254 PRO B O 1
ATOM 5287 N N . ILE B 1 255 ? 4.07 -20.75 0.631 1 96.44 255 ILE B N 1
ATOM 5288 C CA . ILE B 1 255 ? 5.316 -21.484 0.457 1 96.44 255 ILE B CA 1
ATOM 5289 C C . ILE B 1 255 ? 5.684 -21.531 -1.024 1 96.44 255 ILE B C 1
ATOM 5291 O O . ILE B 1 255 ? 6.789 -21.141 -1.41 1 96.44 255 ILE B O 1
ATOM 5295 N N . TRP B 1 256 ? 4.793 -21.953 -1.866 1 97.31 256 TRP B N 1
ATOM 5296 C CA . TRP B 1 256 ? 5.066 -22.125 -3.289 1 97.31 256 TRP B CA 1
ATOM 5297 C C . TRP B 1 256 ? 5.348 -20.781 -3.955 1 97.31 256 TRP B C 1
ATOM 5299 O O . TRP B 1 256 ? 6.148 -20.703 -4.891 1 97.31 256 TRP B O 1
ATOM 5309 N N . ASN B 1 257 ? 4.688 -19.75 -3.494 1 96.75 257 ASN B N 1
ATOM 5310 C CA . ASN B 1 257 ? 4.961 -18.406 -4.016 1 96.75 257 ASN B CA 1
ATOM 5311 C C . ASN B 1 257 ? 6.355 -17.938 -3.623 1 96.75 257 ASN B C 1
ATOM 5313 O O . ASN B 1 257 ? 7.047 -17.297 -4.426 1 96.75 257 ASN B O 1
ATOM 5317 N N . THR B 1 258 ? 6.695 -18.172 -2.41 1 96.94 258 THR B N 1
ATOM 5318 C CA . THR B 1 258 ? 8.031 -17.797 -1.959 1 96.94 258 THR B CA 1
ATOM 5319 C C . THR B 1 258 ? 9.102 -18.5 -2.797 1 96.94 258 THR B C 1
ATOM 5321 O O . THR B 1 258 ? 10.07 -17.875 -3.221 1 96.94 258 THR B O 1
ATOM 5324 N N . LEU B 1 259 ? 8.914 -19.766 -3.059 1 98.06 259 LEU B N 1
ATOM 5325 C CA . LEU B 1 259 ? 9.836 -20.531 -3.887 1 98.06 259 LEU B CA 1
ATOM 5326 C C . LEU B 1 259 ? 9.875 -19.984 -5.309 1 98.06 259 LEU B C 1
ATOM 5328 O O . LEU B 1 259 ? 10.93 -19.969 -5.941 1 98.06 259 LEU B O 1
ATOM 5332 N N . MET B 1 260 ? 8.719 -19.578 -5.785 1 97.75 260 MET B N 1
ATOM 5333 C CA . MET B 1 260 ? 8.625 -18.969 -7.109 1 97.75 260 MET B CA 1
ATOM 5334 C C . MET B 1 260 ? 9.461 -17.688 -7.188 1 97.75 260 MET B C 1
ATOM 5336 O O . MET B 1 260 ? 10.203 -17.5 -8.148 1 97.75 260 MET B O 1
ATOM 5340 N N . ILE B 1 261 ? 9.336 -16.859 -6.172 1 96.75 261 ILE B N 1
ATOM 5341 C CA . ILE B 1 261 ? 10.055 -15.586 -6.164 1 96.75 261 ILE B CA 1
ATOM 5342 C C . ILE B 1 261 ? 11.555 -15.844 -6.031 1 96.75 261 ILE B C 1
ATOM 5344 O O . ILE B 1 261 ? 12.367 -15.148 -6.641 1 96.75 261 ILE B O 1
ATOM 5348 N N . GLU B 1 262 ? 11.953 -16.828 -5.242 1 96.94 262 GLU B N 1
ATOM 5349 C CA . GLU B 1 262 ? 13.359 -17.219 -5.172 1 96.94 262 GLU B CA 1
ATOM 5350 C C . GLU B 1 262 ? 13.906 -17.594 -6.547 1 96.94 262 GLU B C 1
ATOM 5352 O O . GLU B 1 262 ? 15.016 -17.203 -6.914 1 96.94 262 GLU B O 1
ATOM 5357 N N . ASN B 1 263 ? 13.117 -18.375 -7.277 1 98.12 263 ASN B N 1
ATOM 5358 C CA . ASN B 1 263 ? 13.508 -18.734 -8.633 1 98.12 263 ASN B CA 1
ATOM 5359 C C . ASN B 1 263 ? 13.656 -17.516 -9.523 1 98.12 263 ASN B C 1
ATOM 5361 O O . ASN B 1 263 ? 14.609 -17.406 -10.289 1 98.12 263 ASN B O 1
ATOM 5365 N N . LEU B 1 264 ? 12.703 -16.656 -9.406 1 97.12 264 LEU B N 1
ATOM 5366 C CA . LEU B 1 264 ? 12.719 -15.445 -10.234 1 97.12 264 LEU B CA 1
ATOM 5367 C C . LEU B 1 264 ? 13.961 -14.609 -9.961 1 97.12 264 LEU B C 1
ATOM 5369 O O . LEU B 1 264 ? 14.602 -14.125 -10.891 1 97.12 264 LEU B O 1
ATOM 5373 N N . GLU B 1 265 ? 14.234 -14.391 -8.695 1 95.12 265 GLU B N 1
ATOM 5374 C CA . GLU B 1 265 ? 15.398 -13.609 -8.289 1 95.12 265 GLU B CA 1
ATOM 5375 C C . GLU B 1 265 ? 16.688 -14.219 -8.836 1 95.12 265 GLU B C 1
ATOM 5377 O O . GLU B 1 265 ? 17.531 -13.508 -9.383 1 95.12 265 GLU B O 1
ATOM 5382 N N . ALA B 1 266 ? 16.844 -15.523 -8.742 1 96.5 266 ALA B N 1
ATOM 5383 C CA . ALA B 1 266 ? 18.016 -16.203 -9.273 1 96.5 266 ALA B CA 1
ATOM 5384 C C . ALA B 1 266 ? 18.078 -16.094 -10.797 1 96.5 266 ALA B C 1
ATOM 5386 O O . ALA B 1 266 ? 19.125 -15.781 -11.359 1 96.5 266 ALA B O 1
ATOM 5387 N N . TYR B 1 267 ? 16.969 -16.266 -11.383 1 95.81 267 TYR B N 1
ATOM 5388 C CA . TYR B 1 267 ? 16.859 -16.266 -12.844 1 95.81 267 TYR B CA 1
ATOM 5389 C C . TYR B 1 267 ? 17.25 -14.898 -13.406 1 95.81 267 TYR B C 1
ATOM 5391 O O . TYR B 1 267 ? 18.031 -14.812 -14.352 1 95.81 267 TYR B O 1
ATOM 5399 N N . THR B 1 268 ? 16.719 -13.859 -12.859 1 92.12 268 THR B N 1
ATOM 5400 C CA . THR B 1 268 ? 16.953 -12.516 -13.367 1 92.12 268 THR B CA 1
ATOM 5401 C C . THR B 1 268 ? 18.391 -12.078 -13.078 1 92.12 268 THR B C 1
ATOM 5403 O O . THR B 1 268 ? 18.906 -11.18 -13.75 1 92.12 268 THR B O 1
ATOM 5406 N N . ASN B 1 269 ? 19.016 -12.719 -12.094 1 90.69 269 ASN B N 1
ATOM 5407 C CA . ASN B 1 269 ? 20.406 -12.438 -11.781 1 90.69 269 ASN B CA 1
ATOM 5408 C C . ASN B 1 269 ? 21.344 -13.32 -12.594 1 90.69 269 ASN B C 1
ATOM 5410 O O . ASN B 1 269 ? 22.562 -13.281 -12.398 1 90.69 269 ASN B O 1
ATOM 5414 N N . GLY B 1 270 ? 20.781 -14.18 -13.453 1 90.31 270 GLY B N 1
ATOM 5415 C CA . GLY B 1 270 ? 21.594 -15.047 -14.289 1 90.31 270 GLY B CA 1
ATOM 5416 C C . GLY B 1 270 ? 22.141 -16.266 -13.555 1 90.31 270 GLY B C 1
ATOM 5417 O O . GLY B 1 270 ? 23.109 -16.875 -13.984 1 90.31 270 GLY B O 1
ATOM 5418 N N . GLU B 1 271 ? 21.516 -16.516 -12.438 1 94.62 271 GLU B N 1
ATOM 5419 C CA . GLU B 1 271 ? 21.906 -17.672 -11.625 1 94.62 271 GLU B CA 1
ATOM 5420 C C . GLU B 1 271 ? 21 -18.875 -11.898 1 94.62 271 GLU B C 1
ATOM 5422 O O . GLU B 1 271 ? 19.891 -18.719 -12.422 1 94.62 271 GLU B O 1
ATOM 5427 N N . PRO B 1 272 ? 21.547 -20.062 -11.602 1 95.25 272 PRO B N 1
ATOM 5428 C CA . PRO B 1 272 ? 20.672 -21.234 -11.742 1 95.25 272 PRO B CA 1
ATOM 5429 C C . PRO B 1 272 ? 19.453 -21.172 -10.828 1 95.25 272 PRO B C 1
ATOM 5431 O O . PRO B 1 272 ? 19.547 -20.734 -9.68 1 95.25 272 PRO B O 1
ATOM 5434 N N . VAL B 1 273 ? 18.391 -21.641 -11.352 1 96.69 273 VAL B N 1
ATOM 5435 C CA . VAL B 1 273 ? 17.141 -21.656 -10.602 1 96.69 273 VAL B CA 1
ATOM 5436 C C . VAL B 1 273 ? 17.219 -22.703 -9.492 1 96.69 273 VAL B C 1
ATOM 5438 O O . VAL B 1 273 ? 17.516 -23.859 -9.75 1 96.69 273 VAL B O 1
ATOM 5441 N N . PRO B 1 274 ? 16.875 -22.312 -8.273 1 96.75 274 PRO B N 1
ATOM 5442 C CA . PRO B 1 274 ? 17.156 -23.203 -7.145 1 96.75 274 PRO B CA 1
ATOM 5443 C C . PRO B 1 274 ? 16.047 -24.219 -6.902 1 96.75 274 PRO B C 1
ATOM 5445 O O . PRO B 1 274 ? 16.266 -25.25 -6.27 1 96.75 274 PRO B O 1
ATOM 5448 N N . ASN B 1 275 ? 14.805 -23.938 -7.34 1 98.06 275 ASN B N 1
ATOM 5449 C CA . ASN B 1 275 ? 13.688 -24.781 -6.93 1 98.06 275 ASN B CA 1
ATOM 5450 C C . ASN B 1 275 ? 12.945 -25.359 -8.133 1 98.06 275 ASN B C 1
ATOM 5452 O O . ASN B 1 275 ? 12.617 -24.625 -9.07 1 98.06 275 ASN B O 1
ATOM 5456 N N . ILE B 1 276 ? 12.68 -26.641 -8.07 1 98.38 276 ILE B N 1
ATOM 5457 C CA . ILE B 1 276 ? 11.836 -27.266 -9.078 1 98.38 276 ILE B CA 1
ATOM 5458 C C . ILE B 1 276 ? 10.367 -27.031 -8.75 1 98.38 276 ILE B C 1
ATOM 5460 O O . ILE B 1 276 ? 9.617 -26.5 -9.578 1 98.38 276 ILE B O 1
ATOM 5464 N N . ILE B 1 277 ? 10.086 -27.391 -7.477 1 98.19 277 ILE B N 1
ATOM 5465 C CA . ILE B 1 277 ? 8.719 -27.203 -7.016 1 98.19 277 ILE B CA 1
ATOM 5466 C C . ILE B 1 277 ? 8.492 -25.75 -6.617 1 98.19 277 ILE B C 1
ATOM 5468 O O . ILE B 1 277 ? 9.25 -25.203 -5.809 1 98.19 277 ILE B O 1
ATOM 5472 N N . SER B 1 278 ? 7.574 -25.094 -7.199 1 97.69 278 SER B N 1
ATOM 5473 C CA . SER B 1 278 ? 7.133 -23.719 -6.953 1 97.69 278 SER B CA 1
ATOM 5474 C C . SER B 1 278 ? 5.695 -23.516 -7.414 1 97.69 278 SER B C 1
ATOM 5476 O O . SER B 1 278 ? 5.027 -24.469 -7.824 1 97.69 278 SER B O 1
ATOM 5478 N N . LYS B 1 279 ? 5.227 -22.344 -7.266 1 96.62 279 LYS B N 1
ATOM 5479 C CA . LYS B 1 279 ? 3.838 -22.062 -7.625 1 96.62 279 LYS B CA 1
ATOM 5480 C C . LYS B 1 279 ? 3.586 -22.344 -9.102 1 96.62 279 LYS B C 1
ATOM 5482 O O . LYS B 1 279 ? 2.611 -23.016 -9.453 1 96.62 279 LYS B O 1
ATOM 5487 N N . PRO B 1 280 ? 4.438 -21.891 -10.008 1 97 280 PRO B N 1
ATOM 5488 C CA . PRO B 1 280 ? 4.199 -22.219 -11.414 1 97 280 PRO B CA 1
ATOM 5489 C C . PRO B 1 280 ? 4.262 -23.703 -11.703 1 97 280 PRO B C 1
ATOM 5491 O O . PRO B 1 280 ? 3.557 -24.203 -12.586 1 97 280 PRO B O 1
ATOM 5494 N N . PHE B 1 281 ? 5.109 -24.438 -10.977 1 97.62 281 PHE B N 1
ATOM 5495 C CA . PHE B 1 281 ? 5.145 -25.875 -11.125 1 97.62 281 PHE B CA 1
ATOM 5496 C C . PHE B 1 281 ? 3.76 -26.484 -10.914 1 97.62 281 PHE B C 1
ATOM 5498 O O . PHE B 1 281 ? 3.293 -27.281 -11.727 1 97.62 281 PHE B O 1
ATOM 5505 N N . ILE B 1 282 ? 3.15 -26.078 -9.883 1 95.75 282 ILE B N 1
ATOM 5506 C CA . ILE B 1 282 ? 1.844 -26.609 -9.516 1 95.75 282 ILE B CA 1
ATOM 5507 C C . ILE B 1 282 ? 0.784 -26.109 -10.484 1 95.75 282 ILE B C 1
ATOM 5509 O O . ILE B 1 282 ? -0.026 -26.891 -10.992 1 95.75 282 ILE B O 1
ATOM 5513 N N . GLU B 1 283 ? 0.79 -24.844 -10.758 1 94.75 283 GLU B N 1
ATOM 5514 C CA . GLU B 1 283 ? -0.261 -24.203 -11.539 1 94.75 283 GLU B CA 1
ATOM 5515 C C . GLU B 1 283 ? -0.211 -24.625 -13 1 94.75 283 GLU B C 1
ATOM 5517 O O . GLU B 1 283 ? -1.251 -24.828 -13.625 1 94.75 283 GLU B O 1
ATOM 5522 N N . ILE B 1 284 ? 0.935 -24.75 -13.523 1 96.25 284 ILE B N 1
ATOM 5523 C CA . ILE B 1 284 ? 1.086 -24.906 -14.961 1 96.25 284 ILE B CA 1
ATOM 5524 C C . ILE B 1 284 ? 1.119 -26.391 -15.312 1 96.25 284 ILE B C 1
ATOM 5526 O O . ILE B 1 284 ? 0.539 -26.812 -16.312 1 96.25 284 ILE B O 1
ATOM 5530 N N . PHE B 1 285 ? 1.699 -27.188 -14.516 1 96.19 285 PHE B N 1
ATOM 5531 C CA . PHE B 1 285 ? 1.928 -28.562 -14.914 1 96.19 285 PHE B CA 1
ATOM 5532 C C . PHE B 1 285 ? 0.929 -29.5 -14.234 1 96.19 285 PHE B C 1
ATOM 5534 O O . PHE B 1 285 ? 0.868 -30.688 -14.547 1 96.19 285 PHE B O 1
ATOM 5541 N N . THR B 1 286 ? 0.14 -28.953 -13.336 1 91.62 286 THR B N 1
ATOM 5542 C CA . THR B 1 286 ? -0.958 -29.734 -12.766 1 91.62 286 THR B CA 1
ATOM 5543 C C . THR B 1 286 ? -2.303 -29.094 -13.109 1 91.62 286 THR B C 1
ATOM 5545 O O . THR B 1 286 ? -2.965 -29.516 -14.062 1 91.62 286 THR B O 1
ATOM 5548 N N . VAL B 1 287 ? -2.555 -27.891 -12.719 1 87.5 287 VAL B N 1
ATOM 5549 C CA . VAL B 1 287 ? -3.826 -27.203 -12.906 1 87.5 287 VAL B CA 1
ATOM 5550 C C . VAL B 1 287 ? -3.926 -26.688 -14.344 1 87.5 287 VAL B C 1
ATOM 5552 O O . VAL B 1 287 ? -5.008 -26.688 -14.938 1 87.5 287 VAL B O 1
ATOM 5555 N N . GLY B 1 288 ? -2.814 -26.344 -14.938 1 88.5 288 GLY B N 1
ATOM 5556 C CA . GLY B 1 288 ? -2.758 -25.719 -16.25 1 88.5 288 GLY B CA 1
ATOM 5557 C C . GLY B 1 288 ? -2.959 -26.688 -17.391 1 88.5 288 GLY B C 1
ATOM 5558 O O . GLY B 1 288 ? -2.512 -26.438 -18.516 1 88.5 288 GLY B O 1
ATOM 5559 N N . MET B 1 289 ? -3.471 -27.781 -17.188 1 93.56 289 MET B N 1
ATOM 5560 C CA . MET B 1 289 ? -3.746 -28.797 -18.203 1 93.56 289 MET B CA 1
ATOM 5561 C C . MET B 1 289 ? -5.211 -29.219 -18.172 1 93.56 289 MET B C 1
ATOM 5563 O O . MET B 1 289 ? -5.512 -30.406 -18.125 1 93.56 289 MET B O 1
ATOM 5567 N N . GLY B 1 290 ? -6.078 -28.188 -18.156 1 92.62 290 GLY B N 1
ATOM 5568 C CA . GLY B 1 290 ? -7.508 -28.453 -18.188 1 92.62 290 GLY B CA 1
ATOM 5569 C C . GLY B 1 290 ? -8.18 -28.312 -16.844 1 92.62 290 GLY B C 1
ATOM 5570 O O . GLY B 1 290 ? -9.352 -28.656 -16.688 1 92.62 290 GLY B O 1
ATOM 5571 N N . GLY B 1 291 ? -7.441 -27.828 -15.914 1 92.12 291 GLY B N 1
ATOM 5572 C CA . GLY B 1 291 ? -7.965 -27.672 -14.562 1 92.12 291 GLY B CA 1
ATOM 5573 C C . GLY B 1 291 ? -7.465 -28.734 -13.602 1 92.12 291 GLY B C 1
ATOM 5574 O O . GLY B 1 291 ? -6.578 -29.516 -13.945 1 92.12 291 GLY B O 1
ATOM 5575 N N . THR B 1 292 ? -8.055 -28.672 -12.453 1 92.12 292 THR B N 1
ATOM 5576 C CA . THR B 1 292 ? -7.672 -29.625 -11.43 1 92.12 292 THR B CA 1
ATOM 5577 C C . THR B 1 292 ? -7.871 -31.062 -11.922 1 92.12 292 THR B C 1
ATOM 5579 O O . THR B 1 292 ? -8.914 -31.375 -12.5 1 92.12 292 THR B O 1
ATOM 5582 N N . GLY B 1 293 ? -6.855 -31.906 -11.734 1 93.12 293 GLY B N 1
ATOM 5583 C CA . GLY B 1 293 ? -6.941 -33.281 -12.195 1 93.12 293 GLY B CA 1
ATOM 5584 C C . GLY B 1 293 ? -6.551 -33.438 -13.648 1 93.12 293 GLY B C 1
ATOM 5585 O O . GLY B 1 293 ? -6.598 -34.562 -14.188 1 93.12 293 GLY B O 1
ATOM 5586 N N . MET B 1 294 ? -6.25 -32.344 -14.281 1 94.81 294 MET B N 1
ATOM 5587 C CA . MET B 1 294 ? -5.785 -32.344 -15.672 1 94.81 294 MET B CA 1
ATOM 5588 C C . MET B 1 294 ? -6.824 -33 -16.578 1 94.81 294 MET B C 1
ATOM 5590 O O . MET B 1 294 ? -6.516 -33.906 -17.344 1 94.81 294 MET B O 1
ATOM 5594 N N . THR B 1 295 ? -7.945 -32.438 -16.641 1 94.81 295 THR B N 1
ATOM 5595 C CA . THR B 1 295 ? -9.102 -33.125 -17.219 1 94.81 295 THR B CA 1
ATOM 5596 C C . THR B 1 295 ? -9.18 -32.844 -18.719 1 94.81 295 THR B C 1
ATOM 5598 O O . THR B 1 295 ? -10.031 -33.406 -19.422 1 94.81 295 THR B O 1
ATOM 5601 N N . LEU B 1 296 ? -8.258 -32.062 -19.234 1 95.56 296 LEU B N 1
ATOM 5602 C CA . LEU B 1 296 ? -8.273 -31.797 -20.672 1 95.56 296 LEU B CA 1
ATOM 5603 C C . LEU B 1 296 ? -8.102 -33.094 -21.453 1 95.56 296 LEU B C 1
ATOM 5605 O O . LEU B 1 296 ? -8.742 -33.281 -22.5 1 95.56 296 LEU B O 1
ATOM 5609 N N . ALA B 1 297 ? -7.25 -33.906 -20.969 1 96.12 297 ALA B N 1
ATOM 5610 C CA . ALA B 1 297 ? -7.055 -35.219 -21.609 1 96.12 297 ALA B CA 1
ATOM 5611 C C . ALA B 1 297 ? -8.344 -36.031 -21.609 1 96.12 297 ALA B C 1
ATOM 5613 O O . ALA B 1 297 ? -8.617 -36.781 -22.547 1 96.12 297 ALA B O 1
ATOM 5614 N N . VAL B 1 298 ? -9.086 -35.906 -20.578 1 95.94 298 VAL B N 1
ATOM 5615 C CA . VAL B 1 298 ? -10.359 -36.594 -20.438 1 95.94 298 VAL B CA 1
ATOM 5616 C C . VAL B 1 298 ? -11.344 -36.062 -21.484 1 95.94 298 VAL B C 1
ATOM 5618 O O . VAL B 1 298 ? -12.031 -36.844 -22.141 1 95.94 298 VAL B O 1
ATOM 5621 N N . VAL B 1 299 ? -11.383 -34.781 -21.625 1 96.25 299 VAL B N 1
ATOM 5622 C CA . VAL B 1 299 ? -12.273 -34.156 -22.594 1 96.25 299 VAL B CA 1
ATOM 5623 C C . VAL B 1 299 ? -11.914 -34.625 -24 1 96.25 299 VAL B C 1
ATOM 5625 O O . VAL B 1 299 ? -12.797 -35 -24.781 1 96.25 299 VAL B O 1
ATOM 5628 N N . PHE B 1 300 ? -10.68 -34.656 -24.328 1 96.81 300 PHE B N 1
ATOM 5629 C CA . PHE B 1 300 ? -10.234 -35.125 -25.641 1 96.81 300 PHE B CA 1
ATOM 5630 C C . PHE B 1 300 ? -10.578 -36.594 -25.859 1 96.81 300 PHE B C 1
ATOM 5632 O O . PHE B 1 300 ? -11.047 -36.969 -26.938 1 96.81 300 PHE B O 1
ATOM 5639 N N . ALA B 1 301 ? -10.328 -37.344 -24.859 1 96.88 301 ALA B N 1
ATOM 5640 C CA . ALA B 1 301 ? -10.625 -38.781 -24.953 1 96.88 301 ALA B CA 1
ATOM 5641 C C . ALA B 1 301 ? -12.109 -39 -25.234 1 96.88 301 ALA B C 1
ATOM 5643 O O . ALA B 1 301 ? -12.477 -39.875 -26.047 1 96.88 301 ALA B O 1
ATOM 5644 N N . ILE B 1 302 ? -12.945 -38.344 -24.547 1 96.44 302 ILE B N 1
ATOM 5645 C CA . ILE B 1 302 ? -14.391 -38.469 -24.703 1 96.44 302 ILE B CA 1
ATOM 5646 C C . ILE B 1 302 ? -14.805 -38.094 -26.109 1 96.44 302 ILE B C 1
ATOM 5648 O O . ILE B 1 302 ? -15.5 -38.844 -26.797 1 96.44 302 ILE B O 1
ATOM 5652 N N . LEU B 1 303 ? -14.328 -36.969 -26.578 1 96.88 303 LEU B N 1
ATOM 5653 C CA . LEU B 1 303 ? -14.773 -36.438 -27.859 1 96.88 303 LEU B CA 1
ATOM 5654 C C . LEU B 1 303 ? -14.234 -37.25 -29.016 1 96.88 303 LEU B C 1
ATOM 5656 O O . LEU B 1 303 ? -14.898 -37.375 -30.047 1 96.88 303 LEU B O 1
ATOM 5660 N N . LEU B 1 304 ? -13.109 -37.844 -28.859 1 97 304 LEU B N 1
ATOM 5661 C CA . LEU B 1 304 ? -12.453 -38.5 -29.969 1 97 304 LEU B CA 1
ATOM 5662 C C . LEU B 1 304 ? -12.805 -40 -30 1 97 304 LEU B C 1
ATOM 5664 O O . LEU B 1 304 ? -12.875 -40.594 -31.078 1 97 304 LEU B O 1
ATOM 5668 N N . PHE B 1 305 ? -13.047 -40.625 -28.828 1 97.19 305 PHE B N 1
ATOM 5669 C CA . PHE B 1 305 ? -13.062 -42.062 -28.859 1 97.19 305 PHE B CA 1
ATOM 5670 C C . PHE B 1 305 ? -14.367 -42.625 -28.281 1 97.19 305 PHE B C 1
ATOM 5672 O O . PHE B 1 305 ? -14.719 -43.781 -28.5 1 97.19 305 PHE B O 1
ATOM 5679 N N . MET B 1 306 ? -15.016 -41.875 -27.438 1 95.69 306 MET B N 1
ATOM 5680 C CA . MET B 1 306 ? -16.234 -42.375 -26.828 1 95.69 306 MET B CA 1
ATOM 5681 C C . MET B 1 306 ? -17.422 -42.219 -27.781 1 95.69 306 MET B C 1
ATOM 5683 O O . MET B 1 306 ? -17.391 -41.406 -28.688 1 95.69 306 MET B O 1
ATOM 5687 N N . LYS B 1 307 ? -18.516 -43.031 -27.5 1 96.69 307 LYS B N 1
ATOM 5688 C CA . LYS B 1 307 ? -19.609 -43.094 -28.453 1 96.69 307 LYS B CA 1
ATOM 5689 C C . LYS B 1 307 ? -20.938 -42.719 -27.812 1 96.69 307 LYS B C 1
ATOM 5691 O O . LYS B 1 307 ? -21.875 -42.344 -28.5 1 96.69 307 LYS B O 1
ATOM 5696 N N . SER B 1 308 ? -21.031 -42.906 -26.562 1 95.5 308 SER B N 1
ATOM 5697 C CA . SER B 1 308 ? -22.312 -42.625 -25.891 1 95.5 308 SER B CA 1
ATOM 5698 C C . SER B 1 308 ? -22.656 -41.125 -26 1 95.5 308 SER B C 1
ATOM 5700 O O . SER B 1 308 ? -21.781 -40.281 -25.922 1 95.5 308 SER B O 1
ATOM 5702 N N . GLN B 1 309 ? -23.969 -40.812 -26.156 1 95 309 GLN B N 1
ATOM 5703 C CA . GLN B 1 309 ? -24.438 -39.438 -26.281 1 95 309 GLN B CA 1
ATOM 5704 C C . GLN B 1 309 ? -24.203 -38.656 -24.984 1 95 309 GLN B C 1
ATOM 5706 O O . GLN B 1 309 ? -23.875 -37.469 -25.016 1 95 309 GLN B O 1
ATOM 5711 N N . GLN B 1 310 ? -24.422 -39.312 -23.969 1 93 310 GLN B N 1
ATOM 5712 C CA . GLN B 1 310 ? -24.25 -38.688 -22.672 1 93 310 GLN B CA 1
ATOM 5713 C C . GLN B 1 310 ? -22.812 -38.188 -22.5 1 93 310 GLN B C 1
ATOM 5715 O O . GLN B 1 310 ? -22.594 -37.031 -22.109 1 93 310 GLN B O 1
ATOM 5720 N N . LEU B 1 311 ? -21.891 -39 -22.719 1 95.06 311 LEU B N 1
ATOM 5721 C CA . LEU B 1 311 ? -20.484 -38.625 -22.562 1 95.06 311 LEU B CA 1
ATOM 5722 C C . LEU B 1 311 ? -20.078 -37.594 -23.594 1 95.06 311 LEU B C 1
ATOM 5724 O O . LEU B 1 311 ? -19.328 -36.656 -23.281 1 95.06 311 LEU B O 1
ATOM 5728 N N . LYS B 1 312 ? -20.516 -37.688 -24.75 1 96.06 312 LYS B N 1
ATOM 5729 C CA . LYS B 1 312 ? -20.203 -36.719 -25.797 1 96.06 312 LYS B CA 1
ATOM 5730 C C . LYS B 1 312 ? -20.719 -35.344 -25.438 1 96.06 312 LYS B C 1
ATOM 5732 O O . LYS B 1 312 ? -20.062 -34.344 -25.734 1 96.06 312 LYS B O 1
ATOM 5737 N N . GLN B 1 313 ? -21.906 -35.281 -24.906 1 95 313 GLN B N 1
ATOM 5738 C CA . GLN B 1 313 ? -22.453 -34 -24.469 1 95 313 GLN B CA 1
ATOM 5739 C C . GLN B 1 313 ? -21.594 -33.375 -23.391 1 95 313 GLN B C 1
ATOM 5741 O O . GLN B 1 313 ? -21.391 -32.156 -23.391 1 95 313 GLN B O 1
ATOM 5746 N N . VAL B 1 314 ? -21.141 -34.125 -22.5 1 93.75 314 VAL B N 1
ATOM 5747 C CA . VAL B 1 314 ? -20.266 -33.656 -21.453 1 93.75 314 VAL B CA 1
ATOM 5748 C C . VAL B 1 314 ? -18.984 -33.094 -22.062 1 93.75 314 VAL B C 1
ATOM 5750 O O . VAL B 1 314 ? -18.516 -32.031 -21.656 1 93.75 314 VAL B O 1
ATOM 5753 N N . GLY B 1 315 ? -18.375 -33.812 -22.953 1 94.81 315 GLY B N 1
ATOM 5754 C CA . GLY B 1 315 ? -17.172 -33.375 -23.641 1 94.81 315 GLY B CA 1
ATOM 5755 C C . GLY B 1 315 ? -17.359 -32.062 -24.375 1 94.81 315 GLY B C 1
ATOM 5756 O O . GLY B 1 315 ? -16.5 -31.188 -24.328 1 94.81 315 GLY B O 1
ATOM 5757 N N . LYS B 1 316 ? -18.453 -31.953 -25.047 1 95.06 316 LYS B N 1
ATOM 5758 C CA . LYS B 1 316 ? -18.75 -30.734 -25.812 1 95.06 316 LYS B CA 1
ATOM 5759 C C . LYS B 1 316 ? -18.906 -29.531 -24.906 1 95.06 316 LYS B C 1
ATOM 5761 O O . LYS B 1 316 ? -18.469 -28.438 -25.234 1 95.06 316 LYS B O 1
ATOM 5766 N N . LEU B 1 317 ? -19.484 -29.766 -23.828 1 91.44 317 LEU B N 1
ATOM 5767 C CA . LEU B 1 317 ? -19.703 -28.703 -22.859 1 91.44 317 LEU B CA 1
ATOM 5768 C C . LEU B 1 317 ? -18.391 -28.328 -22.172 1 91.44 317 LEU B C 1
ATOM 5770 O O . LEU B 1 317 ? -18.219 -27.172 -21.75 1 91.44 317 LEU B O 1
ATOM 5774 N N . GLY B 1 318 ? -17.5 -29.188 -22.125 1 92.56 318 GLY B N 1
ATOM 5775 C CA . GLY B 1 318 ? -16.297 -29 -21.328 1 92.56 318 GLY B CA 1
ATOM 5776 C C . GLY B 1 318 ? -15.109 -28.531 -22.141 1 92.56 318 GLY B C 1
ATOM 5777 O O . GLY B 1 318 ? -14.156 -27.984 -21.609 1 92.56 318 GLY B O 1
ATOM 5778 N N . ILE B 1 319 ? -15.109 -28.719 -23.422 1 93.81 319 ILE B N 1
ATOM 5779 C CA . ILE B 1 319 ? -13.938 -28.469 -24.25 1 93.81 319 ILE B CA 1
ATOM 5780 C C . ILE B 1 319 ? -13.609 -26.984 -24.25 1 93.81 319 ILE B C 1
ATOM 5782 O O . ILE B 1 319 ? -12.438 -26.594 -24.109 1 93.81 319 ILE B O 1
ATOM 5786 N N . GLY B 1 320 ? -14.523 -26.094 -24.438 1 90.62 320 GLY B N 1
ATOM 5787 C CA . GLY B 1 320 ? -14.305 -24.656 -24.406 1 90.62 320 GLY B CA 1
ATOM 5788 C C . GLY B 1 320 ? -13.656 -24.188 -23.125 1 90.62 320 GLY B C 1
ATOM 5789 O O . GLY B 1 320 ? -12.508 -23.734 -23.125 1 90.62 320 GLY B O 1
ATOM 5790 N N . PRO B 1 321 ? -14.328 -24.344 -21.953 1 89.94 321 PRO B N 1
ATOM 5791 C CA . PRO B 1 321 ? -13.766 -23.953 -20.656 1 89.94 321 PRO B CA 1
ATOM 5792 C C . PRO B 1 321 ? -12.484 -24.719 -20.312 1 89.94 321 PRO B C 1
ATOM 5794 O O . PRO B 1 321 ? -11.57 -24.156 -19.703 1 89.94 321 PRO B O 1
ATOM 5797 N N . GLY B 1 322 ? -12.43 -25.953 -20.75 1 91.25 322 GLY B N 1
ATOM 5798 C CA . GLY B 1 322 ? -11.281 -26.797 -20.469 1 91.25 322 GLY B CA 1
ATOM 5799 C C . GLY B 1 322 ? -10 -26.281 -21.094 1 91.25 322 GLY B C 1
ATOM 5800 O O . GLY B 1 322 ? -8.914 -26.422 -20.516 1 91.25 322 GLY B O 1
ATOM 5801 N N . LEU B 1 323 ? -10.086 -25.672 -22.219 1 91.75 323 LEU B N 1
ATOM 5802 C CA . LEU B 1 323 ? -8.93 -25.094 -22.891 1 91.75 323 LEU B CA 1
ATOM 5803 C C . LEU B 1 323 ? -8.344 -23.938 -22.094 1 91.75 323 LEU B C 1
ATOM 5805 O O . LEU B 1 323 ? -7.156 -23.625 -22.219 1 91.75 323 LEU B O 1
ATOM 5809 N N . PHE B 1 324 ? -9.219 -23.391 -21.266 1 88.44 324 PHE B N 1
ATOM 5810 C CA . PHE B 1 324 ? -8.781 -22.281 -20.438 1 88.44 324 PHE B CA 1
ATOM 5811 C C . PHE B 1 324 ? -8.68 -22.703 -18.969 1 88.44 324 PHE B C 1
ATOM 5813 O O . PHE B 1 324 ? -8.695 -21.859 -18.078 1 88.44 324 PHE B O 1
ATOM 5820 N N . ASN B 1 325 ? -8.672 -24.031 -18.797 1 90.69 325 ASN B N 1
ATOM 5821 C CA . ASN B 1 325 ? -8.367 -24.688 -17.531 1 90.69 325 ASN B CA 1
ATOM 5822 C C . ASN B 1 325 ? -9.484 -24.469 -16.5 1 90.69 325 ASN B C 1
ATOM 5824 O O . ASN B 1 325 ? -9.234 -24.469 -15.297 1 90.69 325 ASN B O 1
ATOM 5828 N N . VAL B 1 326 ? -10.664 -24.234 -17.047 1 86.5 326 VAL B N 1
ATOM 5829 C CA . VAL B 1 326 ? -11.883 -24.266 -16.234 1 86.5 326 VAL B CA 1
ATOM 5830 C C . VAL B 1 326 ? -12.594 -25.594 -16.406 1 86.5 326 VAL B C 1
ATOM 5832 O O . VAL B 1 326 ? -13.094 -25.906 -17.5 1 86.5 326 VAL B O 1
ATOM 5835 N N . ASN B 1 327 ? -12.742 -26.359 -15.289 1 89.75 327 ASN B N 1
ATOM 5836 C CA . ASN B 1 327 ? -13.195 -27.734 -15.547 1 89.75 327 ASN B CA 1
ATOM 5837 C C . ASN B 1 327 ? -14.398 -28.094 -14.688 1 89.75 327 ASN B C 1
ATOM 5839 O O . ASN B 1 327 ? -14.727 -29.266 -14.523 1 89.75 327 ASN B O 1
ATOM 5843 N N . GLU B 1 328 ? -15.039 -27.078 -14.141 1 85.38 328 GLU B N 1
ATOM 5844 C CA . GLU B 1 328 ? -16.266 -27.328 -13.398 1 85.38 328 GLU B CA 1
ATOM 5845 C C . GLU B 1 328 ? -17.281 -28.094 -14.242 1 85.38 328 GLU B C 1
ATOM 5847 O O . GLU B 1 328 ? -17.938 -29.031 -13.75 1 85.38 328 GLU B O 1
ATOM 5852 N N . PRO B 1 329 ? -17.422 -27.844 -15.523 1 86.69 329 PRO B N 1
ATOM 5853 C CA . PRO B 1 329 ? -18.328 -28.641 -16.359 1 86.69 329 PRO B CA 1
ATOM 5854 C C . PRO B 1 329 ? -17.969 -30.125 -16.391 1 86.69 329 PRO B C 1
ATOM 5856 O O . PRO B 1 329 ? -18.859 -30.969 -16.469 1 86.69 329 PRO B O 1
ATOM 5859 N N . ILE B 1 330 ? -16.766 -30.422 -16.312 1 90.12 330 ILE B N 1
ATOM 5860 C CA . ILE B 1 330 ? -16.328 -31.812 -16.359 1 90.12 330 ILE B CA 1
ATOM 5861 C C . ILE B 1 330 ? -16.469 -32.438 -14.977 1 90.12 330 ILE B C 1
ATOM 5863 O O . ILE B 1 330 ? -16.922 -33.594 -14.852 1 90.12 330 ILE B O 1
ATOM 5867 N N . ILE B 1 331 ? -16.109 -31.734 -13.953 1 89.31 331 ILE B N 1
ATOM 5868 C CA . ILE B 1 331 ? -16.172 -32.25 -12.586 1 89.31 331 ILE B CA 1
ATOM 5869 C C . ILE B 1 331 ? -17.609 -32.594 -12.242 1 89.31 331 ILE B C 1
ATOM 5871 O O . ILE B 1 331 ? -17.875 -33.656 -11.633 1 89.31 331 ILE B O 1
ATOM 5875 N N . PHE B 1 332 ? -18.531 -31.812 -12.734 1 85.19 332 PHE B N 1
ATOM 5876 C CA . PHE B 1 332 ? -19.938 -32.031 -12.375 1 85.19 332 PHE B CA 1
ATOM 5877 C C . PHE B 1 332 ? -20.641 -32.844 -13.453 1 85.19 332 PHE B C 1
ATOM 5879 O O . PHE B 1 332 ? -21.578 -33.594 -13.164 1 85.19 332 PHE B O 1
ATOM 5886 N N . GLY B 1 333 ? -20.281 -32.781 -14.672 1 85.25 333 GLY B N 1
ATOM 5887 C CA . GLY B 1 333 ? -20.922 -33.469 -15.766 1 85.25 333 GLY B CA 1
ATOM 5888 C C . GLY B 1 333 ? -20.562 -34.969 -15.805 1 85.25 333 GLY B C 1
ATOM 5889 O O . GLY B 1 333 ? -21.422 -35.812 -16.078 1 85.25 333 GLY B O 1
ATOM 5890 N N . LEU B 1 334 ? -19.438 -35.438 -15.773 1 84.56 334 LEU B N 1
ATOM 5891 C CA . LEU B 1 334 ? -18.953 -36.812 -15.672 1 84.56 334 LEU B CA 1
ATOM 5892 C C . LEU B 1 334 ? -19.094 -37.344 -14.25 1 84.56 334 LEU B C 1
ATOM 5894 O O . LEU B 1 334 ? -18.938 -38.531 -14 1 84.56 334 LEU B O 1
ATOM 5898 N N . PRO B 1 335 ? -19.656 -36.625 -13.531 1 82.38 335 PRO B N 1
ATOM 5899 C CA . PRO B 1 335 ? -19.656 -36.406 -12.086 1 82.38 335 PRO B CA 1
ATOM 5900 C C . PRO B 1 335 ? -18.484 -37.062 -11.375 1 82.38 335 PRO B C 1
ATOM 5902 O O . PRO B 1 335 ? -18.609 -38.188 -10.891 1 82.38 335 PRO B O 1
ATOM 5905 N N . ILE B 1 336 ? -17.453 -36.438 -11.203 1 86.62 336 ILE B N 1
ATOM 5906 C CA . ILE B 1 336 ? -16.281 -36.875 -10.445 1 86.62 336 ILE B CA 1
ATOM 5907 C C . ILE B 1 336 ? -16.641 -36.969 -8.953 1 86.62 336 ILE B C 1
ATOM 5909 O O . ILE B 1 336 ? -16.141 -37.844 -8.242 1 86.62 336 ILE B O 1
ATOM 5913 N N . VAL B 1 337 ? -17.5 -36.188 -8.594 1 86.75 337 VAL B N 1
ATOM 5914 C CA . VAL B 1 337 ? -17.891 -36.094 -7.191 1 86.75 337 VAL B CA 1
ATOM 5915 C C . VAL B 1 337 ? -18.578 -37.375 -6.766 1 86.75 337 VAL B C 1
ATOM 5917 O O . VAL B 1 337 ? -19.594 -37.781 -7.355 1 86.75 337 VAL B O 1
ATOM 5920 N N . MET B 1 338 ? -18.031 -38.062 -5.902 1 85.38 338 MET B N 1
ATOM 5921 C CA . MET B 1 338 ? -18.562 -39.25 -5.258 1 85.38 338 MET B CA 1
ATOM 5922 C C . MET B 1 338 ? -18.766 -40.375 -6.273 1 85.38 338 MET B C 1
ATOM 5924 O O . MET B 1 338 ? -19.703 -41.156 -6.148 1 85.38 338 MET B O 1
ATOM 5928 N N . ASN B 1 339 ? -18.016 -40.375 -7.352 1 88.5 339 ASN B N 1
ATOM 5929 C CA . ASN B 1 339 ? -18.078 -41.469 -8.328 1 88.5 339 ASN B CA 1
ATOM 5930 C C . ASN B 1 339 ? -16.922 -42.469 -8.141 1 88.5 339 ASN B C 1
ATOM 5932 O O . ASN B 1 339 ? -15.805 -42.188 -8.586 1 88.5 339 ASN B O 1
ATOM 5936 N N . PRO B 1 340 ? -17.25 -43.531 -7.578 1 88.31 340 PRO B N 1
ATOM 5937 C CA . PRO B 1 340 ? -16.203 -44.5 -7.266 1 88.31 340 PRO B CA 1
ATOM 5938 C C . PRO B 1 340 ? -15.555 -45.094 -8.516 1 88.31 340 PRO B C 1
ATOM 5940 O O . PRO B 1 340 ? -14.414 -45.562 -8.461 1 88.31 340 PRO B O 1
ATOM 5943 N N . LEU B 1 341 ? -16.219 -44.969 -9.617 1 86.62 341 LEU B N 1
ATOM 5944 C CA . LEU B 1 341 ? -15.711 -45.562 -10.852 1 86.62 341 LEU B CA 1
ATOM 5945 C C . LEU B 1 341 ? -14.484 -44.812 -11.352 1 86.62 341 LEU B C 1
ATOM 5947 O O . LEU B 1 341 ? -13.656 -45.375 -12.07 1 86.62 341 LEU B O 1
ATOM 5951 N N . ILE B 1 342 ? -14.43 -43.625 -10.992 1 91.44 342 ILE B N 1
ATOM 5952 C CA . ILE B 1 342 ? -13.359 -42.844 -11.625 1 91.44 342 ILE B CA 1
ATOM 5953 C C . ILE B 1 342 ? -12.398 -42.312 -10.57 1 91.44 342 ILE B C 1
ATOM 5955 O O . ILE B 1 342 ? -11.523 -41.5 -10.867 1 91.44 342 ILE B O 1
ATOM 5959 N N . ILE B 1 343 ? -12.492 -42.688 -9.344 1 92.94 343 ILE B N 1
ATOM 5960 C CA . ILE B 1 343 ? -11.633 -42.219 -8.266 1 92.94 343 ILE B CA 1
ATOM 5961 C C . ILE B 1 343 ? -10.18 -42.562 -8.555 1 92.94 343 ILE B C 1
ATOM 5963 O O . ILE B 1 343 ? -9.266 -41.812 -8.234 1 92.94 343 ILE B O 1
ATOM 5967 N N . VAL B 1 344 ? -9.969 -43.688 -9.125 1 95 344 VAL B N 1
ATOM 5968 C CA . VAL B 1 344 ? -8.617 -44.219 -9.344 1 95 344 VAL B CA 1
ATOM 5969 C C . VAL B 1 344 ? -7.895 -43.312 -10.359 1 95 344 VAL B C 1
ATOM 5971 O O . VAL B 1 344 ? -6.844 -42.75 -10.055 1 95 344 VAL B O 1
ATOM 5974 N N . PRO B 1 345 ? -8.453 -43.156 -11.562 1 96.44 345 PRO B N 1
ATOM 5975 C CA . PRO B 1 345 ? -7.758 -42.25 -12.5 1 96.44 345 PRO B CA 1
ATOM 5976 C C . PRO B 1 345 ? -7.723 -40.812 -12.016 1 96.44 345 PRO B C 1
ATOM 5978 O O . PRO B 1 345 ? -6.766 -40.094 -12.305 1 96.44 345 PRO B O 1
ATOM 5981 N N . TRP B 1 346 ? -8.719 -40.406 -11.266 1 96.38 346 TRP B N 1
ATOM 5982 C CA . TRP B 1 346 ? -8.805 -39.031 -10.734 1 96.38 346 TRP B CA 1
ATOM 5983 C C . TRP B 1 346 ? -7.629 -38.75 -9.805 1 96.38 346 TRP B C 1
ATOM 5985 O O . TRP B 1 346 ? -7.062 -37.656 -9.844 1 96.38 346 TRP B O 1
ATOM 5995 N N . ILE B 1 347 ? -7.199 -39.688 -9.031 1 96.38 347 ILE B N 1
ATOM 5996 C CA . ILE B 1 347 ? -6.137 -39.5 -8.047 1 96.38 347 ILE B CA 1
ATOM 5997 C C . ILE B 1 347 ? -4.789 -39.844 -8.672 1 96.38 347 ILE B C 1
ATOM 5999 O O . ILE B 1 347 ? -3.811 -39.125 -8.508 1 96.38 347 ILE B O 1
ATOM 6003 N N . LEU B 1 348 ? -4.75 -40.875 -9.414 1 97.5 348 LEU B N 1
ATOM 6004 C CA . LEU B 1 348 ? -3.5 -41.438 -9.898 1 97.5 348 LEU B CA 1
ATOM 6005 C C . LEU B 1 348 ? -2.881 -40.562 -10.969 1 97.5 348 LEU B C 1
ATOM 6007 O O . LEU B 1 348 ? -1.658 -40.406 -11.031 1 97.5 348 LEU B O 1
ATOM 6011 N N . SER B 1 349 ? -3.646 -40.031 -11.844 1 97.38 349 SER B N 1
ATOM 6012 C CA . SER B 1 349 ? -3.135 -39.25 -12.969 1 97.38 349 SER B CA 1
ATOM 6013 C C . SER B 1 349 ? -2.299 -38.062 -12.492 1 97.38 349 SER B C 1
ATOM 6015 O O . SER B 1 349 ? -1.13 -37.938 -12.859 1 97.38 349 SER B O 1
ATOM 6017 N N . PRO B 1 350 ? -2.867 -37.219 -11.633 1 97.44 350 PRO B N 1
ATOM 6018 C CA . PRO B 1 350 ? -2.061 -36.062 -11.188 1 97.44 350 PRO B CA 1
ATOM 6019 C C . PRO B 1 350 ? -0.831 -36.5 -10.391 1 97.44 350 PRO B C 1
ATOM 6021 O O . PRO B 1 350 ? 0.206 -35.812 -10.445 1 97.44 350 PRO B O 1
ATOM 6024 N N . MET B 1 351 ? -0.925 -37.562 -9.68 1 97.88 351 MET B N 1
ATOM 6025 C CA . MET B 1 351 ? 0.203 -38.062 -8.891 1 97.88 351 MET B CA 1
ATOM 6026 C C . MET B 1 351 ? 1.352 -38.469 -9.797 1 97.88 351 MET B C 1
ATOM 6028 O O . MET B 1 351 ? 2.502 -38.094 -9.57 1 97.88 351 MET B O 1
ATOM 6032 N N . ILE B 1 352 ? 1.038 -39.219 -10.758 1 98.25 352 ILE B N 1
ATOM 6033 C CA . ILE B 1 352 ? 2.045 -39.719 -11.688 1 98.25 352 ILE B CA 1
ATOM 6034 C C . ILE B 1 352 ? 2.627 -38.562 -12.5 1 98.25 352 ILE B C 1
ATOM 6036 O O . ILE B 1 352 ? 3.842 -38.5 -12.695 1 98.25 352 ILE B O 1
ATOM 6040 N N . VAL B 1 353 ? 1.801 -37.75 -12.977 1 98.31 353 VAL B N 1
ATOM 6041 C CA . VAL B 1 353 ? 2.244 -36.594 -13.773 1 98.31 353 VAL B CA 1
ATOM 6042 C C . VAL B 1 353 ? 3.188 -35.719 -12.945 1 98.31 353 VAL B C 1
ATOM 6044 O O . VAL B 1 353 ? 4.188 -35.219 -13.461 1 98.31 353 VAL B O 1
ATOM 6047 N N . THR B 1 354 ? 2.854 -35.5 -11.695 1 98.19 354 THR B N 1
ATOM 6048 C CA . THR B 1 354 ? 3.705 -34.688 -10.812 1 98.19 354 THR B CA 1
ATOM 6049 C C . THR B 1 354 ? 5.086 -35.344 -10.68 1 98.19 354 THR B C 1
ATOM 6051 O O . THR B 1 354 ? 6.105 -34.656 -10.742 1 98.19 354 THR B O 1
ATOM 6054 N N . LEU B 1 355 ? 5.105 -36.625 -10.531 1 98.44 355 LEU B N 1
ATOM 6055 C CA . LEU B 1 355 ? 6.367 -37.344 -10.43 1 98.44 355 LEU B CA 1
ATOM 6056 C C . LEU B 1 355 ? 7.16 -37.25 -11.727 1 98.44 355 LEU B C 1
ATOM 6058 O O . LEU B 1 355 ? 8.367 -37 -11.711 1 98.44 355 LEU B O 1
ATOM 6062 N N . VAL B 1 356 ? 6.488 -37.438 -12.812 1 98.56 356 VAL B N 1
ATOM 6063 C CA . VAL B 1 356 ? 7.145 -37.375 -14.117 1 98.56 356 VAL B CA 1
ATOM 6064 C C . VAL B 1 356 ? 7.703 -36 -14.352 1 98.56 356 VAL B C 1
ATOM 6066 O O . VAL B 1 356 ? 8.836 -35.844 -14.82 1 98.56 356 VAL B O 1
ATOM 6069 N N . THR B 1 357 ? 6.895 -34.969 -14.047 1 98.56 357 THR B N 1
ATOM 6070 C CA . THR B 1 357 ? 7.328 -33.594 -14.203 1 98.56 357 THR B CA 1
ATOM 6071 C C . THR B 1 357 ? 8.539 -33.312 -13.32 1 98.56 357 THR B C 1
ATOM 6073 O O . THR B 1 357 ? 9.531 -32.75 -13.789 1 98.56 357 THR B O 1
ATOM 6076 N N . TYR B 1 358 ? 8.477 -33.75 -12.078 1 98.44 358 TYR B N 1
ATOM 6077 C CA . TYR B 1 358 ? 9.555 -33.531 -11.125 1 98.44 358 TYR B CA 1
ATOM 6078 C C . TYR B 1 358 ? 10.852 -34.188 -11.586 1 98.44 358 TYR B C 1
ATOM 6080 O O . TYR B 1 358 ? 11.906 -33.531 -11.609 1 98.44 358 TYR B O 1
ATOM 6088 N N . PHE B 1 359 ? 10.789 -35.344 -11.977 1 98.38 359 PHE B N 1
ATOM 6089 C CA . PHE B 1 359 ? 12 -36.094 -12.32 1 98.38 359 PHE B CA 1
ATOM 6090 C C . PHE B 1 359 ? 12.539 -35.656 -13.68 1 98.38 359 PHE B C 1
ATOM 6092 O O . PHE B 1 359 ? 13.742 -35.688 -13.914 1 98.38 359 PHE B O 1
ATOM 6099 N N . SER B 1 360 ? 11.648 -35.219 -14.539 1 98.5 360 SER B N 1
ATOM 6100 C CA . SER B 1 360 ? 12.109 -34.656 -15.797 1 98.5 360 SER B CA 1
ATOM 6101 C C . SER B 1 360 ? 12.922 -33.375 -15.562 1 98.5 360 SER B C 1
ATOM 6103 O O . SER B 1 360 ? 13.922 -33.125 -16.25 1 98.5 360 SER B O 1
ATOM 6105 N N . MET B 1 361 ? 12.508 -32.625 -14.633 1 98.31 361 MET B N 1
ATOM 6106 C CA . MET B 1 361 ? 13.203 -31.375 -14.328 1 98.31 361 MET B CA 1
ATOM 6107 C C . MET B 1 361 ? 14.438 -31.641 -13.477 1 98.31 361 MET B C 1
ATOM 6109 O O . MET B 1 361 ? 15.477 -31 -13.672 1 98.31 361 MET B O 1
ATOM 6113 N N . ALA B 1 362 ? 14.32 -32.594 -12.586 1 97.88 362 ALA B N 1
ATOM 6114 C CA . ALA B 1 362 ? 15.438 -32.938 -11.711 1 97.88 362 ALA B CA 1
ATOM 6115 C C . ALA B 1 362 ? 16.594 -33.531 -12.516 1 97.88 362 ALA B C 1
ATOM 6117 O O . ALA B 1 362 ? 17.766 -33.344 -12.172 1 97.88 362 ALA B O 1
ATOM 6118 N N . SER B 1 363 ? 16.328 -34.156 -13.578 1 97.81 363 SER B N 1
ATOM 6119 C CA . SER B 1 363 ? 17.344 -34.781 -14.414 1 97.81 363 SER B CA 1
ATOM 6120 C C . SER B 1 363 ? 17.953 -33.781 -15.398 1 97.81 363 SER B C 1
ATOM 6122 O O . SER B 1 363 ? 18.969 -34.062 -16.031 1 97.81 363 SER B O 1
ATOM 6124 N N . GLY B 1 364 ? 17.297 -32.688 -15.555 1 96.94 364 GLY B N 1
ATOM 6125 C CA . GLY B 1 364 ? 17.797 -31.672 -16.469 1 96.94 364 GLY B CA 1
ATOM 6126 C C . GLY B 1 364 ? 17.219 -31.781 -17.859 1 96.94 364 GLY B C 1
ATOM 6127 O O . GLY B 1 364 ? 17.547 -30.984 -18.75 1 96.94 364 GLY B O 1
ATOM 6128 N N . LEU B 1 365 ? 16.328 -32.688 -18.062 1 97.75 365 LEU B N 1
ATOM 6129 C CA . LEU B 1 365 ? 15.688 -32.844 -19.359 1 97.75 365 LEU B CA 1
ATOM 6130 C C . LEU B 1 365 ? 14.836 -31.641 -19.703 1 97.75 365 LEU B C 1
ATOM 6132 O O . LEU B 1 365 ? 14.766 -31.25 -20.875 1 97.75 365 LEU B O 1
ATOM 6136 N N . VAL B 1 366 ? 14.148 -31.172 -18.781 1 98.12 366 VAL B N 1
ATOM 6137 C CA . VAL B 1 366 ? 13.32 -29.969 -18.875 1 98.12 366 VAL B CA 1
ATOM 6138 C C . VAL B 1 366 ? 13.727 -28.969 -17.797 1 98.12 366 VAL B C 1
ATOM 6140 O O . VAL B 1 366 ? 13.906 -29.344 -16.641 1 98.12 366 VAL B O 1
ATOM 6143 N N . PRO B 1 367 ? 13.977 -27.734 -18.188 1 97.44 367 PRO B N 1
ATOM 6144 C CA . PRO B 1 367 ? 14.297 -26.75 -17.141 1 97.44 367 PRO B CA 1
ATOM 6145 C C . PRO B 1 367 ? 13.141 -26.5 -16.172 1 97.44 367 PRO B C 1
ATOM 6147 O O . PRO B 1 367 ? 11.984 -26.5 -16.594 1 97.44 367 PRO B O 1
ATOM 6150 N N . PRO B 1 368 ? 13.492 -26.312 -14.914 1 98.12 368 PRO B N 1
ATOM 6151 C CA . PRO B 1 368 ? 12.438 -25.938 -13.977 1 98.12 368 PRO B CA 1
ATOM 6152 C C . PRO B 1 368 ? 11.828 -24.578 -14.281 1 98.12 368 PRO B C 1
ATOM 6154 O O . PRO B 1 368 ? 12.391 -23.812 -15.07 1 98.12 368 PRO B O 1
ATOM 6157 N N . PRO B 1 369 ? 10.625 -24.312 -13.695 1 98.12 369 PRO B N 1
ATOM 6158 C CA . PRO B 1 369 ? 10.047 -22.984 -13.883 1 98.12 369 PRO B CA 1
ATOM 6159 C C . PRO B 1 369 ? 10.969 -21.859 -13.422 1 98.12 369 PRO B C 1
ATOM 6161 O O . PRO B 1 369 ? 11.602 -21.969 -12.375 1 98.12 369 PRO B O 1
ATOM 6164 N N . THR B 1 370 ? 11.031 -20.797 -14.148 1 97.56 370 THR B N 1
ATOM 6165 C CA . THR B 1 370 ? 11.953 -19.688 -13.93 1 97.56 370 THR B CA 1
ATOM 6166 C C . THR B 1 370 ? 11.492 -18.828 -12.75 1 97.56 370 THR B C 1
ATOM 6168 O O . THR B 1 370 ? 12.281 -18.047 -12.195 1 97.56 370 THR B O 1
ATOM 6171 N N . GLY B 1 371 ? 10.297 -18.906 -12.422 1 97 371 GLY B N 1
ATOM 6172 C CA . GLY B 1 371 ? 9.719 -18.047 -11.398 1 97 371 GLY B CA 1
ATOM 6173 C C . GLY B 1 371 ? 8.727 -17.047 -11.945 1 97 371 GLY B C 1
ATOM 6174 O O . GLY B 1 371 ? 8.039 -16.359 -11.18 1 97 371 GLY B O 1
ATOM 6175 N N . VAL B 1 372 ? 8.594 -16.969 -13.219 1 95.88 372 VAL B N 1
ATOM 6176 C CA . VAL B 1 372 ? 7.598 -16.078 -13.797 1 95.88 372 VAL B CA 1
ATOM 6177 C C . VAL B 1 372 ? 6.195 -16.562 -13.461 1 95.88 372 VAL B C 1
ATOM 6179 O O . VAL B 1 372 ? 5.938 -17.781 -13.453 1 95.88 372 VAL B O 1
ATOM 6182 N N . ALA B 1 373 ? 5.379 -15.617 -13.07 1 94.25 373 ALA B N 1
ATOM 6183 C CA . ALA B 1 373 ? 3.973 -15.938 -12.844 1 94.25 373 ALA B CA 1
ATOM 6184 C C . ALA B 1 373 ? 3.203 -15.992 -14.156 1 94.25 373 ALA B C 1
ATOM 6186 O O . ALA B 1 373 ? 3.281 -15.062 -14.969 1 94.25 373 ALA B O 1
ATOM 6187 N N . VAL B 1 374 ? 2.527 -17.094 -14.383 1 92.75 374 VAL B N 1
ATOM 6188 C CA . VAL B 1 374 ? 1.708 -17.281 -15.57 1 92.75 374 VAL B CA 1
ATOM 6189 C C . VAL B 1 374 ? 0.256 -17.516 -15.172 1 92.75 374 VAL B C 1
ATOM 6191 O O . VAL B 1 374 ? -0.027 -18.375 -14.336 1 92.75 374 VAL B O 1
ATOM 6194 N N . PRO B 1 375 ? -0.599 -16.719 -15.781 1 88.44 375 PRO B N 1
ATOM 6195 C CA . PRO B 1 375 ? -1.997 -17.031 -15.484 1 88.44 375 PRO B CA 1
ATOM 6196 C C . PRO B 1 375 ? -2.367 -18.469 -15.859 1 88.44 375 PRO B C 1
ATOM 6198 O O . PRO B 1 375 ? -1.965 -18.953 -16.922 1 88.44 375 PRO B O 1
ATOM 6201 N N . TRP B 1 376 ? -3.09 -19.047 -15 1 84.94 376 TRP B N 1
ATOM 6202 C CA . TRP B 1 376 ? -3.441 -20.453 -15.227 1 84.94 376 TRP B CA 1
ATOM 6203 C C . TRP B 1 376 ? -4.438 -20.578 -16.375 1 84.94 376 TRP B C 1
ATOM 6205 O O . TRP B 1 376 ? -4.641 -21.672 -16.891 1 84.94 376 TRP B O 1
ATOM 6215 N N . THR B 1 377 ? -4.938 -19.438 -16.797 1 86.19 377 THR B N 1
ATOM 6216 C CA . THR B 1 377 ? -5.922 -19.453 -17.859 1 86.19 377 THR B CA 1
ATOM 6217 C C . THR B 1 377 ? -5.234 -19.5 -19.234 1 86.19 377 THR B C 1
ATOM 6219 O O . THR B 1 377 ? -5.883 -19.75 -20.25 1 86.19 377 THR B O 1
ATOM 6222 N N . VAL B 1 378 ? -3.971 -19.25 -19.281 1 90.31 378 VAL B N 1
ATOM 6223 C CA . VAL B 1 378 ? -3.24 -19.375 -20.547 1 90.31 378 VAL B CA 1
ATOM 6224 C C . VAL B 1 378 ? -3.268 -20.812 -21.016 1 90.31 378 VAL B C 1
ATOM 6226 O O . VAL B 1 378 ? -3.029 -21.734 -20.234 1 90.31 378 VAL B O 1
ATOM 6229 N N . PRO B 1 379 ? -3.559 -21.016 -22.25 1 91.44 379 PRO B N 1
ATOM 6230 C CA . PRO B 1 379 ? -3.721 -22.375 -22.75 1 91.44 379 PRO B CA 1
ATOM 6231 C C . PRO B 1 379 ? -2.469 -23.219 -22.562 1 91.44 379 PRO B C 1
ATOM 6233 O O . PRO B 1 379 ? -1.35 -22.703 -22.625 1 91.44 379 PRO B O 1
ATOM 6236 N N . PHE B 1 380 ? -2.801 -24.562 -22.469 1 91.75 380 PHE B N 1
ATOM 6237 C CA . PHE B 1 380 ? -1.718 -25.516 -22.25 1 91.75 380 PHE B CA 1
ATOM 6238 C C . PHE B 1 380 ? -0.726 -25.484 -23.406 1 91.75 380 PHE B C 1
ATOM 6240 O O . PHE B 1 380 ? -1.064 -25.047 -24.516 1 91.75 380 PHE B O 1
ATOM 6247 N N . PHE B 1 381 ? 0.446 -25.891 -23.156 1 95.25 381 PHE B N 1
ATOM 6248 C CA . PHE B 1 381 ? 1.568 -25.875 -24.078 1 95.25 381 PHE B CA 1
ATOM 6249 C C . PHE B 1 381 ? 2.266 -24.516 -24.062 1 95.25 381 PHE B C 1
ATOM 6251 O O . PHE B 1 381 ? 3.482 -24.438 -23.875 1 95.25 381 PHE B O 1
ATOM 6258 N N . ILE B 1 382 ? 1.438 -23.391 -24.312 1 94.56 382 ILE B N 1
ATOM 6259 C CA . ILE B 1 382 ? 1.997 -22.047 -24.297 1 94.56 382 ILE B CA 1
ATOM 6260 C C . ILE B 1 382 ? 2.424 -21.688 -22.875 1 94.56 382 ILE B C 1
ATOM 6262 O O . ILE B 1 382 ? 3.5 -21.125 -22.672 1 94.56 382 ILE B O 1
ATOM 6266 N N . ASN B 1 383 ? 1.562 -21.969 -21.922 1 95.25 383 ASN B N 1
ATOM 6267 C CA . ASN B 1 383 ? 1.896 -21.625 -20.547 1 95.25 383 ASN B CA 1
ATOM 6268 C C . ASN B 1 383 ? 3.09 -22.422 -20.047 1 95.25 383 ASN B C 1
ATOM 6270 O O . ASN B 1 383 ? 3.854 -21.953 -19.203 1 95.25 383 ASN B O 1
ATOM 6274 N N . GLY B 1 384 ? 3.283 -23.688 -20.516 1 96.44 384 GLY B N 1
ATOM 6275 C CA . GLY B 1 384 ? 4.477 -24.438 -20.172 1 96.44 384 GLY B CA 1
ATOM 6276 C C . GLY B 1 384 ? 5.754 -23.812 -20.703 1 96.44 384 GLY B C 1
ATOM 6277 O O . GLY B 1 384 ? 6.773 -23.797 -20 1 96.44 384 GLY B O 1
ATOM 6278 N N . ILE B 1 385 ? 5.641 -23.328 -21.938 1 95.62 385 ILE B N 1
ATOM 6279 C CA . ILE B 1 385 ? 6.781 -22.641 -22.531 1 95.62 385 ILE B CA 1
ATOM 6280 C C . ILE B 1 385 ? 7.109 -21.391 -21.734 1 95.62 385 ILE B C 1
ATOM 6282 O O . ILE B 1 385 ? 8.281 -21.125 -21.438 1 95.62 385 ILE B O 1
ATOM 6286 N N . MET B 1 386 ? 6.117 -20.688 -21.344 1 94.75 386 MET B N 1
ATOM 6287 C CA . MET B 1 386 ? 6.289 -19.422 -20.625 1 94.75 386 MET B CA 1
ATOM 6288 C C . MET B 1 386 ? 6.875 -19.672 -19.234 1 94.75 386 MET B C 1
ATOM 6290 O O . MET B 1 386 ? 7.762 -18.938 -18.797 1 94.75 386 MET B O 1
ATOM 6294 N N . ALA B 1 387 ? 6.418 -20.688 -18.562 1 96.5 387 ALA B N 1
ATOM 6295 C CA . ALA B 1 387 ? 6.836 -20.953 -17.188 1 96.5 387 ALA B CA 1
ATOM 6296 C C . ALA B 1 387 ? 8.305 -21.359 -17.141 1 96.5 387 ALA B C 1
ATOM 6298 O O . ALA B 1 387 ? 9 -21.078 -16.156 1 96.5 387 ALA B O 1
ATOM 6299 N N . THR B 1 388 ? 8.828 -22 -18.203 1 96.5 388 THR B N 1
ATOM 6300 C CA . THR B 1 388 ? 10.18 -22.547 -18.188 1 96.5 388 THR B CA 1
ATOM 6301 C C . THR B 1 388 ? 11.094 -21.75 -19.109 1 96.5 388 THR B C 1
ATOM 6303 O O . THR B 1 388 ? 12.305 -21.984 -19.141 1 96.5 388 THR B O 1
ATOM 6306 N N . ASN B 1 389 ? 10.492 -20.875 -19.828 1 94.06 389 ASN B N 1
ATOM 6307 C CA . ASN B 1 389 ? 11.195 -20.172 -20.906 1 94.06 389 ASN B CA 1
ATOM 6308 C C . ASN B 1 389 ? 11.883 -21.141 -21.844 1 94.06 389 ASN B C 1
ATOM 6310 O O . ASN B 1 389 ? 13.039 -20.938 -22.219 1 94.06 389 ASN B O 1
ATOM 6314 N N . SER B 1 390 ? 11.227 -22.219 -22.141 1 95.06 390 SER B N 1
ATOM 6315 C CA . SER B 1 390 ? 11.742 -23.266 -23 1 95.06 390 SER B CA 1
ATOM 6316 C C . SER B 1 390 ? 10.609 -24.047 -23.656 1 95.06 390 SER B C 1
ATOM 6318 O O . SER B 1 390 ? 9.586 -24.328 -23.031 1 95.06 390 SER B O 1
ATOM 6320 N N . ILE B 1 391 ? 10.812 -24.422 -24.875 1 95.69 391 ILE B N 1
ATOM 6321 C CA . ILE B 1 391 ? 9.844 -25.25 -25.578 1 95.69 391 ILE B CA 1
ATOM 6322 C C . ILE B 1 391 ? 9.688 -26.594 -24.875 1 95.69 391 ILE B C 1
ATOM 6324 O O . ILE B 1 391 ? 8.625 -27.219 -24.938 1 95.69 391 ILE B O 1
ATOM 6328 N N . ALA B 1 392 ? 10.727 -26.969 -24.156 1 97.44 392 ALA B N 1
ATOM 6329 C CA . ALA B 1 392 ? 10.703 -28.234 -23.453 1 97.44 392 ALA B CA 1
ATOM 6330 C C . ALA B 1 392 ? 9.57 -28.266 -22.422 1 97.44 392 ALA B C 1
ATOM 6332 O O . ALA B 1 392 ? 9.008 -29.328 -22.156 1 97.44 392 ALA B O 1
ATOM 6333 N N . GLY B 1 393 ? 9.281 -27.141 -21.906 1 97.56 393 GLY B N 1
ATOM 6334 C CA . GLY B 1 393 ? 8.164 -27.078 -20.969 1 97.56 393 GLY B CA 1
ATOM 6335 C C . GLY B 1 393 ? 6.836 -27.438 -21.609 1 97.56 393 GLY B C 1
ATOM 6336 O O . GLY B 1 393 ? 6.031 -28.156 -21.016 1 97.56 393 GLY B O 1
ATOM 6337 N N . GLY B 1 394 ? 6.594 -26.906 -22.75 1 97.38 394 GLY B N 1
ATOM 6338 C CA . GLY B 1 394 ? 5.387 -27.25 -23.484 1 97.38 394 GLY B CA 1
ATOM 6339 C C . GLY B 1 394 ? 5.348 -28.703 -23.922 1 97.38 394 GLY B C 1
ATOM 6340 O O . GLY B 1 394 ? 4.301 -29.359 -23.828 1 97.38 394 GLY B O 1
ATOM 6341 N N . LEU B 1 395 ? 6.441 -29.188 -24.344 1 98.25 395 LEU B N 1
ATOM 6342 C CA . LEU B 1 395 ? 6.531 -30.578 -24.781 1 98.25 395 LEU B CA 1
ATOM 6343 C C . LEU B 1 395 ? 6.262 -31.516 -23.609 1 98.25 395 LEU B C 1
ATOM 6345 O O . LEU B 1 395 ? 5.629 -32.562 -23.781 1 98.25 395 LEU B O 1
ATOM 6349 N N . LEU B 1 396 ? 6.805 -31.156 -22.484 1 98.25 396 LEU B N 1
ATOM 6350 C CA . LEU B 1 396 ? 6.539 -31.969 -21.297 1 98.25 396 LEU B CA 1
ATOM 6351 C C . LEU B 1 396 ? 5.043 -32.031 -21.016 1 98.25 396 LEU B C 1
ATOM 6353 O O . LEU B 1 396 ? 4.535 -33.094 -20.609 1 98.25 396 LEU B O 1
ATOM 6357 N N . GLN B 1 397 ? 4.367 -30.953 -21.172 1 98 397 GLN B N 1
ATOM 6358 C CA . GLN B 1 397 ? 2.924 -30.953 -20.969 1 98 397 GLN B CA 1
ATOM 6359 C C . GLN B 1 397 ? 2.23 -31.922 -21.922 1 98 397 GLN B C 1
ATOM 6361 O O . GLN B 1 397 ? 1.229 -32.531 -21.562 1 98 397 GLN B O 1
ATOM 6366 N N . LEU B 1 398 ? 2.701 -32.031 -23.125 1 97.75 398 LEU B N 1
ATOM 6367 C CA . LEU B 1 398 ? 2.139 -32.969 -24.078 1 97.75 398 LEU B CA 1
ATOM 6368 C C . LEU B 1 398 ? 2.346 -34.406 -23.609 1 97.75 398 LEU B C 1
ATOM 6370 O O . LEU B 1 398 ? 1.444 -35.25 -23.719 1 97.75 398 LEU B O 1
ATOM 6374 N N . VAL B 1 399 ? 3.508 -34.656 -23.141 1 98.25 399 VAL B N 1
ATOM 6375 C CA . VAL B 1 399 ? 3.793 -35.969 -22.578 1 98.25 399 VAL B CA 1
ATOM 6376 C C . VAL B 1 399 ? 2.852 -36.25 -21.422 1 98.25 399 VAL B C 1
ATOM 6378 O O . VAL B 1 399 ? 2.281 -37.344 -21.312 1 98.25 399 VAL B O 1
ATOM 6381 N N . ASN B 1 400 ? 2.719 -35.281 -20.531 1 98.31 400 ASN B N 1
ATOM 6382 C CA . ASN B 1 400 ? 1.836 -35.406 -19.375 1 98.31 400 ASN B CA 1
ATOM 6383 C C . ASN B 1 400 ? 0.391 -35.656 -19.797 1 98.31 400 ASN B C 1
ATOM 6385 O O . ASN B 1 400 ? -0.312 -36.469 -19.172 1 98.31 400 ASN B O 1
ATOM 6389 N N . LEU B 1 401 ? -0.02 -34.938 -20.797 1 97.31 401 LEU B N 1
ATOM 6390 C CA . LEU B 1 401 ? -1.366 -35.125 -21.328 1 97.31 401 LEU B CA 1
ATOM 6391 C C . LEU B 1 401 ? -1.568 -36.562 -21.797 1 97.31 401 LEU B C 1
ATOM 6393 O O . LEU B 1 401 ? -2.625 -37.156 -21.562 1 97.31 401 LEU B O 1
ATOM 6397 N N . MET B 1 402 ? -0.607 -37.062 -22.453 1 97.94 402 MET B N 1
ATOM 6398 C CA . MET B 1 402 ? -0.673 -38.438 -22.938 1 97.94 402 MET B CA 1
ATOM 6399 C C . MET B 1 402 ? -0.731 -39.438 -21.781 1 97.94 402 MET B C 1
ATOM 6401 O O . MET B 1 402 ? -1.445 -40.438 -21.844 1 97.94 402 MET B O 1
ATOM 6405 N N . ILE B 1 403 ? 0.018 -39.156 -20.766 1 98.38 403 ILE B N 1
ATOM 6406 C CA . ILE B 1 403 ? 0.003 -40.031 -19.594 1 98.38 403 ILE B CA 1
ATOM 6407 C C . ILE B 1 403 ? -1.396 -40.031 -18.984 1 98.38 403 ILE B C 1
ATOM 6409 O O . ILE B 1 403 ? -1.937 -41.094 -18.672 1 98.38 403 ILE B O 1
ATOM 6413 N N . VAL B 1 404 ? -1.945 -38.875 -18.797 1 98.12 404 VAL B N 1
ATOM 6414 C CA . VAL B 1 404 ? -3.289 -38.781 -18.234 1 98.12 404 VAL B CA 1
ATOM 6415 C C . VAL B 1 404 ? -4.281 -39.531 -19.141 1 98.12 404 VAL B C 1
ATOM 6417 O O . VAL B 1 404 ? -5.16 -40.219 -18.656 1 98.12 404 VAL B O 1
ATOM 6420 N N . PHE B 1 405 ? -4.168 -39.344 -20.406 1 97.69 405 PHE B N 1
ATOM 6421 C CA . PHE B 1 405 ? -5.012 -40.031 -21.391 1 97.69 405 PHE B CA 1
ATOM 6422 C C . PHE B 1 405 ? -4.949 -41.531 -21.203 1 97.69 405 PHE B C 1
ATOM 6424 O O . PHE B 1 405 ? -5.984 -42.219 -21.141 1 97.69 405 PHE B O 1
ATOM 6431 N N . MET B 1 406 ? -3.787 -42.031 -21.078 1 98.25 406 MET B N 1
ATOM 6432 C CA . MET B 1 406 ? -3.592 -43.469 -20.953 1 98.25 406 MET B CA 1
ATOM 6433 C C . MET B 1 406 ? -4.188 -44 -19.656 1 98.25 406 MET B C 1
ATOM 6435 O O . MET B 1 406 ? -4.723 -45.094 -19.625 1 98.25 406 MET B O 1
ATOM 6439 N N . ILE B 1 407 ? -4.113 -43.25 -18.625 1 98 407 ILE B N 1
ATOM 6440 C CA . ILE B 1 407 ? -4.629 -43.656 -17.328 1 98 407 ILE B CA 1
ATOM 6441 C C . ILE B 1 407 ? -6.156 -43.625 -17.344 1 98 407 ILE B C 1
ATOM 6443 O O . ILE B 1 407 ? -6.816 -44.531 -16.859 1 98 407 ILE B O 1
ATOM 6447 N N . TRP B 1 408 ? -6.719 -42.625 -17.922 1 97.44 408 TRP B N 1
ATOM 6448 C CA . TRP B 1 408 ? -8.156 -42.375 -17.875 1 97.44 408 TRP B CA 1
ATOM 6449 C C . TRP B 1 408 ? -8.891 -43.219 -18.906 1 97.44 408 TRP B C 1
ATOM 6451 O O . TRP B 1 408 ? -10.062 -43.562 -18.719 1 97.44 408 TRP B O 1
ATOM 6461 N N . TYR B 1 409 ? -8.242 -43.656 -19.969 1 97.44 409 TYR B N 1
ATOM 6462 C CA . TYR B 1 409 ? -8.891 -44.25 -21.156 1 97.44 409 TYR B CA 1
ATOM 6463 C C . TYR B 1 409 ? -9.672 -45.5 -20.781 1 97.44 409 TYR B C 1
ATOM 6465 O O . TYR B 1 409 ? -10.852 -45.625 -21.125 1 97.44 409 TYR B O 1
ATOM 6473 N N . PRO B 1 410 ? -9.055 -46.406 -20.078 1 97.06 410 PRO B N 1
ATOM 6474 C CA . PRO B 1 410 ? -9.812 -47.625 -19.766 1 97.06 410 PRO B CA 1
ATOM 6475 C C . PRO B 1 410 ? -11.055 -47.344 -18.922 1 97.06 410 PRO B C 1
ATOM 6477 O O . PRO B 1 410 ? -12.078 -48 -19.094 1 97.06 410 PRO B O 1
ATOM 6480 N N . PHE B 1 411 ? -11.016 -46.438 -18.078 1 96.25 411 PHE B N 1
ATOM 6481 C CA . PHE B 1 411 ? -12.156 -46.125 -17.234 1 96.25 411 PHE B CA 1
ATOM 6482 C C . PHE B 1 411 ? -13.25 -45.438 -18.031 1 96.25 411 PHE B C 1
ATOM 6484 O O . PHE B 1 411 ? -14.438 -45.719 -17.844 1 96.25 411 PHE B O 1
ATOM 6491 N N . LEU B 1 412 ? -12.859 -44.562 -18.906 1 96 412 LEU B N 1
ATOM 6492 C CA . LEU B 1 412 ? -13.828 -43.906 -19.766 1 96 412 LEU B CA 1
ATOM 6493 C C . LEU B 1 412 ? -14.508 -44.875 -20.703 1 96 412 LEU B C 1
ATOM 6495 O O . LEU B 1 412 ? -15.711 -44.781 -20.969 1 96 412 LEU B O 1
ATOM 6499 N N . LYS B 1 413 ? -13.695 -45.781 -21.203 1 96.12 413 LYS B N 1
ATOM 6500 C CA . LYS B 1 413 ? -14.258 -46.781 -22.078 1 96.12 413 LYS B CA 1
ATOM 6501 C C . LYS B 1 413 ? -15.289 -47.656 -21.359 1 96.12 413 LYS B C 1
ATOM 6503 O O . LYS B 1 413 ? -16.328 -48 -21.922 1 96.12 413 LYS B O 1
ATOM 6508 N N . SER B 1 414 ? -14.984 -47.969 -20.203 1 94.88 414 SER B N 1
ATOM 6509 C CA . SER B 1 414 ? -15.93 -48.75 -19.391 1 94.88 414 SER B CA 1
ATOM 6510 C C . SER B 1 414 ? -17.219 -47.938 -19.156 1 94.88 414 SER B C 1
ATOM 6512 O O . SER B 1 414 ? -18.312 -48.5 -19.234 1 94.88 414 SER B O 1
ATOM 6514 N N . MET B 1 415 ? -17.125 -46.75 -18.812 1 93.81 415 MET B N 1
ATOM 6515 C CA . MET B 1 415 ? -18.281 -45.875 -18.609 1 93.81 415 MET B CA 1
ATOM 6516 C C . MET B 1 415 ? -19.094 -45.75 -19.891 1 93.81 415 MET B C 1
ATOM 6518 O O . MET B 1 415 ? -20.312 -45.688 -19.859 1 93.81 415 MET B O 1
ATOM 6522 N N . ASP B 1 416 ? -18.359 -45.656 -20.969 1 95.5 416 ASP B N 1
ATOM 6523 C CA . ASP B 1 416 ? -19 -45.5 -22.266 1 95.5 416 ASP B CA 1
ATOM 6524 C C . ASP B 1 416 ? -19.844 -46.75 -22.609 1 95.5 416 ASP B C 1
ATOM 6526 O O . ASP B 1 416 ? -20.953 -46.625 -23.109 1 95.5 416 ASP B O 1
ATOM 6530 N N . ARG B 1 417 ? -19.281 -47.844 -22.344 1 95.5 417 ARG B N 1
ATOM 6531 C CA . ARG B 1 417 ? -19.984 -49.094 -22.609 1 95.5 417 ARG B CA 1
ATOM 6532 C C . ARG B 1 417 ? -21.266 -49.188 -21.781 1 95.5 417 ARG B C 1
ATOM 6534 O O . ARG B 1 417 ? -22.312 -49.625 -22.297 1 95.5 417 ARG B O 1
ATOM 6541 N N . PHE B 1 418 ? -21.125 -48.844 -20.594 1 93.25 418 PHE B N 1
ATOM 6542 C CA . PHE B 1 418 ? -22.281 -48.844 -19.703 1 93.25 418 PHE B CA 1
ATOM 6543 C C . PHE B 1 418 ? -23.359 -47.906 -20.219 1 93.25 418 PHE B C 1
ATOM 6545 O O . PHE B 1 418 ? -24.531 -48.281 -20.266 1 93.25 418 PHE B O 1
ATOM 6552 N N . ASN B 1 419 ? -22.984 -46.719 -20.578 1 93.56 419 ASN B N 1
ATOM 6553 C CA . ASN B 1 419 ? -23.922 -45.719 -21.078 1 93.56 419 ASN B CA 1
ATOM 6554 C C . ASN B 1 419 ? -24.562 -46.156 -22.391 1 93.56 419 ASN B C 1
ATOM 6556 O O . ASN B 1 419 ? -25.766 -45.938 -22.609 1 93.56 419 ASN B O 1
ATOM 6560 N N . LEU B 1 420 ? -23.797 -46.812 -23.234 1 95.12 420 LEU B N 1
ATOM 6561 C CA . LEU B 1 420 ? -24.297 -47.281 -24.516 1 95.12 420 LEU B CA 1
ATOM 6562 C C . LEU B 1 420 ? -25.359 -48.375 -24.312 1 95.12 420 LEU B C 1
ATOM 6564 O O . LEU B 1 420 ? -26.359 -48.406 -25.031 1 95.12 420 LEU B O 1
ATOM 6568 N N . LYS B 1 421 ? -25.078 -49.188 -23.453 1 94.88 421 LYS B N 1
ATOM 6569 C CA . LYS B 1 421 ? -26.047 -50.219 -23.141 1 94.88 421 LYS B CA 1
ATOM 6570 C C . LYS B 1 421 ? -27.359 -49.594 -22.641 1 94.88 421 LYS B C 1
ATOM 6572 O O . LYS B 1 421 ? -28.438 -50.062 -23.016 1 94.88 421 LYS B O 1
ATOM 6577 N N . LYS B 1 422 ? -27.188 -48.688 -21.766 1 93.75 422 LYS B N 1
ATOM 6578 C CA . LYS B 1 422 ? -28.359 -48.031 -21.234 1 93.75 422 LYS B CA 1
ATOM 6579 C C . LYS B 1 422 ? -29.125 -47.312 -22.344 1 93.75 422 LYS B C 1
ATOM 6581 O O . LYS B 1 422 ? -30.359 -47.281 -22.359 1 93.75 422 LYS B O 1
ATOM 6586 N N . GLU B 1 423 ? -28.391 -46.688 -23.219 1 93.94 423 GLU B N 1
ATOM 6587 C CA . GLU B 1 423 ? -29 -45.969 -24.344 1 93.94 423 GLU B CA 1
ATOM 6588 C C . GLU B 1 423 ? -29.734 -46.938 -25.281 1 93.94 423 GLU B C 1
ATOM 6590 O O . GLU B 1 423 ? -30.797 -46.594 -25.812 1 93.94 423 GLU B O 1
ATOM 6595 N N . GLN B 1 424 ? -29.188 -48.031 -25.5 1 93.38 424 GLN B N 1
ATOM 6596 C CA . GLN B 1 424 ? -29.812 -49.031 -26.344 1 93.38 424 GLN B CA 1
ATOM 6597 C C . GLN B 1 424 ? -31.078 -49.594 -25.719 1 93.38 424 GLN B C 1
ATOM 6599 O O . GLN B 1 424 ? -32.062 -49.844 -26.406 1 93.38 424 GLN B O 1
ATOM 6604 N N . GLU B 1 425 ? -30.969 -49.781 -24.531 1 93.75 425 GLU B N 1
ATOM 6605 C CA . GLU B 1 425 ? -32.156 -50.281 -23.812 1 93.75 425 GLU B CA 1
ATOM 6606 C C . GLU B 1 425 ? -33.281 -49.25 -23.859 1 93.75 425 GLU B C 1
ATOM 6608 O O . GLU B 1 425 ? -34.438 -49.625 -23.984 1 93.75 425 GLU B O 1
ATOM 6613 N N . GLU B 1 426 ? -32.969 -48.094 -23.672 1 91.19 426 GLU B N 1
ATOM 6614 C CA . GLU B 1 426 ? -33.969 -47.031 -23.719 1 91.19 426 GLU B CA 1
ATOM 6615 C C . GLU B 1 426 ? -34.562 -46.906 -25.109 1 91.19 426 GLU B C 1
ATOM 6617 O O . GLU B 1 426 ? -35.75 -46.625 -25.25 1 91.19 426 GLU B O 1
ATOM 6622 N N . LYS B 1 427 ? -33.781 -47.094 -26.156 1 91.56 427 LYS B N 1
ATOM 6623 C CA . LYS B 1 427 ? -34.281 -47.031 -27.516 1 91.56 427 LYS B CA 1
ATOM 6624 C C . LYS B 1 427 ? -35.156 -48.25 -27.844 1 91.56 427 LYS B C 1
ATOM 6626 O O . LYS B 1 427 ? -36.156 -48.094 -28.578 1 91.56 427 LYS B O 1
ATOM 6631 N N . SER B 1 428 ? -34.812 -49.25 -27.234 1 89.88 428 SER B N 1
ATOM 6632 C CA . SER B 1 428 ? -35.625 -50.438 -27.484 1 89.88 428 SER B CA 1
ATOM 6633 C C . SER B 1 428 ? -36.906 -50.375 -26.703 1 89.88 428 SER B C 1
ATOM 6635 O O . SER B 1 428 ? -37.875 -51.062 -27.031 1 89.88 428 SER B O 1
ATOM 6637 N N . ALA B 1 429 ? -36.875 -49.406 -25.812 1 82.5 429 ALA B N 1
ATOM 6638 C CA . ALA B 1 429 ? -38.094 -49.25 -25.016 1 82.5 429 ALA B CA 1
ATOM 6639 C C . ALA B 1 429 ? -38.969 -48.125 -25.547 1 82.5 429 ALA B C 1
ATOM 6641 O O . ALA B 1 429 ? -40.188 -48.094 -25.281 1 82.5 429 ALA B O 1
ATOM 6642 N N . ALA B 1 430 ? -38.562 -47.469 -26.391 1 72.62 430 ALA B N 1
ATOM 6643 C CA . ALA B 1 430 ? -39.375 -46.406 -26.953 1 72.62 430 ALA B CA 1
ATOM 6644 C C . ALA B 1 430 ? -39.969 -46.812 -28.312 1 72.62 430 ALA B C 1
ATOM 6646 O O . ALA B 1 430 ? -41.062 -46.375 -28.672 1 72.62 430 ALA B O 1
#

Organism: Halalkalibacterium halodurans (strain ATCC BAA-125 / DSM 18197 / FERM 7344 / JCM 9153 / C-125) (NCBI:txid272558)

Foldseek 3Di:
DLVVCCVPVVVVLVCLVPPQQLVLQVQLVVQLQVLLQQLLVLVLVLVFPCVCVVDPPVVSVCSLVVSNVSNLVRQLQSLLSSLLSSQQSSCVVLVHNRNLRSVLSNVLLVLLFAQWDADPVRDIDHRHGDSNCRHLLVNVVSSVSSNQLSVQLSVCLVVVVFDADDPPPPPVVRSVRRSVVSSVVSSVVSNVVQCCCCVVVVDTPSVVCSVPPLVVLLVVLLDLVVVLVLLLQCLSCLLQVHNSCSSSCSVNVSNQLSLLSQLQVQVSVVHARDGQRHDLLCLFQAQLQQGHLNCQLVLCLQCPPFDFPQSNVLSVVRNVVSQQSRGPSVCPSVVSHNDPLQSCLSSVLSSVSSVLSSVCCVVPVAPGFSSRDDPSRHGQQVSLCSRRVHSSRSVSSVVSSVSSNVSRNVSVRVVRVVSVVVVVVVVVVD/DLVVCCVPVVVVLVCLVPPQQLVLQVQLLVQLQVLLQQLLVLVLVLVFPCVCVVDPPVVSVVSLVVSNVSNLVRQLQSLLSSQLSSQQSSCVVLVHNRNLRSVLSNVLLVLLFAQWDADPVRDIGHRHGDSNCRHLLVNVVSSVSSNQLSVQLNVCLVVVVFDADDPPPPPVVRSVRRSVVSSVVSSVVSNVVQCCCCVVVVDTPSVVCSVPPLVVVLVVLLDLVVVLVLLLQCLSCLLQVHNSCSSSCSVNVSNQLSLLSQLQVQVSVVHARDGQRHDLLCLFQAQLQQGHLNCQLVLCLQCPPFDFPQSNVLSVVRNVVSQQSRGPSVCPSVVSHNDPLQSCLSSVLSSVSSVLSSVCCVVPVAPGFSSRDDPSRHGQQVSLCSRRVHSSRSVSSVVSSVSSNVSRNVSVRVVRVVSVVVVVVVVVVD

InterPro domains:
  IPR003352 Phosphotransferase system, EIIC [PF02378] (26-350)
  IPR004501 Phosphotransferase system, EIIC component, type 3 [PS51105] (5-411)
  IPR004501 Phosphotransferase system, EIIC component, type 3 [TIGR00410] (9-425)
  IPR004796 Phosphotransferase system, cellobiose-type IIC component [PIRSF006351] (1-427)
  IPR004796 Phosphotransferase system, cellobiose-type IIC component [TIGR00359] (9-425)
  IPR051088 Bacterial PTS System Sugar-Specific EIIC/EIIB [PTHR33989] (2-428)

Sequence (860 aa):
MFEKLSRYLVPLAGKLNNNRYLTVLRDAFMLAFPLTIFGSIFVVLTNLPFLDQLMNEGALATFRESFSIASSATMGMMSVFVAFGIGYYLSKSYNVEAIFGGAIALVSFFILTPFMVETEAGEVVQGVIPLDRLGAKGMFLAMMTAFLSAEIYRRIVQRNITIKMPPGVPPAVAKSFAALIPAVLTLTVFLAINVFVSQLFHTNMHDVIYQAVQAPLVGLGSGIIPTLIAIFFIQILWFFGLHGQVIINSVMDPIWNTLMIENLEAYTNGEPVPNIISKPFIEIFTVGMGGTGMTLAVVFAILLFMKSQQLKQVGKLGIGPGLFNVNEPIIFGLPIVMNPLIIVPWILSPMIVTLVTYFSMASGLVPPPTGVAVPWTVPFFINGIMATNSIAGGLLQLVNLMIVFMIWYPFLKSMDRFNLKKEQEEKSAAMFEKLSRYLVPLAGKLNNNRYLTVLRDAFMLAFPLTIFGSIFVVLTNLPFLDQLMNEGALATFRESFSIASSATMGMMSVFVAFGIGYYLSKSYNVEAIFGGAIALVSFFILTPFMVETEAGEVVQGVIPLDRLGAKGMFLAMMTAFLSAEIYRRIVQRNITIKMPPGVPPAVAKSFAALIPAVLTLTVFLAINVFVSQLFHTNMHDVIYQAVQAPLVGLGSGIIPTLIAIFFIQILWFFGLHGQVIINSVMDPIWNTLMIENLEAYTNGEPVPNIISKPFIEIFTVGMGGTGMTLAVVFAILLFMKSQQLKQVGKLGIGPGLFNVNEPIIFGLPIVMNPLIIVPWILSPMIVTLVTYFSMASGLVPPPTGVAVPWTVPFFINGIMATNSIAGGLLQLVNLMIVFMIWYPFLKSMDRFNLKKEQEEKSAA

Radius of gyration: 32.18 Å; Cα contacts (8 Å, |Δi|>4): 1507; chains: 2; bounding box: 74×98×65 Å

pLDDT: mean 93.99, std 5.19, range [60.53, 98.94]

Nearest PDB structures (foldseek):
  3qnq-assembly2_C  TM=9.277E-01  e=6.437E-31  Bacillus cereus ATCC 10987
  8xqt-assembly1_R  TM=2.098E-01  e=1.650E+00  Clostridium perfringens
  3qnq-assembly2_C  TM=9.284E-01  e=5.801E-31  Bacillus cereus ATCC 10987
  8xqt-assembly1_R  TM=2.099E-01  e=1.076E+00  Clostridium perfringens
  5jy3-assembly2_C  TM=2.944E-01  e=5.211E+00  Homo sapiens

Secondary structure (DSSP, 8-state):
-HHHHHHHHHHHHHHHHT-HHHHHHHHHHHHHHHHHHHHHHHHHHHT-TTHHHHS-HHHHHHHHHHHHHHHHTTGGGHHHHHHHHHHHHHHHHTTS-HHHHHHHHHHHHHHTS-SEEE-TTS-EEESEEEGGGTTGGGHHHHHHHHHHHHHHHHHHHHTT-SPPPPTTS-HHHHHHHHHHHHHHHHHHHHHHHHHHHHHHSSS-HHHHHIIIIIHHHHHHHTSHHHHHHHHHHHHHHHHTTS-HHHHHHHHHHHHHHHHHHHHHHHHHTTPPP--SSSHHHHIIIIITTTSTT-THHHHHHHHHH---HHHHHHHHHHHHHHHTT--HHHHHHTT-TT-GGGHHHHHHHHHHHHHHHHHHHHTTSSPPP-S----TTSPTTHHHHHHHTSHHHHHHHHHHHHHHHHHHHHHHHHHHHHHHHHHHHHHHH-/-HHHHHHHHHHHHHHHHT-HHHHHHHHHHHHHHHHHHHHHHHHHHHT-TTHHHHS-HHHHHHHHHHHHHHHHTTGGGHHHHHHHHHHHHHHHHTTS-HHHHHHHHHHHHHHTS-SEEE-TTS-EEESEEEGGGTTGGGHHHHHHHHHHHHHHHHHHHHTT-SPPPPTTS-HHHHHHHHHHHHHHHHHHHHHHHHHHHHHHSSS-HHHHHIIIIIHHHHHHHTSHHHHHHHHHHHHHHHHTTS-HHHHHHHHHHHHHHHHHHHHHHHHHTTPPP--SSSHHHHIIIIITTTSTT-THHHHHHHHHH---HHHHHHHHHHHHHHHTT--HHHHHHTT-TT-GGGHHHHHHHHHHHHHHHHHHHHTTSSPPP-S----TTSPTTHHHHHHHTSHHHHHHHHHHHHHHHHHHHHHHHHHHHHHHHHHHHHHHH-

Solvent-accessible surface area (backbone atoms only — not comparable to full-atom values): 41145 Å² total; per-residue (Å²): 108,68,64,62,47,47,66,54,46,49,57,52,49,49,52,54,62,65,28,65,69,38,50,23,50,46,44,9,51,31,66,39,41,30,46,28,35,42,11,21,51,45,54,50,66,64,56,44,83,61,48,71,78,76,36,56,71,68,58,43,52,50,51,36,59,58,47,44,43,48,28,47,43,24,46,31,32,38,18,55,45,35,9,23,29,28,1,20,45,47,17,43,76,70,74,37,74,22,69,58,23,11,52,48,6,34,34,39,38,41,40,39,46,68,46,41,46,69,45,94,90,66,48,74,46,71,58,22,39,40,38,68,53,25,15,43,60,19,33,60,46,19,50,52,40,3,53,50,38,20,51,49,27,46,51,34,52,74,66,63,52,49,49,82,63,64,88,86,56,56,65,57,57,36,52,26,42,31,42,24,51,22,42,35,55,38,45,46,53,38,47,48,50,36,37,48,39,36,71,74,67,70,46,50,55,49,61,52,39,32,66,73,47,42,48,58,50,41,59,49,58,46,34,69,64,55,44,49,51,50,53,51,47,23,43,52,31,34,32,74,66,39,70,16,61,61,48,50,39,44,67,43,40,68,41,25,44,34,37,16,38,46,8,29,56,26,40,77,69,74,39,78,59,82,41,59,48,20,38,50,40,49,38,40,75,41,31,14,39,11,6,78,62,32,40,35,31,54,32,50,46,29,62,72,70,51,75,26,65,69,55,38,52,36,19,64,64,21,46,68,44,15,51,39,26,42,34,67,53,43,43,61,58,77,31,48,46,76,30,78,81,47,47,60,43,47,47,48,33,48,52,51,41,50,51,52,53,48,52,36,32,72,69,61,77,22,68,43,38,38,30,40,51,67,67,50,52,44,39,58,41,58,40,27,19,60,28,29,70,32,66,50,30,16,52,48,46,53,53,42,38,50,51,36,32,63,56,38,44,65,52,51,52,51,52,28,52,53,46,38,51,52,50,51,52,50,58,74,67,104,107,68,63,60,48,47,66,54,47,50,57,51,50,49,51,54,63,65,28,66,68,37,51,23,50,45,44,9,51,32,64,39,41,31,46,30,36,43,11,20,52,45,53,50,66,64,58,44,83,62,47,70,78,76,34,56,73,68,57,44,51,51,51,37,60,58,48,45,44,48,29,49,43,24,46,33,31,39,19,53,45,35,8,22,29,28,2,21,45,47,17,43,76,70,74,36,74,22,69,59,24,10,52,47,5,35,35,38,36,42,40,37,47,70,47,41,46,69,44,94,88,66,48,74,45,71,57,22,40,41,37,69,53,26,15,43,61,17,33,58,49,18,48,53,39,3,51,51,37,20,52,49,27,48,53,35,53,75,66,62,52,49,49,82,62,66,87,86,56,56,64,55,56,34,52,28,42,30,41,24,51,24,43,35,56,39,44,46,53,38,46,48,49,36,38,49,39,38,69,74,66,69,44,49,55,48,61,51,37,30,66,73,46,42,49,58,50,41,59,50,59,46,33,71,65,56,44,49,51,51,53,50,48,24,42,51,32,33,32,73,69,39,68,16,61,64,48,50,40,42,69,44,40,68,40,24,45,33,38,15,38,47,8,29,56,27,40,78,69,75,40,78,60,82,40,59,48,21,40,50,41,49,37,41,75,39,31,14,36,11,6,79,61,31,41,36,30,53,32,50,47,28,62,72,69,50,76,26,66,70,53,36,52,35,20,64,64,20,46,68,43,15,51,40,27,40,34,65,52,42,43,62,59,76,32,50,46,75,29,78,81,48,48,58,43,49,48,47,33,48,50,51,41,51,49,52,53,48,51,36,30,73,70,60,77,23,66,43,37,39,30,41,52,68,67,48,53,44,39,59,41,58,38,27,19,60,27,30,73,32,68,49,30,16,52,48,47,53,52,41,38,50,51,36,31,63,55,39,44,64,51,52,52,51,53,29,51,54,47,38,51,52,50,50,51,52,59,73,67,104